Protein 3MPO (pdb70)

Solvent-accessible surface area: 40302 Å² total

Radius of gyration: 36.24 Å; Cα contacts (8 Å, |Δi|>4): 1993; chains: 4; bounding box: 71×104×100 Å

Nearest PDB structures (foldseek):
  3mpo-assembly4_D  TM=1.003E+00  e=3.929E-46  Levilactobacillus brevis ATCC 367
  3mpo-assembly2_B  TM=9.977E-01  e=4.768E-40  Levilactobacillus brevis ATCC 367
  3mpo-assembly3_C  TM=9.836E-01  e=5.407E-39  Levilactobacillus brevis ATCC 367
  3mpo-assembly1_A  TM=9.643E-01  e=7.856E-39  Levilactobacillus brevis ATCC 367
  1nf2-assembly1_A  TM=8.549E-01  e=1.036E-14  Thermotoga maritima

Secondary structure (DSSP, 8-state):
--EEEE---HHHHHHHHHHHHTT-EEEEE-SS-HHHHHHHHH----SSS-EEEEGGGTEEEETTS-EEEE----HHHHHHHHHHHHHTT---EEE-SS-EEE--SB--HHHHHHHHHH--EEE--GGGS-TT----B--B--HHHHHHHHH--HHHHHHS--B--SSSB-B---S--HHHHHHHHHHHTT--GGG-----TT----SSTT-----HHHHH-S----HHHHH-/--SEEEEEIIIIIS-TTSS--HHHHHHHHHHHHTT-EEEEE-SS-GGGTHHHHH----SSS-EEEEGGGTEEEETTS-EEEE-PBPHHHHHHHHHHHHHTT---EEE-SS-EEE--SB--HHHHHHHHHH--EEE--GGGS-TT--B-B--B--HHHHHHHHH--HHHHHHS--B--SSSB-B--TT--HHHHHHHHHHHHT--GGG--B--SGGG----SSTT-B---S-HHHHTT-SB----TTTTHHHHHHHHH-/--SEEEEE---HHHHHHHHHHHHTT-EEEEE-SS-HHHHHHHHH----STT-EEEETTTTEEEETTS-EEEE--B-HHHHHHHHHHHHHTT---EEE-SS-EEE--SEE-HHHHHHHHHH--EEE--GGGS-TT--B-B--B--HHHHHHHHH--HHHHHHS--EE-SSSBEE---S--HHHHHHHHHHTTT--GGG--B--SGGG---TTTSS-B-----HHHHHH-SB----TTTTHHHHHHHHHH-/--SEEEE-TTTT--TTHHHHHHHHHTT-EEEEE-SS-GGGTHHHHH----SSS-EEEEGGGTEEEETTS-EEEE-PPPHHHHHHHHHHHHHHT---EEE-SS-EEE--SB--HHHHHHHHHH--EEE--GGGS-TT----B--B--HHHHHHHHH--HHHHHHS--EEEETTEEE--TT--HHHHHHHHHHHTT--GGG----TT----SSTT-------HHHH-

Structure (mmCIF, N/CA/C/O backbone):
data_3MPO
#
_entry.id   3MPO
#
_cell.length_a   89.254
_cell.length_b   108.254
_cell.length_c   130.696
_cell.angle_alpha   90.00
_cell.angle_beta   90.00
_cell.angle_gamma   90.00
#
_symmetry.space_group_name_H-M   'P 21 21 21'
#
loop_
_entity.id
_entity.type
_entity.pdbx_description
1 polymer 'Predicted hydrolase of the HAD superfamily'
2 water water
#
loop_
_atom_site.group_PDB
_atom_site.id
_atom_site.type_symbol
_atom_site.label_atom_id
_atom_site.label_alt_id
_atom_site.label_comp_id
_atom_site.label_asym_id
_atom_site.label_entity_id
_atom_site.label_seq_id
_atom_site.pdbx_PDB_ins_code
_atom_site.Cartn_x
_atom_site.Cartn_y
_atom_site.Cartn_z
_atom_site.occupancy
_atom_site.B_iso_or_equiv
_atom_site.auth_seq_id
_atom_site.auth_comp_id
_atom_site.auth_asym_id
_atom_site.auth_atom_id
_atom_site.pdbx_PDB_model_num
ATOM 1 N N . ILE A 1 5 ? 57.127 48.605 105.919 1.00 50.43 3 ILE A N 1
ATOM 2 C CA . ILE A 1 5 ? 55.943 48.307 105.105 1.00 51.34 3 ILE A CA 1
ATOM 3 C C . ILE A 1 5 ? 55.995 48.861 103.669 1.00 49.91 3 ILE A C 1
ATOM 4 O O . ILE A 1 5 ? 56.045 50.075 103.449 1.00 48.64 3 ILE A O 1
ATOM 9 N N . LYS A 1 6 ? 55.968 47.949 102.697 1.00 49.40 4 LYS A N 1
ATOM 10 C CA . LYS A 1 6 ? 56.274 48.284 101.307 1.00 51.23 4 LYS A CA 1
ATOM 11 C C . LYS A 1 6 ? 55.230 47.770 100.308 1.00 48.34 4 LYS A C 1
ATOM 12 O O . LYS A 1 6 ? 55.399 47.893 99.092 1.00 46.93 4 LYS A O 1
ATOM 18 N N . LEU A 1 7 ? 54.146 47.210 100.830 1.00 48.96 5 LEU A N 1
ATOM 19 C CA . LEU A 1 7 ? 53.094 46.648 99.990 1.00 48.20 5 LEU A CA 1
ATOM 20 C C . LEU A 1 7 ? 51.733 46.684 100.695 1.00 46.95 5 LEU A C 1
ATOM 21 O O . LEU A 1 7 ? 51.555 46.099 101.767 1.00 46.72 5 LEU A O 1
ATOM 26 N N . ILE A 1 8 ? 50.776 47.373 100.084 1.00 47.07 6 ILE A N 1
ATOM 27 C CA . ILE A 1 8 ? 49.438 47.503 100.662 1.00 46.19 6 ILE A CA 1
ATOM 28 C C . ILE A 1 8 ? 48.335 46.901 99.788 1.00 43.06 6 ILE A C 1
ATOM 29 O O . ILE A 1 8 ? 48.151 47.300 98.637 1.00 40.93 6 ILE A O 1
ATOM 34 N N . ALA A 1 9 ? 47.609 45.941 100.356 1.00 44.41 7 ALA A N 1
ATOM 35 C CA . ALA A 1 9 ? 46.477 45.294 99.686 1.00 44.72 7 ALA A CA 1
ATOM 36 C C . ALA A 1 9 ? 45.124 45.865 100.155 1.00 44.68 7 ALA A C 1
ATOM 37 O O . ALA A 1 9 ? 44.796 45.811 101.336 1.00 46.13 7 ALA A O 1
ATOM 39 N N . ILE A 1 10 ? 44.335 46.393 99.227 1.00 41.40 8 ILE A N 1
ATOM 40 C CA . ILE A 1 10 ? 43.106 47.087 99.594 1.00 42.79 8 ILE A CA 1
ATOM 41 C C . ILE A 1 10 ? 41.844 46.518 98.933 1.00 41.39 8 ILE A C 1
ATOM 42 O O . ILE A 1 10 ? 41.661 46.652 97.725 1.00 39.65 8 ILE A O 1
ATOM 47 N N . ASP A 1 11 ? 40.980 45.898 99.740 1.00 44.13 9 ASP A N 1
ATOM 48 C CA . ASP A 1 11 ? 39.662 45.414 99.305 1.00 42.09 9 ASP A CA 1
ATOM 49 C C . ASP A 1 11 ? 38.771 46.561 98.820 1.00 41.60 9 ASP A C 1
ATOM 50 O O . ASP A 1 11 ? 39.163 47.725 98.875 1.00 42.08 9 ASP A O 1
ATOM 55 N N . ILE A 1 12 ? 37.576 46.233 98.340 1.00 43.27 10 ILE A N 1
ATOM 56 C CA . ILE A 1 12 ? 36.606 47.250 97.908 1.00 46.04 10 ILE A CA 1
ATOM 57 C C . ILE A 1 12 ? 35.156 46.732 98.001 1.00 47.96 10 ILE A C 1
ATOM 58 O O . ILE A 1 12 ? 34.295 47.317 98.676 1.00 44.10 10 ILE A O 1
ATOM 63 N N . ALA A 1 24 ? 37.056 59.181 95.840 1.00 57.62 22 ALA A N 1
ATOM 64 C CA . ALA A 1 24 ? 37.335 59.884 97.094 1.00 61.44 22 ALA A CA 1
ATOM 65 C C . ALA A 1 24 ? 38.718 60.531 97.071 1.00 62.22 22 ALA A C 1
ATOM 66 O O . ALA A 1 24 ? 39.727 59.874 97.329 1.00 62.26 22 ALA A O 1
ATOM 68 N N . GLN A 1 25 ? 38.758 61.824 96.767 1.00 61.63 23 GLN A N 1
ATOM 69 C CA . GLN A 1 25 ? 40.024 62.515 96.553 1.00 61.50 23 GLN A CA 1
ATOM 70 C C . GLN A 1 25 ? 40.989 62.365 97.724 1.00 62.08 23 GLN A C 1
ATOM 71 O O . GLN A 1 25 ? 42.195 62.245 97.520 1.00 62.82 23 GLN A O 1
ATOM 77 N N . ALA A 1 26 ? 40.462 62.376 98.946 1.00 62.35 24 ALA A N 1
ATOM 78 C CA . ALA A 1 26 ? 41.291 62.176 100.132 1.00 62.54 24 ALA A CA 1
ATOM 79 C C . ALA A 1 26 ? 42.001 60.822 100.060 1.00 63.11 24 ALA A C 1
ATOM 80 O O . ALA A 1 26 ? 43.120 60.662 100.559 1.00 63.41 24 ALA A O 1
ATOM 82 N N . THR A 1 27 ? 41.342 59.860 99.420 1.00 61.91 25 THR A N 1
ATOM 83 C CA . THR A 1 27 ? 41.857 58.501 99.279 1.00 61.04 25 THR A CA 1
ATOM 84 C C . THR A 1 27 ? 42.828 58.369 98.101 1.00 60.78 25 THR A C 1
ATOM 85 O O . THR A 1 27 ? 43.858 57.705 98.214 1.00 58.67 25 THR A O 1
ATOM 89 N N . ILE A 1 28 ? 42.494 58.997 96.974 1.00 61.28 26 ILE A N 1
ATOM 90 C CA . ILE A 1 28 ? 43.433 59.128 95.860 1.00 60.81 26 ILE A CA 1
ATOM 91 C C . ILE A 1 28 ? 44.770 59.682 96.345 1.00 59.86 26 ILE A C 1
ATOM 92 O O . ILE A 1 28 ? 45.828 59.115 96.075 1.00 58.26 26 ILE A O 1
ATOM 97 N N . ASP A 1 29 ? 44.704 60.798 97.062 1.00 60.12 27 ASP A N 1
ATOM 98 C CA . ASP A 1 29 ? 45.893 61.490 97.536 1.00 61.38 27 ASP A CA 1
ATOM 99 C C . ASP A 1 29 ? 46.744 60.609 98.445 1.00 60.69 27 ASP A C 1
ATOM 100 O O . ASP A 1 29 ? 47.961 60.520 98.278 1.00 59.08 27 ASP A O 1
ATOM 105 N N . ALA A 1 30 ? 46.099 59.959 99.405 1.00 59.44 28 ALA A N 1
ATOM 106 C CA . ALA A 1 30 ? 46.814 59.120 100.352 1.00 57.13 28 ALA A CA 1
ATOM 107 C C . ALA A 1 30 ? 47.488 57.966 99.635 1.00 57.91 28 ALA A C 1
ATOM 108 O O . ALA A 1 30 ? 48.384 57.328 100.178 1.00 58.81 28 ALA A O 1
ATOM 110 N N . VAL A 1 31 ? 47.043 57.693 98.415 1.00 59.24 29 VAL A N 1
ATOM 111 C CA . VAL A 1 31 ? 47.610 56.608 97.621 1.00 59.88 29 VAL A CA 1
ATOM 112 C C . VAL A 1 31 ? 48.799 57.114 96.812 1.00 58.66 29 VAL A C 1
ATOM 113 O O . VAL A 1 31 ? 49.886 56.535 96.861 1.00 55.89 29 VAL A O 1
ATOM 117 N N . GLN A 1 32 ? 48.573 58.196 96.067 1.00 59.52 30 GLN A N 1
ATOM 118 C CA . GLN A 1 32 ? 49.642 58.907 95.381 1.00 58.33 30 GLN A CA 1
ATOM 119 C C . GLN A 1 32 ? 50.826 59.038 96.328 1.00 58.25 30 GLN A C 1
ATOM 120 O O . GLN A 1 32 ? 51.982 58.909 95.921 1.00 57.44 30 GLN A O 1
ATOM 126 N N . ALA A 1 33 ? 50.518 59.294 97.597 1.00 57.58 31 ALA A N 1
ATOM 127 C CA . ALA A 1 33 ? 51.518 59.340 98.656 1.00 56.72 31 ALA A CA 1
ATOM 128 C C . ALA A 1 33 ? 52.298 58.032 98.739 1.00 57.26 31 ALA A C 1
ATOM 129 O O . ALA A 1 33 ? 53.397 57.917 98.191 1.00 56.48 31 ALA A O 1
ATOM 131 N N . ALA A 1 34 ? 51.728 57.049 99.429 1.00 55.12 32 ALA A N 1
ATOM 132 C CA . ALA A 1 34 ? 52.388 55.761 99.605 1.00 55.58 32 ALA A CA 1
ATOM 133 C C . ALA A 1 34 ? 53.065 55.265 98.324 1.00 56.50 32 ALA A C 1
ATOM 134 O O . ALA A 1 34 ? 54.093 54.582 98.383 1.00 54.55 32 ALA A O 1
ATOM 136 N N . LYS A 1 35 ? 52.494 55.614 97.171 1.00 55.86 33 LYS A N 1
ATOM 137 C CA . LYS A 1 35 ? 53.073 55.223 95.888 1.00 55.22 33 LYS A CA 1
ATOM 138 C C . LYS A 1 35 ? 54.385 55.970 95.628 1.00 56.23 33 LYS A C 1
ATOM 139 O O . LYS A 1 35 ? 55.425 55.353 95.372 1.00 54.64 33 LYS A O 1
ATOM 145 N N . ALA A 1 36 ? 54.325 57.299 95.689 1.00 54.55 34 ALA A N 1
ATOM 146 C CA . ALA A 1 36 ? 55.503 58.136 95.495 1.00 54.24 34 ALA A CA 1
ATOM 147 C C . ALA A 1 36 ? 56.631 57.713 96.424 1.00 55.59 34 ALA A C 1
ATOM 148 O O . ALA A 1 36 ? 57.802 57.718 96.041 1.00 54.42 34 ALA A O 1
ATOM 150 N N . GLN A 1 37 ? 56.264 57.358 97.651 1.00 55.40 35 GLN A N 1
ATOM 151 C CA . GLN A 1 37 ? 57.210 56.858 98.640 1.00 53.49 35 GLN A CA 1
ATOM 152 C C . GLN A 1 37 ? 57.730 55.471 98.248 1.00 54.38 35 GLN A C 1
ATOM 153 O O . GLN A 1 37 ? 58.535 54.865 98.963 1.00 52.64 35 GLN A O 1
ATOM 159 N N . GLY A 1 38 ? 57.254 54.976 97.106 1.00 54.76 36 GLY A N 1
ATOM 160 C CA . GLY A 1 38 ? 57.758 53.748 96.514 1.00 51.41 36 GLY A CA 1
ATOM 161 C C . GLY A 1 38 ? 57.117 52.486 97.050 1.00 50.79 36 GLY A C 1
ATOM 162 O O . GLY A 1 38 ? 57.778 51.458 97.199 1.00 49.74 36 GLY A O 1
ATOM 163 N N . ILE A 1 39 ? 55.825 52.561 97.344 1.00 52.81 37 ILE A N 1
ATOM 164 C CA . ILE A 1 39 ? 55.089 51.399 97.830 1.00 50.67 37 ILE A CA 1
ATOM 165 C C . ILE A 1 39 ? 54.307 50.761 96.697 1.00 46.90 37 ILE A C 1
ATOM 166 O O . ILE A 1 39 ? 53.787 51.456 95.823 1.00 47.35 37 ILE A O 1
ATOM 171 N N . LYS A 1 40 ? 54.240 49.435 96.706 1.00 46.39 38 LYS A N 1
ATOM 172 C CA . LYS A 1 40 ? 53.379 48.719 95.773 1.00 46.33 38 LYS A CA 1
ATOM 173 C C . LYS A 1 40 ? 51.949 48.674 96.316 1.00 43.50 38 LYS A C 1
ATOM 174 O O . LYS A 1 40 ? 51.671 47.977 97.293 1.00 43.15 38 LYS A O 1
ATOM 180 N N . VAL A 1 41 ? 51.050 49.438 95.703 1.00 40.09 39 VAL A N 1
ATOM 181 C CA . VAL A 1 41 ? 49.645 49.387 96.102 1.00 42.71 39 VAL A CA 1
ATOM 182 C C . VAL A 1 41 ? 48.840 48.382 95.267 1.00 41.20 39 VAL A C 1
ATOM 183 O O . VAL A 1 41 ? 48.680 48.525 94.046 1.00 39.07 39 VAL A O 1
ATOM 187 N N . VAL A 1 42 ? 48.337 47.364 95.952 1.00 39.40 40 VAL A N 1
ATOM 188 C CA . VAL A 1 42 ? 47.648 46.259 95.306 1.00 39.14 40 VAL A CA 1
ATOM 189 C C . VAL A 1 42 ? 46.133 46.264 95.569 1.00 38.86 40 VAL A C 1
ATOM 190 O O . VAL A 1 42 ? 45.663 45.896 96.650 1.00 38.02 40 VAL A O 1
ATOM 194 N N . LEU A 1 43 ? 45.374 46.696 94.570 1.00 36.39 41 LEU A N 1
ATOM 195 C CA . LEU A 1 43 ? 43.925 46.643 94.648 1.00 36.77 41 LEU A CA 1
ATOM 196 C C . LEU A 1 43 ? 43.443 45.197 94.669 1.00 36.91 41 LEU A C 1
ATOM 197 O O . LEU A 1 43 ? 44.034 44.327 94.027 1.00 35.54 41 LEU A O 1
ATOM 202 N N . CYS A 1 44 ? 42.365 44.953 95.410 1.00 36.98 42 CYS A N 1
ATOM 203 C CA . CYS A 1 44 ? 41.771 43.624 95.527 1.00 35.98 42 CYS A CA 1
ATOM 204 C C . CYS A 1 44 ? 40.266 43.652 95.282 1.00 37.81 42 CYS A C 1
ATOM 205 O O . CYS A 1 44 ? 39.525 44.336 95.989 1.00 39.38 42 CYS A O 1
ATOM 208 N N . THR A 1 45 ? 39.810 42.905 94.285 1.00 36.07 43 THR A N 1
ATOM 209 C CA . THR A 1 45 ? 38.423 43.015 93.866 1.00 35.72 43 THR A CA 1
ATOM 210 C C . THR A 1 45 ? 37.813 41.691 93.434 1.00 36.82 43 THR A C 1
ATOM 211 O O . THR A 1 45 ? 38.524 40.741 93.102 1.00 35.17 43 THR A O 1
ATOM 215 N N . GLY A 1 46 ? 36.482 41.648 93.442 1.00 37.93 44 GLY A N 1
ATOM 216 C CA . GLY A 1 46 ? 35.742 40.499 92.956 1.00 35.57 44 GLY A CA 1
ATOM 217 C C . GLY A 1 46 ? 35.554 40.541 91.454 1.00 33.85 44 GLY A C 1
ATOM 218 O O . GLY A 1 46 ? 35.362 39.502 90.827 1.00 34.09 44 GLY A O 1
ATOM 219 N N . ARG A 1 47 ? 35.601 41.741 90.881 1.00 31.90 45 ARG A N 1
ATOM 220 C CA . ARG A 1 47 ? 35.513 41.910 89.436 1.00 33.46 45 ARG A CA 1
ATOM 221 C C . ARG A 1 47 ? 36.787 41.492 88.691 1.00 35.00 45 ARG A C 1
ATOM 222 O O . ARG A 1 47 ? 37.799 41.136 89.302 1.00 33.80 45 ARG A O 1
ATOM 230 N N . PRO A 1 48 ? 36.737 41.529 87.353 1.00 35.18 46 PRO A N 1
ATOM 231 C CA . PRO A 1 48 ? 37.945 41.325 86.556 1.00 34.55 46 PRO A CA 1
ATOM 232 C C . PRO A 1 48 ? 38.779 42.587 86.658 1.00 34.07 46 PRO A C 1
ATOM 233 O O . PRO A 1 48 ? 38.332 43.537 87.287 1.00 34.72 46 PRO A O 1
ATOM 237 N N . LEU A 1 49 ? 39.954 42.610 86.043 1.00 34.83 47 LEU A N 1
ATOM 238 C CA . LEU A 1 49 ? 40.795 43.798 86.082 1.00 36.10 47 LEU A CA 1
ATOM 239 C C . LEU A 1 49 ? 40.067 45.020 85.527 1.00 36.20 47 LEU A C 1
ATOM 240 O O . LEU A 1 49 ? 40.198 46.130 86.051 1.00 35.93 47 LEU A O 1
ATOM 245 N N . THR A 1 50 ? 39.304 44.805 84.461 1.00 35.63 48 THR A N 1
ATOM 246 C CA . THR A 1 50 ? 38.603 45.889 83.788 1.00 36.09 48 THR A CA 1
ATOM 247 C C . THR A 1 50 ? 37.617 46.554 84.728 1.00 36.06 48 THR A C 1
ATOM 248 O O . THR A 1 50 ? 37.246 47.709 84.539 1.00 37.14 48 THR A O 1
ATOM 252 N N . GLY A 1 51 ? 37.199 45.816 85.746 1.00 35.33 49 GLY A N 1
ATOM 253 C CA . GLY A 1 51 ? 36.285 46.340 86.736 1.00 36.78 49 GLY A CA 1
ATOM 254 C C . GLY A 1 51 ? 36.910 47.437 87.571 1.00 39.08 49 GLY A C 1
ATOM 255 O O . GLY A 1 51 ? 36.212 48.325 88.051 1.00 42.09 49 GLY A O 1
ATOM 256 N N . VAL A 1 52 ? 38.224 47.384 87.749 1.00 38.20 50 VAL A N 1
ATOM 257 C CA . VAL A 1 52 ? 38.898 48.375 88.583 1.00 40.30 50 VAL A CA 1
ATOM 258 C C . VAL A 1 52 ? 39.801 49.319 87.792 1.00 42.45 50 VAL A C 1
ATOM 259 O O . VAL A 1 52 ? 40.354 50.266 88.350 1.00 44.38 50 VAL A O 1
ATOM 263 N N . GLN A 1 53 ? 39.943 49.066 86.494 1.00 41.15 51 GLN A N 1
ATOM 264 C CA . GLN A 1 53 ? 40.779 49.905 85.636 1.00 42.01 51 GLN A CA 1
ATOM 265 C C . GLN A 1 53 ? 40.591 51.409 85.871 1.00 44.23 51 GLN A C 1
ATOM 266 O O . GLN A 1 53 ? 41.570 52.153 85.923 1.00 44.90 51 GLN A O 1
ATOM 272 N N . PRO A 1 54 ? 39.332 51.861 86.005 1.00 44.01 52 PRO A N 1
ATOM 273 C CA . PRO A 1 54 ? 39.037 53.283 86.219 1.00 46.43 52 PRO A CA 1
ATOM 274 C C . PRO A 1 54 ? 39.728 53.898 87.439 1.00 46.51 52 PRO A C 1
ATOM 275 O O . PRO A 1 54 ? 40.236 55.019 87.337 1.00 45.43 52 PRO A O 1
ATOM 279 N N . TYR A 1 55 ? 39.730 53.189 88.567 1.00 45.23 53 TYR A N 1
ATOM 280 C CA . TYR A 1 55 ? 40.363 53.689 89.786 1.00 46.15 53 TYR A CA 1
ATOM 281 C C . TYR A 1 55 ? 41.878 53.674 89.659 1.00 48.28 53 TYR A C 1
ATOM 282 O O . TYR A 1 55 ? 42.568 54.573 90.140 1.00 48.62 53 TYR A O 1
ATOM 291 N N . LEU A 1 56 ? 42.388 52.636 89.009 1.00 47.37 54 LEU A N 1
ATOM 292 C CA . LEU A 1 56 ? 43.808 52.532 88.739 1.00 46.57 54 LEU A CA 1
ATOM 293 C C . LEU A 1 56 ? 44.273 53.707 87.886 1.00 46.98 54 LEU A C 1
ATOM 294 O O . LEU A 1 56 ? 45.350 54.255 88.111 1.00 48.29 54 LEU A O 1
ATOM 299 N N . ASP A 1 57 ? 43.460 54.095 86.909 1.00 46.92 55 ASP A N 1
ATOM 300 C CA . ASP A 1 57 ? 43.796 55.232 86.058 1.00 48.18 55 ASP A CA 1
ATOM 301 C C . ASP A 1 57 ? 43.917 56.487 86.899 1.00 48.53 55 ASP A C 1
ATOM 302 O O . ASP A 1 57 ? 44.837 57.273 86.714 1.00 50.05 55 ASP A O 1
ATOM 307 N N . ALA A 1 58 ? 42.981 56.659 87.830 1.00 49.09 56 ALA A N 1
ATOM 308 C CA . ALA A 1 58 ? 42.878 57.877 88.632 1.00 48.37 56 ALA A CA 1
ATOM 309 C C . ALA A 1 58 ? 43.911 57.918 89.747 1.00 50.55 56 ALA A C 1
ATOM 310 O O . ALA A 1 58 ? 44.108 58.955 90.382 1.00 52.75 56 ALA A O 1
ATOM 320 N N . ASP A 1 60 ? 47.171 56.801 89.189 1.00 48.20 58 ASP A N 1
ATOM 321 C CA . ASP A 1 60 ? 48.522 56.795 88.634 1.00 52.33 58 ASP A CA 1
ATOM 322 C C . ASP A 1 60 ? 49.048 55.369 88.410 1.00 48.43 58 ASP A C 1
ATOM 323 O O . ASP A 1 60 ? 49.991 55.160 87.641 1.00 47.89 58 ASP A O 1
ATOM 328 N N . ILE A 1 61 ? 48.428 54.396 89.072 1.00 45.95 59 ILE A N 1
ATOM 329 C CA . ILE A 1 61 ? 48.889 53.003 89.039 1.00 45.81 59 ILE A CA 1
ATOM 330 C C . ILE A 1 61 ? 48.800 52.325 87.659 1.00 43.81 59 ILE A C 1
ATOM 331 O O . ILE A 1 61 ? 47.779 52.412 86.978 1.00 44.76 59 ILE A O 1
ATOM 336 N N . ASP A 1 62 ? 49.867 51.635 87.260 1.00 41.99 60 ASP A N 1
ATOM 337 C CA . ASP A 1 62 ? 49.895 50.976 85.959 1.00 39.83 60 ASP A CA 1
ATOM 338 C C . ASP A 1 62 ? 51.193 50.219 85.719 1.00 38.84 60 ASP A C 1
ATOM 339 O O . ASP A 1 62 ? 52.049 50.138 86.598 1.00 38.25 60 ASP A O 1
ATOM 344 N N . GLY A 1 63 ? 51.326 49.675 84.510 1.00 38.34 61 GLY A N 1
ATOM 345 C CA . GLY A 1 63 ? 52.566 49.067 84.055 1.00 37.63 61 GLY A CA 1
ATOM 346 C C . GLY A 1 63 ? 52.788 47.619 84.452 1.00 36.46 61 GLY A C 1
ATOM 347 O O . GLY A 1 63 ? 51.879 46.945 84.933 1.00 35.46 61 GLY A O 1
ATOM 348 N N . ASP A 1 64 ? 54.016 47.145 84.261 1.00 37.63 62 ASP A N 1
ATOM 349 C CA . ASP A 1 64 ? 54.352 45.756 84.544 1.00 36.76 62 ASP A CA 1
ATOM 350 C C . ASP A 1 64 ? 54.769 45.525 85.994 1.00 36.87 62 ASP A C 1
ATOM 351 O O . ASP A 1 64 ? 54.873 44.384 86.443 1.00 36.46 62 ASP A O 1
ATOM 356 N N . ASP A 1 65 ? 54.985 46.606 86.734 1.00 37.85 63 ASP A N 1
ATOM 357 C CA . ASP A 1 65 ? 55.459 46.487 88.111 1.00 38.43 63 ASP A CA 1
ATOM 358 C C . ASP A 1 65 ? 54.399 46.832 89.151 1.00 39.27 63 ASP A C 1
ATOM 359 O O . ASP A 1 65 ? 54.655 46.759 90.353 1.00 39.69 63 ASP A O 1
ATOM 364 N N . GLN A 1 66 ? 53.213 47.217 88.699 1.00 37.42 64 GLN A N 1
ATOM 365 C CA . GLN A 1 66 ? 52.118 47.425 89.628 1.00 36.70 64 GLN A CA 1
ATOM 366 C C . GLN A 1 66 ? 51.205 46.222 89.516 1.00 35.40 64 GLN A C 1
ATOM 367 O O . GLN A 1 66 ? 51.198 45.556 88.487 1.00 35.20 64 GLN A O 1
ATOM 373 N N . TYR A 1 67 ? 50.443 45.934 90.565 1.00 35.11 65 TYR A N 1
ATOM 374 C CA . TYR A 1 67 ? 49.694 44.681 90.609 1.00 34.80 65 TYR A CA 1
ATOM 375 C C . TYR A 1 67 ? 48.252 44.800 91.095 1.00 34.61 65 TYR A C 1
ATOM 376 O O . TYR A 1 67 ? 47.859 45.803 91.686 1.00 35.44 65 TYR A O 1
ATOM 385 N N . ALA A 1 68 ? 47.467 43.758 90.838 1.00 34.98 66 ALA A N 1
ATOM 386 C CA . ALA A 1 68 ? 46.078 43.708 91.285 1.00 36.47 66 ALA A CA 1
ATOM 387 C C . ALA A 1 68 ? 45.618 42.270 91.351 1.00 35.16 66 ALA A C 1
ATOM 388 O O . ALA A 1 68 ? 45.819 41.517 90.406 1.00 36.62 66 ALA A O 1
ATOM 390 N N . ILE A 1 69 ? 45.017 41.879 92.468 1.00 35.33 67 ILE A N 1
ATOM 391 C CA . ILE A 1 69 ? 44.348 40.586 92.537 1.00 34.95 67 ILE A CA 1
ATOM 392 C C . ILE A 1 69 ? 42.889 40.789 92.133 1.00 33.51 67 ILE A C 1
ATOM 393 O O . ILE A 1 69 ? 42.215 41.658 92.676 1.00 34.32 67 ILE A O 1
ATOM 398 N N . THR A 1 70 ? 42.410 40.012 91.167 1.00 33.54 68 THR A N 1
ATOM 399 C CA . THR A 1 70 ? 41.022 40.120 90.722 1.00 33.67 68 THR A CA 1
ATOM 400 C C . THR A 1 70 ? 40.320 38.776 90.864 1.00 33.43 68 THR A C 1
ATOM 401 O O . THR A 1 70 ? 40.958 37.773 91.173 1.00 33.59 68 THR A O 1
ATOM 405 N N . PHE A 1 71 ? 39.008 38.760 90.638 1.00 33.43 69 PHE A N 1
ATOM 406 C CA . PHE A 1 71 ? 38.196 37.556 90.845 1.00 34.19 69 PHE A CA 1
ATOM 407 C C . PHE A 1 71 ? 38.400 36.938 92.240 1.00 36.34 69 PHE A C 1
ATOM 408 O O . PHE A 1 71 ? 38.522 35.720 92.382 1.00 35.11 69 PHE A O 1
ATOM 416 N N . ASN A 1 72 ? 38.438 37.788 93.263 1.00 37.07 70 ASN A N 1
ATOM 417 C CA . ASN A 1 72 ? 38.581 37.333 94.640 1.00 36.87 70 ASN A CA 1
ATOM 418 C C . ASN A 1 72 ? 39.788 36.430 94.853 1.00 38.40 70 ASN A C 1
ATOM 419 O O . ASN A 1 72 ? 39.754 35.506 95.668 1.00 39.49 70 ASN A O 1
ATOM 424 N N . GLY A 1 73 ? 40.857 36.700 94.115 1.00 37.32 71 GLY A N 1
ATOM 425 C CA . GLY A 1 73 ? 42.094 35.965 94.290 1.00 37.67 71 GLY A CA 1
ATOM 426 C C . GLY A 1 73 ? 42.185 34.728 93.427 1.00 36.31 71 GLY A C 1
ATOM 427 O O . GLY A 1 73 ? 43.053 33.886 93.624 1.00 36.54 71 GLY A O 1
ATOM 428 N N . SER A 1 74 ? 41.276 34.603 92.471 1.00 36.60 72 SER A N 1
ATOM 429 C CA . SER A 1 74 ? 41.344 33.497 91.535 1.00 35.35 72 SER A CA 1
ATOM 430 C C . SER A 1 74 ? 42.383 33.843 90.474 1.00 35.22 72 SER A C 1
ATOM 431 O O . SER A 1 74 ? 42.785 32.997 89.676 1.00 34.68 72 SER A O 1
ATOM 434 N N . VAL A 1 75 ? 42.814 35.101 90.488 1.00 34.41 73 VAL A N 1
ATOM 435 C CA . VAL A 1 75 ? 43.792 35.619 89.548 1.00 32.06 73 VAL A CA 1
ATOM 436 C C . VAL A 1 75 ? 44.579 36.761 90.180 1.00 34.07 73 VAL A C 1
ATOM 437 O O . VAL A 1 75 ? 44.014 37.601 90.875 1.00 35.60 73 VAL A O 1
ATOM 441 N N . ALA A 1 76 ? 45.889 36.780 89.952 1.00 34.32 74 ALA A N 1
ATOM 442 C CA . ALA A 1 76 ? 46.700 37.954 90.249 1.00 33.17 74 ALA A CA 1
ATOM 443 C C . ALA A 1 76 ? 47.379 38.342 88.951 1.00 31.63 74 ALA A C 1
ATOM 444 O O . ALA A 1 76 ? 47.710 37.473 88.150 1.00 31.90 74 ALA A O 1
ATOM 446 N N . GLN A 1 77 ? 47.567 39.636 88.723 1.00 31.72 75 GLN A N 1
ATOM 447 C CA . GLN A 1 77 ? 48.165 40.083 87.467 1.00 32.61 75 GLN A CA 1
ATOM 448 C C . GLN A 1 77 ? 48.831 41.451 87.567 1.00 32.18 75 GLN A C 1
ATOM 449 O O . GLN A 1 77 ? 48.614 42.196 88.520 1.00 32.06 75 GLN A O 1
ATOM 455 N N . THR A 1 78 ? 49.659 41.760 86.578 1.00 32.01 76 THR A N 1
ATOM 456 C CA . THR A 1 78 ? 50.281 43.067 86.487 1.00 32.98 76 THR A CA 1
ATOM 457 C C . THR A 1 78 ? 49.278 43.987 85.837 1.00 31.66 76 THR A C 1
ATOM 458 O O . THR A 1 78 ? 48.525 43.564 84.973 1.00 32.28 76 THR A O 1
ATOM 462 N N . ILE A 1 79 ? 49.270 45.244 86.249 1.00 32.96 77 ILE A N 1
ATOM 463 C CA . ILE A 1 79 ? 48.325 46.214 85.717 1.00 33.82 77 ILE A CA 1
ATOM 464 C C . ILE A 1 79 ? 48.333 46.235 84.186 1.00 33.53 77 ILE A C 1
ATOM 465 O O . ILE A 1 79 ? 47.364 46.649 83.551 1.00 33.15 77 ILE A O 1
ATOM 470 N N . SER A 1 80 ? 49.426 45.777 83.592 1.00 33.95 78 SER A N 1
ATOM 471 C CA . SER A 1 80 ? 49.536 45.788 82.140 1.00 34.93 78 SER A CA 1
ATOM 472 C C . SER A 1 80 ? 48.871 44.554 81.547 1.00 34.50 78 SER A C 1
ATOM 473 O O . SER A 1 80 ? 48.585 44.499 80.350 1.00 34.76 78 SER A O 1
ATOM 476 N N . GLY A 1 81 ? 48.625 43.556 82.385 1.00 33.62 79 GLY A N 1
ATOM 477 C CA . GLY A 1 81 ? 47.764 42.468 81.968 1.00 32.77 79 GLY A CA 1
ATOM 478 C C . GLY A 1 81 ? 48.249 41.056 82.203 1.00 31.26 79 GLY A C 1
ATOM 479 O O . GLY A 1 81 ? 47.435 40.143 82.308 1.00 30.30 79 GLY A O 1
ATOM 480 N N . LYS A 1 82 ? 49.561 40.859 82.279 1.00 31.50 80 LYS A N 1
ATOM 481 C CA . LYS A 1 82 ? 50.079 39.506 82.428 1.00 30.23 80 LYS A CA 1
ATOM 482 C C . LYS A 1 82 ? 49.530 38.841 83.680 1.00 30.58 80 LYS A C 1
ATOM 483 O O . LYS A 1 82 ? 49.676 39.369 84.780 1.00 31.20 80 LYS A O 1
ATOM 489 N N . VAL A 1 83 ? 48.893 37.685 83.499 1.00 30.10 81 VAL A N 1
ATOM 490 C CA . VAL A 1 83 ? 48.445 36.876 84.622 1.00 28.92 81 VAL A CA 1
ATOM 491 C C . VAL A 1 83 ? 49.675 36.341 85.320 1.00 29.90 81 VAL A C 1
ATOM 492 O O . VAL A 1 83 ? 50.600 35.845 84.674 1.00 31.02 81 VAL A O 1
ATOM 496 N N . LEU A 1 84 ? 49.691 36.454 86.641 1.00 30.47 82 LEU A N 1
ATOM 497 C CA . LEU A 1 84 ? 50.871 36.106 87.413 1.00 31.56 82 LEU A CA 1
ATOM 498 C C . LEU A 1 84 ? 50.646 34.776 88.102 1.00 30.69 82 LEU A C 1
ATOM 499 O O . LEU A 1 84 ? 51.490 33.887 88.050 1.00 32.39 82 LEU A O 1
ATOM 504 N N . THR A 1 85 ? 49.495 34.651 88.744 1.00 31.88 83 THR A N 1
ATOM 505 C CA . THR A 1 85 ? 49.034 33.375 89.274 1.00 33.71 83 THR A CA 1
ATOM 506 C C . THR A 1 85 ? 47.565 33.195 88.873 1.00 32.75 83 THR A C 1
ATOM 507 O O . THR A 1 85 ? 46.909 34.144 88.434 1.00 31.50 83 THR A O 1
ATOM 511 N N . ASN A 1 86 ? 47.053 31.978 88.995 1.00 32.82 84 ASN A N 1
ATOM 512 C CA . ASN A 1 86 ? 45.638 31.745 88.740 1.00 32.49 84 ASN A CA 1
ATOM 513 C C . ASN A 1 86 ? 45.130 30.421 89.303 1.00 33.00 84 ASN A C 1
ATOM 514 O O . ASN A 1 86 ? 45.861 29.427 89.362 1.00 32.34 84 ASN A O 1
ATOM 519 N N . HIS A 1 87 ? 43.876 30.447 89.745 1.00 32.93 85 HIS A N 1
ATOM 520 C CA . HIS A 1 87 ? 43.205 29.297 90.327 1.00 33.03 85 HIS A CA 1
ATOM 521 C C . HIS A 1 87 ? 41.837 29.203 89.694 1.00 32.46 85 HIS A C 1
ATOM 522 O O . HIS A 1 87 ? 40.902 29.875 90.113 1.00 32.61 85 HIS A O 1
ATOM 529 N N . SER A 1 88 ? 41.728 28.363 88.675 1.00 31.79 86 SER A N 1
ATOM 530 C CA . SER A 1 88 ? 40.548 28.353 87.831 1.00 30.02 86 SER A CA 1
ATOM 531 C C . SER A 1 88 ? 39.733 27.083 87.996 1.00 28.86 86 SER A C 1
ATOM 532 O O . SER A 1 88 ? 40.165 26.136 88.651 1.00 29.31 86 SER A O 1
ATOM 535 N N . LEU A 1 89 ? 38.546 27.085 87.400 1.00 27.90 87 LEU A N 1
ATOM 536 C CA . LEU A 1 89 ? 37.748 25.878 87.257 1.00 27.47 87 LEU A CA 1
ATOM 537 C C . LEU A 1 89 ? 38.244 25.167 86.004 1.00 26.09 87 LEU A C 1
ATOM 538 O O . LEU A 1 89 ? 38.593 25.826 85.021 1.00 25.63 87 LEU A O 1
ATOM 543 N N . THR A 1 90 ? 38.286 23.835 86.040 1.00 25.75 88 THR A N 1
ATOM 544 C CA . THR A 1 90 ? 38.693 23.038 84.879 1.00 25.29 88 THR A CA 1
ATOM 545 C C . THR A 1 90 ? 37.626 23.072 83.796 1.00 24.53 88 THR A C 1
ATOM 546 O O . THR A 1 90 ? 36.499 23.500 84.038 1.00 23.82 88 THR A O 1
ATOM 550 N N . TYR A 1 91 ? 37.972 22.601 82.604 1.00 24.72 89 TYR A N 1
ATOM 551 C CA . TYR A 1 91 ? 36.987 22.532 81.529 1.00 24.77 89 TYR A CA 1
ATOM 552 C C . TYR A 1 91 ? 35.857 21.554 81.856 1.00 23.94 89 TYR A C 1
ATOM 553 O O . TYR A 1 91 ? 34.705 21.805 81.534 1.00 23.90 89 TYR A O 1
ATOM 562 N N . GLU A 1 92 ? 36.190 20.443 82.498 1.00 24.03 90 GLU A N 1
ATOM 563 C CA . GLU A 1 92 ? 35.181 19.490 82.931 1.00 23.81 90 GLU A CA 1
ATOM 564 C C . GLU A 1 92 ? 34.233 20.122 83.958 1.00 24.26 90 GLU A C 1
ATOM 565 O O . GLU A 1 92 ? 33.043 19.811 83.997 1.00 24.57 90 GLU A O 1
ATOM 571 N N . ASP A 1 93 ? 34.758 21.013 84.790 1.00 24.07 91 ASP A N 1
ATOM 572 C CA . ASP A 1 93 ? 33.927 21.763 85.725 1.00 23.42 91 ASP A CA 1
ATOM 573 C C . ASP A 1 93 ? 32.905 22.603 84.961 1.00 23.47 91 ASP A C 1
ATOM 574 O O . ASP A 1 93 ? 31.716 22.598 85.267 1.00 23.89 91 ASP A O 1
ATOM 579 N N . TYR A 1 94 ? 33.383 23.341 83.968 1.00 23.15 92 TYR A N 1
ATOM 580 C CA . TYR A 1 94 ? 32.514 24.175 83.161 1.00 22.55 92 TYR A CA 1
ATOM 581 C C . TYR A 1 94 ? 31.401 23.338 82.542 1.00 23.25 92 TYR A C 1
ATOM 582 O O . TYR A 1 94 ? 30.238 23.746 82.538 1.00 22.97 92 TYR A O 1
ATOM 591 N N . ILE A 1 95 ? 31.763 22.167 82.030 1.00 22.00 93 ILE A N 1
ATOM 592 C CA . ILE A 1 95 ? 30.794 21.275 81.419 1.00 22.94 93 ILE A CA 1
ATOM 593 C C . ILE A 1 95 ? 29.684 20.901 82.404 1.00 23.19 93 ILE A C 1
ATOM 594 O O . ILE A 1 95 ? 28.492 20.977 82.086 1.00 22.01 93 ILE A O 1
ATOM 599 N N . ASP A 1 96 ? 30.087 20.503 83.603 1.00 22.93 94 ASP A N 1
ATOM 600 C CA . ASP A 1 96 ? 29.142 20.113 84.637 1.00 23.42 94 ASP A CA 1
ATOM 601 C C . ASP A 1 96 ? 28.209 21.265 85.001 1.00 24.35 94 ASP A C 1
ATOM 602 O O . ASP A 1 96 ? 26.980 21.124 84.970 1.00 23.69 94 ASP A O 1
ATOM 607 N N . LEU A 1 97 ? 28.813 22.392 85.372 1.00 22.43 95 LEU A N 1
ATOM 608 C CA . LEU A 1 97 ? 28.081 23.583 85.767 1.00 22.37 95 LEU A CA 1
ATOM 609 C C . LEU A 1 97 ? 27.109 24.017 84.683 1.00 23.29 95 LEU A C 1
ATOM 610 O O . LEU A 1 97 ? 25.947 24.308 84.955 1.00 23.47 95 LEU A O 1
ATOM 615 N N . GLU A 1 98 ? 27.595 24.053 83.447 1.00 22.93 96 GLU A N 1
ATOM 616 C CA . GLU A 1 98 ? 26.810 24.540 82.324 1.00 21.82 96 GLU A CA 1
ATOM 617 C C . GLU A 1 98 ? 25.668 23.585 81.994 1.00 21.65 96 GLU A C 1
ATOM 618 O O . GLU A 1 98 ? 24.553 24.005 81.672 1.00 22.18 96 GLU A O 1
ATOM 624 N N . ALA A 1 99 ? 25.942 22.293 82.086 1.00 21.59 97 ALA A N 1
ATOM 625 C CA . ALA A 1 99 ? 24.909 21.301 81.846 1.00 21.93 97 ALA A CA 1
ATOM 626 C C . ALA A 1 99 ? 23.814 21.364 82.910 1.00 23.03 97 ALA A C 1
ATOM 627 O O . ALA A 1 99 ? 22.669 20.977 82.665 1.00 21.98 97 ALA A O 1
ATOM 629 N N . TRP A 1 100 ? 24.169 21.843 84.098 1.00 23.06 98 TRP A N 1
ATOM 630 C CA . TRP A 1 100 ? 23.187 21.980 85.156 1.00 22.32 98 TRP A CA 1
ATOM 631 C C . TRP A 1 100 ? 22.373 23.246 84.954 1.00 22.59 98 TRP A C 1
ATOM 632 O O . TRP A 1 100 ? 21.185 23.283 85.257 1.00 23.60 98 TRP A O 1
ATOM 643 N N . ALA A 1 101 ? 23.014 24.282 84.428 1.00 22.56 99 ALA A N 1
ATOM 644 C CA . ALA A 1 101 ? 22.312 25.513 84.088 1.00 22.56 99 ALA A CA 1
ATOM 645 C C . ALA A 1 101 ? 21.112 25.249 83.176 1.00 23.76 99 ALA A C 1
ATOM 646 O O . ALA A 1 101 ? 20.055 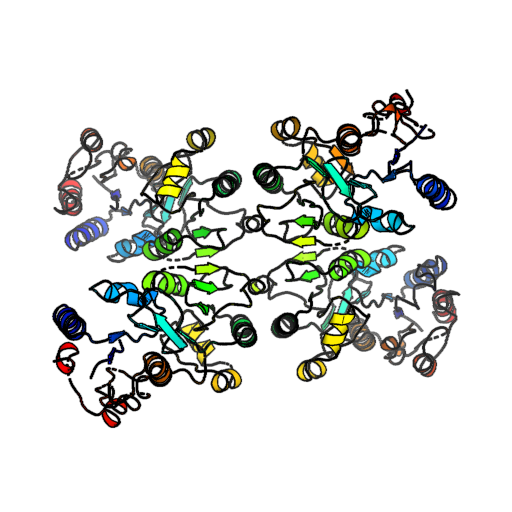25.867 83.327 1.00 23.16 99 ALA A O 1
ATOM 648 N N . ARG A 1 102 ? 21.278 24.337 82.224 1.00 23.21 100 ARG A N 1
ATOM 649 C CA . ARG A 1 102 ? 20.222 24.061 81.265 1.00 22.41 100 ARG A CA 1
ATOM 650 C C . ARG A 1 102 ? 19.165 23.149 81.871 1.00 22.99 100 ARG A C 1
ATOM 651 O O . ARG A 1 102 ? 17.983 23.281 81.557 1.00 25.53 100 ARG A O 1
ATOM 659 N N . LYS A 1 103 ? 19.587 22.243 82.750 1.00 22.29 101 LYS A N 1
ATOM 660 C CA . LYS A 1 103 ? 18.661 21.333 83.422 1.00 22.92 101 LYS A CA 1
ATOM 661 C C . LYS A 1 103 ? 17.668 22.144 84.214 1.00 23.68 101 LYS A C 1
ATOM 662 O O . LYS A 1 103 ? 16.458 21.902 84.165 1.00 22.74 101 LYS A O 1
ATOM 668 N N . VAL A 1 104 ? 18.205 23.110 84.950 1.00 23.28 102 VAL A N 1
ATOM 669 C CA . VAL A 1 104 ? 17.430 23.877 85.911 1.00 23.41 102 VAL A CA 1
ATOM 670 C C . VAL A 1 104 ? 16.909 25.207 85.332 1.00 22.67 102 VAL A C 1
ATOM 671 O O . VAL A 1 104 ? 16.237 25.978 86.021 1.00 20.32 102 VAL A O 1
ATOM 675 N N . ARG A 1 105 ? 17.237 25.455 84.064 1.00 23.04 103 ARG A N 1
ATOM 676 C CA . ARG A 1 105 ? 16.674 26.555 83.278 1.00 21.75 103 ARG A CA 1
ATOM 677 C C . ARG A 1 105 ? 17.064 27.951 83.750 1.00 23.46 103 ARG A C 1
ATOM 678 O O . ARG A 1 105 ? 16.224 28.847 83.823 1.00 23.36 103 ARG A O 1
ATOM 686 N N . ALA A 1 106 ? 18.342 28.140 84.058 1.00 24.83 104 ALA A N 1
ATOM 687 C CA . ALA A 1 106 ? 18.842 29.446 84.460 1.00 23.05 104 ALA A CA 1
ATOM 688 C C . ALA A 1 106 ? 19.934 29.886 83.497 1.00 23.90 104 ALA A C 1
ATOM 689 O O . ALA A 1 106 ? 20.683 29.054 82.973 1.00 24.19 104 ALA A O 1
ATOM 691 N N . HIS A 1 107 ? 20.020 31.190 83.248 1.00 24.55 105 HIS A N 1
ATOM 692 C CA . HIS A 1 107 ? 21.088 31.722 82.402 1.00 25.21 105 HIS A CA 1
ATOM 693 C C . HIS A 1 107 ? 22.444 31.510 83.058 1.00 24.74 105 HIS A C 1
ATOM 694 O O . HIS A 1 107 ? 22.547 31.409 84.283 1.00 25.02 105 HIS A O 1
ATOM 701 N N . PHE A 1 108 ? 23.483 31.425 82.237 1.00 24.43 106 PHE A N 1
ATOM 702 C CA . PHE A 1 108 ? 24.789 30.990 82.722 1.00 24.51 106 PHE A CA 1
ATOM 703 C C . PHE A 1 108 ? 25.899 31.657 81.939 1.00 23.77 106 PHE A C 1
ATOM 704 O O . PHE A 1 108 ? 25.875 31.700 80.710 1.00 22.43 106 PHE A O 1
ATOM 712 N N . GLN A 1 109 ? 26.868 32.185 82.670 1.00 24.89 107 GLN A N 1
ATOM 713 C CA . GLN A 1 109 ? 28.026 32.810 82.063 1.00 25.15 107 GLN A CA 1
ATOM 714 C C . GLN A 1 109 ? 29.281 32.441 82.838 1.00 25.11 107 GLN A C 1
ATOM 715 O O . GLN A 1 109 ? 29.220 32.029 84.002 1.00 24.66 107 GLN A O 1
ATOM 721 N N . ILE A 1 110 ? 30.419 32.588 82.171 1.00 24.44 108 ILE A N 1
ATOM 722 C CA . ILE A 1 110 ? 31.713 32.455 82.815 1.00 24.13 108 ILE A CA 1
ATOM 723 C C . ILE A 1 110 ? 32.553 33.673 82.487 1.00 23.75 108 ILE A C 1
ATOM 724 O O . ILE A 1 110 ? 32.482 34.212 81.380 1.00 22.45 108 ILE A O 1
ATOM 729 N N . GLU A 1 111 ? 33.343 34.105 83.464 1.00 26.17 109 GLU A N 1
ATOM 730 C CA . GLU A 1 111 ? 34.276 35.205 83.270 1.00 26.50 109 GLU A CA 1
ATOM 731 C C . GLU A 1 111 ? 35.707 34.734 83.147 1.00 24.96 109 GLU A C 1
ATOM 732 O O . GLU A 1 111 ? 36.156 33.844 83.861 1.00 24.72 109 GLU A O 1
ATOM 738 N N . THR A 1 112 ? 36.401 35.373 82.220 1.00 26.43 110 THR A N 1
ATOM 739 C CA . THR A 1 112 ? 37.783 35.109 81.893 1.00 25.56 110 THR A CA 1
ATOM 740 C C . THR A 1 112 ? 38.513 36.435 82.071 1.00 27.56 110 THR A C 1
ATOM 741 O O . THR A 1 112 ? 37.885 37.491 82.084 1.00 27.70 110 THR A O 1
ATOM 745 N N . PRO A 1 113 ? 39.837 36.398 82.249 1.00 28.60 111 PRO A N 1
ATOM 746 C CA . PRO A 1 113 ? 40.518 37.694 82.306 1.00 28.32 111 PRO A CA 1
ATOM 747 C C . PRO A 1 113 ? 40.293 38.619 81.102 1.00 28.73 111 PRO A C 1
ATOM 748 O O . PRO A 1 113 ? 40.507 39.814 81.269 1.00 30.25 111 PRO A O 1
ATOM 752 N N . ASP A 1 114 ? 39.868 38.114 79.943 1.00 28.72 112 ASP A N 1
ATOM 753 C CA . ASP A 1 114 ? 39.618 38.993 78.788 1.00 27.56 112 ASP A CA 1
ATOM 754 C C . ASP A 1 114 ? 38.153 39.106 78.361 1.00 27.74 112 ASP A C 1
ATOM 755 O O . ASP A 1 114 ? 37.767 40.088 77.729 1.00 29.05 112 ASP A O 1
ATOM 760 N N . TYR A 1 115 ? 37.339 38.106 78.674 1.00 26.26 113 TYR A N 1
ATOM 761 C CA . TYR A 1 115 ? 35.999 38.063 78.109 1.00 25.85 113 TYR A CA 1
ATOM 762 C C . TYR A 1 115 ? 34.983 37.392 79.010 1.00 26.68 113 TYR A C 1
ATOM 763 O O . TYR A 1 115 ? 35.304 36.488 79.784 1.00 26.14 113 TYR A O 1
ATOM 772 N N . ILE A 1 116 ? 33.742 37.843 78.886 1.00 25.93 114 ILE A N 1
ATOM 773 C CA . ILE A 1 116 ? 32.617 37.122 79.440 1.00 25.40 114 ILE A CA 1
ATOM 774 C C . ILE A 1 116 ? 32.170 36.166 78.345 1.00 24.09 114 ILE A C 1
ATOM 775 O O . ILE A 1 116 ? 32.119 36.542 77.168 1.00 23.43 114 ILE A O 1
ATOM 780 N N . TYR A 1 117 ? 31.884 34.924 78.725 1.00 23.42 115 TYR A N 1
ATOM 781 C CA . TYR A 1 117 ? 31.376 33.928 77.780 1.00 22.45 115 TYR A CA 1
ATOM 782 C C . TYR A 1 117 ? 29.998 33.409 78.210 1.00 22.43 115 TYR A C 1
ATOM 783 O O . TYR A 1 117 ? 29.776 33.059 79.375 1.00 22.70 115 TYR A O 1
ATOM 792 N N . THR A 1 118 ? 29.070 33.347 77.270 1.00 20.18 116 THR A N 1
ATOM 793 C CA . THR A 1 118 ? 27.826 32.655 77.541 1.00 20.07 116 THR A CA 1
ATOM 794 C C . THR A 1 118 ? 27.349 31.912 76.312 1.00 19.62 116 THR A C 1
ATOM 795 O O . THR A 1 118 ? 27.670 32.282 75.186 1.00 19.79 116 THR A O 1
ATOM 799 N N . ALA A 1 119 ? 26.592 30.849 76.541 1.00 19.84 117 ALA A N 1
ATOM 800 C CA . ALA A 1 119 ? 26.013 30.093 75.446 1.00 18.92 117 ALA A CA 1
ATOM 801 C C . ALA A 1 119 ? 24.526 30.417 75.338 1.00 19.88 117 ALA A C 1
ATOM 802 O O . ALA A 1 119 ? 23.789 29.780 74.585 1.00 20.31 117 ALA A O 1
ATOM 804 N N . ASN A 1 120 ? 24.098 31.414 76.107 1.00 18.67 118 ASN A N 1
ATOM 805 C CA . ASN A 1 120 ? 22.727 31.877 76.086 1.00 18.33 118 ASN A CA 1
ATOM 806 C C . ASN A 1 120 ? 22.428 32.673 74.817 1.00 18.71 118 ASN A C 1
ATOM 807 O O . ASN A 1 120 ? 22.963 33.758 74.638 1.00 19.37 118 ASN A O 1
ATOM 812 N N . LYS A 1 121 ? 21.580 32.151 73.933 1.00 18.15 119 LYS A N 1
ATOM 813 C CA . LYS A 1 121 ? 21.245 32.894 72.715 1.00 18.48 119 LYS A CA 1
ATOM 814 C C . LYS A 1 121 ? 20.292 34.044 73.022 1.00 19.20 119 LYS A C 1
ATOM 815 O O . LYS A 1 121 ? 20.327 35.097 72.380 1.00 17.49 119 LYS A O 1
ATOM 821 N N . ASP A 1 122 ? 19.436 33.825 74.014 1.00 20.68 120 ASP A N 1
ATOM 822 C CA . ASP A 1 122 ? 18.658 34.903 74.608 1.00 20.70 120 ASP A CA 1
ATOM 823 C C . ASP A 1 122 ? 19.408 35.417 75.823 1.00 20.57 120 ASP A C 1
ATOM 824 O O . ASP A 1 122 ? 19.153 34.991 76.945 1.00 21.35 120 ASP A O 1
ATOM 829 N N . ILE A 1 123 ? 20.349 36.321 75.577 1.00 20.16 121 ILE A N 1
ATOM 830 C CA . ILE A 1 123 ? 21.250 36.821 76.608 1.00 20.34 121 ILE A CA 1
ATOM 831 C C . ILE A 1 123 ? 20.525 37.527 77.756 1.00 21.21 121 ILE A C 1
ATOM 832 O O . ILE A 1 123 ? 19.695 38.410 77.540 1.00 21.95 121 ILE A O 1
ATOM 837 N N . SER A 1 124 ? 20.861 37.137 78.977 1.00 21.85 122 SER A N 1
ATOM 838 C CA . SER A 1 124 ? 20.262 37.707 80.180 1.00 23.06 122 SER A CA 1
ATOM 839 C C . SER A 1 124 ? 20.481 39.208 80.307 1.00 23.56 122 SER A C 1
ATOM 840 O O . SER A 1 124 ? 21.580 39.700 80.091 1.00 24.93 122 SER A O 1
ATOM 843 N N . ALA A 1 125 ? 19.431 39.931 80.673 1.00 25.00 123 ALA A N 1
ATOM 844 C CA . ALA A 1 125 ? 19.542 41.361 80.938 1.00 25.43 123 ALA A CA 1
ATOM 845 C C . ALA A 1 125 ? 20.693 41.621 81.894 1.00 24.94 123 ALA A C 1
ATOM 846 O O . ALA A 1 125 ? 21.363 42.644 81.805 1.00 24.86 123 ALA A O 1
ATOM 848 N N . TYR A 1 126 ? 20.907 40.687 82.812 1.00 24.79 124 TYR A N 1
ATOM 849 C CA . TYR A 1 126 ? 21.928 40.838 83.840 1.00 27.14 124 TYR A CA 1
ATOM 850 C C . TYR A 1 126 ? 23.353 40.688 83.297 1.00 26.98 124 TYR A C 1
ATOM 851 O O . TYR A 1 126 ? 24.279 41.339 83.777 1.00 26.77 124 TYR A O 1
ATOM 860 N N . THR A 1 127 ? 23.518 39.830 82.295 1.00 26.39 125 THR A N 1
ATOM 861 C CA . THR A 1 127 ? 24.798 39.688 81.609 1.00 26.02 125 THR A CA 1
ATOM 862 C C . THR A 1 127 ? 25.177 40.982 80.873 1.00 25.98 125 THR A C 1
ATOM 863 O O . THR A 1 127 ? 26.342 41.366 80.841 1.00 28.00 125 THR A O 1
ATOM 867 N N . ILE A 1 128 ? 24.205 41.668 80.289 1.00 26.03 126 ILE A N 1
ATOM 868 C CA . ILE A 1 128 ? 24.504 42.953 79.665 1.00 27.58 126 ILE A CA 1
ATOM 869 C C . ILE A 1 128 ? 24.847 43.979 80.745 1.00 27.53 126 ILE A C 1
ATOM 870 O O . ILE A 1 128 ? 25.714 44.831 80.561 1.00 27.70 126 ILE A O 1
ATOM 875 N N . ALA A 1 129 ? 24.163 43.882 81.878 1.00 27.54 127 ALA A N 1
ATOM 876 C CA . ALA A 1 129 ? 24.427 44.767 82.999 1.00 28.98 127 ALA A CA 1
ATOM 877 C C . ALA A 1 129 ? 25.882 44.606 83.412 1.00 29.61 127 ALA A C 1
ATOM 878 O O . ALA A 1 129 ? 26.660 45.562 83.391 1.00 30.70 127 ALA A O 1
ATOM 880 N N . GLU A 1 130 ? 26.236 43.380 83.779 1.00 28.75 128 GLU A N 1
ATOM 881 C CA . GLU A 1 130 ? 27.603 43.018 84.126 1.00 28.62 128 GLU A CA 1
ATOM 882 C C . GLU A 1 130 ? 28.614 43.496 83.084 1.00 30.36 128 GLU A C 1
ATOM 883 O O . GLU A 1 130 ? 29.537 44.244 83.409 1.00 32.48 128 GLU A O 1
ATOM 889 N N . SER A 1 131 ? 28.442 43.067 81.836 1.00 28.31 129 SER A N 1
ATOM 890 C CA . SER A 1 131 ? 29.354 43.454 80.761 1.00 29.00 129 SER A CA 1
ATOM 891 C C . SER A 1 131 ? 29.645 44.950 80.753 1.00 29.94 129 SER A C 1
ATOM 892 O O . SER A 1 131 ? 30.801 45.372 80.680 1.00 30.10 129 SER A O 1
ATOM 895 N N . TYR A 1 132 ? 28.584 45.745 80.831 1.00 29.68 130 TYR A N 1
ATOM 896 C CA . TYR A 1 132 ? 28.694 47.196 80.756 1.00 31.01 130 TYR A CA 1
ATOM 897 C C . TYR A 1 132 ? 29.305 47.826 82.004 1.00 31.14 130 TYR A C 1
ATOM 898 O O . TYR A 1 132 ? 30.155 48.715 81.910 1.00 31.33 130 TYR A O 1
ATOM 907 N N . LEU A 1 133 ? 28.859 47.378 83.171 1.00 29.67 131 LEU A N 1
ATOM 908 C CA . LEU A 1 133 ? 29.295 47.995 84.415 1.00 31.76 131 LEU A CA 1
ATOM 909 C C . LEU A 1 133 ? 30.740 47.649 84.716 1.00 34.13 131 LEU A C 1
ATOM 910 O O . LEU A 1 133 ? 31.501 48.476 85.227 1.00 35.29 131 LEU A O 1
ATOM 915 N N . VAL A 1 134 ? 31.105 46.416 84.383 1.00 33.76 132 VAL A N 1
ATOM 916 C CA . VAL A 1 134 ? 32.445 45.905 84.619 1.00 32.25 132 VAL A CA 1
ATOM 917 C C . VAL A 1 134 ? 33.369 46.175 83.420 1.00 32.39 132 VAL A C 1
ATOM 918 O O . VAL A 1 134 ? 34.586 46.000 83.505 1.00 31.88 132 VAL A O 1
ATOM 922 N N . ARG A 1 135 ? 32.781 46.607 82.307 1.00 31.32 133 ARG A N 1
ATOM 923 C CA . ARG A 1 135 ? 33.553 47.075 81.154 1.00 33.27 133 ARG A CA 1
ATOM 924 C C . ARG A 1 135 ? 34.248 45.959 80.378 1.00 33.24 133 ARG A C 1
ATOM 925 O O . ARG A 1 135 ? 35.253 46.187 79.703 1.00 31.68 133 ARG A O 1
ATOM 941 N N . LEU A 1 137 ? 33.876 42.921 77.477 1.00 26.10 135 LEU A N 1
ATOM 942 C CA . LEU A 1 137 ? 33.101 42.478 76.328 1.00 24.27 135 LEU A CA 1
ATOM 943 C C . LEU A 1 137 ? 32.497 41.100 76.528 1.00 24.83 135 LEU A C 1
ATOM 944 O O . LEU A 1 137 ? 32.837 40.382 77.470 1.00 25.33 135 LEU A O 1
ATOM 949 N N . ILE A 1 138 ? 31.595 40.737 75.624 1.00 25.20 136 ILE A N 1
ATOM 950 C CA . ILE A 1 138 ? 30.962 39.427 75.656 1.00 24.13 136 ILE A CA 1
ATOM 951 C C . ILE A 1 138 ? 31.253 38.649 74.376 1.00 22.89 136 ILE A C 1
ATOM 952 O O . ILE A 1 138 ? 31.011 39.141 73.274 1.00 23.77 136 ILE A O 1
ATOM 957 N N . GLN A 1 139 ? 31.796 37.447 74.514 1.00 21.43 137 GLN A N 1
ATOM 958 C CA . GLN A 1 139 ? 31.935 36.568 73.363 1.00 21.48 137 GLN A CA 1
ATOM 959 C C . GLN A 1 139 ? 30.856 35.493 73.515 1.00 21.62 137 GLN A C 1
ATOM 960 O O . GLN A 1 139 ? 30.863 34.728 74.486 1.00 21.87 137 GLN A O 1
ATOM 966 N N . TYR A 1 140 ? 29.886 35.472 72.600 1.00 22.03 138 TYR A N 1
ATOM 967 C CA . TYR A 1 140 ? 28.898 34.386 72.588 1.00 20.24 138 TYR A CA 1
ATOM 968 C C . TYR A 1 140 ? 29.475 33.141 71.923 1.00 18.83 138 TYR A C 1
ATOM 969 O O . TYR A 1 140 ? 29.990 33.199 70.814 1.00 18.86 138 TYR A O 1
ATOM 978 N N . ARG A 1 141 ? 29.383 32.015 72.608 1.00 18.52 139 ARG A N 1
ATOM 979 C CA . ARG A 1 141 ? 29.857 30.762 72.060 1.00 19.03 139 ARG A CA 1
ATOM 980 C C . ARG A 1 141 ? 28.860 29.685 72.419 1.00 18.61 139 ARG A C 1
ATOM 981 O O . ARG A 1 141 ? 28.510 29.541 73.584 1.00 19.39 139 ARG A O 1
ATOM 989 N N . GLU A 1 142 ? 28.389 28.935 71.432 1.00 18.61 140 GLU A N 1
ATOM 990 C CA . GLU A 1 142 ? 27.631 27.734 71.736 1.00 18.99 140 GLU A CA 1
ATOM 991 C C . GLU A 1 142 ? 28.582 26.858 72.542 1.00 19.93 140 GLU A C 1
ATOM 992 O O . GLU A 1 142 ? 29.798 27.041 72.481 1.00 20.04 140 GLU A O 1
ATOM 998 N N . VAL A 1 143 ? 28.048 25.925 73.320 1.00 20.91 141 VAL A N 1
ATOM 999 C CA . VAL A 1 143 ? 28.875 25.258 74.318 1.00 20.90 141 VAL A CA 1
ATOM 1000 C C . VAL A 1 143 ? 30.007 24.432 73.687 1.00 21.79 141 VAL A C 1
ATOM 1001 O O . VAL A 1 143 ? 31.116 24.355 74.221 1.00 21.91 141 VAL A O 1
ATOM 1005 N N . SER A 1 144 ? 29.737 23.842 72.532 1.00 20.58 142 SER A N 1
ATOM 1006 C CA . SER A 1 144 ? 30.759 23.085 71.827 1.00 20.24 142 SER A CA 1
ATOM 1007 C C . SER A 1 144 ? 31.937 23.955 71.391 1.00 20.87 142 SER A C 1
ATOM 1008 O O . SER A 1 144 ? 32.944 23.444 70.907 1.00 20.78 142 SER A O 1
ATOM 1011 N N . GLU A 1 145 ? 31.813 25.267 71.559 1.00 21.34 143 GLU A N 1
ATOM 1012 C CA . GLU A 1 145 ? 32.771 26.188 70.961 1.00 21.13 143 GLU A CA 1
ATOM 1013 C C . GLU A 1 145 ? 33.559 27.010 71.978 1.00 22.00 143 GLU A C 1
ATOM 1014 O O . GLU A 1 145 ? 34.573 27.634 71.635 1.00 20.96 143 GLU A O 1
ATOM 1020 N N . THR A 1 146 ? 33.092 27.000 73.224 1.00 21.85 144 THR A N 1
ATOM 1021 C CA . THR A 1 146 ? 33.848 27.571 74.331 1.00 21.96 144 THR A CA 1
ATOM 1022 C C . THR A 1 146 ? 35.206 26.889 74.335 1.00 23.12 144 THR A C 1
ATOM 1023 O O . THR A 1 146 ? 35.283 25.670 74.506 1.00 22.83 144 THR A O 1
ATOM 1027 N N . PRO A 1 147 ? 36.282 27.671 74.121 1.00 24.82 145 PRO A N 1
ATOM 1028 C CA . PRO A 1 147 ? 37.650 27.177 73.902 1.00 23.56 145 PRO A CA 1
ATOM 1029 C C . PRO A 1 147 ? 38.183 26.401 75.090 1.00 25.46 145 PRO A C 1
ATOM 1030 O O . PRO A 1 147 ? 38.062 26.860 76.226 1.00 25.78 145 PRO A O 1
ATOM 1034 N N . ARG A 1 148 ? 38.773 25.242 74.826 1.00 26.04 146 ARG A N 1
ATOM 1035 C CA . ARG A 1 148 ? 39.275 24.382 75.892 1.00 26.63 146 ARG A CA 1
ATOM 1036 C C . ARG A 1 148 ? 40.459 24.966 76.654 1.00 27.10 146 ARG A C 1
ATOM 1037 O O . ARG A 1 148 ? 40.763 24.521 77.757 1.00 28.29 146 ARG A O 1
ATOM 1045 N N . ASP A 1 149 ? 41.123 25.958 76.074 1.00 25.73 147 ASP A N 1
ATOM 1046 C CA . ASP A 1 149 ? 42.300 26.540 76.706 1.00 28.40 147 ASP A CA 1
ATOM 1047 C C . ASP A 1 149 ? 42.006 27.851 77.443 1.00 29.59 147 ASP A C 1
ATOM 1048 O O . ASP A 1 149 ? 42.901 28.675 77.659 1.00 28.95 147 ASP A O 1
ATOM 1053 N N . LEU A 1 150 ? 40.749 28.035 77.827 1.00 28.26 148 LEU A N 1
ATOM 1054 C CA . LEU A 1 150 ? 40.344 29.224 78.563 1.00 28.38 148 LEU A CA 1
ATOM 1055 C C . LEU A 1 150 ? 40.882 29.218 79.988 1.00 29.08 148 LEU A C 1
ATOM 1056 O O . LEU A 1 150 ? 41.040 28.157 80.595 1.00 29.15 148 LEU A O 1
ATOM 1061 N N . THR A 1 151 ? 41.147 30.409 80.519 1.00 28.49 149 THR A N 1
ATOM 1062 C CA . THR A 1 151 ? 41.378 30.571 81.951 1.00 27.82 149 THR A CA 1
ATOM 1063 C C . THR A 1 151 ? 40.062 30.943 82.633 1.00 27.37 149 THR A C 1
ATOM 1064 O O . THR A 1 151 ? 39.726 32.116 82.772 1.00 27.69 149 THR A O 1
ATOM 1068 N N . ILE A 1 152 ? 39.307 29.937 83.044 1.00 26.87 150 ILE A N 1
ATOM 1069 C CA . ILE A 1 152 ? 38.016 30.177 83.659 1.00 25.46 150 ILE A CA 1
ATOM 1070 C C . ILE A 1 152 ? 38.186 30.613 85.110 1.00 25.38 150 ILE A C 1
ATOM 1071 O O . ILE A 1 152 ? 38.350 29.788 86.006 1.00 26.12 150 ILE A O 1
ATOM 1076 N N . SER A 1 153 ? 38.138 31.918 85.340 1.00 25.42 151 SER A N 1
ATOM 1077 C CA . SER A 1 153 ? 38.333 32.457 86.675 1.00 25.97 151 SER A CA 1
ATOM 1078 C C . SER A 1 153 ? 37.088 32.328 87.534 1.00 26.60 151 SER A C 1
ATOM 1079 O O . SER A 1 153 ? 37.175 31.979 88.715 1.00 27.06 151 SER A O 1
ATOM 1082 N N . LYS A 1 154 ? 35.932 32.604 86.934 1.00 27.01 152 LYS A N 1
ATOM 1083 C CA . LYS A 1 154 ? 34.672 32.669 87.672 1.00 26.90 152 LYS A CA 1
ATOM 1084 C C . LYS A 1 154 ? 33.490 32.190 86.841 1.00 27.11 152 LYS A C 1
ATOM 1085 O O . LYS A 1 154 ? 33.371 32.507 85.659 1.00 26.61 152 LYS A O 1
ATOM 1091 N N . ALA A 1 155 ? 32.607 31.428 87.471 1.00 28.21 153 ALA A N 1
ATOM 1092 C CA . ALA A 1 155 ? 31.417 30.918 86.799 1.00 28.38 153 ALA A CA 1
ATOM 1093 C C . ALA A 1 155 ? 30.170 31.398 87.538 1.00 29.70 153 ALA A C 1
ATOM 1094 O O . ALA A 1 155 ? 30.146 31.393 88.765 1.00 29.53 153 ALA A O 1
ATOM 1104 N N . PHE A 1 157 ? 25.665 31.635 87.590 1.00 28.73 155 PHE A N 1
ATOM 1105 C CA . PHE A 1 157 ? 24.274 31.577 87.190 1.00 26.69 155 PHE A CA 1
ATOM 1106 C C . PHE A 1 157 ? 23.724 32.982 87.341 1.00 27.02 155 PHE A C 1
ATOM 1107 O O . PHE A 1 157 ? 23.742 33.546 88.428 1.00 29.18 155 PHE A O 1
ATOM 1115 N N . VAL A 1 158 ? 23.263 33.558 86.241 1.00 26.40 156 VAL A N 1
ATOM 1116 C CA . VAL A 1 158 ? 22.836 34.948 86.221 1.00 26.96 156 VAL A CA 1
ATOM 1117 C C . VAL A 1 158 ? 21.381 35.020 85.757 1.00 27.35 156 VAL A C 1
ATOM 1118 O O . VAL A 1 158 ? 21.080 34.702 84.607 1.00 26.51 156 VAL A O 1
ATOM 1122 N N . ASP A 1 159 ? 20.475 35.416 86.651 1.00 28.22 157 ASP A N 1
ATOM 1123 C CA . ASP A 1 159 ? 19.056 35.444 86.300 1.00 29.28 157 ASP A CA 1
ATOM 1124 C C . ASP A 1 159 ? 18.166 36.191 87.285 1.00 31.11 157 ASP A C 1
ATOM 1125 O O . ASP A 1 159 ? 18.584 36.503 88.396 1.00 33.03 157 ASP A O 1
ATOM 1130 N N . TYR A 1 160 ? 16.934 36.473 86.867 1.00 31.23 158 TYR A N 1
ATOM 1131 C CA . TYR A 1 160 ? 15.930 37.055 87.756 1.00 32.57 158 TYR A CA 1
ATOM 1132 C C . TYR A 1 160 ? 15.854 36.267 89.061 1.00 32.61 158 TYR A C 1
ATOM 1133 O O . TYR A 1 160 ? 15.912 35.037 89.050 1.00 32.56 158 TYR A O 1
ATOM 1142 N N . PRO A 1 161 ? 15.734 36.979 90.187 1.00 32.74 159 PRO A N 1
ATOM 1143 C CA . PRO A 1 161 ? 15.680 36.382 91.526 1.00 33.76 159 PRO A CA 1
ATOM 1144 C C . PRO A 1 161 ? 14.785 35.136 91.708 1.00 34.25 159 PRO A C 1
ATOM 1145 O O . PRO A 1 161 ? 15.210 34.215 92.415 1.00 34.11 159 PRO A O 1
ATOM 1149 N N . GLN A 1 162 ? 13.599 35.066 91.114 1.00 31.69 160 GLN A N 1
ATOM 1150 C CA . GLN A 1 162 ? 12.839 33.834 91.329 1.00 35.22 160 GLN A CA 1
ATOM 1151 C C . GLN A 1 162 ? 13.607 32.637 90.755 1.00 34.10 160 GLN A C 1
ATOM 1152 O O . GLN A 1 162 ? 13.552 31.530 91.294 1.00 35.17 160 GLN A O 1
ATOM 1158 N N . VAL A 1 163 ? 14.338 32.870 89.672 1.00 32.31 161 VAL A N 1
ATOM 1159 C CA . VAL A 1 163 ? 15.130 31.809 89.068 1.00 33.43 161 VAL A CA 1
ATOM 1160 C C . VAL A 1 163 ? 16.352 31.495 89.932 1.00 33.62 161 VAL A C 1
ATOM 1161 O O . VAL A 1 163 ? 16.579 30.338 90.299 1.00 33.04 161 VAL A O 1
ATOM 1165 N N . ILE A 1 164 ? 17.125 32.524 90.272 1.00 32.39 162 ILE A N 1
ATOM 1166 C CA . ILE A 1 164 ? 18.304 32.328 91.108 1.00 33.15 162 ILE A CA 1
ATOM 1167 C C . ILE A 1 164 ? 17.912 31.628 92.403 1.00 34.31 162 ILE A C 1
ATOM 1168 O O . ILE A 1 164 ? 18.626 30.740 92.875 1.00 34.14 162 ILE A O 1
ATOM 1173 N N . GLU A 1 165 ? 16.768 32.020 92.964 1.00 34.41 163 GLU A N 1
ATOM 1174 C CA . GLU A 1 165 ? 16.273 31.411 94.195 1.00 34.61 163 GLU A CA 1
ATOM 1175 C C . GLU A 1 165 ? 16.052 29.917 94.025 1.00 34.45 163 GLU A C 1
ATOM 1176 O O . GLU A 1 165 ? 16.332 29.130 94.929 1.00 34.19 163 GLU A O 1
ATOM 1182 N N . GLN A 1 166 ? 15.537 29.538 92.862 1.00 33.88 164 GLN A N 1
ATOM 1183 C CA . GLN A 1 166 ? 15.298 28.139 92.554 1.00 34.65 164 GLN A CA 1
ATOM 1184 C C . GLN A 1 166 ? 16.641 27.433 92.396 1.00 35.12 164 GLN A C 1
ATOM 1185 O O . GLN A 1 166 ? 16.794 26.268 92.772 1.00 34.52 164 GLN A O 1
ATOM 1191 N N . VAL A 1 167 ? 17.611 28.152 91.837 1.00 33.75 165 VAL A N 1
ATOM 1192 C CA . VAL A 1 167 ? 18.965 27.640 91.708 1.00 32.75 165 VAL A CA 1
ATOM 1193 C C . VAL A 1 167 ? 19.537 27.407 93.099 1.00 33.35 165 VAL A C 1
ATOM 1194 O O . VAL A 1 167 ? 20.051 26.330 93.397 1.00 33.95 165 VAL A O 1
ATOM 1198 N N . LYS A 1 168 ? 19.439 28.419 93.955 1.00 32.80 166 LYS A N 1
ATOM 1199 C CA . LYS A 1 168 ? 19.926 28.290 95.321 1.00 33.44 166 LYS A CA 1
ATOM 1200 C C . LYS A 1 168 ? 19.260 27.106 95.999 1.00 33.52 166 LYS A C 1
ATOM 1201 O O . LYS A 1 168 ? 19.905 26.333 96.698 1.00 33.81 166 LYS A O 1
ATOM 1207 N N . ALA A 1 169 ? 17.964 26.959 95.759 1.00 34.72 167 ALA A N 1
ATOM 1208 C CA . ALA A 1 169 ? 17.175 25.900 96.371 1.00 33.79 167 ALA A CA 1
ATOM 1209 C C . ALA A 1 169 ? 17.477 24.512 95.806 1.00 34.50 167 ALA A C 1
ATOM 1210 O O . ALA A 1 169 ? 17.094 23.509 96.400 1.00 36.43 167 ALA A O 1
ATOM 1212 N N . ASN A 1 170 ? 18.158 24.446 94.667 1.00 34.03 168 ASN A N 1
ATOM 1213 C CA . ASN A 1 170 ? 18.412 23.157 94.027 1.00 32.91 168 ASN A CA 1
ATOM 1214 C C . ASN A 1 170 ? 19.881 22.834 93.766 1.00 34.18 168 ASN A C 1
ATOM 1215 O O . ASN A 1 170 ? 20.199 21.814 93.144 1.00 33.49 168 ASN A O 1
ATOM 1228 N N . PRO A 1 172 ? 23.081 21.256 93.686 1.00 33.27 170 PRO A N 1
ATOM 1229 C CA . PRO A 1 172 ? 23.490 19.893 94.031 1.00 33.08 170 PRO A CA 1
ATOM 1230 C C . PRO A 1 172 ? 24.528 19.930 95.139 1.00 33.94 170 PRO A C 1
ATOM 1231 O O . PRO A 1 172 ? 25.422 20.777 95.093 1.00 33.69 170 PRO A O 1
ATOM 1235 N N . GLN A 1 173 ? 24.415 19.030 96.112 1.00 33.58 171 GLN A N 1
ATOM 1236 C CA . GLN A 1 173 ? 25.407 18.945 97.180 1.00 34.53 171 GLN A CA 1
ATOM 1237 C C . GLN A 1 173 ? 26.811 18.908 96.592 1.00 33.71 171 GLN A C 1
ATOM 1238 O O . GLN A 1 173 ? 27.750 19.488 97.146 1.00 31.61 171 GLN A O 1
ATOM 1244 N N . ASP A 1 174 ? 26.924 18.223 95.457 1.00 34.15 172 ASP A N 1
ATOM 1245 C CA . ASP A 1 174 ? 28.195 17.978 94.788 1.00 33.27 172 ASP A CA 1
ATOM 1246 C C . ASP A 1 174 ? 28.943 19.255 94.393 1.00 33.33 172 ASP A C 1
ATOM 1247 O O . ASP A 1 174 ? 30.163 19.334 94.542 1.00 32.77 172 ASP A O 1
ATOM 1252 N N . PHE A 1 175 ? 28.219 20.248 93.886 1.00 32.21 173 PHE A N 1
ATOM 1253 C CA . PHE A 1 175 ? 28.846 21.516 93.531 1.00 31.78 173 PHE A CA 1
ATOM 1254 C C . PHE A 1 175 ? 29.285 22.269 94.776 1.00 31.65 173 PHE A C 1
ATOM 1255 O O . PHE A 1 175 ? 30.349 22.879 94.801 1.00 33.23 173 PHE A O 1
ATOM 1263 N N . LYS A 1 176 ? 28.454 22.231 95.806 1.00 31.61 174 LYS A N 1
ATOM 1264 C CA . LYS A 1 176 ? 28.772 22.909 97.050 1.00 32.13 174 LYS A CA 1
ATOM 1265 C C . LYS A 1 176 ? 30.101 22.410 97.595 1.00 32.91 174 LYS A C 1
ATOM 1266 O O . LYS A 1 176 ? 30.884 23.183 98.150 1.00 32.36 174 LYS A O 1
ATOM 1272 N N . ASP A 1 177 ? 30.350 21.114 97.428 1.00 32.99 175 ASP A N 1
ATOM 1273 C CA . ASP A 1 177 ? 31.561 20.494 97.941 1.00 31.52 175 ASP A CA 1
ATOM 1274 C C . ASP A 1 177 ? 32.717 20.799 97.022 1.00 34.18 175 ASP A C 1
ATOM 1275 O O . ASP A 1 177 ? 33.805 21.149 97.478 1.00 36.76 175 ASP A O 1
ATOM 1280 N N . ARG A 1 178 ? 32.476 20.670 95.722 1.00 32.65 176 ARG A N 1
ATOM 1281 C CA . ARG A 1 178 ? 33.547 20.775 94.738 1.00 31.78 176 ARG A CA 1
ATOM 1282 C C . ARG A 1 178 ? 34.094 22.185 94.589 1.00 31.73 176 ARG A C 1
ATOM 1283 O O . ARG A 1 178 ? 35.281 22.365 94.346 1.00 32.50 176 ARG A O 1
ATOM 1291 N N . PHE A 1 179 ? 33.229 23.182 94.720 1.00 31.64 177 PHE A N 1
ATOM 1292 C CA . PHE A 1 179 ? 33.640 24.558 94.479 1.00 32.20 177 PHE A CA 1
ATOM 1293 C C . PHE A 1 179 ? 33.258 25.462 95.627 1.00 32.88 177 PHE A C 1
ATOM 1294 O O . PHE A 1 179 ? 32.706 25.013 96.631 1.00 34.03 177 PHE A O 1
ATOM 1302 N N . SER A 1 180 ? 33.566 26.744 95.462 1.00 31.46 178 SER A N 1
ATOM 1303 C CA . SER A 1 180 ? 33.011 27.786 96.306 1.00 31.15 178 SER A CA 1
ATOM 1304 C C . SER A 1 180 ? 31.753 28.319 95.618 1.00 30.64 178 SER A C 1
ATOM 1305 O O . SER A 1 180 ? 31.781 28.686 94.446 1.00 30.42 178 SER A O 1
ATOM 1308 N N . VAL A 1 181 ? 30.643 28.333 96.342 1.00 29.81 179 VAL A N 1
ATOM 1309 C CA . VAL A 1 181 ? 29.385 28.782 95.774 1.00 30.32 179 VAL A CA 1
ATOM 1310 C C . VAL A 1 181 ? 28.733 29.808 96.683 1.00 29.35 179 VAL A C 1
ATOM 1311 O O . VAL A 1 181 ? 28.109 29.445 97.672 1.00 30.40 179 VAL A O 1
ATOM 1315 N N . VAL A 1 182 ? 28.876 31.087 96.359 1.00 28.36 180 VAL A N 1
ATOM 1316 C CA . VAL A 1 182 ? 28.225 32.122 97.160 1.00 29.99 180 VAL A CA 1
ATOM 1317 C C . VAL A 1 182 ? 27.302 33.017 96.326 1.00 30.55 180 VAL A C 1
ATOM 1318 O O . VAL A 1 182 ? 27.561 33.278 95.150 1.00 29.50 180 VAL A O 1
ATOM 1322 N N . GLN A 1 183 ? 26.217 33.475 96.944 1.00 30.76 181 GLN A N 1
ATOM 1323 C CA . GLN A 1 183 ? 25.260 34.341 96.271 1.00 30.50 181 GLN A CA 1
ATOM 1324 C C . GLN A 1 183 ? 25.669 35.792 96.466 1.00 32.33 181 GLN A C 1
ATOM 1325 O O . GLN A 1 183 ? 25.362 36.392 97.495 1.00 33.26 181 GLN A O 1
ATOM 1331 N N . SER A 1 184 ? 26.364 36.353 95.479 1.00 33.13 182 SER A N 1
ATOM 1332 C CA . SER A 1 184 ? 26.900 37.714 95.586 1.00 34.20 182 SER A CA 1
ATOM 1333 C C . SER A 1 184 ? 25.867 38.804 95.281 1.00 33.99 182 SER A C 1
ATOM 1334 O O . SER A 1 184 ? 26.138 39.993 95.466 1.00 33.69 182 SER A O 1
ATOM 1337 N N . ALA A 1 185 ? 24.691 38.390 94.816 1.00 33.02 183 ALA A N 1
ATOM 1338 C CA . ALA A 1 185 ? 23.609 39.315 94.489 1.00 33.29 183 ALA A CA 1
ATOM 1339 C C . ALA A 1 185 ? 22.298 38.545 94.397 1.00 33.77 183 ALA A C 1
ATOM 1340 O O . ALA A 1 185 ? 22.309 37.311 94.350 1.00 33.18 183 ALA A O 1
ATOM 1342 N N . PRO A 1 186 ? 21.159 39.261 94.372 1.00 33.78 184 PRO A N 1
ATOM 1343 C CA . PRO A 1 186 ? 19.871 38.580 94.231 1.00 33.10 184 PRO A CA 1
ATOM 1344 C C . PRO A 1 186 ? 19.767 37.928 92.856 1.00 33.59 184 PRO A C 1
ATOM 1345 O O . PRO A 1 186 ? 19.051 36.942 92.694 1.00 34.63 184 PRO A O 1
ATOM 1349 N N . TYR A 1 187 ? 20.491 38.478 91.885 1.00 32.48 185 TYR A N 1
ATOM 1350 C CA . TYR A 1 187 ? 20.469 37.986 90.512 1.00 32.54 185 TYR A CA 1
ATOM 1351 C C . TYR A 1 187 ? 21.711 37.144 90.118 1.00 33.18 185 TYR A C 1
ATOM 1352 O O . TYR A 1 187 ? 21.737 36.541 89.046 1.00 31.85 185 TYR A O 1
ATOM 1361 N N . PHE A 1 188 ? 22.730 37.109 90.978 1.00 33.29 186 PHE A N 1
ATOM 1362 C CA . PHE A 1 188 ? 23.959 36.356 90.712 1.00 31.27 186 PHE A CA 1
ATOM 1363 C C . PHE A 1 188 ? 24.169 35.225 91.704 1.00 31.22 186 PHE A C 1
ATOM 1364 O O . PHE A 1 188 ? 23.825 35.347 92.878 1.00 32.12 186 PHE A O 1
ATOM 1372 N N . ILE A 1 189 ? 24.753 34.131 91.226 1.00 30.40 187 ILE A N 1
ATOM 1373 C CA . ILE A 1 189 ? 25.415 33.158 92.095 1.00 29.49 187 ILE A CA 1
ATOM 1374 C C . ILE A 1 189 ? 26.732 32.784 91.434 1.00 28.77 187 ILE A C 1
ATOM 1375 O O . ILE A 1 189 ? 26.742 32.236 90.334 1.00 28.28 187 ILE A O 1
ATOM 1380 N N . GLU A 1 190 ? 27.837 33.101 92.104 1.00 30.17 188 GLU A N 1
ATOM 1381 C CA . GLU A 1 190 ? 29.168 32.904 91.543 1.00 29.15 188 GLU A CA 1
ATOM 1382 C C . GLU A 1 190 ? 29.757 31.582 91.999 1.00 28.61 188 GLU A C 1
ATOM 1383 O O . GLU A 1 190 ? 29.547 31.144 93.131 1.00 28.79 188 GLU A O 1
ATOM 1389 N N . VAL A 1 191 ? 30.495 30.947 91.099 1.00 28.90 189 VAL A N 1
ATOM 1390 C CA . VAL A 1 191 ? 31.179 29.706 91.399 1.00 28.46 189 VAL A CA 1
ATOM 1391 C C . VAL A 1 191 ? 32.644 29.825 91.021 1.00 29.12 189 VAL A C 1
ATOM 1392 O O . VAL A 1 191 ? 32.976 30.222 89.909 1.00 29.13 189 VAL A O 1
ATOM 1404 N N . ASN A 1 193 ? 36.965 28.364 92.285 1.00 33.09 191 ASN A N 1
ATOM 1405 C CA . ASN A 1 193 ? 37.817 27.397 92.953 1.00 33.15 191 ASN A CA 1
ATOM 1406 C C . ASN A 1 193 ? 37.543 27.296 94.452 1.00 34.95 191 ASN A C 1
ATOM 1407 O O . ASN A 1 193 ? 37.403 28.299 95.152 1.00 34.96 191 ASN A O 1
ATOM 1412 N N . ARG A 1 194 ? 37.464 26.061 94.928 1.00 35.58 192 ARG A N 1
ATOM 1413 C CA . ARG A 1 194 ? 37.174 25.772 96.323 1.00 36.78 192 ARG A CA 1
ATOM 1414 C C . ARG A 1 194 ? 38.216 26.396 97.244 1.00 39.77 192 ARG A C 1
ATOM 1415 O O . ARG A 1 194 ? 37.935 26.711 98.404 1.00 39.71 192 ARG A O 1
ATOM 1423 N N . ARG A 1 195 ? 39.422 26.567 96.714 1.00 39.32 193 ARG A N 1
ATOM 1424 C CA . ARG A 1 195 ? 40.531 27.119 97.475 1.00 40.48 193 ARG A CA 1
ATOM 1425 C C . ARG A 1 195 ? 41.151 28.265 96.679 1.00 40.37 193 ARG A C 1
ATOM 1426 O O . ARG A 1 195 ? 42.079 28.073 95.895 1.00 41.52 193 ARG A O 1
ATOM 1434 N N . ALA A 1 196 ? 40.616 29.461 96.870 1.00 39.60 194 ALA A N 1
ATOM 1435 C CA . ALA A 1 196 ? 41.084 30.626 96.141 1.00 38.39 194 ALA A CA 1
ATOM 1436 C C . ALA A 1 196 ? 40.634 31.867 96.876 1.00 40.66 194 ALA A C 1
ATOM 1437 O O . ALA A 1 196 ? 39.542 32.376 96.641 1.00 42.76 194 ALA A O 1
ATOM 1439 N N . SER A 1 197 ? 41.470 32.350 97.779 1.00 40.78 195 SER A N 1
ATOM 1440 C CA . SER A 1 197 ? 41.129 33.537 98.537 1.00 42.03 195 SER A CA 1
ATOM 1441 C C . SER A 1 197 ? 42.004 34.699 98.090 1.00 42.25 195 SER A C 1
ATOM 1442 O O . SER A 1 197 ? 43.036 34.494 97.452 1.00 42.38 195 SER A O 1
ATOM 1445 N N . LYS A 1 198 ? 41.587 35.920 98.411 1.00 42.89 196 LYS A N 1
ATOM 1446 C CA . LYS A 1 198 ? 42.439 37.080 98.183 1.00 42.41 196 LYS A CA 1
ATOM 1447 C C . LYS A 1 198 ? 43.636 36.991 99.124 1.00 43.08 196 LYS A C 1
ATOM 1448 O O . LYS A 1 198 ? 44.751 37.366 98.770 1.00 43.82 196 LYS A O 1
ATOM 1454 N N . GLY A 1 199 ? 43.404 36.484 100.328 1.00 44.66 197 GLY A N 1
ATOM 1455 C CA . GLY A 1 199 ? 44.487 36.273 101.268 1.00 45.70 197 GLY A CA 1
ATOM 1456 C C . GLY A 1 199 ? 45.512 35.294 100.733 1.00 44.12 197 GLY A C 1
ATOM 1457 O O . GLY A 1 199 ? 46.698 35.614 100.643 1.00 43.28 197 GLY A O 1
ATOM 1458 N N . GLY A 1 200 ? 45.048 34.100 100.370 1.00 43.78 198 GLY A N 1
ATOM 1459 C CA . GLY A 1 200 ? 45.916 33.042 99.880 1.00 42.11 198 GLY A CA 1
ATOM 1460 C C . GLY A 1 200 ? 46.720 33.403 98.645 1.00 42.61 198 GLY A C 1
ATOM 1461 O O . GLY A 1 200 ? 47.875 32.997 98.499 1.00 43.46 198 GLY A O 1
ATOM 1462 N N . THR A 1 201 ? 46.112 34.171 97.750 1.00 41.65 199 THR A N 1
ATOM 1463 C CA . THR A 1 201 ? 46.767 34.546 96.503 1.00 40.82 199 THR A CA 1
ATOM 1464 C C . THR A 1 201 ? 47.790 35.668 96.682 1.00 41.66 199 THR A C 1
ATOM 1465 O O . THR A 1 201 ? 48.836 35.675 96.029 1.00 41.24 199 THR A O 1
ATOM 1469 N N . LEU A 1 202 ? 47.479 36.612 97.566 1.00 42.69 200 LEU A N 1
ATOM 1470 C CA . LEU A 1 202 ? 48.415 37.670 97.928 1.00 41.76 200 LEU A CA 1
ATOM 1471 C C . LEU A 1 202 ? 49.727 37.059 98.414 1.00 41.83 200 LEU A C 1
ATOM 1472 O O . LEU A 1 202 ? 50.806 37.606 98.183 1.00 40.45 200 LEU A O 1
ATOM 1477 N N . SER A 1 203 ? 49.619 35.921 99.094 1.00 41.64 201 SER A N 1
ATOM 1478 C CA . SER A 1 203 ? 50.782 35.176 99.543 1.00 42.49 201 SER A CA 1
ATOM 1479 C C . SER A 1 203 ? 51.691 34.819 98.370 1.00 41.76 201 SER A C 1
ATOM 1480 O O . SER A 1 203 ? 52.917 34.821 98.487 1.00 40.74 201 SER A O 1
ATOM 1483 N N . GLU A 1 204 ? 51.074 34.509 97.237 1.00 41.29 202 GLU A N 1
ATOM 1484 C CA . GLU A 1 204 ? 51.808 34.129 96.040 1.00 40.58 202 GLU A CA 1
ATOM 1485 C C . GLU A 1 204 ? 52.409 35.347 95.351 1.00 39.86 202 GLU A C 1
ATOM 1486 O O . GLU A 1 204 ? 53.583 35.337 94.971 1.00 38.18 202 GLU A O 1
ATOM 1492 N N . LEU A 1 205 ? 51.606 36.398 95.197 1.00 39.94 203 LEU A N 1
ATOM 1493 C CA . LEU A 1 205 ? 52.108 37.652 94.644 1.00 39.47 203 LEU A CA 1
ATOM 1494 C C . LEU A 1 205 ? 53.288 38.188 95.458 1.00 40.07 203 LEU A C 1
ATOM 1495 O O . LEU A 1 205 ? 54.245 38.724 94.903 1.00 39.27 203 LEU A O 1
ATOM 1500 N N . VAL A 1 206 ? 53.216 38.043 96.774 1.00 39.99 204 VAL A N 1
ATOM 1501 C CA . VAL A 1 206 ? 54.289 38.509 97.639 1.00 40.70 204 VAL A CA 1
ATOM 1502 C C . VAL A 1 206 ? 55.571 37.691 97.470 1.00 40.47 204 VAL A C 1
ATOM 1503 O O . VAL A 1 206 ? 56.655 38.246 97.287 1.00 40.54 204 VAL A O 1
ATOM 1507 N N . ASP A 1 207 ? 55.447 36.373 97.519 1.00 39.89 205 ASP A N 1
ATOM 1508 C CA . ASP A 1 207 ? 56.610 35.514 97.337 1.00 40.29 205 ASP A CA 1
ATOM 1509 C C . ASP A 1 207 ? 57.258 35.757 95.983 1.00 40.40 205 ASP A C 1
ATOM 1510 O O . ASP A 1 207 ? 58.453 35.524 95.812 1.00 42.12 205 ASP A O 1
ATOM 1515 N N . GLN A 1 208 ? 56.467 36.230 95.024 1.00 39.41 206 GLN A N 1
ATOM 1516 C CA . GLN A 1 208 ? 56.963 36.482 93.673 1.00 37.67 206 GLN A CA 1
ATOM 1517 C C . GLN A 1 208 ? 57.701 37.807 93.562 1.00 37.65 206 GLN A C 1
ATOM 1518 O O . GLN A 1 208 ? 58.488 38.012 92.637 1.00 36.55 206 GLN A O 1
ATOM 1524 N N . LEU A 1 209 ? 57.428 38.718 94.490 1.00 38.98 207 LEU A N 1
ATOM 1525 C CA . LEU A 1 209 ? 58.070 40.026 94.472 1.00 39.21 207 LEU A CA 1
ATOM 1526 C C . LEU A 1 209 ? 59.289 40.038 95.380 1.00 38.88 207 LEU A C 1
ATOM 1527 O O . LEU A 1 209 ? 59.930 41.073 95.560 1.00 37.81 207 LEU A O 1
ATOM 1532 N N . GLY A 1 210 ? 59.602 38.871 95.939 1.00 39.17 208 GLY A N 1
ATOM 1533 C CA . GLY A 1 210 ? 60.726 38.720 96.843 1.00 39.50 208 GLY A CA 1
ATOM 1534 C C . GLY A 1 210 ? 60.481 39.402 98.173 1.00 42.50 208 GLY A C 1
ATOM 1535 O O . GLY A 1 210 ? 61.411 39.890 98.811 1.00 42.96 208 GLY A O 1
ATOM 1536 N N . LEU A 1 211 ? 59.221 39.443 98.588 1.00 43.58 209 LEU A N 1
ATOM 1537 C CA . LEU A 1 211 ? 58.854 40.058 99.856 1.00 44.15 209 LEU A CA 1
ATOM 1538 C C . LEU A 1 211 ? 58.233 39.038 100.810 1.00 45.68 209 LEU A C 1
ATOM 1539 O O . LEU A 1 211 ? 58.183 37.836 100.518 1.00 43.44 209 LEU A O 1
ATOM 1544 N N . THR A 1 212 ? 57.763 39.527 101.952 1.00 46.95 210 THR A N 1
ATOM 1545 C CA . THR A 1 212 ? 57.225 38.659 102.994 1.00 48.52 210 THR A CA 1
ATOM 1546 C C . THR A 1 212 ? 56.064 39.304 103.741 1.00 46.46 210 THR A C 1
ATOM 1547 O O . THR A 1 212 ? 55.906 40.525 103.741 1.00 45.67 210 THR A O 1
ATOM 1551 N N . ALA A 1 213 ? 55.258 38.465 104.381 1.00 47.93 211 ALA A N 1
ATOM 1552 C CA . ALA A 1 213 ? 54.048 38.914 105.064 1.00 50.96 211 ALA A CA 1
ATOM 1553 C C . ALA A 1 213 ? 54.278 40.128 105.963 1.00 51.68 211 ALA A C 1
ATOM 1554 O O . ALA A 1 213 ? 53.419 41.008 106.067 1.00 52.35 211 ALA A O 1
ATOM 1556 N N . ASP A 1 214 ? 55.443 40.182 106.600 1.00 52.95 212 ASP A N 1
ATOM 1557 C CA . ASP A 1 214 ? 55.748 41.257 107.543 1.00 52.77 212 ASP A CA 1
ATOM 1558 C C . ASP A 1 214 ? 56.131 42.559 106.843 1.00 51.12 212 ASP A C 1
ATOM 1559 O O . ASP A 1 214 ? 56.612 43.495 107.477 1.00 51.51 212 ASP A O 1
ATOM 1564 N N . ASP A 1 215 ? 55.911 42.614 105.534 1.00 49.82 213 ASP A N 1
ATOM 1565 C CA . ASP A 1 215 ? 56.147 43.835 104.774 1.00 49.72 213 ASP A CA 1
ATOM 1566 C C . ASP A 1 215 ? 54.834 44.408 104.251 1.00 50.73 213 ASP A C 1
ATOM 1567 O O . ASP A 1 215 ? 54.810 45.494 103.668 1.00 50.33 213 ASP A O 1
ATOM 1572 N N . VAL A 1 216 ? 53.743 43.677 104.468 1.00 50.24 214 VAL A N 1
ATOM 1573 C CA . VAL A 1 216 ? 52.468 43.985 103.830 1.00 49.15 214 VAL A CA 1
ATOM 1574 C C . VAL A 1 216 ? 51.422 44.491 104.819 1.00 50.03 214 VAL A C 1
ATOM 1575 O O . VAL A 1 216 ? 51.388 44.054 105.970 1.00 50.84 214 VAL A O 1
ATOM 1587 N N . THR A 1 218 ? 47.133 44.847 104.722 1.00 50.43 216 THR A N 1
ATOM 1588 C CA . THR A 1 218 ? 45.896 44.605 103.993 1.00 49.08 216 THR A CA 1
ATOM 1589 C C . THR A 1 218 ? 44.758 45.454 104.552 1.00 49.95 216 THR A C 1
ATOM 1590 O O . THR A 1 218 ? 44.818 45.900 105.695 1.00 51.53 216 THR A O 1
ATOM 1594 N N . LEU A 1 219 ? 43.725 45.672 103.742 1.00 50.26 217 LEU A N 1
ATOM 1595 C CA . LEU A 1 219 ? 42.572 46.478 104.151 1.00 50.71 217 LEU A CA 1
ATOM 1596 C C . LEU A 1 219 ? 41.252 45.933 103.598 1.00 49.49 217 LEU A C 1
ATOM 1597 O O . LEU A 1 219 ? 40.342 45.575 104.354 1.00 49.04 217 LEU A O 1
ATOM 1602 N N . GLN A 1 222 ? 35.235 43.931 105.097 1.00 51.61 220 GLN A N 1
ATOM 1603 C CA . GLN A 1 222 ? 34.338 42.956 104.479 1.00 57.26 220 GLN A CA 1
ATOM 1604 C C . GLN A 1 222 ? 34.473 41.545 105.075 1.00 57.12 220 GLN A C 1
ATOM 1605 O O . GLN A 1 222 ? 35.068 41.364 106.136 1.00 56.64 220 GLN A O 1
ATOM 1611 N N . GLY A 1 223 ? 33.921 40.551 104.381 1.00 55.21 221 GLY A N 1
ATOM 1612 C CA . GLY A 1 223 ? 33.773 39.222 104.942 1.00 53.32 221 GLY A CA 1
ATOM 1613 C C . GLY A 1 223 ? 34.727 38.178 104.408 1.00 52.34 221 GLY A C 1
ATOM 1614 O O . GLY A 1 223 ? 35.221 37.345 105.167 1.00 49.49 221 GLY A O 1
ATOM 1615 N N . ASN A 1 224 ? 34.977 38.203 103.101 1.00 56.27 222 ASN A N 1
ATOM 1616 C CA . ASN A 1 224 ? 35.923 37.257 102.492 1.00 55.61 222 ASN A CA 1
ATOM 1617 C C . ASN A 1 224 ? 37.367 37.768 102.498 1.00 53.14 222 ASN A C 1
ATOM 1618 O O . ASN A 1 224 ? 38.142 37.493 101.577 1.00 50.63 222 ASN A O 1
ATOM 1623 N N . ASP A 1 225 ? 37.707 38.513 103.549 1.00 53.87 223 ASP A N 1
ATOM 1624 C CA . ASP A 1 225 ? 39.031 39.102 103.702 1.00 51.88 223 ASP A CA 1
ATOM 1625 C C . ASP A 1 225 ? 39.806 38.473 104.852 1.00 51.42 223 ASP A C 1
ATOM 1626 O O . ASP A 1 225 ? 40.952 38.834 105.104 1.00 53.32 223 ASP A O 1
ATOM 1631 N N . LEU A 1 226 ? 39.179 37.538 105.555 1.00 52.18 224 LEU A N 1
ATOM 1632 C CA . LEU A 1 226 ? 39.833 36.894 106.686 1.00 54.39 224 LEU A CA 1
ATOM 1633 C C . LEU A 1 226 ? 41.245 36.422 106.350 1.00 53.11 224 LEU A C 1
ATOM 1634 O O . LEU A 1 226 ? 42.191 36.684 107.095 1.00 53.66 224 LEU A O 1
ATOM 1639 N N . THR A 1 227 ? 41.384 35.730 105.227 1.00 50.57 225 THR A N 1
ATOM 1640 C CA . THR A 1 227 ? 42.681 35.211 104.823 1.00 51.38 225 THR A CA 1
ATOM 1641 C C . THR A 1 227 ? 43.669 36.347 104.549 1.00 51.08 225 THR A C 1
ATOM 1642 O O . THR A 1 227 ? 44.886 36.175 104.670 1.00 49.46 225 THR A O 1
ATOM 1654 N N . ILE A 1 229 ? 43.792 39.316 106.171 1.00 54.20 227 ILE A N 1
ATOM 1655 C CA . ILE A 1 229 ? 44.263 39.898 107.427 1.00 55.10 227 ILE A CA 1
ATOM 1656 C C . ILE A 1 229 ? 45.267 38.990 108.136 1.00 54.24 227 ILE A C 1
ATOM 1657 O O . ILE A 1 229 ? 46.315 39.445 108.601 1.00 54.26 227 ILE A O 1
ATOM 1662 N N . LYS A 1 230 ? 44.941 37.704 108.212 1.00 53.30 228 LYS A N 1
ATOM 1663 C CA . LYS A 1 230 ? 45.776 36.747 108.929 1.00 54.66 228 LYS A CA 1
ATOM 1664 C C . LYS A 1 230 ? 47.164 36.590 108.306 1.00 55.02 228 LYS A C 1
ATOM 1665 O O . LYS A 1 230 ? 48.151 36.393 109.022 1.00 53.29 228 LYS A O 1
ATOM 1671 N N . TYR A 1 231 ? 47.236 36.680 106.978 1.00 54.48 229 TYR A N 1
ATOM 1672 C CA . TYR A 1 231 ? 48.518 36.643 106.280 1.00 51.89 229 TYR A CA 1
ATOM 1673 C C . TYR A 1 231 ? 49.322 37.896 106.594 1.00 53.20 229 TYR A C 1
ATOM 1674 O O . TYR A 1 231 ? 50.456 37.819 107.082 1.00 53.80 229 TYR A O 1
ATOM 1683 N N . ALA A 1 232 ? 48.730 39.050 106.304 1.00 52.04 230 ALA A N 1
ATOM 1684 C CA . ALA A 1 232 ? 49.387 40.322 106.561 1.00 51.27 230 ALA A CA 1
ATOM 1685 C C . ALA A 1 232 ? 49.977 40.357 107.967 1.00 53.87 230 ALA A C 1
ATOM 1686 O O . ALA A 1 232 ? 49.316 39.987 108.947 1.00 55.25 230 ALA A O 1
ATOM 1688 N N . GLY A 1 233 ? 51.232 40.782 108.055 1.00 51.74 231 GLY A N 1
ATOM 1689 C CA . GLY A 1 233 ? 51.849 41.042 109.338 1.00 52.06 231 GLY A CA 1
ATOM 1690 C C . GLY A 1 233 ? 51.100 42.183 109.994 1.00 52.55 231 GLY A C 1
ATOM 1691 O O . GLY A 1 233 ? 50.844 42.163 111.197 1.00 54.09 231 GLY A O 1
ATOM 1692 N N . LEU A 1 234 ? 50.739 43.177 109.188 1.00 50.75 232 LEU A N 1
ATOM 1693 C CA . LEU A 1 234 ? 49.921 44.289 109.655 1.00 51.87 232 LEU A CA 1
ATOM 1694 C C . LEU A 1 234 ? 48.549 44.324 108.972 1.00 53.42 232 LEU A C 1
ATOM 1695 O O . LEU A 1 234 ? 48.271 45.205 108.155 1.00 52.54 232 LEU A O 1
ATOM 1700 N N . GLY A 1 235 ? 47.692 43.365 109.305 1.00 52.72 233 GLY A N 1
ATOM 1701 C CA . GLY A 1 235 ? 46.331 43.372 108.802 1.00 54.96 233 GLY A CA 1
ATOM 1702 C C . GLY A 1 235 ? 45.490 44.390 109.551 1.00 56.84 233 GLY A C 1
ATOM 1703 O O . GLY A 1 235 ? 45.600 44.519 110.770 1.00 57.20 233 GLY A O 1
ATOM 1704 N N . VAL A 1 236 ? 44.651 45.123 108.826 1.00 56.39 234 VAL A N 1
ATOM 1705 C CA . VAL A 1 236 ? 43.831 46.166 109.436 1.00 57.43 234 VAL A CA 1
ATOM 1706 C C . VAL A 1 236 ? 42.384 46.123 108.939 1.00 59.15 234 VAL A C 1
ATOM 1707 O O . VAL A 1 236 ? 42.133 46.014 107.737 1.00 57.11 234 VAL A O 1
ATOM 1711 N N . ALA A 1 237 ? 41.437 46.205 109.871 1.00 59.70 235 ALA A N 1
ATOM 1712 C CA . ALA A 1 237 ? 40.018 46.139 109.531 1.00 59.60 235 ALA A CA 1
ATOM 1713 C C . ALA A 1 237 ? 39.407 47.526 109.368 1.00 59.49 235 ALA A C 1
ATOM 1714 O O . ALA A 1 237 ? 39.985 48.528 109.785 1.00 58.83 235 ALA A O 1
ATOM 1724 N N . ILE A 1 242 ? 33.100 43.854 109.064 1.00 63.63 240 ILE A N 1
ATOM 1725 C CA . ILE A 1 242 ? 32.289 43.037 109.962 1.00 67.12 240 ILE A CA 1
ATOM 1726 C C . ILE A 1 242 ? 33.010 42.813 111.288 1.00 67.50 240 ILE A C 1
ATOM 1727 O O . ILE A 1 242 ? 33.896 43.585 111.645 1.00 67.61 240 ILE A O 1
ATOM 1732 N N . ASP A 1 243 ? 32.635 41.761 112.013 1.00 68.60 241 ASP A N 1
ATOM 1733 C CA . ASP A 1 243 ? 33.084 41.598 113.397 1.00 70.99 241 ASP A CA 1
ATOM 1734 C C . ASP A 1 243 ? 33.937 40.359 113.669 1.00 69.82 241 ASP A C 1
ATOM 1735 O O . ASP A 1 243 ? 34.503 40.224 114.753 1.00 70.37 241 ASP A O 1
ATOM 1740 N N . GLU A 1 244 ? 34.018 39.444 112.711 1.00 68.02 242 GLU A N 1
ATOM 1741 C CA . GLU A 1 244 ? 34.948 38.329 112.854 1.00 71.77 242 GLU A CA 1
ATOM 1742 C C . GLU A 1 244 ? 36.260 38.702 112.172 1.00 70.36 242 GLU A C 1
ATOM 1743 O O . GLU A 1 244 ? 37.310 38.096 112.411 1.00 67.92 242 GLU A O 1
ATOM 1749 N N . VAL A 1 245 ? 36.178 39.720 111.321 1.00 68.93 243 VAL A N 1
ATOM 1750 C CA . VAL A 1 245 ? 37.339 40.233 110.616 1.00 66.38 243 VAL A CA 1
ATOM 1751 C C . VAL A 1 245 ? 38.124 41.129 111.566 1.00 65.83 243 VAL A C 1
ATOM 1752 O O . VAL A 1 245 ? 39.355 41.109 111.577 1.00 64.51 243 VAL A O 1
ATOM 1756 N N . LYS A 1 246 ? 37.404 41.900 112.377 1.00 66.89 244 LYS A N 1
ATOM 1757 C CA . LYS A 1 246 ? 38.037 42.763 113.367 1.00 65.94 244 LYS A CA 1
ATOM 1758 C C . LYS A 1 246 ? 38.866 41.933 114.339 1.00 66.61 244 LYS A C 1
ATOM 1759 O O . LYS A 1 246 ? 39.953 42.343 114.748 1.00 65.57 244 LYS A O 1
ATOM 1765 N N . GLU A 1 247 ? 38.354 40.760 114.698 1.00 65.37 245 GLU A N 1
ATOM 1766 C CA . GLU A 1 247 ? 39.119 39.829 115.513 1.00 67.23 245 GLU A CA 1
ATOM 1767 C C . GLU A 1 247 ? 40.540 39.715 114.979 1.00 66.93 245 GLU A C 1
ATOM 1768 O O . GLU A 1 247 ? 41.440 40.436 115.417 1.00 66.33 245 GLU A O 1
ATOM 1774 N N . ALA A 1 248 ? 40.720 38.809 114.020 1.00 65.53 246 ALA A N 1
ATOM 1775 C CA . ALA A 1 248 ? 42.026 38.515 113.433 1.00 63.93 246 ALA A CA 1
ATOM 1776 C C . ALA A 1 248 ? 42.860 39.762 113.167 1.00 63.83 246 ALA A C 1
ATOM 1777 O O . ALA A 1 248 ? 44.091 39.730 113.264 1.00 63.77 246 ALA A O 1
ATOM 1779 N N . ALA A 1 249 ? 42.189 40.860 112.837 1.00 61.28 247 ALA A N 1
ATOM 1780 C CA . ALA A 1 249 ? 42.880 42.098 112.515 1.00 60.69 247 ALA A CA 1
ATOM 1781 C C . ALA A 1 249 ? 43.954 42.464 113.542 1.00 61.51 247 ALA A C 1
ATOM 1782 O O . ALA A 1 249 ? 43.952 41.984 114.680 1.00 60.68 247 ALA A O 1
ATOM 1784 N N . GLN A 1 250 ? 44.884 43.308 113.115 1.00 59.77 248 GLN A N 1
ATOM 1785 C CA . GLN A 1 250 ? 45.915 43.825 113.996 1.00 58.37 248 GLN A CA 1
ATOM 1786 C C . GLN A 1 250 ? 45.640 45.307 114.274 1.00 57.77 248 GLN A C 1
ATOM 1787 O O . GLN A 1 250 ? 46.396 45.970 114.983 1.00 57.69 248 GLN A O 1
ATOM 1793 N N . ALA A 1 251 ? 44.542 45.816 113.721 1.00 58.09 249 ALA A N 1
ATOM 1794 C CA . ALA A 1 251 ? 44.130 47.200 113.954 1.00 59.53 249 ALA A CA 1
ATOM 1795 C C . ALA A 1 251 ? 42.793 47.525 113.266 1.00 60.47 249 ALA A C 1
ATOM 1796 O O . ALA A 1 251 ? 42.266 46.708 112.509 1.00 58.54 249 ALA A O 1
ATOM 1798 N N . VAL A 1 252 ? 42.250 48.714 113.537 1.00 60.93 250 VAL A N 1
ATOM 1799 C CA . VAL A 1 252 ? 40.963 49.136 112.974 1.00 58.96 250 VAL A CA 1
ATOM 1800 C C . VAL A 1 252 ? 40.905 50.639 112.691 1.00 59.77 250 VAL A C 1
ATOM 1801 O O . VAL A 1 252 ? 41.605 51.421 113.330 1.00 62.10 250 VAL A O 1
ATOM 1805 N N . THR A 1 253 ? 40.066 51.036 111.735 1.00 59.81 251 THR A N 1
ATOM 1806 C CA . THR A 1 253 ? 39.894 52.447 111.388 1.00 60.65 251 THR A CA 1
ATOM 1807 C C . THR A 1 253 ? 38.415 52.837 111.345 1.00 60.61 251 THR A C 1
ATOM 1808 O O . THR A 1 253 ? 37.689 52.482 110.412 1.00 60.98 251 THR A O 1
ATOM 1812 N N . GLY A 1 260 ? 38.792 56.692 105.721 1.00 57.31 258 GLY A N 1
ATOM 1813 C CA . GLY A 1 260 ? 39.085 55.572 106.597 1.00 59.33 258 GLY A CA 1
ATOM 1814 C C . GLY A 1 260 ? 40.225 54.759 106.027 1.00 62.23 258 GLY A C 1
ATOM 1815 O O . GLY A 1 260 ? 40.887 53.991 106.729 1.00 59.87 258 GLY A O 1
ATOM 1816 N N . VAL A 1 261 ? 40.445 54.940 104.729 1.00 64.65 259 VAL A N 1
ATOM 1817 C CA . VAL A 1 261 ? 41.518 54.264 104.014 1.00 61.91 259 VAL A CA 1
ATOM 1818 C C . VAL A 1 261 ? 42.774 55.105 104.142 1.00 61.77 259 VAL A C 1
ATOM 1819 O O . VAL A 1 261 ? 43.784 54.659 104.689 1.00 61.90 259 VAL A O 1
ATOM 1823 N N . ALA A 1 262 ? 42.702 56.328 103.625 1.00 62.43 260 ALA A N 1
ATOM 1824 C CA . ALA A 1 262 ? 43.749 57.310 103.844 1.00 62.16 260 ALA A CA 1
ATOM 1825 C C . ALA A 1 262 ? 44.137 57.252 105.314 1.00 62.71 260 ALA A C 1
ATOM 1826 O O . ALA A 1 262 ? 45.316 57.310 105.662 1.00 61.58 260 ALA A O 1
ATOM 1828 N N . ALA A 1 263 ? 43.126 57.115 106.169 1.00 62.70 261 ALA A N 1
ATOM 1829 C CA . ALA A 1 263 ? 43.321 57.011 107.610 1.00 62.33 261 ALA A CA 1
ATOM 1830 C C . ALA A 1 263 ? 44.350 55.946 107.967 1.00 61.85 261 ALA A C 1
ATOM 1831 O O . ALA A 1 263 ? 45.336 56.228 108.642 1.00 64.30 261 ALA A O 1
ATOM 1833 N N . ALA A 1 264 ? 44.117 54.721 107.514 1.00 61.61 262 ALA A N 1
ATOM 1834 C CA . ALA A 1 264 ? 45.029 53.622 107.800 1.00 61.52 262 ALA A CA 1
ATOM 1835 C C . ALA A 1 264 ? 46.390 53.842 107.139 1.00 63.05 262 ALA A C 1
ATOM 1836 O O . ALA A 1 264 ? 47.434 53.537 107.723 1.00 62.58 262 ALA A O 1
ATOM 1838 N N . ILE A 1 265 ? 46.371 54.371 105.919 1.00 62.29 263 ILE A N 1
ATOM 1839 C CA . ILE A 1 265 ? 47.599 54.658 105.189 1.00 62.38 263 ILE A CA 1
ATOM 1840 C C . ILE A 1 265 ? 48.539 55.507 106.031 1.00 62.83 263 ILE A C 1
ATOM 1841 O O . ILE A 1 265 ? 49.632 55.066 106.394 1.00 63.00 263 ILE A O 1
ATOM 1846 N N . ARG A 1 266 ? 48.103 56.729 106.337 1.00 63.10 264 ARG A N 1
ATOM 1847 C CA . ARG A 1 266 ? 48.899 57.665 107.125 1.00 61.37 264 ARG A CA 1
ATOM 1848 C C . ARG A 1 266 ? 48.874 57.260 108.597 1.00 60.71 264 ARG A C 1
ATOM 1849 O O . ARG A 1 266 ? 49.742 56.508 109.062 1.00 60.24 264 ARG A O 1
ATOM 1857 N N . THR B 1 4 ? -4.150 -20.652 66.350 1.00 40.18 2 THR B N 1
ATOM 1858 C CA . THR B 1 4 ? -4.738 -19.685 65.428 1.00 41.01 2 THR B CA 1
ATOM 1859 C C . THR B 1 4 ? -4.057 -18.324 65.562 1.00 42.61 2 THR B C 1
ATOM 1860 O O . THR B 1 4 ? -4.048 -17.717 66.634 1.00 42.30 2 THR B O 1
ATOM 1864 N N . ILE B 1 5 ? -3.498 -17.855 64.451 1.00 42.63 3 ILE B N 1
ATOM 1865 C CA . ILE B 1 5 ? -2.596 -16.711 64.445 1.00 40.62 3 ILE B CA 1
ATOM 1866 C C . ILE B 1 5 ? -3.249 -15.433 63.934 1.00 42.98 3 ILE B C 1
ATOM 1867 O O . ILE B 1 5 ? -3.902 -15.427 62.889 1.00 45.30 3 ILE B O 1
ATOM 1872 N N . LYS B 1 6 ? -3.049 -14.344 64.669 1.00 42.02 4 LYS B N 1
ATOM 1873 C CA . LYS B 1 6 ? -3.679 -13.076 64.335 1.00 40.58 4 LYS B CA 1
ATOM 1874 C C . LYS B 1 6 ? -2.665 -11.957 64.210 1.00 40.48 4 LYS B C 1
ATOM 1875 O O . LYS B 1 6 ? -2.981 -10.879 63.704 1.00 41.43 4 LYS B O 1
ATOM 1881 N N . LEU B 1 7 ? -1.451 -12.214 64.683 1.00 38.79 5 LEU B N 1
ATOM 1882 C CA . LEU B 1 7 ? -0.403 -11.206 64.680 1.00 38.02 5 LEU B CA 1
ATOM 1883 C C . LEU B 1 7 ? 0.960 -11.873 64.537 1.00 38.30 5 LEU B C 1
ATOM 1884 O O . LEU B 1 7 ? 1.328 -12.742 65.325 1.00 38.91 5 LEU B O 1
ATOM 1889 N N . ILE B 1 8 ? 1.704 -11.472 63.516 1.00 37.86 6 ILE B N 1
ATOM 1890 C CA . ILE B 1 8 ? 3.014 -12.046 63.268 1.00 38.47 6 ILE B CA 1
ATOM 1891 C C . ILE B 1 8 ? 4.086 -10.977 63.400 1.00 38.10 6 ILE B C 1
ATOM 1892 O O . ILE B 1 8 ? 4.175 -10.081 62.566 1.00 38.66 6 ILE B O 1
ATOM 1897 N N . ALA B 1 9 ? 4.895 -11.066 64.449 1.00 37.84 7 ALA B N 1
ATOM 1898 C CA . ALA B 1 9 ? 6.008 -10.139 64.616 1.00 38.68 7 ALA B CA 1
ATOM 1899 C C . ALA B 1 9 ? 7.223 -10.656 63.851 1.00 40.91 7 ALA B C 1
ATOM 1900 O O . ALA B 1 9 ? 7.570 -11.832 63.951 1.00 42.46 7 ALA B O 1
ATOM 1902 N N . ILE B 1 10 ? 7.868 -9.783 63.085 1.00 39.54 8 ILE B N 1
ATOM 1903 C CA . ILE B 1 10 ? 8.998 -10.209 62.268 1.00 42.29 8 ILE B CA 1
ATOM 1904 C C . ILE B 1 10 ? 10.209 -9.289 62.392 1.00 44.19 8 ILE B C 1
ATOM 1905 O O . ILE B 1 10 ? 10.111 -8.080 62.170 1.00 42.90 8 ILE B O 1
ATOM 1910 N N . ASP B 1 11 ? 11.349 -9.874 62.747 1.00 44.73 9 ASP B N 1
ATOM 1911 C CA . ASP B 1 11 ? 12.606 -9.142 62.796 1.00 43.63 9 ASP B CA 1
ATOM 1912 C C . ASP B 1 11 ? 13.058 -8.825 61.372 1.00 46.21 9 ASP B C 1
ATOM 1913 O O . ASP B 1 11 ? 12.531 -9.390 60.419 1.00 47.67 9 ASP B O 1
ATOM 1918 N N . ILE B 1 12 ? 14.027 -7.928 61.215 1.00 47.35 10 ILE B N 1
ATOM 1919 C CA . ILE B 1 12 ? 14.394 -7.464 59.874 1.00 49.42 10 ILE B CA 1
ATOM 1920 C C . ILE B 1 12 ? 15.659 -8.095 59.293 1.00 53.99 10 ILE B C 1
ATOM 1921 O O . ILE B 1 12 ? 15.612 -8.723 58.234 1.00 56.41 10 ILE B O 1
ATOM 1926 N N . ASP B 1 13 ? 16.788 -7.918 59.972 1.00 54.86 11 ASP B N 1
ATOM 1927 C CA . ASP B 1 13 ? 18.048 -8.484 59.491 1.00 56.12 11 ASP B CA 1
ATOM 1928 C C . ASP B 1 13 ? 18.232 -9.937 59.917 1.00 55.40 11 ASP B C 1
ATOM 1929 O O . ASP B 1 13 ? 18.072 -10.282 61.090 1.00 54.20 11 ASP B O 1
ATOM 1934 N N . GLY B 1 14 ? 18.566 -10.785 58.949 1.00 54.89 12 GLY B N 1
ATOM 1935 C CA . GLY B 1 14 ? 18.748 -12.197 59.212 1.00 55.07 12 GLY B CA 1
ATOM 1936 C C . GLY B 1 14 ? 17.440 -12.963 59.272 1.00 56.19 12 GLY B C 1
ATOM 1937 O O . GLY B 1 14 ? 17.437 -14.186 59.190 1.00 57.63 12 GLY B O 1
ATOM 1938 N N . THR B 1 15 ? 16.330 -12.246 59.422 1.00 56.49 13 THR B N 1
ATOM 1939 C CA . THR B 1 15 ? 15.013 -12.876 59.487 1.00 54.10 13 THR B CA 1
ATOM 1940 C C . THR B 1 15 ? 14.159 -12.531 58.274 1.00 55.45 13 THR B C 1
ATOM 1941 O O . THR B 1 15 ? 14.040 -13.332 57.350 1.00 59.01 13 THR B O 1
ATOM 1945 N N . LEU B 1 16 ? 13.560 -11.343 58.279 1.00 55.02 14 LEU B N 1
ATOM 1946 C CA . LEU B 1 16 ? 12.720 -10.910 57.162 1.00 55.39 14 LEU B CA 1
ATOM 1947 C C . LEU B 1 16 ? 13.496 -10.927 55.850 1.00 56.38 14 LEU B C 1
ATOM 1948 O O . LEU B 1 16 ? 13.038 -11.496 54.856 1.00 56.06 14 LEU B O 1
ATOM 1953 N N . LEU B 1 17 ? 14.669 -10.297 55.863 1.00 55.80 15 LEU B N 1
ATOM 1954 C CA . LEU B 1 17 ? 15.560 -10.271 54.708 1.00 57.87 15 LEU B CA 1
ATOM 1955 C C . LEU B 1 17 ? 16.419 -11.529 54.648 1.00 60.21 15 LEU B C 1
ATOM 1956 O O . LEU B 1 17 ? 16.623 -12.205 55.661 1.00 58.96 15 LEU B O 1
ATOM 1961 N N . ASN B 1 18 ? 16.936 -11.822 53.459 1.00 62.53 16 ASN B N 1
ATOM 1962 C CA . ASN B 1 18 ? 17.785 -12.988 53.245 1.00 63.46 16 ASN B CA 1
ATOM 1963 C C . ASN B 1 18 ? 19.259 -12.709 53.510 1.00 62.23 16 ASN B C 1
ATOM 1964 O O . ASN B 1 18 ? 19.623 -11.637 53.993 1.00 60.52 16 ASN B O 1
ATOM 1969 N N . GLU B 1 19 ? 20.089 -13.699 53.190 1.00 66.05 17 GLU B N 1
ATOM 1970 C CA . GLU B 1 19 ? 21.540 -13.621 53.344 1.00 67.36 17 GLU B CA 1
ATOM 1971 C C . GLU B 1 19 ? 22.114 -12.398 52.633 1.00 67.98 17 GLU B C 1
ATOM 1972 O O . GLU B 1 19 ? 22.978 -11.705 53.173 1.00 65.94 17 GLU B O 1
ATOM 1978 N N . LYS B 1 20 ? 21.626 -12.146 51.419 1.00 67.68 18 LYS B N 1
ATOM 1979 C CA . LYS B 1 20 ? 22.089 -11.029 50.603 1.00 66.88 18 LYS B CA 1
ATOM 1980 C C . LYS B 1 20 ? 21.599 -9.709 51.184 1.00 68.57 18 LYS B C 1
ATOM 1981 O O . LYS B 1 20 ? 22.066 -8.638 50.793 1.00 68.32 18 LYS B O 1
ATOM 1987 N N . ASN B 1 21 ? 20.639 -9.801 52.104 1.00 68.48 19 ASN B N 1
ATOM 1988 C CA . ASN B 1 21 ? 20.047 -8.633 52.751 1.00 65.41 19 ASN B CA 1
ATOM 1989 C C . ASN B 1 21 ? 19.041 -7.952 51.838 1.00 64.32 19 ASN B C 1
ATOM 1990 O O . ASN B 1 21 ? 18.919 -6.727 51.825 1.00 63.50 19 ASN B O 1
ATOM 1995 N N . GLU B 1 22 ? 18.331 -8.769 51.070 1.00 64.57 20 GLU B N 1
ATOM 1996 C CA . GLU B 1 22 ? 17.283 -8.287 50.183 1.00 65.66 20 GLU B CA 1
ATOM 1997 C C . GLU B 1 22 ? 15.928 -8.831 50.618 1.00 62.29 20 GLU B C 1
ATOM 1998 O O . GLU B 1 22 ? 15.837 -9.684 51.505 1.00 59.68 20 GLU B O 1
ATOM 2004 N N . LEU B 1 23 ? 14.871 -8.330 49.992 1.00 59.97 21 LEU B N 1
ATOM 2005 C CA . LEU B 1 23 ? 13.538 -8.828 50.279 1.00 60.11 21 LEU B CA 1
ATOM 2006 C C . LEU B 1 23 ? 13.098 -9.835 49.221 1.00 61.72 21 LEU B C 1
ATOM 2007 O O . LEU B 1 23 ? 12.651 -9.452 48.139 1.00 61.40 21 LEU B O 1
ATOM 2012 N N . ALA B 1 24 ? 13.232 -11.121 49.536 1.00 59.32 22 ALA B N 1
ATOM 2013 C CA . ALA B 1 24 ? 12.831 -12.175 48.614 1.00 58.50 22 ALA B CA 1
ATOM 2014 C C . ALA B 1 24 ? 11.393 -11.958 48.150 1.00 59.68 22 ALA B C 1
ATOM 2015 O O . ALA B 1 24 ? 10.527 -11.583 48.943 1.00 59.79 22 ALA B O 1
ATOM 2017 N N . GLN B 1 25 ? 11.137 -12.184 46.865 1.00 59.47 23 GLN B N 1
ATOM 2018 C CA . GLN B 1 25 ? 9.791 -12.002 46.324 1.00 59.06 23 GLN B CA 1
ATOM 2019 C C . GLN B 1 25 ? 8.800 -12.996 46.932 1.00 58.06 23 GLN B C 1
ATOM 2020 O O . GLN B 1 25 ? 7.592 -12.757 46.944 1.00 56.89 23 GLN B O 1
ATOM 2026 N N . ALA B 1 26 ? 9.320 -14.111 47.438 1.00 57.59 24 ALA B N 1
ATOM 2027 C CA . ALA B 1 26 ? 8.490 -15.116 48.092 1.00 57.69 24 ALA B CA 1
ATOM 2028 C C . ALA B 1 26 ? 8.011 -14.602 49.444 1.00 58.50 24 ALA B C 1
ATOM 2029 O O . ALA B 1 26 ? 6.924 -14.957 49.908 1.00 58.80 24 ALA B O 1
ATOM 2031 N N . THR B 1 27 ? 8.828 -13.762 50.071 1.00 57.95 25 THR B N 1
ATOM 2032 C CA . THR B 1 27 ? 8.486 -13.194 51.366 1.00 56.80 25 THR B CA 1
ATOM 2033 C C . THR B 1 27 ? 7.368 -12.171 51.199 1.00 56.59 25 THR B C 1
ATOM 2034 O O . THR B 1 27 ? 6.498 -12.045 52.059 1.00 56.17 25 THR B O 1
ATOM 2038 N N . ILE B 1 28 ? 7.384 -11.449 50.083 1.00 55.95 26 ILE B N 1
ATOM 2039 C CA . ILE B 1 28 ? 6.314 -10.499 49.788 1.00 56.79 26 ILE B CA 1
ATOM 2040 C C . ILE B 1 28 ? 4.954 -11.201 49.682 1.00 56.57 26 ILE B C 1
ATOM 2041 O O . ILE B 1 28 ? 3.936 -10.687 50.143 1.00 55.14 26 ILE B O 1
ATOM 2046 N N . ASP B 1 29 ? 4.950 -12.388 49.087 1.00 56.44 27 ASP B N 1
ATOM 2047 C CA . ASP B 1 29 ? 3.712 -13.112 48.838 1.00 56.76 27 ASP B CA 1
ATOM 2048 C C . ASP B 1 29 ? 3.088 -13.674 50.110 1.00 54.94 27 ASP B C 1
ATOM 2049 O O . ASP B 1 29 ? 1.887 -13.514 50.347 1.00 52.10 27 ASP B O 1
ATOM 2054 N N . ALA B 1 30 ? 3.911 -14.331 50.922 1.00 55.22 28 ALA B N 1
ATOM 2055 C CA . ALA B 1 30 ? 3.449 -14.902 52.184 1.00 54.64 28 ALA B CA 1
ATOM 2056 C C . ALA B 1 30 ? 2.813 -13.839 53.075 1.00 54.26 28 ALA B C 1
ATOM 2057 O O . ALA B 1 30 ? 1.720 -14.036 53.605 1.00 54.06 28 ALA B O 1
ATOM 2059 N N . VAL B 1 31 ? 3.497 -12.711 53.235 1.00 54.45 29 VAL B N 1
ATOM 2060 C CA . VAL B 1 31 ? 2.962 -11.616 54.036 1.00 53.60 29 VAL B CA 1
ATOM 2061 C C . VAL B 1 31 ? 1.672 -11.079 53.431 1.00 53.65 29 VAL B C 1
ATOM 2062 O O . VAL B 1 31 ? 0.732 -10.753 54.156 1.00 54.59 29 VAL B O 1
ATOM 2066 N N . GLN B 1 32 ? 1.629 -10.994 52.105 1.00 53.85 30 GLN B N 1
ATOM 2067 C CA . GLN B 1 32 ? 0.422 -10.557 51.416 1.00 55.71 30 GLN B CA 1
ATOM 2068 C C . GLN B 1 32 ? -0.706 -11.564 51.625 1.00 54.70 30 GLN B C 1
ATOM 2069 O O . GLN B 1 32 ? -1.883 -11.201 51.697 1.00 52.68 30 GLN B O 1
ATOM 2075 N N . ALA B 1 33 ? -0.335 -12.835 51.720 1.00 53.25 31 ALA B N 1
ATOM 2076 C CA . ALA B 1 33 ? -1.300 -13.886 51.983 1.00 52.30 31 ALA B CA 1
ATOM 2077 C C . ALA B 1 33 ? -1.947 -13.705 53.353 1.00 53.64 31 ALA B C 1
ATOM 2078 O O . ALA B 1 33 ? -3.148 -13.935 53.512 1.00 55.26 31 ALA B O 1
ATOM 2080 N N . ALA B 1 34 ? -1.147 -13.294 54.337 1.00 52.57 32 ALA B N 1
ATOM 2081 C CA . ALA B 1 34 ? -1.628 -13.117 55.708 1.00 50.33 32 ALA B CA 1
ATOM 2082 C C . ALA B 1 34 ? -2.406 -11.820 55.857 1.00 49.50 32 ALA B C 1
ATOM 2083 O O . ALA B 1 34 ? -3.414 -11.762 56.559 1.00 49.17 32 ALA B O 1
ATOM 2085 N N . LYS B 1 35 ? -1.925 -10.777 55.198 1.00 50.22 33 LYS B N 1
ATOM 2086 C CA . LYS B 1 35 ? -2.639 -9.514 55.173 1.00 50.81 33 LYS B CA 1
ATOM 2087 C C . LYS B 1 35 ? -4.003 -9.778 54.553 1.00 51.00 33 LYS B C 1
ATOM 2088 O O . LYS B 1 35 ? -5.039 -9.419 55.118 1.00 48.57 33 LYS B O 1
ATOM 2094 N N . ALA B 1 36 ? -3.992 -10.425 53.392 1.00 51.74 34 ALA B N 1
ATOM 2095 C CA . ALA B 1 36 ? -5.221 -10.857 52.743 1.00 51.13 34 ALA B CA 1
ATOM 2096 C C . ALA B 1 36 ? -6.144 -11.496 53.769 1.00 51.05 34 ALA B C 1
ATOM 2097 O O . ALA B 1 36 ? -7.336 -11.197 53.821 1.00 51.86 34 ALA B O 1
ATOM 2099 N N . GLN B 1 37 ? -5.575 -12.365 54.597 1.00 50.59 35 GLN B N 1
ATOM 2100 C CA . GLN B 1 37 ? -6.352 -13.135 55.563 1.00 49.63 35 GLN B CA 1
ATOM 2101 C C . GLN B 1 37 ? -6.719 -12.355 56.830 1.00 49.91 35 GLN B C 1
ATOM 2102 O O . GLN B 1 37 ? -7.440 -12.863 57.687 1.00 49.08 35 GLN B O 1
ATOM 2108 N N . GLY B 1 38 ? -6.223 -11.128 56.956 1.00 50.27 36 GLY B N 1
ATOM 2109 C CA . GLY B 1 38 ? -6.568 -10.295 58.095 1.00 46.75 36 GLY B CA 1
ATOM 2110 C C . GLY B 1 38 ? -5.636 -10.453 59.282 1.00 45.37 36 GLY B C 1
ATOM 2111 O O . GLY B 1 38 ? -5.966 -10.048 60.400 1.00 44.11 36 GLY B O 1
ATOM 2112 N N . ILE B 1 39 ? -4.471 -11.047 59.041 1.00 46.01 37 ILE B N 1
ATOM 2113 C CA . ILE B 1 39 ? -3.420 -11.125 60.051 1.00 43.96 37 ILE B CA 1
ATOM 2114 C C . ILE B 1 39 ? -2.587 -9.845 60.083 1.00 42.79 37 ILE B C 1
ATOM 2115 O O . ILE B 1 39 ? -2.095 -9.386 59.050 1.00 43.93 37 ILE B O 1
ATOM 2120 N N . LYS B 1 40 ? -2.425 -9.271 61.269 1.00 40.82 38 LYS B N 1
ATOM 2121 C CA . LYS B 1 40 ? -1.550 -8.114 61.431 1.00 39.55 38 LYS B CA 1
ATOM 2122 C C . LYS B 1 40 ? -0.075 -8.522 61.381 1.00 38.55 38 LYS B C 1
ATOM 2123 O O . LYS B 1 40 ? 0.458 -9.063 62.345 1.00 37.41 38 LYS B O 1
ATOM 2129 N N . VAL B 1 41 ? 0.577 -8.275 60.248 1.00 38.67 39 VAL B N 1
ATOM 2130 C CA . VAL B 1 41 ? 2.009 -8.530 60.120 1.00 38.16 39 VAL B CA 1
ATOM 2131 C C . VAL B 1 41 ? 2.800 -7.342 60.658 1.00 37.81 39 VAL B C 1
ATOM 2132 O O . VAL B 1 41 ? 2.765 -6.264 60.073 1.00 39.63 39 VAL B O 1
ATOM 2136 N N . VAL B 1 42 ? 3.517 -7.535 61.763 1.00 36.45 40 VAL B N 1
ATOM 2137 C CA . VAL B 1 42 ? 4.165 -6.416 62.454 1.00 36.05 40 VAL B CA 1
ATOM 2138 C C . VAL B 1 42 ? 5.692 -6.427 62.397 1.00 36.24 40 VAL B C 1
ATOM 2139 O O . VAL B 1 42 ? 6.345 -7.172 63.128 1.00 36.86 40 VAL B O 1
ATOM 2143 N N . LEU B 1 43 ? 6.256 -5.581 61.540 1.00 35.86 41 LEU B N 1
ATOM 2144 C CA . LEU B 1 43 ? 7.706 -5.467 61.430 1.00 36.21 41 LEU B CA 1
ATOM 2145 C C . LEU B 1 43 ? 8.332 -4.966 62.721 1.00 35.08 41 LEU B C 1
ATOM 2146 O O . LEU B 1 43 ? 7.758 -4.133 63.416 1.00 33.82 41 LEU B O 1
ATOM 2151 N N . CYS B 1 44 ? 9.513 -5.481 63.038 1.00 36.13 42 CYS B N 1
ATOM 2152 C CA . CYS B 1 44 ? 10.227 -5.052 64.228 1.00 35.28 42 CYS B CA 1
ATOM 2153 C C . CYS B 1 44 ? 11.646 -4.681 63.865 1.00 36.35 42 CYS B C 1
ATOM 2154 O O . CYS B 1 44 ? 12.489 -5.542 63.613 1.00 37.99 42 CYS B O 1
ATOM 2157 N N . THR B 1 45 ? 11.903 -3.383 63.836 1.00 32.65 43 THR B N 1
ATOM 2158 C CA . THR B 1 45 ? 13.193 -2.906 63.403 1.00 33.30 43 THR B CA 1
ATOM 2159 C C . THR B 1 45 ? 13.900 -2.197 64.549 1.00 31.83 43 THR B C 1
ATOM 2160 O O . THR B 1 45 ? 13.256 -1.710 65.481 1.00 30.22 43 THR B O 1
ATOM 2164 N N . GLY B 1 46 ? 15.229 -2.177 64.487 1.00 30.87 44 GLY B N 1
ATOM 2165 C CA . GLY B 1 46 ? 16.025 -1.419 65.433 1.00 30.88 44 GLY B CA 1
ATOM 2166 C C . GLY B 1 46 ? 16.150 0.017 64.959 1.00 30.46 44 GLY B C 1
ATOM 2167 O O . GLY B 1 46 ? 16.641 0.892 65.673 1.00 30.16 44 GLY B O 1
ATOM 2168 N N . ARG B 1 47 ? 15.687 0.250 63.738 1.00 29.65 45 ARG B N 1
ATOM 2169 C CA . ARG B 1 47 ? 15.738 1.561 63.116 1.00 30.52 45 ARG B CA 1
ATOM 2170 C C . ARG B 1 47 ? 14.440 2.328 63.343 1.00 29.54 45 ARG B C 1
ATOM 2171 O O . ARG B 1 47 ? 13.542 1.843 64.033 1.00 29.59 45 ARG B O 1
ATOM 2179 N N . PRO B 1 48 ? 14.349 3.542 62.775 1.00 28.73 46 PRO B N 1
ATOM 2180 C CA . PRO B 1 48 ? 13.089 4.284 62.739 1.00 29.76 46 PRO B CA 1
ATOM 2181 C C . PRO B 1 48 ? 12.218 3.781 61.596 1.00 30.68 46 PRO B C 1
ATOM 2182 O O . PRO B 1 48 ? 12.676 2.988 60.778 1.00 30.41 46 PRO B O 1
ATOM 2186 N N . LEU B 1 49 ? 10.981 4.253 61.531 1.00 30.83 47 LEU B N 1
ATOM 2187 C CA . LEU B 1 49 ? 10.075 3.807 60.492 1.00 31.70 47 LEU B CA 1
ATOM 2188 C C . LEU B 1 49 ? 10.693 4.044 59.121 1.00 32.75 47 LEU B C 1
ATOM 2189 O O . LEU B 1 49 ? 10.536 3.236 58.203 1.00 34.60 47 LEU B O 1
ATOM 2194 N N . THR B 1 50 ? 11.411 5.151 58.998 1.00 31.40 48 THR B N 1
ATOM 2195 C CA . THR B 1 50 ? 12.036 5.543 57.740 1.00 32.34 48 THR B CA 1
ATOM 2196 C C . THR B 1 50 ? 12.943 4.457 57.169 1.00 33.69 48 THR B C 1
ATOM 2197 O O . THR B 1 50 ? 13.240 4.453 55.972 1.00 34.63 48 THR B O 1
ATOM 2201 N N . GLY B 1 51 ? 13.387 3.548 58.034 1.00 34.18 49 GLY B N 1
ATOM 2202 C CA . GLY B 1 51 ? 14.402 2.569 57.680 1.00 35.26 49 GLY B CA 1
ATOM 2203 C C . GLY B 1 51 ? 13.866 1.242 57.178 1.00 36.38 49 GLY B C 1
ATOM 2204 O O . GLY B 1 51 ? 14.609 0.428 56.627 1.00 38.17 49 GLY B O 1
ATOM 2205 N N . VAL B 1 52 ? 12.575 1.022 57.384 1.00 35.39 50 VAL B N 1
ATOM 2206 C CA . VAL B 1 52 ? 11.915 -0.169 56.880 1.00 36.90 50 VAL B CA 1
ATOM 2207 C C . VAL B 1 52 ? 10.863 0.228 55.856 1.00 38.23 50 VAL B C 1
ATOM 2208 O O . VAL B 1 52 ? 10.267 -0.624 55.203 1.00 38.96 50 VAL B O 1
ATOM 2212 N N . GLN B 1 53 ? 10.663 1.533 55.709 1.00 36.88 51 GLN B N 1
ATOM 2213 C CA . GLN B 1 53 ? 9.623 2.072 54.840 1.00 37.29 51 GLN B CA 1
ATOM 2214 C C . GLN B 1 53 ? 9.452 1.365 53.485 1.00 39.20 51 GLN B C 1
ATOM 2215 O O . GLN B 1 53 ? 8.340 0.988 53.118 1.00 39.93 51 GLN B O 1
ATOM 2221 N N . PRO B 1 54 ? 10.547 1.190 52.731 1.00 39.81 52 PRO B N 1
ATOM 2222 C CA . PRO B 1 54 ? 10.413 0.591 51.398 1.00 39.63 52 PRO B CA 1
ATOM 2223 C C . PRO B 1 54 ? 9.962 -0.865 51.450 1.00 40.89 52 PRO B C 1
ATOM 2224 O O . PRO B 1 54 ? 9.407 -1.360 50.468 1.00 41.25 52 PRO B O 1
ATOM 2228 N N . TYR B 1 55 ? 10.200 -1.543 52.568 1.00 40.80 53 TYR B N 1
ATOM 2229 C CA . TYR B 1 55 ? 9.683 -2.899 52.740 1.00 42.12 53 TYR B CA 1
ATOM 2230 C C . TYR B 1 55 ? 8.168 -2.834 52.896 1.00 43.51 53 TYR B C 1
ATOM 2231 O O . TYR B 1 55 ? 7.420 -3.524 52.201 1.00 44.68 53 TYR B O 1
ATOM 2240 N N . LEU B 1 56 ? 7.731 -1.977 53.813 1.00 41.70 54 LEU B N 1
ATOM 2241 C CA . LEU B 1 56 ? 6.321 -1.721 54.053 1.00 41.01 54 LEU B CA 1
ATOM 2242 C C . LEU B 1 56 ? 5.558 -1.454 52.762 1.00 43.58 54 LEU B C 1
ATOM 2243 O O . LEU B 1 56 ? 4.369 -1.759 52.665 1.00 44.31 54 LEU B O 1
ATOM 2248 N N . ASP B 1 57 ? 6.244 -0.884 51.774 1.00 43.03 55 ASP B N 1
ATOM 2249 C CA . ASP B 1 57 ? 5.634 -0.603 50.477 1.00 43.93 55 ASP B CA 1
ATOM 2250 C C . ASP B 1 57 ? 5.418 -1.876 49.671 1.00 47.01 55 ASP B C 1
ATOM 2251 O O . ASP B 1 57 ? 4.287 -2.224 49.323 1.00 47.32 55 ASP B O 1
ATOM 2256 N N . ALA B 1 58 ? 6.514 -2.565 49.371 1.00 46.43 56 ALA B N 1
ATOM 2257 C CA . ALA B 1 58 ? 6.464 -3.774 48.561 1.00 47.43 56 ALA B CA 1
ATOM 2258 C C . ALA B 1 58 ? 5.442 -4.760 49.104 1.00 48.76 56 ALA B C 1
ATOM 2259 O O . ALA B 1 58 ? 5.036 -5.692 48.410 1.00 51.98 56 ALA B O 1
ATOM 2269 N N . ASP B 1 60 ? 2.518 -3.688 50.911 1.00 48.97 58 ASP B N 1
ATOM 2270 C CA . ASP B 1 60 ? 1.198 -3.079 51.017 1.00 48.75 58 ASP B CA 1
ATOM 2271 C C . ASP B 1 60 ? 0.790 -2.872 52.474 1.00 46.80 58 ASP B C 1
ATOM 2272 O O . ASP B 1 60 ? -0.396 -2.838 52.787 1.00 49.60 58 ASP B O 1
ATOM 2277 N N . ILE B 1 61 ? 1.763 -2.744 53.370 1.00 45.07 59 ILE B N 1
ATOM 2278 C CA . ILE B 1 61 ? 1.442 -2.508 54.774 1.00 43.82 59 ILE B CA 1
ATOM 2279 C C . ILE B 1 61 ? 1.439 -1.017 55.072 1.00 43.16 59 ILE B C 1
ATOM 2280 O O . ILE B 1 61 ? 2.478 -0.367 55.007 1.00 43.51 59 ILE B O 1
ATOM 2285 N N . ASP B 1 62 ? 0.268 -0.481 55.407 1.00 41.49 60 ASP B N 1
ATOM 2286 C CA . ASP B 1 62 ? 0.109 0.955 55.599 1.00 39.58 60 ASP B CA 1
ATOM 2287 C C . ASP B 1 62 ? -1.159 1.271 56.372 1.00 39.29 60 ASP B C 1
ATOM 2288 O O . ASP B 1 62 ? -2.013 0.406 56.566 1.00 40.27 60 ASP B O 1
ATOM 2293 N N . GLY B 1 63 ? -1.286 2.518 56.806 1.00 35.92 61 GLY B N 1
ATOM 2294 C CA . GLY B 1 63 ? -2.525 2.969 57.405 1.00 35.99 61 GLY B CA 1
ATOM 2295 C C . GLY B 1 63 ? -2.598 2.947 58.916 1.00 34.28 61 GLY B C 1
ATOM 2296 O O . GLY B 1 63 ? -1.585 2.888 59.608 1.00 34.45 61 GLY B O 1
ATOM 2297 N N . ASP B 1 64 ? -3.820 2.993 59.429 1.00 34.14 62 ASP B N 1
ATOM 2298 C CA . ASP B 1 64 ? -4.035 3.154 60.856 1.00 33.67 62 ASP B CA 1
ATOM 2299 C C . ASP B 1 64 ? -4.407 1.835 61.506 1.00 34.02 62 ASP B C 1
ATOM 2300 O O . ASP B 1 64 ? -4.547 1.756 62.727 1.00 33.87 62 ASP B O 1
ATOM 2305 N N . ASP B 1 65 ? -4.562 0.801 60.682 1.00 34.48 63 ASP B N 1
ATOM 2306 C CA . ASP B 1 65 ? -4.919 -0.522 61.176 1.00 35.46 63 ASP B CA 1
ATOM 2307 C C . ASP B 1 65 ? -3.740 -1.477 61.066 1.00 35.52 63 ASP B C 1
ATOM 2308 O O . ASP B 1 65 ? -3.877 -2.657 61.361 1.00 36.87 63 ASP B O 1
ATOM 2313 N N . GLN B 1 66 ? -2.589 -0.968 60.628 1.00 34.91 64 GLN B N 1
ATOM 2314 C CA . GLN B 1 66 ? -1.351 -1.749 60.590 1.00 33.83 64 GLN B CA 1
ATOM 2315 C C . GLN B 1 66 ? -0.330 -1.157 61.562 1.00 33.23 64 GLN B C 1
ATOM 2316 O O . GLN B 1 66 ? -0.491 -0.025 62.016 1.00 33.37 64 GLN B O 1
ATOM 2322 N N . TYR B 1 67 ? 0.722 -1.906 61.881 1.00 31.84 65 TYR B N 1
ATOM 2323 C CA . TYR B 1 67 ? 1.602 -1.504 62.980 1.00 31.62 65 TYR B CA 1
ATOM 2324 C C . TYR B 1 67 ? 3.067 -1.869 62.800 1.00 31.31 65 TYR B C 1
ATOM 2325 O O . TYR B 1 67 ? 3.421 -2.697 61.954 1.00 33.05 65 TYR B O 1
ATOM 2334 N N . ALA B 1 68 ? 3.913 -1.244 63.618 1.00 30.82 66 ALA B N 1
ATOM 2335 C CA . ALA B 1 68 ? 5.351 -1.531 63.636 1.00 30.54 66 ALA B CA 1
ATOM 2336 C C . ALA B 1 68 ? 5.973 -1.237 64.993 1.00 29.79 66 ALA B C 1
ATOM 2337 O O . ALA B 1 68 ? 5.592 -0.276 65.664 1.00 30.05 66 ALA B O 1
ATOM 2339 N N . ILE B 1 69 ? 6.919 -2.078 65.399 1.00 30.63 67 ILE B N 1
ATOM 2340 C CA . ILE B 1 69 ? 7.799 -1.753 66.515 1.00 28.71 67 ILE B CA 1
ATOM 2341 C C . ILE B 1 69 ? 9.121 -1.248 65.945 1.00 28.48 67 ILE B C 1
ATOM 2342 O O . ILE B 1 69 ? 9.773 -1.946 65.177 1.00 30.05 67 ILE B O 1
ATOM 2347 N N . THR B 1 70 ? 9.496 -0.024 66.299 1.00 28.43 68 THR B N 1
ATOM 2348 C CA . THR B 1 70 ? 10.737 0.572 65.818 1.00 28.39 68 THR B CA 1
ATOM 2349 C C . THR B 1 70 ? 11.679 0.867 66.974 1.00 28.00 68 THR B C 1
ATOM 2350 O O . THR B 1 70 ? 11.291 0.762 68.140 1.00 27.27 68 THR B O 1
ATOM 2354 N N . PHE B 1 71 ? 12.915 1.234 66.643 1.00 27.68 69 PHE B N 1
ATOM 2355 C CA . PHE B 1 71 ? 13.911 1.582 67.651 1.00 28.28 69 PHE B CA 1
ATOM 2356 C C . PHE B 1 71 ? 14.013 0.510 68.723 1.00 28.91 69 PHE B C 1
ATOM 2357 O O . PHE B 1 71 ? 13.935 0.813 69.911 1.00 28.14 69 PHE B O 1
ATOM 2365 N N . ASN B 1 72 ? 14.169 -0.739 68.295 1.00 30.30 70 ASN B N 1
ATOM 2366 C CA . ASN B 1 72 ? 14.231 -1.889 69.205 1.00 32.21 70 ASN B CA 1
ATOM 2367 C C . ASN B 1 72 ? 13.172 -1.922 70.316 1.00 31.20 70 ASN B C 1
ATOM 2368 O O . ASN B 1 72 ? 13.432 -2.399 71.420 1.00 31.45 70 ASN B O 1
ATOM 2373 N N . GLY B 1 73 ? 11.981 -1.413 70.026 1.00 29.63 71 GLY B N 1
ATOM 2374 C CA . GLY B 1 73 ? 10.909 -1.438 71.003 1.00 29.56 71 GLY B CA 1
ATOM 2375 C C . GLY B 1 73 ? 10.814 -0.191 71.855 1.00 29.18 71 GLY B C 1
ATOM 2376 O O . GLY B 1 73 ? 10.148 -0.169 72.891 1.00 28.65 71 GLY B O 1
ATOM 2377 N N . SER B 1 74 ? 11.485 0.863 71.424 1.00 30.47 72 SER B N 1
ATOM 2378 C CA . SER B 1 74 ? 11.366 2.121 72.129 1.00 29.19 72 SER B CA 1
ATOM 2379 C C . SER B 1 74 ? 10.023 2.760 71.783 1.00 29.05 72 SER B C 1
ATOM 2380 O O . SER B 1 74 ? 9.473 3.539 72.561 1.00 29.43 72 SER B O 1
ATOM 2383 N N . VAL B 1 75 ? 9.491 2.402 70.618 1.00 28.08 73 VAL B N 1
ATOM 2384 C CA . VAL B 1 75 ? 8.175 2.879 70.208 1.00 28.93 73 VAL B CA 1
ATOM 2385 C C . VAL B 1 75 ? 7.319 1.855 69.441 1.00 28.12 73 VAL B C 1
ATOM 2386 O O . VAL B 1 75 ? 7.799 1.166 68.544 1.00 27.19 73 VAL B O 1
ATOM 2390 N N . ALA B 1 76 ? 6.049 1.757 69.827 1.00 28.55 74 ALA B N 1
ATOM 2391 C CA . ALA B 1 76 ? 5.060 1.017 69.052 1.00 28.30 74 ALA B CA 1
ATOM 2392 C C . ALA B 1 76 ? 4.212 2.039 68.324 1.00 28.50 74 ALA B C 1
ATOM 2393 O O . ALA B 1 76 ? 3.837 3.057 68.902 1.00 29.19 74 ALA B O 1
ATOM 2395 N N . GLN B 1 77 ? 3.903 1.783 67.060 1.00 27.13 75 GLN B N 1
ATOM 2396 C CA . GLN B 1 77 ? 3.192 2.783 66.286 1.00 29.05 75 GLN B CA 1
ATOM 2397 C C . GLN B 1 77 ? 2.378 2.218 65.131 1.00 30.50 75 GLN B C 1
ATOM 2398 O O . GLN B 1 77 ? 2.663 1.132 64.622 1.00 29.91 75 GLN B O 1
ATOM 2404 N N . THR B 1 78 ? 1.362 2.978 64.728 1.00 31.35 76 THR B N 1
ATOM 2405 C CA . THR B 1 78 ? 0.668 2.758 63.464 1.00 31.69 76 THR B CA 1
ATOM 2406 C C . THR B 1 78 ? 1.600 3.136 62.312 1.00 33.08 76 THR B C 1
ATOM 2407 O O . THR B 1 78 ? 2.553 3.897 62.496 1.00 32.44 76 THR B O 1
ATOM 2411 N N . ILE B 1 79 ? 1.331 2.619 61.121 1.00 33.44 77 ILE B N 1
ATOM 2412 C CA . ILE B 1 79 ? 2.190 2.930 59.982 1.00 33.81 77 ILE B CA 1
ATOM 2413 C C . ILE B 1 79 ? 2.074 4.410 59.586 1.00 33.73 77 ILE B C 1
ATOM 2414 O O . ILE B 1 79 ? 3.000 4.987 59.010 1.00 33.45 77 ILE B O 1
ATOM 2419 N N . SER B 1 80 ? 0.943 5.021 59.933 1.00 33.49 78 SER B N 1
ATOM 2420 C CA . SER B 1 80 ? 0.709 6.446 59.688 1.00 33.45 78 SER B CA 1
ATOM 2421 C C . SER B 1 80 ? 1.459 7.357 60.666 1.00 32.84 78 SER B C 1
ATOM 2422 O O . SER B 1 80 ? 1.467 8.580 60.505 1.00 31.96 78 SER B O 1
ATOM 2425 N N . GLY B 1 81 ? 2.078 6.764 61.683 1.00 31.81 79 GLY B N 1
ATOM 2426 C CA . GLY B 1 81 ? 2.921 7.520 62.595 1.00 31.86 79 GLY B CA 1
ATOM 2427 C C . GLY B 1 81 ? 2.351 7.776 63.979 1.00 31.81 79 GLY B C 1
ATOM 2428 O O . GLY B 1 81 ? 2.966 8.462 64.790 1.00 31.45 79 GLY B O 1
ATOM 2429 N N . LYS B 1 82 ? 1.177 7.228 64.262 1.00 31.78 80 LYS B N 1
ATOM 2430 C CA . LYS B 1 82 ? 0.573 7.407 65.574 1.00 31.28 80 LYS B CA 1
ATOM 2431 C C . LYS B 1 82 ? 1.232 6.485 66.607 1.00 30.97 80 LYS B C 1
ATOM 2432 O O . LYS B 1 82 ? 1.122 5.260 66.524 1.00 31.11 80 LYS B O 1
ATOM 2438 N N . VAL B 1 83 ? 1.924 7.077 67.575 1.00 29.81 81 VAL B N 1
ATOM 2439 C CA . VAL B 1 83 ? 2.611 6.298 68.600 1.00 29.88 81 VAL B CA 1
ATOM 2440 C C . VAL B 1 83 ? 1.647 5.801 69.676 1.00 30.63 81 VAL B C 1
ATOM 2441 O O . VAL B 1 83 ? 0.977 6.600 70.328 1.00 30.19 81 VAL B O 1
ATOM 2445 N N . LEU B 1 84 ? 1.595 4.480 69.852 1.00 29.40 82 LEU B N 1
ATOM 2446 C CA . LEU B 1 84 ? 0.719 3.845 70.832 1.00 28.96 82 LEU B CA 1
ATOM 2447 C C . LEU B 1 84 ? 1.485 3.498 72.096 1.00 29.41 82 LEU B C 1
ATOM 2448 O O . LEU B 1 84 ? 0.910 3.370 73.179 1.00 29.94 82 LEU B O 1
ATOM 2453 N N . THR B 1 85 ? 2.790 3.327 71.946 1.00 29.95 83 THR B N 1
ATOM 2454 C CA . THR B 1 85 ? 3.657 3.038 73.071 1.00 29.43 83 THR B CA 1
ATOM 2455 C C . THR B 1 85 ? 4.959 3.741 72.828 1.00 30.02 83 THR B C 1
ATOM 2456 O O . THR B 1 85 ? 5.500 3.651 71.726 1.00 29.76 83 THR B O 1
ATOM 2460 N N . ASN B 1 86 ? 5.472 4.431 73.843 1.00 30.57 84 ASN B N 1
ATOM 2461 C CA . ASN B 1 86 ? 6.864 4.883 73.798 1.00 30.96 84 ASN B CA 1
ATOM 2462 C C . ASN B 1 86 ? 7.609 4.758 75.127 1.00 29.76 84 ASN B C 1
ATOM 2463 O O . ASN B 1 86 ? 7.049 4.973 76.201 1.00 29.72 84 ASN B O 1
ATOM 2468 N N . HIS B 1 87 ? 8.876 4.385 75.033 1.00 29.35 85 HIS B N 1
ATOM 2469 C CA . HIS B 1 87 ? 9.774 4.419 76.170 1.00 28.72 85 HIS B CA 1
ATOM 2470 C C . HIS B 1 87 ? 10.946 5.286 75.764 1.00 27.80 85 HIS B C 1
ATOM 2471 O O . HIS B 1 87 ? 11.904 4.814 75.172 1.00 27.75 85 HIS B O 1
ATOM 2478 N N . SER B 1 88 ? 10.837 6.573 76.056 1.00 27.68 86 SER B N 1
ATOM 2479 C CA . SER B 1 88 ? 11.792 7.546 75.568 1.00 25.61 86 SER B CA 1
ATOM 2480 C C . SER B 1 88 ? 12.818 7.861 76.620 1.00 25.32 86 SER B C 1
ATOM 2481 O O . SER B 1 88 ? 12.632 7.543 77.791 1.00 25.03 86 SER B O 1
ATOM 2484 N N . LEU B 1 89 ? 13.901 8.497 76.187 1.00 25.75 87 LEU B N 1
ATOM 2485 C CA . LEU B 1 89 ? 14.833 9.136 77.096 1.00 24.82 87 LEU B CA 1
ATOM 2486 C C . LEU B 1 89 ? 14.256 10.495 77.472 1.00 25.20 87 LEU B C 1
ATOM 2487 O O . LEU B 1 89 ? 13.638 11.155 76.633 1.00 25.29 87 LEU B O 1
ATOM 2492 N N . THR B 1 90 ? 14.435 10.916 78.721 1.00 23.79 88 THR B N 1
ATOM 2493 C CA . THR B 1 90 ? 13.995 12.254 79.112 1.00 24.30 88 THR B CA 1
ATOM 2494 C C . THR B 1 90 ? 14.959 13.318 78.572 1.00 24.58 88 THR B C 1
ATOM 2495 O O . THR B 1 90 ? 16.001 12.993 78.010 1.00 23.48 88 THR B O 1
ATOM 2499 N N . TYR B 1 91 ? 14.600 14.588 78.727 1.00 25.03 89 TYR B N 1
ATOM 2500 C CA . TYR B 1 91 ? 15.473 15.662 78.296 1.00 23.05 89 TYR B CA 1
ATOM 2501 C C . TYR B 1 91 ? 16.696 15.711 79.190 1.00 23.53 89 TYR B C 1
ATOM 2502 O O . TYR B 1 91 ? 17.816 15.861 78.711 1.00 22.65 89 TYR B O 1
ATOM 2511 N N . GLU B 1 92 ? 16.468 15.579 80.493 1.00 24.43 90 GLU B N 1
ATOM 2512 C CA . GLU B 1 92 ? 17.541 15.518 81.477 1.00 24.79 90 GLU B CA 1
ATOM 2513 C C . GLU B 1 92 ? 18.516 14.390 81.145 1.00 24.12 90 GLU B C 1
ATOM 2514 O O . GLU B 1 92 ? 19.720 14.501 81.383 1.00 23.28 90 GLU B O 1
ATOM 2520 N N . ASP B 1 93 ? 17.984 13.304 80.599 1.00 22.84 91 ASP B N 1
ATOM 2521 C CA . ASP B 1 93 ? 18.811 12.187 80.182 1.00 23.23 91 ASP B CA 1
ATOM 2522 C C . ASP B 1 93 ? 19.714 12.644 79.051 1.00 21.70 91 ASP B C 1
ATOM 2523 O O . ASP B 1 93 ? 20.919 12.415 79.068 1.00 22.17 91 ASP B O 1
ATOM 2528 N N . TYR B 1 94 ? 19.113 13.290 78.062 1.00 21.05 92 TYR B N 1
ATOM 2529 C CA . TYR B 1 94 ? 19.839 13.746 76.888 1.00 20.58 92 TYR B CA 1
ATOM 2530 C C . TYR B 1 94 ? 20.932 14.719 77.272 1.00 20.62 92 TYR B C 1
ATOM 2531 O O . TYR B 1 94 ? 22.019 14.683 76.711 1.00 20.14 92 TYR B O 1
ATOM 2540 N N . ILE B 1 95 ? 20.628 15.601 78.221 1.00 21.09 93 ILE B N 1
ATOM 2541 C CA . ILE B 1 95 ? 21.572 16.611 78.669 1.00 20.58 93 ILE B CA 1
ATOM 2542 C C . ILE B 1 95 ? 22.753 15.934 79.334 1.00 21.46 93 ILE B C 1
ATOM 2543 O O . ILE B 1 95 ? 23.893 16.353 79.166 1.00 20.82 93 ILE B O 1
ATOM 2548 N N . ASP B 1 96 ? 22.459 14.879 80.090 1.00 21.94 94 ASP B N 1
ATOM 2549 C CA . ASP B 1 96 ? 23.476 14.103 80.785 1.00 21.90 94 ASP B CA 1
ATOM 2550 C C . ASP B 1 96 ? 24.393 13.334 79.826 1.00 22.34 94 ASP B C 1
ATOM 2551 O O . ASP B 1 96 ? 25.613 13.306 79.998 1.00 22.49 94 ASP B O 1
ATOM 2556 N N . LEU B 1 97 ? 23.803 12.698 78.825 1.00 21.16 95 LEU B N 1
ATOM 2557 C CA . LEU B 1 97 ? 24.578 11.873 77.921 1.00 21.45 95 LEU B CA 1
ATOM 2558 C C . LEU B 1 97 ? 25.366 12.757 76.977 1.00 21.76 95 LEU B C 1
ATOM 2559 O O . LEU B 1 97 ? 26.513 12.463 76.653 1.00 23.11 95 LEU B O 1
ATOM 2564 N N . GLU B 1 98 ? 24.750 13.845 76.532 1.00 21.46 96 GLU B N 1
ATOM 2565 C CA . GLU B 1 98 ? 25.412 14.745 75.598 1.00 21.73 96 GLU B CA 1
ATOM 2566 C C . GLU B 1 98 ? 26.601 15.414 76.280 1.00 20.89 96 GLU B C 1
ATOM 2567 O O . GLU B 1 98 ? 27.654 15.563 75.680 1.00 20.40 96 GLU B O 1
ATOM 2573 N N . ALA B 1 99 ? 26.422 15.793 77.542 1.00 21.43 97 ALA B N 1
ATOM 2574 C CA . ALA B 1 99 ? 27.473 16.442 78.323 1.00 21.06 97 ALA B CA 1
ATOM 2575 C C . ALA B 1 99 ? 28.685 15.545 78.406 1.00 22.49 97 ALA B C 1
ATOM 2576 O O . ALA B 1 99 ? 29.816 15.978 78.183 1.00 22.92 97 ALA B O 1
ATOM 2578 N N . TRP B 1 100 ? 28.444 14.290 78.758 1.00 21.94 98 TRP B N 1
ATOM 2579 C CA . TRP B 1 100 ? 29.518 13.330 78.888 1.00 21.91 98 TRP B CA 1
ATOM 2580 C C . TRP B 1 100 ? 30.161 13.112 77.530 1.00 22.07 98 TRP B C 1
ATOM 2581 O O . TRP B 1 100 ? 31.376 13.080 77.412 1.00 22.16 98 TRP B O 1
ATOM 2592 N N . ALA B 1 101 ? 29.340 12.976 76.497 1.00 22.36 99 ALA B N 1
ATOM 2593 C CA . ALA B 1 101 ? 29.862 12.813 75.148 1.00 22.25 99 ALA B CA 1
ATOM 2594 C C . ALA B 1 101 ? 30.953 13.830 74.886 1.00 21.27 99 ALA B C 1
ATOM 2595 O O . ALA B 1 101 ? 31.914 13.544 74.186 1.00 22.34 99 ALA B O 1
ATOM 2597 N N . ARG B 1 102 ? 30.807 15.019 75.455 1.00 20.43 100 ARG B N 1
ATOM 2598 C CA . ARG B 1 102 ? 31.754 16.091 75.190 1.00 21.26 100 ARG B CA 1
ATOM 2599 C C . ARG B 1 102 ? 33.001 16.022 76.071 1.00 23.43 100 ARG B C 1
ATOM 2600 O O . ARG B 1 102 ? 34.097 16.350 75.614 1.00 23.50 100 ARG B O 1
ATOM 2608 N N . LYS B 1 103 ? 32.830 15.597 77.324 1.00 23.21 101 LYS B N 1
ATOM 2609 C CA . LYS B 1 103 ? 33.960 15.345 78.218 1.00 22.03 101 LYS B CA 1
ATOM 2610 C C . LYS B 1 103 ? 34.899 14.303 77.638 1.00 22.23 101 LYS B C 1
ATOM 2611 O O . LYS B 1 103 ? 36.102 14.507 77.588 1.00 23.80 101 LYS B O 1
ATOM 2617 N N . VAL B 1 104 ? 34.328 13.188 77.201 1.00 22.13 102 VAL B N 1
ATOM 2618 C CA . VAL B 1 104 ? 35.071 12.079 76.615 1.00 22.28 102 VAL B CA 1
ATOM 2619 C C . VAL B 1 104 ? 35.455 12.340 75.152 1.00 23.63 102 VAL B C 1
ATOM 2620 O O . VAL B 1 104 ? 36.295 11.642 74.585 1.00 22.25 102 VAL B O 1
ATOM 2624 N N . ARG B 1 105 ? 34.846 13.356 74.546 1.00 24.23 103 ARG B N 1
ATOM 2625 C CA . ARG B 1 105 ? 35.178 13.747 73.176 1.00 24.01 103 ARG B CA 1
ATOM 2626 C C . ARG B 1 105 ? 34.739 12.688 72.165 1.00 23.33 103 ARG B C 1
ATOM 2627 O O . ARG B 1 105 ? 35.526 12.233 71.333 1.00 22.88 103 ARG B O 1
ATOM 2635 N N . ALA B 1 106 ? 33.476 12.293 72.248 1.00 22.23 104 ALA B N 1
ATOM 2636 C CA . ALA B 1 106 ? 32.904 11.368 71.287 1.00 21.21 104 ALA B CA 1
ATOM 2637 C C . ALA B 1 106 ? 31.703 12.019 70.637 1.00 21.74 104 ALA B C 1
ATOM 2638 O O . ALA B 1 106 ? 30.862 12.607 71.326 1.00 22.65 104 ALA B O 1
ATOM 2640 N N . HIS B 1 107 ? 31.628 11.930 69.311 1.00 21.64 105 HIS B N 1
ATOM 2641 C CA . HIS B 1 107 ? 30.466 12.429 68.594 1.00 20.33 105 HIS B CA 1
ATOM 2642 C C . HIS B 1 107 ? 29.232 11.765 69.174 1.00 20.47 105 HIS B C 1
ATOM 2643 O O . HIS B 1 107 ? 29.299 10.654 69.692 1.00 19.92 105 HIS B O 1
ATOM 2650 N N . PHE B 1 108 ? 28.110 12.469 69.104 1.00 21.07 106 PHE B N 1
ATOM 2651 C CA . PHE B 1 108 ? 26.897 12.050 69.782 1.00 21.33 106 PHE B CA 1
ATOM 2652 C C . PHE B 1 108 ? 25.691 12.574 69.016 1.00 21.31 106 PHE B C 1
ATOM 2653 O O . PHE B 1 108 ? 25.669 13.732 68.597 1.00 21.37 106 PHE B O 1
ATOM 2661 N N . GLN B 1 109 ? 24.703 11.708 68.816 1.00 21.50 107 GLN B N 1
ATOM 2662 C CA . GLN B 1 109 ? 23.484 12.068 68.103 1.00 21.06 107 GLN B CA 1
ATOM 2663 C C . GLN B 1 109 ? 22.297 11.417 68.791 1.00 22.02 107 GLN B C 1
ATOM 2664 O O . GLN B 1 109 ? 22.437 10.396 69.463 1.00 22.84 107 GLN B O 1
ATOM 2670 N N . ILE B 1 110 ? 21.122 12.012 68.633 1.00 21.38 108 ILE B N 1
ATOM 2671 C CA . ILE B 1 110 ? 19.902 11.367 69.084 1.00 20.55 108 ILE B CA 1
ATOM 2672 C C . ILE B 1 110 ? 18.989 11.152 67.898 1.00 20.58 108 ILE B C 1
ATOM 2673 O O . ILE B 1 110 ? 19.105 11.833 66.885 1.00 21.18 108 ILE B O 1
ATOM 2678 N N . GLU B 1 111 ? 18.099 10.181 68.010 1.00 21.19 109 GLU B N 1
ATOM 2679 C CA . GLU B 1 111 ? 17.180 9.898 66.928 1.00 23.42 109 GLU B CA 1
ATOM 2680 C C . GLU B 1 111 ? 15.740 9.989 67.393 1.00 24.23 109 GLU B C 1
ATOM 2681 O O . GLU B 1 111 ? 15.313 9.280 68.300 1.00 25.15 109 GLU B O 1
ATOM 2687 N N . THR B 1 112 ? 15.010 10.897 66.766 1.00 24.60 110 THR B N 1
ATOM 2688 C CA . THR B 1 112 ? 13.588 11.073 66.995 1.00 26.11 110 THR B CA 1
ATOM 2689 C C . THR B 1 112 ? 12.837 10.309 65.903 1.00 27.50 110 THR B C 1
ATOM 2690 O O . THR B 1 112 ? 13.436 9.913 64.903 1.00 28.06 110 THR B O 1
ATOM 2694 N N . PRO B 1 113 ? 11.537 10.052 66.101 1.00 26.92 111 PRO B N 1
ATOM 2695 C CA . PRO B 1 113 ? 10.774 9.398 65.034 1.00 26.04 111 PRO B CA 1
ATOM 2696 C C . PRO B 1 113 ? 10.665 10.254 63.769 1.00 27.61 111 PRO B C 1
ATOM 2697 O O . PRO B 1 113 ? 10.021 9.837 62.810 1.00 28.44 111 PRO B O 1
ATOM 2701 N N . ASP B 1 114 ? 11.286 11.430 63.767 1.00 27.33 112 ASP B N 1
ATOM 2702 C CA . ASP B 1 114 ? 11.194 12.348 62.637 1.00 26.68 112 ASP B CA 1
ATOM 2703 C C . ASP B 1 114 ? 12.558 12.773 62.097 1.00 27.21 112 ASP B C 1
ATOM 2704 O O . ASP B 1 114 ? 12.730 12.921 60.885 1.00 26.22 112 ASP B O 1
ATOM 2709 N N . TYR B 1 115 ? 13.521 12.984 62.996 1.00 27.18 113 TYR B N 1
ATOM 2710 C CA . TYR B 1 115 ? 14.835 13.493 62.597 1.00 25.09 113 TYR B CA 1
ATOM 2711 C C . TYR B 1 115 ? 15.970 12.947 63.428 1.00 24.58 113 TYR B C 1
ATOM 2712 O O . TYR B 1 115 ? 15.791 12.589 64.592 1.00 24.83 113 TYR B O 1
ATOM 2721 N N . ILE B 1 116 ? 17.146 12.907 62.814 1.00 24.11 114 ILE B N 1
ATOM 2722 C CA . ILE B 1 116 ? 18.399 12.791 63.543 1.00 23.20 114 ILE B CA 1
ATOM 2723 C C . ILE B 1 116 ? 18.785 14.186 64.011 1.00 21.29 114 ILE B C 1
ATOM 2724 O O . ILE B 1 116 ? 18.809 15.125 63.219 1.00 20.67 114 ILE B O 1
ATOM 2729 N N . TYR B 1 117 ? 19.070 14.329 65.297 1.00 20.19 115 TYR B N 1
ATOM 2730 C CA . TYR B 1 117 ? 19.620 15.579 65.800 1.00 20.11 115 TYR B CA 1
ATOM 2731 C C . TYR B 1 117 ? 21.085 15.427 66.249 1.00 19.32 115 TYR B C 1
ATOM 2732 O O . TYR B 1 117 ? 21.475 14.391 66.792 1.00 20.07 115 TYR B O 1
ATOM 2741 N N . THR B 1 118 ? 21.896 16.457 66.037 1.00 17.57 116 THR B N 1
ATOM 2742 C CA . THR B 1 118 ? 23.253 16.435 66.579 1.00 19.25 116 THR B CA 1
ATOM 2743 C C . THR B 1 118 ? 23.830 17.823 66.873 1.00 18.66 116 THR B C 1
ATOM 2744 O O . THR B 1 118 ? 23.419 18.812 66.279 1.00 18.68 116 THR B O 1
ATOM 2748 N N . ALA B 1 119 ? 24.781 17.888 67.802 1.00 18.34 117 ALA B N 1
ATOM 2749 C CA . ALA B 1 119 ? 25.405 19.161 68.152 1.00 18.13 117 ALA B CA 1
ATOM 2750 C C . ALA B 1 119 ? 26.896 19.220 67.741 1.00 20.05 117 ALA B C 1
ATOM 2751 O O . ALA B 1 119 ? 27.607 20.188 68.045 1.00 19.78 117 ALA B O 1
ATOM 2753 N N . ASN B 1 120 ? 27.354 18.182 67.044 1.00 18.74 118 ASN B N 1
ATOM 2754 C CA . ASN B 1 120 ? 28.697 18.156 66.495 1.00 18.88 118 ASN B CA 1
ATOM 2755 C C . ASN B 1 120 ? 28.781 19.029 65.241 1.00 20.67 118 ASN B C 1
ATOM 2756 O O . ASN B 1 120 ? 28.211 18.686 64.202 1.00 20.58 118 ASN B O 1
ATOM 2761 N N . LYS B 1 121 ? 29.483 20.156 65.336 1.00 20.69 119 LYS B N 1
ATOM 2762 C CA . LYS B 1 121 ? 29.660 21.031 64.180 1.00 20.06 119 LYS B CA 1
ATOM 2763 C C . LYS B 1 121 ? 30.545 20.360 63.139 1.00 20.53 119 LYS B C 1
ATOM 2764 O O . LYS B 1 121 ? 30.432 20.629 61.949 1.00 20.94 119 LYS B O 1
ATOM 2770 N N . ASP B 1 122 ? 31.435 19.491 63.603 1.00 21.75 120 ASP B N 1
ATOM 2771 C CA . ASP B 1 122 ? 32.208 18.621 62.722 1.00 21.75 120 ASP B CA 1
ATOM 2772 C C . ASP B 1 122 ? 31.512 17.261 62.706 1.00 23.13 120 ASP B C 1
ATOM 2773 O O . ASP B 1 122 ? 31.667 16.454 63.636 1.00 22.92 120 ASP B O 1
ATOM 2778 N N . ILE B 1 123 ? 30.740 17.004 61.656 1.00 21.90 121 ILE B N 1
ATOM 2779 C CA . ILE B 1 123 ? 29.770 15.921 61.700 1.00 20.49 121 ILE B CA 1
ATOM 2780 C C . ILE B 1 123 ? 30.387 14.568 61.415 1.00 20.25 121 ILE B C 1
ATOM 2781 O O . ILE B 1 123 ? 30.962 14.356 60.357 1.00 21.80 121 ILE B O 1
ATOM 2786 N N . SER B 1 124 ? 30.267 13.660 62.374 1.00 19.89 122 SER B N 1
ATOM 2787 C CA . SER B 1 124 ? 30.810 12.319 62.234 1.00 20.77 122 SER B CA 1
ATOM 2788 C C . SER B 1 124 ? 30.468 11.669 60.903 1.00 20.99 122 SER B C 1
ATOM 2789 O O . SER B 1 124 ? 29.351 11.783 60.417 1.00 22.33 122 SER B O 1
ATOM 2792 N N . ALA B 1 125 ? 31.435 10.985 60.308 1.00 22.18 123 ALA B N 1
ATOM 2793 C CA . ALA B 1 125 ? 31.195 10.355 59.021 1.00 22.67 123 ALA B CA 1
ATOM 2794 C C . ALA B 1 125 ? 30.099 9.313 59.170 1.00 23.45 123 ALA B C 1
ATOM 2795 O O . ALA B 1 125 ? 29.425 8.973 58.199 1.00 23.63 123 ALA B O 1
ATOM 2797 N N . TYR B 1 126 ? 29.917 8.828 60.397 1.00 23.21 124 TYR B N 1
ATOM 2798 C CA . TYR B 1 126 ? 28.959 7.763 60.684 1.00 23.46 124 TYR B CA 1
ATOM 2799 C C . TYR B 1 126 ? 27.546 8.288 60.905 1.00 23.92 124 TYR B C 1
ATOM 2800 O O . TYR B 1 126 ? 26.568 7.563 60.720 1.00 23.97 124 TYR B O 1
ATOM 2809 N N . THR B 1 127 ? 27.446 9.542 61.327 1.00 23.37 125 THR B N 1
ATOM 2810 C CA . THR B 1 127 ? 26.153 10.185 61.440 1.00 23.24 125 THR B CA 1
ATOM 2811 C C . THR B 1 127 ? 25.606 10.374 60.038 1.00 24.11 125 THR B C 1
ATOM 2812 O O . THR B 1 127 ? 24.407 10.236 59.810 1.00 24.68 125 THR B O 1
ATOM 2816 N N . ILE B 1 128 ? 26.493 10.684 59.096 1.00 24.16 126 ILE B N 1
ATOM 2817 C CA . ILE B 1 128 ? 26.111 10.758 57.687 1.00 24.75 126 ILE B CA 1
ATOM 2818 C C . ILE B 1 128 ? 25.788 9.364 57.160 1.00 25.83 126 ILE B C 1
ATOM 2819 O O . ILE B 1 128 ? 24.737 9.144 56.550 1.00 26.51 126 ILE B O 1
ATOM 2824 N N . ALA B 1 129 ? 26.686 8.417 57.402 1.00 24.61 127 ALA B N 1
ATOM 2825 C CA . ALA B 1 129 ? 26.434 7.055 56.982 1.00 25.93 127 ALA B CA 1
ATOM 2826 C C . ALA B 1 129 ? 25.041 6.673 57.452 1.00 27.09 127 ALA B C 1
ATOM 2827 O O . ALA B 1 129 ? 24.296 6.004 56.739 1.00 27.58 127 ALA B O 1
ATOM 2829 N N . GLU B 1 130 ? 24.692 7.128 58.651 1.00 25.62 128 GLU B N 1
ATOM 2830 C CA . GLU B 1 130 ? 23.413 6.791 59.269 1.00 26.22 128 GLU B CA 1
ATOM 2831 C C . GLU B 1 130 ? 22.215 7.418 58.567 1.00 26.82 128 GLU B C 1
ATOM 2832 O O . GLU B 1 130 ? 21.258 6.729 58.223 1.00 26.81 128 GLU B O 1
ATOM 2838 N N . SER B 1 131 ? 22.261 8.731 58.378 1.00 25.87 129 SER B N 1
ATOM 2839 C CA . SER B 1 131 ? 21.192 9.419 57.684 1.00 26.20 129 SER B CA 1
ATOM 2840 C C . SER B 1 131 ? 20.891 8.686 56.375 1.00 28.21 129 SER B C 1
ATOM 2841 O O . SER B 1 131 ? 19.732 8.479 56.008 1.00 29.33 129 SER B O 1
ATOM 2844 N N . TYR B 1 132 ? 21.949 8.274 55.688 1.00 27.81 130 TYR B N 1
ATOM 2845 C CA . TYR B 1 132 ? 21.834 7.654 54.379 1.00 27.79 130 TYR B CA 1
ATOM 2846 C C . TYR B 1 132 ? 21.130 6.307 54.447 1.00 28.72 130 TYR B C 1
ATOM 2847 O O . TYR B 1 132 ? 20.028 6.143 53.932 1.00 30.78 130 TYR B O 1
ATOM 2856 N N . LEU B 1 133 ? 21.769 5.344 55.096 1.00 28.84 131 LEU B N 1
ATOM 2857 C CA . LEU B 1 133 ? 21.271 3.971 55.112 1.00 30.39 131 LEU B CA 1
ATOM 2858 C C . LEU B 1 133 ? 19.906 3.866 55.795 1.00 31.16 131 LEU B C 1
ATOM 2859 O O . LEU B 1 133 ? 19.149 2.926 55.558 1.00 34.43 131 LEU B O 1
ATOM 2864 N N . VAL B 1 134 ? 19.592 4.847 56.631 1.00 30.33 132 VAL B N 1
ATOM 2865 C CA . VAL B 1 134 ? 18.371 4.824 57.426 1.00 29.20 132 VAL B CA 1
ATOM 2866 C C . VAL B 1 134 ? 17.317 5.772 56.846 1.00 30.02 132 VAL B C 1
ATOM 2867 O O . VAL B 1 134 ? 16.144 5.721 57.222 1.00 29.37 132 VAL B O 1
ATOM 2871 N N . ARG B 1 135 ? 17.744 6.617 55.909 1.00 29.27 133 ARG B N 1
ATOM 2872 C CA . ARG B 1 135 ? 16.836 7.503 55.181 1.00 29.85 133 ARG B CA 1
ATOM 2873 C C . ARG B 1 135 ? 16.110 8.479 56.105 1.00 28.89 133 ARG B C 1
ATOM 2874 O O . ARG B 1 135 ? 14.909 8.717 55.955 1.00 27.50 133 ARG B O 1
ATOM 2890 N N . LEU B 1 137 ? 16.519 12.485 57.780 1.00 23.98 135 LEU B N 1
ATOM 2891 C CA . LEU B 1 137 ? 17.234 13.757 57.696 1.00 23.92 135 LEU B CA 1
ATOM 2892 C C . LEU B 1 137 ? 17.974 14.113 58.984 1.00 24.24 135 LEU B C 1
ATOM 2893 O O . LEU B 1 137 ? 17.576 13.706 60.076 1.00 25.52 135 LEU B O 1
ATOM 2898 N N . ILE B 1 138 ? 19.043 14.890 58.846 1.00 22.75 136 ILE B N 1
ATOM 2899 C CA . ILE B 1 138 ? 19.787 15.412 59.991 1.00 21.68 136 ILE B CA 1
ATOM 2900 C C . ILE B 1 138 ? 19.482 16.889 60.246 1.00 21.08 136 ILE B C 1
ATOM 2901 O O . ILE B 1 138 ? 19.745 17.748 59.400 1.00 21.26 136 ILE B O 1
ATOM 2906 N N . GLN B 1 139 ? 18.914 17.187 61.406 1.00 20.77 137 GLN B N 1
ATOM 2907 C CA . GLN B 1 139 ? 18.804 18.572 61.836 1.00 20.26 137 GLN B CA 1
ATOM 2908 C C . GLN B 1 139 ? 19.995 18.859 62.765 1.00 19.63 137 GLN B C 1
ATOM 2909 O O . GLN B 1 139 ? 20.192 18.177 63.767 1.00 20.39 137 GLN B O 1
ATOM 2915 N N . TYR B 1 140 ? 20.836 19.821 62.401 1.00 18.93 138 TYR B N 1
ATOM 2916 C CA . TYR B 1 140 ? 21.866 20.260 63.329 1.00 18.06 138 TYR B CA 1
ATOM 2917 C C . TYR B 1 140 ? 21.285 21.287 64.288 1.00 17.40 138 TYR B C 1
ATOM 2918 O O . TYR B 1 140 ? 20.618 22.221 63.871 1.00 16.20 138 TYR B O 1
ATOM 2927 N N . ARG B 1 141 ? 21.552 21.104 65.571 1.00 16.95 139 ARG B N 1
ATOM 2928 C CA . ARG B 1 141 ? 21.158 22.059 66.589 1.00 17.62 139 ARG B CA 1
ATOM 2929 C C . ARG B 1 141 ? 22.237 22.089 67.653 1.00 18.53 139 ARG B C 1
ATOM 2930 O O . ARG B 1 141 ? 22.698 21.039 68.099 1.00 18.93 139 ARG B O 1
ATOM 2938 N N . GLU B 1 142 ? 22.645 23.286 68.060 1.00 18.55 140 GLU B N 1
ATOM 2939 C CA . GLU B 1 142 ? 23.488 23.419 69.238 1.00 18.64 140 GLU B CA 1
ATOM 2940 C C . GLU B 1 142 ? 22.661 22.989 70.445 1.00 19.22 140 GLU B C 1
ATOM 2941 O O . GLU B 1 142 ? 21.434 23.017 70.398 1.00 19.46 140 GLU B O 1
ATOM 2947 N N . VAL B 1 143 ? 23.321 22.566 71.515 1.00 18.97 141 VAL B N 1
ATOM 2948 C CA . VAL B 1 143 ? 22.621 21.824 72.566 1.00 20.62 141 VAL B CA 1
ATOM 2949 C C . VAL B 1 143 ? 21.424 22.574 73.183 1.00 20.89 141 VAL B C 1
ATOM 2950 O O . VAL B 1 143 ? 20.425 21.967 73.574 1.00 20.18 141 VAL B O 1
ATOM 2954 N N . SER B 1 144 ? 21.521 23.893 73.260 1.00 20.16 142 SER B N 1
ATOM 2955 C CA . SER B 1 144 ? 20.432 24.687 73.802 1.00 20.45 142 SER B CA 1
ATOM 2956 C C . SER B 1 144 ? 19.226 24.711 72.849 1.00 21.51 142 SER B C 1
ATOM 2957 O O . SER B 1 144 ? 18.127 25.110 73.230 1.00 21.73 142 SER B O 1
ATOM 2960 N N . GLU B 1 145 ? 19.433 24.286 71.609 1.00 20.76 143 GLU B N 1
ATOM 2961 C CA . GLU B 1 145 ? 18.400 24.423 70.591 1.00 20.71 143 GLU B CA 1
ATOM 2962 C C . GLU B 1 145 ? 17.720 23.101 70.255 1.00 20.64 143 GLU B C 1
ATOM 2963 O O . GLU B 1 145 ? 16.875 23.038 69.364 1.00 20.68 143 GLU B O 1
ATOM 2969 N N . THR B 1 146 ? 18.111 22.044 70.959 1.00 21.25 144 THR B N 1
ATOM 2970 C CA . THR B 1 146 ? 17.417 20.766 70.880 1.00 20.06 144 THR B CA 1
ATOM 2971 C C . THR B 1 146 ? 16.109 20.955 71.637 1.00 20.68 144 THR B C 1
ATOM 2972 O O . THR B 1 146 ? 16.113 21.355 72.803 1.00 20.19 144 THR B O 1
ATOM 2976 N N . PRO B 1 147 ? 14.982 20.713 70.959 1.00 20.96 145 PRO B N 1
ATOM 2977 C CA . PRO B 1 147 ? 13.654 20.983 71.516 1.00 21.46 145 PRO B CA 1
ATOM 2978 C C . PRO B 1 147 ? 13.392 20.203 72.788 1.00 22.13 145 PRO B C 1
ATOM 2979 O O . PRO B 1 147 ? 13.783 19.047 72.895 1.00 22.28 145 PRO B O 1
ATOM 2983 N N . ARG B 1 148 ? 12.732 20.836 73.749 1.00 23.44 146 ARG B N 1
ATOM 2984 C CA . ARG B 1 148 ? 12.447 20.180 75.017 1.00 24.32 146 ARG B CA 1
ATOM 2985 C C . ARG B 1 148 ? 11.254 19.210 74.919 1.00 26.89 146 ARG B C 1
ATOM 2986 O O . ARG B 1 148 ? 11.121 18.297 75.741 1.00 26.71 146 ARG B O 1
ATOM 2994 N N . ASP B 1 149 ? 10.415 19.403 73.898 1.00 25.45 147 ASP B N 1
ATOM 2995 C CA . ASP B 1 149 ? 9.235 18.569 73.658 1.00 25.82 147 ASP B CA 1
ATOM 2996 C C . ASP B 1 149 ? 9.515 17.393 72.710 1.00 26.40 147 ASP B C 1
ATOM 2997 O O . ASP B 1 149 ? 8.598 16.798 72.147 1.00 26.73 147 ASP B O 1
ATOM 3002 N N . LEU B 1 150 ? 10.787 17.066 72.530 1.00 26.14 148 LEU B N 1
ATOM 3003 C CA . LEU B 1 150 ? 11.197 16.053 71.562 1.00 25.91 148 LEU B CA 1
ATOM 3004 C C . LEU B 1 150 ? 10.912 14.610 72.041 1.00 27.06 148 LEU B C 1
ATOM 3005 O O . LEU B 1 150 ? 10.931 14.320 73.244 1.00 27.72 148 LEU B O 1
ATOM 3010 N N . THR B 1 151 ? 10.651 13.702 71.105 1.00 25.27 149 THR B N 1
ATOM 3011 C CA . THR B 1 151 ? 10.505 12.295 71.467 1.00 25.41 149 THR B CA 1
ATOM 3012 C C . THR B 1 151 ? 11.827 11.570 71.272 1.00 26.38 149 THR B C 1
ATOM 3013 O O . THR B 1 151 ? 12.119 11.069 70.185 1.00 26.77 149 THR B O 1
ATOM 3017 N N . ILE B 1 152 ? 12.625 11.524 72.335 1.00 26.04 150 ILE B N 1
ATOM 3018 C CA . ILE B 1 152 ? 13.973 10.973 72.272 1.00 25.52 150 ILE B CA 1
ATOM 3019 C C . ILE B 1 152 ? 13.973 9.455 72.397 1.00 25.28 150 ILE B C 1
ATOM 3020 O O . ILE B 1 152 ? 14.059 8.903 73.496 1.00 25.39 150 ILE B O 1
ATOM 3025 N N . SER B 1 153 ? 13.892 8.784 71.256 1.00 25.16 151 SER B N 1
ATOM 3026 C CA . SER B 1 153 ? 13.767 7.336 71.234 1.00 26.43 151 SER B CA 1
ATOM 3027 C C . SER B 1 153 ? 15.103 6.618 71.303 1.00 26.42 151 SER B C 1
ATOM 3028 O O . SER B 1 153 ? 15.191 5.492 71.793 1.00 27.24 151 SER B O 1
ATOM 3031 N N . LYS B 1 154 ? 16.143 7.277 70.811 1.00 26.10 152 LYS B N 1
ATOM 3032 C CA . LYS B 1 154 ? 17.450 6.651 70.678 1.00 25.69 152 LYS B CA 1
ATOM 3033 C C . LYS B 1 154 ? 18.526 7.710 70.848 1.00 24.58 152 LYS B C 1
ATOM 3034 O O . LYS B 1 154 ? 18.476 8.759 70.216 1.00 24.12 152 LYS B O 1
ATOM 3040 N N . ALA B 1 155 ? 19.486 7.444 71.722 1.00 24.72 153 ALA B N 1
ATOM 3041 C CA . ALA B 1 155 ? 20.675 8.275 71.828 1.00 23.98 153 ALA B CA 1
ATOM 3042 C C . ALA B 1 155 ? 21.841 7.382 71.460 1.00 24.71 153 ALA B C 1
ATOM 3043 O O . ALA B 1 155 ? 21.757 6.168 71.619 1.00 26.00 153 ALA B O 1
ATOM 3053 N N . PHE B 1 157 ? 26.414 7.218 71.030 1.00 22.33 155 PHE B N 1
ATOM 3054 C CA . PHE B 1 157 ? 27.780 7.625 70.805 1.00 22.08 155 PHE B CA 1
ATOM 3055 C C . PHE B 1 157 ? 28.253 7.039 69.473 1.00 22.44 155 PHE B C 1
ATOM 3056 O O . PHE B 1 157 ? 28.199 5.831 69.268 1.00 23.51 155 PHE B O 1
ATOM 3064 N N . VAL B 1 158 ? 28.678 7.907 68.560 1.00 20.65 156 VAL B N 1
ATOM 3065 C CA . VAL B 1 158 ? 28.915 7.524 67.174 1.00 21.82 156 VAL B CA 1
ATOM 3066 C C . VAL B 1 158 ? 30.247 8.074 66.670 1.00 22.56 156 VAL B C 1
ATOM 3067 O O . VAL B 1 158 ? 30.384 9.276 66.439 1.00 22.33 156 VAL B O 1
ATOM 3071 N N . ASP B 1 159 ? 31.231 7.201 66.487 1.00 23.29 157 ASP B N 1
ATOM 3072 C CA . ASP B 1 159 ? 32.580 7.667 66.174 1.00 24.75 157 ASP B CA 1
ATOM 3073 C C . ASP B 1 159 ? 33.455 6.561 65.601 1.00 25.11 157 ASP B C 1
ATOM 3074 O O . ASP B 1 159 ? 33.004 5.440 65.398 1.00 26.79 157 ASP B O 1
ATOM 3079 N N . TYR B 1 160 ? 34.713 6.881 65.334 1.00 26.13 158 TYR B N 1
ATOM 3080 C CA . TYR B 1 160 ? 35.669 5.870 64.889 1.00 27.50 158 TYR B CA 1
ATOM 3081 C C . TYR B 1 160 ? 35.819 4.769 65.936 1.00 28.09 158 TYR B C 1
ATOM 3082 O O . TYR B 1 160 ? 35.928 5.047 67.135 1.00 27.39 158 TYR B O 1
ATOM 3091 N N . PRO B 1 161 ? 35.808 3.510 65.480 1.00 27.65 159 PRO B N 1
ATOM 3092 C CA . PRO B 1 161 ? 35.848 2.356 66.379 1.00 28.51 159 PRO B CA 1
ATOM 3093 C C . PRO B 1 161 ? 36.819 2.534 67.545 1.00 30.01 159 PRO B C 1
ATOM 3094 O O . PRO B 1 161 ? 36.490 2.140 68.665 1.00 30.22 159 PRO B O 1
ATOM 3098 N N . GLN B 1 162 ? 37.980 3.134 67.295 1.00 30.22 160 GLN B N 1
ATOM 3099 C CA . GLN B 1 162 ? 38.983 3.314 68.346 1.00 31.24 160 GLN B CA 1
ATOM 3100 C C . GLN B 1 162 ? 38.524 4.266 69.456 1.00 30.65 160 GLN B C 1
ATOM 3101 O O . GLN B 1 162 ? 38.789 4.030 70.634 1.00 30.53 160 GLN B O 1
ATOM 3107 N N . VAL B 1 163 ? 37.830 5.335 69.085 1.00 29.56 161 VAL B N 1
ATOM 3108 C CA . VAL B 1 163 ? 37.198 6.190 70.082 1.00 29.91 161 VAL B CA 1
ATOM 3109 C C . VAL B 1 163 ? 36.043 5.467 70.788 1.00 30.62 161 VAL B C 1
ATOM 3110 O O . VAL B 1 163 ? 35.919 5.530 72.012 1.00 30.54 161 VAL B O 1
ATOM 3114 N N . ILE B 1 164 ? 35.201 4.782 70.015 1.00 29.39 162 ILE B N 1
ATOM 3115 C CA . ILE B 1 164 ? 34.113 4.000 70.592 1.00 29.19 162 ILE B CA 1
ATOM 3116 C C . ILE B 1 164 ? 34.639 3.052 71.659 1.00 31.09 162 ILE B C 1
ATOM 3117 O O . ILE B 1 164 ? 34.035 2.912 72.721 1.00 29.64 162 ILE B O 1
ATOM 3122 N N . GLU B 1 165 ? 35.765 2.402 71.365 1.00 32.43 163 GLU B N 1
ATOM 3123 C CA . GLU B 1 165 ? 36.430 1.525 72.328 1.00 33.01 163 GLU B CA 1
ATOM 3124 C C . GLU B 1 165 ? 36.785 2.273 73.607 1.00 32.63 163 GLU B C 1
ATOM 3125 O O . GLU B 1 165 ? 36.632 1.752 74.712 1.00 32.34 163 GLU B O 1
ATOM 3131 N N . GLN B 1 166 ? 37.262 3.501 73.453 1.00 31.66 164 GLN B N 1
ATOM 3132 C CA . GLN B 1 166 ? 37.578 4.330 74.601 1.00 32.13 164 GLN B CA 1
ATOM 3133 C C . GLN B 1 166 ? 36.295 4.664 75.366 1.00 32.13 164 GLN B C 1
ATOM 3134 O O . GLN B 1 166 ? 36.295 4.795 76.592 1.00 30.96 164 GLN B O 1
ATOM 3140 N N . VAL B 1 167 ? 35.196 4.784 74.629 1.00 32.00 165 VAL B N 1
ATOM 3141 C CA . VAL B 1 167 ? 33.904 5.105 75.225 1.00 32.21 165 VAL B CA 1
ATOM 3142 C C . VAL B 1 167 ? 33.391 3.936 76.057 1.00 32.30 165 VAL B C 1
ATOM 3143 O O . VAL B 1 167 ? 33.024 4.104 77.219 1.00 33.23 165 VAL B O 1
ATOM 3147 N N . LYS B 1 168 ? 33.369 2.756 75.443 1.00 32.26 166 LYS B N 1
ATOM 3148 C CA . LYS B 1 168 ? 32.988 1.514 76.107 1.00 31.49 166 LYS B CA 1
ATOM 3149 C C . LYS B 1 168 ? 33.757 1.357 77.411 1.00 31.17 166 LYS B C 1
ATOM 3150 O O . LYS B 1 168 ? 33.235 0.845 78.395 1.00 31.24 166 LYS B O 1
ATOM 3156 N N . ALA B 1 169 ? 34.994 1.837 77.411 1.00 32.22 167 ALA B N 1
ATOM 3157 C CA . ALA B 1 169 ? 35.907 1.668 78.536 1.00 32.39 167 ALA B CA 1
ATOM 3158 C C . ALA B 1 169 ? 35.613 2.591 79.723 1.00 32.15 167 ALA B C 1
ATOM 3159 O O . ALA B 1 169 ? 35.687 2.169 80.876 1.00 33.13 167 ALA B O 1
ATOM 3161 N N . ASN B 1 170 ? 35.286 3.848 79.446 1.00 31.41 168 ASN B N 1
ATOM 3162 C CA . ASN B 1 170 ? 35.085 4.823 80.513 1.00 30.91 168 ASN B CA 1
ATOM 3163 C C . ASN B 1 170 ? 33.633 5.021 80.912 1.00 30.44 168 ASN B C 1
ATOM 3164 O O . ASN B 1 170 ? 33.331 5.863 81.750 1.00 30.81 168 ASN B O 1
ATOM 3177 N N . PRO B 1 172 ? 30.327 5.397 82.502 1.00 30.37 170 PRO B N 1
ATOM 3178 C CA . PRO B 1 172 ? 29.914 5.523 83.904 1.00 30.46 170 PRO B CA 1
ATOM 3179 C C . PRO B 1 172 ? 28.929 4.432 84.321 1.00 30.14 170 PRO B C 1
ATOM 3180 O O . PRO B 1 172 ? 28.105 4.002 83.517 1.00 30.75 170 PRO B O 1
ATOM 3184 N N . GLN B 1 173 ? 29.019 3.989 85.569 1.00 29.69 171 GLN B N 1
ATOM 3185 C CA . GLN B 1 173 ? 28.117 2.963 86.071 1.00 30.50 171 GLN B CA 1
ATOM 3186 C C . GLN B 1 173 ? 26.693 3.504 86.071 1.00 30.44 171 GLN B C 1
ATOM 3187 O O . GLN B 1 173 ? 25.734 2.782 85.797 1.00 29.02 171 GLN B O 1
ATOM 3193 N N . ASP B 1 174 ? 26.567 4.789 86.374 1.00 30.03 172 ASP B N 1
ATOM 3194 C CA . ASP B 1 174 ? 25.261 5.403 86.505 1.00 29.91 172 ASP B CA 1
ATOM 3195 C C . ASP B 1 174 ? 24.479 5.304 85.199 1.00 28.95 172 ASP B C 1
ATOM 3196 O O . ASP B 1 174 ? 23.255 5.245 85.203 1.00 28.92 172 ASP B O 1
ATOM 3201 N N . PHE B 1 175 ? 25.187 5.274 84.079 1.00 28.00 173 PHE B N 1
ATOM 3202 C CA . PHE B 1 175 ? 24.520 5.148 82.795 1.00 27.76 173 PHE B CA 1
ATOM 3203 C C . PHE B 1 175 ? 24.111 3.707 82.538 1.00 28.94 173 PHE B C 1
ATOM 3204 O O . PHE B 1 175 ? 23.002 3.443 82.091 1.00 28.85 173 PHE B O 1
ATOM 3212 N N . LYS B 1 176 ? 25.016 2.778 82.826 1.00 30.85 174 LYS B N 1
ATOM 3213 C CA . LYS B 1 176 ? 24.714 1.355 82.731 1.00 29.52 174 LYS B CA 1
ATOM 3214 C C . LYS B 1 176 ? 23.508 1.018 83.590 1.00 29.26 174 LYS B C 1
ATOM 3215 O O . LYS B 1 176 ? 22.678 0.201 83.211 1.00 31.55 174 LYS B O 1
ATOM 3221 N N . ASP B 1 177 ? 23.412 1.657 84.748 1.00 29.10 175 ASP B N 1
ATOM 3222 C CA . ASP B 1 177 ? 22.283 1.439 85.637 1.00 29.14 175 ASP B CA 1
ATOM 3223 C C . ASP B 1 177 ? 21.040 2.080 85.044 1.00 30.24 175 ASP B C 1
ATOM 3224 O O . ASP B 1 177 ? 20.029 1.406 84.836 1.00 31.92 175 ASP B O 1
ATOM 3229 N N . ARG B 1 178 ? 21.130 3.377 84.753 1.00 30.33 176 ARG B N 1
ATOM 3230 C CA . ARG B 1 178 ? 19.980 4.173 84.311 1.00 29.14 176 ARG B CA 1
ATOM 3231 C C . ARG B 1 178 ? 19.382 3.744 82.978 1.00 29.09 176 ARG B C 1
ATOM 3232 O O . ARG B 1 178 ? 18.177 3.870 82.775 1.00 31.37 176 ARG B O 1
ATOM 3240 N N . PHE B 1 179 ? 20.212 3.243 82.073 1.00 27.62 177 PHE B N 1
ATOM 3241 C CA . PHE B 1 179 ? 19.752 2.972 80.721 1.00 27.64 177 PHE B CA 1
ATOM 3242 C C . PHE B 1 179 ? 20.076 1.584 80.216 1.00 28.39 177 PHE B C 1
ATOM 3243 O O . PHE B 1 179 ? 20.763 0.802 80.873 1.00 31.62 177 PHE B O 1
ATOM 3251 N N . SER B 1 180 ? 19.579 1.294 79.021 1.00 27.11 178 SER B N 1
ATOM 3252 C CA . SER B 1 180 ? 20.061 0.160 78.254 1.00 26.94 178 SER B CA 1
ATOM 3253 C C . SER B 1 180 ? 21.214 0.632 77.365 1.00 27.49 178 SER B C 1
ATOM 3254 O O . SER B 1 180 ? 21.010 1.438 76.460 1.00 27.78 178 SER B O 1
ATOM 3257 N N . VAL B 1 181 ? 22.424 0.143 77.626 1.00 25.86 179 VAL B N 1
ATOM 3258 C CA . VAL B 1 181 ? 23.592 0.583 76.869 1.00 25.66 179 VAL B CA 1
ATOM 3259 C C . VAL B 1 181 ? 24.189 -0.582 76.085 1.00 27.13 179 VAL B C 1
ATOM 3260 O O . VAL B 1 181 ? 24.874 -1.436 76.646 1.00 28.56 179 VAL B O 1
ATOM 3264 N N . VAL B 1 182 ? 23.930 -0.605 74.783 1.00 25.30 180 VAL B N 1
ATOM 3265 C CA . VAL B 1 182 ? 24.283 -1.742 73.952 1.00 23.83 180 VAL B CA 1
ATOM 3266 C C . VAL B 1 182 ? 25.081 -1.289 72.746 1.00 26.69 180 VAL B C 1
ATOM 3267 O O . VAL B 1 182 ? 24.761 -0.267 72.136 1.00 26.45 180 VAL B O 1
ATOM 3271 N N . GLN B 1 183 ? 26.119 -2.052 72.398 1.00 27.91 181 GLN B N 1
ATOM 3272 C CA . GLN B 1 183 ? 26.953 -1.722 71.245 1.00 26.65 181 GLN B CA 1
ATOM 3273 C C . GLN B 1 183 ? 26.484 -2.450 69.988 1.00 26.32 181 GLN B C 1
ATOM 3274 O O . GLN B 1 183 ? 26.702 -3.646 69.835 1.00 26.19 181 GLN B O 1
ATOM 3280 N N . SER B 1 184 ? 25.839 -1.713 69.091 1.00 26.56 182 SER B N 1
ATOM 3281 C CA . SER B 1 184 ? 25.266 -2.302 67.890 1.00 27.18 182 SER B CA 1
ATOM 3282 C C . SER B 1 184 ? 26.322 -2.472 66.811 1.00 28.38 182 SER B C 1
ATOM 3283 O O . SER B 1 184 ? 26.158 -3.267 65.884 1.00 29.69 182 SER B O 1
ATOM 3286 N N . ALA B 1 185 ? 27.408 -1.723 66.927 1.00 26.10 183 ALA B N 1
ATOM 3287 C CA . ALA B 1 185 ? 28.457 -1.787 65.926 1.00 27.35 183 ALA B CA 1
ATOM 3288 C C . ALA B 1 185 ? 29.794 -1.396 66.545 1.00 27.20 183 ALA B C 1
ATOM 3289 O O . ALA B 1 185 ? 29.865 -1.119 67.740 1.00 26.62 183 ALA B O 1
ATOM 3291 N N . PRO B 1 186 ? 30.866 -1.399 65.742 1.00 26.87 184 PRO B N 1
ATOM 3292 C CA . PRO B 1 186 ? 32.161 -0.949 66.262 1.00 27.34 184 PRO B CA 1
ATOM 3293 C C . PRO B 1 186 ? 32.229 0.569 66.368 1.00 26.86 184 PRO B C 1
ATOM 3294 O O . PRO B 1 186 ? 33.113 1.110 67.037 1.00 26.55 184 PRO B O 1
ATOM 3298 N N . TYR B 1 187 ? 31.290 1.244 65.716 1.00 26.30 185 TYR B N 1
ATOM 3299 C CA . TYR B 1 187 ? 31.247 2.703 65.720 1.00 26.72 185 TYR B CA 1
ATOM 3300 C C . TYR B 1 187 ? 30.021 3.233 66.451 1.00 25.60 185 TYR B C 1
ATOM 3301 O O . TYR B 1 187 ? 29.872 4.443 66.598 1.00 25.04 185 TYR B O 1
ATOM 3310 N N . PHE B 1 188 ? 29.145 2.332 66.897 1.00 25.42 186 PHE B N 1
ATOM 3311 C CA . PHE B 1 188 ? 27.918 2.717 67.593 1.00 24.49 186 PHE B CA 1
ATOM 3312 C C . PHE B 1 188 ? 27.858 2.190 69.004 1.00 24.85 186 PHE B C 1
ATOM 3313 O O . PHE B 1 188 ? 28.137 1.025 69.247 1.00 26.32 186 PHE B O 1
ATOM 3321 N N . ILE B 1 189 ? 27.459 3.041 69.934 1.00 24.60 187 ILE B N 1
ATOM 3322 C CA . ILE B 1 189 ? 26.967 2.547 71.209 1.00 25.90 187 ILE B CA 1
ATOM 3323 C C . ILE B 1 189 ? 25.618 3.196 71.427 1.00 24.55 187 ILE B C 1
ATOM 3324 O O . ILE B 1 189 ? 25.533 4.393 71.672 1.00 24.69 187 ILE B O 1
ATOM 3329 N N . GLU B 1 190 ? 24.564 2.403 71.298 1.00 24.61 188 GLU B N 1
ATOM 3330 C CA . GLU B 1 190 ? 23.215 2.923 71.374 1.00 24.56 188 GLU B CA 1
ATOM 3331 C C . GLU B 1 190 ? 22.762 2.973 72.808 1.00 25.41 188 GLU B C 1
ATOM 3332 O O . GLU B 1 190 ? 23.022 2.057 73.588 1.00 25.65 188 GLU B O 1
ATOM 3338 N N . VAL B 1 191 ? 22.078 4.056 73.150 1.00 25.95 189 VAL B N 1
ATOM 3339 C CA . VAL B 1 191 ? 21.576 4.254 74.496 1.00 26.14 189 VAL B CA 1
ATOM 3340 C C . VAL B 1 191 ? 20.074 4.479 74.425 1.00 26.13 189 VAL B C 1
ATOM 3341 O O . VAL B 1 191 ? 19.600 5.221 73.570 1.00 26.21 189 VAL B O 1
ATOM 3353 N N . ASN B 1 193 ? 15.883 3.998 76.600 1.00 27.17 191 ASN B N 1
ATOM 3354 C CA . ASN B 1 193 ? 15.097 3.883 77.821 1.00 27.23 191 ASN B CA 1
ATOM 3355 C C . ASN B 1 193 ? 15.203 2.480 78.403 1.00 29.98 191 ASN B C 1
ATOM 3356 O O . ASN B 1 193 ? 15.027 1.489 77.693 1.00 30.86 191 ASN B O 1
ATOM 3361 N N . ARG B 1 194 ? 15.479 2.396 79.700 1.00 30.48 192 ARG B N 1
ATOM 3362 C CA . ARG B 1 194 ? 15.762 1.114 80.348 1.00 30.72 192 ARG B CA 1
ATOM 3363 C C . ARG B 1 194 ? 14.681 0.049 80.183 1.00 32.20 192 ARG B C 1
ATOM 3364 O O . ARG B 1 194 ? 14.947 -1.138 80.371 1.00 32.12 192 ARG B O 1
ATOM 3372 N N . ARG B 1 195 ? 13.458 0.459 79.857 1.00 33.23 193 ARG B N 1
ATOM 3373 C CA . ARG B 1 195 ? 12.386 -0.516 79.673 1.00 33.44 193 ARG B CA 1
ATOM 3374 C C . ARG B 1 195 ? 11.885 -0.604 78.234 1.00 32.66 193 ARG B C 1
ATOM 3375 O O . ARG B 1 195 ? 10.721 -0.898 77.994 1.00 34.25 193 ARG B O 1
ATOM 3383 N N . ALA B 1 196 ? 12.777 -0.360 77.280 1.00 31.35 194 ALA B N 1
ATOM 3384 C CA . ALA B 1 196 ? 12.489 -0.636 75.883 1.00 29.98 194 ALA B CA 1
ATOM 3385 C C . ALA B 1 196 ? 13.097 -1.987 75.529 1.00 31.96 194 ALA B C 1
ATOM 3386 O O . ALA B 1 196 ? 14.185 -2.326 75.997 1.00 33.98 194 ALA B O 1
ATOM 3388 N N . SER B 1 197 ? 12.383 -2.753 74.711 1.00 31.64 195 SER B N 1
ATOM 3389 C CA . SER B 1 197 ? 12.803 -4.081 74.267 1.00 31.33 195 SER B CA 1
ATOM 3390 C C . SER B 1 197 ? 11.716 -4.599 73.348 1.00 31.97 195 SER B C 1
ATOM 3391 O O . SER B 1 197 ? 10.534 -4.447 73.646 1.00 32.47 195 SER B O 1
ATOM 3394 N N . LYS B 1 198 ? 12.110 -5.195 72.230 1.00 32.00 196 LYS B N 1
ATOM 3395 C CA . LYS B 1 198 ? 11.147 -5.644 71.228 1.00 32.20 196 LYS B CA 1
ATOM 3396 C C . LYS B 1 198 ? 9.995 -6.454 71.839 1.00 33.27 196 LYS B C 1
ATOM 3397 O O . LYS B 1 198 ? 8.822 -6.161 71.605 1.00 33.47 196 LYS B O 1
ATOM 3403 N N . GLY B 1 199 ? 10.328 -7.465 72.632 1.00 34.02 197 GLY B N 1
ATOM 3404 C CA . GLY B 1 199 ? 9.312 -8.319 73.219 1.00 34.32 197 GLY B CA 1
ATOM 3405 C C . GLY B 1 199 ? 8.485 -7.638 74.292 1.00 31.64 197 GLY B C 1
ATOM 3406 O O . GLY B 1 199 ? 7.337 -8.005 74.526 1.00 31.78 197 GLY B O 1
ATOM 3407 N N . GLY B 1 200 ? 9.075 -6.656 74.962 1.00 31.45 198 GLY B N 1
ATOM 3408 C CA . GLY B 1 200 ? 8.355 -5.896 75.962 1.00 31.15 198 GLY B CA 1
ATOM 3409 C C . GLY B 1 200 ? 7.238 -5.110 75.304 1.00 32.14 198 GLY B C 1
ATOM 3410 O O . GLY B 1 200 ? 6.099 -5.106 75.771 1.00 32.91 198 GLY B O 1
ATOM 3411 N N . THR B 1 201 ? 7.562 -4.451 74.200 1.00 30.93 199 THR B N 1
ATOM 3412 C CA . THR B 1 201 ? 6.594 -3.606 73.523 1.00 31.06 199 THR B CA 1
ATOM 3413 C C . THR B 1 201 ? 5.592 -4.460 72.765 1.00 31.77 199 THR B C 1
ATOM 3414 O O . THR B 1 201 ? 4.389 -4.203 72.823 1.00 32.00 199 THR B O 1
ATOM 3418 N N . LEU B 1 202 ? 6.082 -5.474 72.059 1.00 31.09 200 LEU B N 1
ATOM 3419 C CA . LEU B 1 202 ? 5.192 -6.401 71.376 1.00 31.33 200 LEU B CA 1
ATOM 3420 C C . LEU B 1 202 ? 4.082 -6.808 72.335 1.00 31.26 200 LEU B C 1
ATOM 3421 O O . LEU B 1 202 ? 2.898 -6.747 72.005 1.00 30.47 200 LEU B O 1
ATOM 3426 N N . SER B 1 203 ? 4.483 -7.214 73.534 1.00 31.12 201 SER B N 1
ATOM 3427 C CA . SER B 1 203 ? 3.542 -7.515 74.603 1.00 31.81 201 SER B CA 1
ATOM 3428 C C . SER B 1 203 ? 2.489 -6.414 74.765 1.00 34.25 201 SER B C 1
ATOM 3429 O O . SER B 1 203 ? 1.285 -6.662 74.647 1.00 33.88 201 SER B O 1
ATOM 3432 N N . GLU B 1 204 ? 2.955 -5.198 75.043 1.00 33.93 202 GLU B N 1
ATOM 3433 C CA . GLU B 1 204 ? 2.079 -4.047 75.216 1.00 32.01 202 GLU B CA 1
ATOM 3434 C C . GLU B 1 204 ? 1.221 -3.794 73.986 1.00 31.44 202 GLU B C 1
ATOM 3435 O O . GLU B 1 204 ? 0.018 -3.589 74.090 1.00 33.23 202 GLU B O 1
ATOM 3441 N N . LEU B 1 205 ? 1.843 -3.801 72.817 1.00 30.81 203 LEU B N 1
ATOM 3442 C CA . LEU B 1 205 ? 1.089 -3.691 71.572 1.00 32.80 203 LEU B CA 1
ATOM 3443 C C . LEU B 1 205 ? -0.064 -4.702 71.515 1.00 32.47 203 LEU B C 1
ATOM 3444 O O . LEU B 1 205 ? -1.165 -4.382 71.059 1.00 31.42 203 LEU B O 1
ATOM 3449 N N . VAL B 1 206 ? 0.198 -5.921 71.981 1.00 32.45 204 VAL B N 1
ATOM 3450 C CA . VAL B 1 206 ? -0.803 -6.985 71.944 1.00 34.06 204 VAL B CA 1
ATOM 3451 C C . VAL B 1 206 ? -2.005 -6.688 72.859 1.00 33.33 204 VAL B C 1
ATOM 3452 O O . VAL B 1 206 ? -3.156 -6.821 72.438 1.00 33.96 204 VAL B O 1
ATOM 3456 N N . ASP B 1 207 ? -1.750 -6.266 74.091 1.00 31.31 205 ASP B N 1
ATOM 3457 C CA . ASP B 1 207 ? -2.845 -5.855 74.958 1.00 33.57 205 ASP B CA 1
ATOM 3458 C C . ASP B 1 207 ? -3.640 -4.744 74.292 1.00 35.81 205 ASP B C 1
ATOM 3459 O O . ASP B 1 207 ? -4.869 -4.819 74.176 1.00 35.87 205 ASP B O 1
ATOM 3464 N N . GLN B 1 208 ? -2.927 -3.706 73.868 1.00 34.04 206 GLN B N 1
ATOM 3465 C CA . GLN B 1 208 ? -3.530 -2.561 73.192 1.00 34.82 206 GLN B CA 1
ATOM 3466 C C . GLN B 1 208 ? -4.398 -2.929 71.983 1.00 33.92 206 GLN B C 1
ATOM 3467 O O . GLN B 1 208 ? -5.287 -2.170 71.595 1.00 32.63 206 GLN B O 1
ATOM 3473 N N . LEU B 1 209 ? -4.120 -4.077 71.375 1.00 32.72 207 LEU B N 1
ATOM 3474 C CA . LEU B 1 209 ? -4.944 -4.562 70.280 1.00 33.39 207 LEU B CA 1
ATOM 3475 C C . LEU B 1 209 ? -6.035 -5.510 70.777 1.00 36.14 207 LEU B C 1
ATOM 3476 O O . LEU B 1 209 ? -6.908 -5.941 70.013 1.00 37.10 207 LEU B O 1
ATOM 3481 N N . GLY B 1 210 ? -5.995 -5.806 72.072 1.00 35.85 208 GLY B N 1
ATOM 3482 C CA . GLY B 1 210 ? -6.972 -6.684 72.690 1.00 36.20 208 GLY B CA 1
ATOM 3483 C C . GLY B 1 210 ? -6.698 -8.147 72.393 1.00 37.54 208 GLY B C 1
ATOM 3484 O O . GLY B 1 210 ? -7.621 -8.959 72.341 1.00 37.13 208 GLY B O 1
ATOM 3485 N N . LEU B 1 211 ? -5.424 -8.481 72.194 1.00 35.81 209 LEU B N 1
ATOM 3486 C CA . LEU B 1 211 ? -5.037 -9.843 71.853 1.00 34.53 209 LEU B CA 1
ATOM 3487 C C . LEU B 1 211 ? -4.239 -10.514 72.968 1.00 35.21 209 LEU B C 1
ATOM 3488 O O . LEU B 1 211 ? -4.064 -9.955 74.054 1.00 33.93 209 LEU B O 1
ATOM 3493 N N . THR B 1 212 ? -3.751 -11.716 72.685 1.00 36.64 210 THR B N 1
ATOM 3494 C CA . THR B 1 212 ? -3.068 -12.533 73.683 1.00 37.97 210 THR B CA 1
ATOM 3495 C C . THR B 1 212 ? -1.787 -13.122 73.110 1.00 37.43 210 THR B C 1
ATOM 3496 O O . THR B 1 212 ? -1.642 -13.242 71.894 1.00 37.75 210 THR B O 1
ATOM 3500 N N . ALA B 1 213 ? -0.855 -13.480 73.983 1.00 36.66 211 ALA B N 1
ATOM 3501 C CA . ALA B 1 213 ? 0.362 -14.139 73.538 1.00 38.63 211 ALA B CA 1
ATOM 3502 C C . ALA B 1 213 ? -0.006 -15.280 72.590 1.00 39.09 211 ALA B C 1
ATOM 3503 O O . ALA B 1 213 ? 0.632 -15.476 71.550 1.00 39.13 211 ALA B O 1
ATOM 3505 N N . ASP B 1 214 ? -1.060 -16.009 72.945 1.00 37.83 212 ASP B N 1
ATOM 3506 C CA . ASP B 1 214 ? -1.519 -17.146 72.154 1.00 39.23 212 ASP B CA 1
ATOM 3507 C C . ASP B 1 214 ? -2.038 -16.751 70.772 1.00 40.14 212 ASP B C 1
ATOM 3508 O O . ASP B 1 214 ? -2.326 -17.612 69.938 1.00 42.41 212 ASP B O 1
ATOM 3513 N N . ASP B 1 215 ? -2.167 -15.451 70.535 1.00 39.65 213 ASP B N 1
ATOM 3514 C CA . ASP B 1 215 ? -2.609 -14.949 69.239 1.00 39.24 213 ASP B CA 1
ATOM 3515 C C . ASP B 1 215 ? -1.419 -14.634 68.344 1.00 38.63 213 ASP B C 1
ATOM 3516 O O . ASP B 1 215 ? -1.554 -14.514 67.126 1.00 38.01 213 ASP B O 1
ATOM 3521 N N . VAL B 1 216 ? -0.250 -14.501 68.957 1.00 38.17 214 VAL B N 1
ATOM 3522 C CA . VAL B 1 216 ? 0.888 -13.927 68.261 1.00 38.56 214 VAL B CA 1
ATOM 3523 C C . VAL B 1 216 ? 2.010 -14.920 67.991 1.00 37.89 214 VAL B C 1
ATOM 3524 O O . VAL B 1 216 ? 2.393 -15.693 68.862 1.00 38.14 214 VAL B O 1
ATOM 3536 N N . THR B 1 218 ? 6.000 -15.158 66.560 1.00 40.37 216 THR B N 1
ATOM 3537 C CA . THR B 1 218 ? 7.193 -14.336 66.371 1.00 41.46 216 THR B CA 1
ATOM 3538 C C . THR B 1 218 ? 8.250 -14.995 65.486 1.00 43.29 216 THR B C 1
ATOM 3539 O O . THR B 1 218 ? 8.343 -16.219 65.419 1.00 44.40 216 THR B O 1
ATOM 3543 N N . LEU B 1 219 ? 9.049 -14.169 64.819 1.00 41.92 217 LEU B N 1
ATOM 3544 C CA . LEU B 1 219 ? 10.123 -14.657 63.963 1.00 43.57 217 LEU B CA 1
ATOM 3545 C C . LEU B 1 219 ? 11.434 -13.918 64.241 1.00 46.64 217 LEU B C 1
ATOM 3546 O O . LEU B 1 219 ? 11.633 -12.798 63.774 1.00 47.40 217 LEU B O 1
ATOM 3551 N N . GLY B 1 220 ? 12.324 -14.545 65.005 1.00 48.69 218 GLY B N 1
ATOM 3552 C CA . GLY B 1 220 ? 13.586 -13.924 65.374 1.00 49.38 218 GLY B CA 1
ATOM 3553 C C . GLY B 1 220 ? 14.783 -14.830 65.144 1.00 53.17 218 GLY B C 1
ATOM 3554 O O . GLY B 1 220 ? 14.627 -16.044 64.983 1.00 52.35 218 GLY B O 1
ATOM 3555 N N . ASP B 1 221 ? 15.979 -14.241 65.139 1.00 53.44 219 ASP B N 1
ATOM 3556 C CA . ASP B 1 221 ? 17.203 -14.983 64.846 1.00 52.15 219 ASP B CA 1
ATOM 3557 C C . ASP B 1 221 ? 18.376 -14.587 65.738 1.00 53.40 219 ASP B C 1
ATOM 3558 O O . ASP B 1 221 ? 19.279 -15.387 65.966 1.00 55.86 219 ASP B O 1
ATOM 3563 N N . GLN B 1 222 ? 18.374 -13.355 66.232 1.00 53.11 220 GLN B N 1
ATOM 3564 C CA . GLN B 1 222 ? 19.501 -12.870 67.031 1.00 51.95 220 GLN B CA 1
ATOM 3565 C C . GLN B 1 222 ? 19.185 -12.756 68.524 1.00 50.41 220 GLN B C 1
ATOM 3566 O O . GLN B 1 222 ? 18.060 -12.992 68.955 1.00 48.68 220 GLN B O 1
ATOM 3572 N N . GLY B 1 223 ? 20.196 -12.402 69.310 1.00 51.46 221 GLY B N 1
ATOM 3573 C CA . GLY B 1 223 ? 20.078 -12.411 70.756 1.00 48.89 221 GLY B CA 1
ATOM 3574 C C . GLY B 1 223 ? 18.935 -11.585 71.313 1.00 48.55 221 GLY B C 1
ATOM 3575 O O . GLY B 1 223 ? 18.340 -11.951 72.326 1.00 47.66 221 GLY B O 1
ATOM 3576 N N . ASN B 1 224 ? 18.629 -10.467 70.660 1.00 48.51 222 ASN B N 1
ATOM 3577 C CA . ASN B 1 224 ? 17.610 -9.549 71.163 1.00 46.93 222 ASN B CA 1
ATOM 3578 C C . ASN B 1 224 ? 16.193 -9.881 70.701 1.00 46.98 222 ASN B C 1
ATOM 3579 O O . ASN B 1 224 ? 15.258 -9.131 70.980 1.00 46.03 222 ASN B O 1
ATOM 3584 N N . ASP B 1 225 ? 16.045 -10.983 69.969 1.00 47.88 223 ASP B N 1
ATOM 3585 C CA . ASP B 1 225 ? 14.725 -11.505 69.624 1.00 46.56 223 ASP B CA 1
ATOM 3586 C C . ASP B 1 225 ? 14.365 -12.594 70.615 1.00 43.91 223 ASP B C 1
ATOM 3587 O O . ASP B 1 225 ? 13.327 -13.229 70.497 1.00 43.80 223 ASP B O 1
ATOM 3592 N N . LEU B 1 226 ? 15.235 -12.807 71.595 1.00 45.08 224 LEU B N 1
ATOM 3593 C CA . LEU B 1 226 ? 15.025 -13.863 72.572 1.00 45.88 224 LEU B CA 1
ATOM 3594 C C . LEU B 1 226 ? 13.663 -13.706 73.251 1.00 45.34 224 LEU B C 1
ATOM 3595 O O . LEU B 1 226 ? 12.820 -14.603 73.196 1.00 45.09 224 LEU B O 1
ATOM 3600 N N . THR B 1 227 ? 13.447 -12.550 73.872 1.00 45.31 225 THR B N 1
ATOM 3601 C CA . THR B 1 227 ? 12.223 -12.302 74.629 1.00 43.57 225 THR B CA 1
ATOM 3602 C C . THR B 1 227 ? 10.992 -12.206 73.739 1.00 42.42 225 THR B C 1
ATOM 3603 O O . THR B 1 227 ? 9.864 -12.323 74.218 1.00 41.77 225 THR B O 1
ATOM 3615 N N . ILE B 1 229 ? 10.529 -14.288 70.956 1.00 41.38 227 ILE B N 1
ATOM 3616 C CA . ILE B 1 229 ? 10.211 -15.695 70.787 1.00 41.51 227 ILE B CA 1
ATOM 3617 C C . ILE B 1 229 ? 9.598 -16.261 72.069 1.00 42.46 227 ILE B C 1
ATOM 3618 O O . ILE B 1 229 ? 8.619 -17.017 72.027 1.00 42.73 227 ILE B O 1
ATOM 3623 N N . LYS B 1 230 ? 10.180 -15.901 73.210 1.00 41.01 228 LYS B N 1
ATOM 3624 C CA . LYS B 1 230 ? 9.671 -16.368 74.495 1.00 41.59 228 LYS B CA 1
ATOM 3625 C C . LYS B 1 230 ? 8.213 -15.959 74.710 1.00 40.56 228 LYS B C 1
ATOM 3626 O O . LYS B 1 230 ? 7.383 -16.783 75.092 1.00 39.85 228 LYS B O 1
ATOM 3632 N N . TYR B 1 231 ? 7.914 -14.686 74.464 1.00 39.40 229 TYR B N 1
ATOM 3633 C CA . TYR B 1 231 ? 6.575 -14.137 74.678 1.00 37.53 229 TYR B CA 1
ATOM 3634 C C . TYR B 1 231 ? 5.517 -14.844 73.845 1.00 36.63 229 TYR B C 1
ATOM 3635 O O . TYR B 1 231 ? 4.509 -15.303 74.370 1.00 36.04 229 TYR B O 1
ATOM 3644 N N . ALA B 1 232 ? 5.747 -14.914 72.541 1.00 37.57 230 ALA B N 1
ATOM 3645 C CA . ALA B 1 232 ? 4.777 -15.502 71.633 1.00 38.86 230 ALA B CA 1
ATOM 3646 C C . ALA B 1 232 ? 4.400 -16.918 72.060 1.00 42.20 230 ALA B C 1
ATOM 3647 O O . ALA B 1 232 ? 5.259 -17.714 72.467 1.00 43.92 230 ALA B O 1
ATOM 3649 N N . GLY B 1 233 ? 3.108 -17.223 71.973 1.00 40.78 231 GLY B N 1
ATOM 3650 C CA . GLY B 1 233 ? 2.632 -18.579 72.170 1.00 41.59 231 GLY B CA 1
ATOM 3651 C C . GLY B 1 233 ? 3.184 -19.442 71.055 1.00 42.65 231 GLY B C 1
ATOM 3652 O O . GLY B 1 233 ? 3.290 -20.667 71.179 1.00 43.08 231 GLY B O 1
ATOM 3653 N N . LEU B 1 234 ? 3.539 -18.790 69.955 1.00 40.19 232 LEU B N 1
ATOM 3654 C CA . LEU B 1 234 ? 4.189 -19.472 68.856 1.00 42.09 232 LEU B CA 1
ATOM 3655 C C . LEU B 1 234 ? 5.545 -18.854 68.559 1.00 43.78 232 LEU B C 1
ATOM 3656 O O . LEU B 1 234 ? 5.759 -18.296 67.483 1.00 44.25 232 LEU B O 1
ATOM 3661 N N . GLY B 1 235 ? 6.460 -18.948 69.517 1.00 43.43 233 GLY B N 1
ATOM 3662 C CA . GLY B 1 235 ? 7.827 -18.541 69.275 1.00 43.82 233 GLY B CA 1
ATOM 3663 C C . GLY B 1 235 ? 8.403 -19.401 68.170 1.00 46.23 233 GLY B C 1
ATOM 3664 O O . GLY B 1 235 ? 8.452 -20.619 68.298 1.00 48.66 233 GLY B O 1
ATOM 3665 N N . VAL B 1 236 ? 8.823 -18.776 67.077 1.00 46.38 234 VAL B N 1
ATOM 3666 C CA . VAL B 1 236 ? 9.416 -19.511 65.963 1.00 46.70 234 VAL B CA 1
ATOM 3667 C C . VAL B 1 236 ? 10.843 -19.050 65.707 1.00 47.84 234 VAL B C 1
ATOM 3668 O O . VAL B 1 236 ? 11.117 -17.856 65.713 1.00 49.18 234 VAL B O 1
ATOM 3672 N N . ALA B 1 237 ? 11.751 -19.996 65.477 1.00 50.96 235 ALA B N 1
ATOM 3673 C CA . ALA B 1 237 ? 13.171 -19.671 65.327 1.00 52.40 235 ALA B CA 1
ATOM 3674 C C . ALA B 1 237 ? 13.704 -19.890 63.915 1.00 52.62 235 ALA B C 1
ATOM 3675 O O . ALA B 1 237 ? 13.393 -20.889 63.275 1.00 54.68 235 ALA B O 1
ATOM 3685 N N . GLY B 1 239 ? 16.559 -20.830 61.177 1.00 58.74 237 GLY B N 1
ATOM 3686 C CA . GLY B 1 239 ? 17.638 -21.801 61.130 1.00 58.91 237 GLY B CA 1
ATOM 3687 C C . GLY B 1 239 ? 19.009 -21.169 61.304 1.00 62.36 237 GLY B C 1
ATOM 3688 O O . GLY B 1 239 ? 20.018 -21.871 61.441 1.00 61.93 237 GLY B O 1
ATOM 3689 N N . ASN B 1 240 ? 19.045 -19.839 61.303 1.00 60.17 238 ASN B N 1
ATOM 3690 C CA . ASN B 1 240 ? 20.294 -19.100 61.423 1.00 58.20 238 ASN B CA 1
ATOM 3691 C C . ASN B 1 240 ? 20.478 -18.656 62.862 1.00 58.01 238 ASN B C 1
ATOM 3692 O O . ASN B 1 240 ? 21.567 -18.254 63.268 1.00 58.82 238 ASN B O 1
ATOM 3697 N N . ALA B 1 241 ? 19.394 -18.733 63.627 1.00 58.18 239 ALA B N 1
ATOM 3698 C CA . ALA B 1 241 ? 19.364 -18.247 65.003 1.00 57.90 239 ALA B CA 1
ATOM 3699 C C . ALA B 1 241 ? 20.495 -18.795 65.860 1.00 57.27 239 ALA B C 1
ATOM 3700 O O . ALA B 1 241 ? 20.998 -19.895 65.621 1.00 58.05 239 ALA B O 1
ATOM 3702 N N . ILE B 1 242 ? 20.891 -18.022 66.865 1.00 57.11 240 ILE B N 1
ATOM 3703 C CA . ILE B 1 242 ? 21.863 -18.508 67.822 1.00 57.84 240 ILE B CA 1
ATOM 3704 C C . ILE B 1 242 ? 21.206 -19.662 68.562 1.00 57.96 240 ILE B C 1
ATOM 3705 O O . ILE B 1 242 ? 19.980 -19.778 68.585 1.00 57.67 240 ILE B O 1
ATOM 3710 N N . ASP B 1 243 ? 22.021 -20.523 69.154 1.00 58.17 241 ASP B N 1
ATOM 3711 C CA . ASP B 1 243 ? 21.504 -21.703 69.824 1.00 59.72 241 ASP B CA 1
ATOM 3712 C C . ASP B 1 243 ? 20.527 -21.340 70.938 1.00 59.65 241 ASP B C 1
ATOM 3713 O O . ASP B 1 243 ? 19.539 -22.039 71.149 1.00 59.40 241 ASP B O 1
ATOM 3718 N N . GLU B 1 244 ? 20.798 -20.241 71.636 1.00 59.65 242 GLU B N 1
ATOM 3719 C CA . GLU B 1 244 ? 19.933 -19.783 72.722 1.00 60.18 242 GLU B CA 1
ATOM 3720 C C . GLU B 1 244 ? 18.498 -19.569 72.231 1.00 59.49 242 GLU B C 1
ATOM 3721 O O . GLU B 1 244 ? 17.537 -19.914 72.925 1.00 58.45 242 GLU B O 1
ATOM 3727 N N . VAL B 1 245 ? 18.363 -19.008 71.029 1.00 58.64 243 VAL B N 1
ATOM 3728 C CA . VAL B 1 245 ? 17.052 -18.752 70.429 1.00 56.03 243 VAL B CA 1
ATOM 3729 C C . VAL B 1 245 ? 16.355 -20.040 70.021 1.00 57.36 243 VAL B C 1
ATOM 3730 O O . VAL B 1 245 ? 15.244 -20.316 70.471 1.00 57.13 243 VAL B O 1
ATOM 3734 N N . LYS B 1 246 ? 17.000 -20.825 69.162 1.00 56.97 244 LYS B N 1
ATOM 3735 C CA . LYS B 1 246 ? 16.445 -22.113 68.767 1.00 55.57 244 LYS B CA 1
ATOM 3736 C C . LYS B 1 246 ? 16.061 -22.915 70.010 1.00 57.30 244 LYS B C 1
ATOM 3737 O O . LYS B 1 246 ? 15.189 -23.785 69.964 1.00 56.24 244 LYS B O 1
ATOM 3743 N N . GLU B 1 247 ? 16.719 -22.599 71.122 1.00 58.38 245 GLU B N 1
ATOM 3744 C CA . GLU B 1 247 ? 16.557 -23.326 72.378 1.00 59.57 245 GLU B CA 1
ATOM 3745 C C . GLU B 1 247 ? 15.271 -22.948 73.114 1.00 58.08 245 GLU B C 1
ATOM 3746 O O . GLU B 1 247 ? 14.967 -23.493 74.178 1.00 57.56 245 GLU B O 1
ATOM 3752 N N . ALA B 1 248 ? 14.510 -22.024 72.539 1.00 57.76 246 ALA B N 1
ATOM 3753 C CA . ALA B 1 248 ? 13.313 -21.509 73.200 1.00 57.11 246 ALA B CA 1
ATOM 3754 C C . ALA B 1 248 ? 12.054 -21.633 72.341 1.00 52.75 246 ALA B C 1
ATOM 3755 O O . ALA B 1 248 ? 10.956 -21.827 72.856 1.00 50.46 246 ALA B O 1
ATOM 3757 N N . ALA B 1 249 ? 12.220 -21.525 71.030 1.00 52.24 247 ALA B N 1
ATOM 3758 C CA . ALA B 1 249 ? 11.083 -21.515 70.120 1.00 50.92 247 ALA B CA 1
ATOM 3759 C C . ALA B 1 249 ? 10.119 -22.686 70.326 1.00 50.18 247 ALA B C 1
ATOM 3760 O O . ALA B 1 249 ? 10.484 -23.726 70.869 1.00 51.42 247 ALA B O 1
ATOM 3762 N N . GLN B 1 250 ? 8.878 -22.494 69.901 1.00 49.37 248 GLN B N 1
ATOM 3763 C CA . GLN B 1 250 ? 7.900 -23.565 69.866 1.00 49.64 248 GLN B CA 1
ATOM 3764 C C . GLN B 1 250 ? 8.037 -24.300 68.537 1.00 52.23 248 GLN B C 1
ATOM 3765 O O . GLN B 1 250 ? 7.390 -25.321 68.303 1.00 53.82 248 GLN B O 1
ATOM 3771 N N . ALA B 1 251 ? 8.885 -23.768 67.665 1.00 50.33 249 ALA B N 1
ATOM 3772 C CA . ALA B 1 251 ? 9.094 -24.357 66.351 1.00 51.14 249 ALA B CA 1
ATOM 3773 C C . ALA B 1 251 ? 10.374 -23.810 65.745 1.00 51.98 249 ALA B C 1
ATOM 3774 O O . ALA B 1 251 ? 11.058 -23.003 66.361 1.00 52.72 249 ALA B O 1
ATOM 3776 N N . VAL B 1 252 ? 10.700 -24.259 64.538 1.00 53.44 250 VAL B N 1
ATOM 3777 C CA . VAL B 1 252 ? 11.858 -23.748 63.813 1.00 53.81 250 VAL B CA 1
ATOM 3778 C C . VAL B 1 252 ? 11.614 -23.863 62.309 1.00 55.76 250 VAL B C 1
ATOM 3779 O O . VAL B 1 252 ? 10.940 -24.789 61.857 1.00 57.90 250 VAL B O 1
ATOM 3783 N N . THR B 1 253 ? 12.147 -22.922 61.537 1.00 55.01 251 THR B N 1
ATOM 3784 C CA . THR B 1 253 ? 12.001 -22.964 60.085 1.00 56.64 251 THR B CA 1
ATOM 3785 C C . THR B 1 253 ? 13.360 -22.876 59.412 1.00 59.97 251 THR B C 1
ATOM 3786 O O . THR B 1 253 ? 14.393 -23.013 60.065 1.00 61.21 251 THR B O 1
ATOM 3790 N N . LEU B 1 254 ? 13.348 -22.622 58.108 1.00 60.78 252 LEU B N 1
ATOM 3791 C CA . LEU B 1 254 ? 14.557 -22.632 57.297 1.00 61.87 252 LEU B CA 1
ATOM 3792 C C . LEU B 1 254 ? 15.550 -21.542 57.671 1.00 62.38 252 LEU B C 1
ATOM 3793 O O . LEU B 1 254 ? 15.616 -21.096 58.813 1.00 62.05 252 LEU B O 1
ATOM 3798 N N . THR B 1 255 ? 16.336 -21.131 56.688 1.00 63.23 253 THR B N 1
ATOM 3799 C CA . THR B 1 255 ? 17.256 -20.026 56.854 1.00 62.79 253 THR B CA 1
ATOM 3800 C C . THR B 1 255 ? 16.586 -18.839 56.196 1.00 62.48 253 THR B C 1
ATOM 3801 O O . THR B 1 255 ? 15.718 -19.019 55.344 1.00 63.32 253 THR B O 1
ATOM 3805 N N . ASN B 1 256 ? 16.962 -17.627 56.584 1.00 61.19 254 ASN B N 1
ATOM 3806 C CA . ASN B 1 256 ? 16.556 -16.466 55.805 1.00 62.80 254 ASN B CA 1
ATOM 3807 C C . ASN B 1 256 ? 17.031 -16.682 54.379 1.00 63.09 254 ASN B C 1
ATOM 3808 O O . ASN B 1 256 ? 16.426 -16.207 53.417 1.00 62.47 254 ASN B O 1
ATOM 3813 N N . ALA B 1 257 ? 18.126 -17.424 54.272 1.00 63.51 255 ALA B N 1
ATOM 3814 C CA . ALA B 1 257 ? 18.727 -17.774 52.999 1.00 65.40 255 ALA B CA 1
ATOM 3815 C C . ALA B 1 257 ? 17.742 -18.523 52.107 1.00 66.19 255 ALA B C 1
ATOM 3816 O O . ALA B 1 257 ? 17.645 -18.249 50.908 1.00 67.00 255 ALA B O 1
ATOM 3818 N N . GLU B 1 258 ? 17.022 -19.473 52.699 1.00 65.43 256 GLU B N 1
ATOM 3819 C CA . GLU B 1 258 ? 16.011 -20.242 51.980 1.00 65.67 256 GLU B CA 1
ATOM 3820 C C . GLU B 1 258 ? 14.604 -19.845 52.419 1.00 65.11 256 GLU B C 1
ATOM 3821 O O . GLU B 1 258 ? 13.683 -20.666 52.419 1.00 63.69 256 GLU B O 1
ATOM 3827 N N . ASN B 1 259 ? 14.460 -18.578 52.799 1.00 63.72 257 ASN B N 1
ATOM 3828 C CA . ASN B 1 259 ? 13.162 -17.989 53.105 1.00 62.65 257 ASN B CA 1
ATOM 3829 C C . ASN B 1 259 ? 12.360 -18.772 54.140 1.00 63.45 257 ASN B C 1
ATOM 3830 O O . ASN B 1 259 ? 11.206 -19.129 53.900 1.00 61.61 257 ASN B O 1
ATOM 3835 N N . GLY B 1 260 ? 12.979 -19.036 55.289 1.00 64.14 258 GLY B N 1
ATOM 3836 C CA . GLY B 1 260 ? 12.300 -19.687 56.397 1.00 61.64 258 GLY B CA 1
ATOM 3837 C C . GLY B 1 260 ? 11.128 -18.862 56.898 1.00 59.60 258 GLY B C 1
ATOM 3838 O O . GLY B 1 260 ? 10.295 -19.343 57.663 1.00 57.70 258 GLY B O 1
ATOM 3839 N N . VAL B 1 261 ? 11.065 -17.607 56.466 1.00 60.00 259 VAL B N 1
ATOM 3840 C CA . VAL B 1 261 ? 9.948 -16.736 56.806 1.00 59.68 259 VAL B CA 1
ATOM 3841 C C . VAL B 1 261 ? 8.749 -17.032 55.909 1.00 58.47 259 VAL B C 1
ATOM 3842 O O . VAL B 1 261 ? 7.636 -17.237 56.393 1.00 57.10 259 VAL B O 1
ATOM 3846 N N . ALA B 1 262 ? 8.979 -17.049 54.599 1.00 58.88 260 ALA B N 1
ATOM 3847 C CA . ALA B 1 262 ? 7.942 -17.457 53.659 1.00 57.57 260 ALA B CA 1
ATOM 3848 C C . ALA B 1 262 ? 7.350 -18.791 54.107 1.00 58.05 260 ALA B C 1
ATOM 3849 O O . ALA B 1 262 ? 6.131 -18.957 54.182 1.00 58.10 260 ALA B O 1
ATOM 3851 N N . ALA B 1 263 ? 8.231 -19.735 54.418 1.00 58.34 261 ALA B N 1
ATOM 3852 C CA . ALA B 1 263 ? 7.820 -21.052 54.877 1.00 56.51 261 ALA B CA 1
ATOM 3853 C C . ALA B 1 263 ? 7.002 -20.973 56.161 1.00 56.61 261 ALA B C 1
ATOM 3854 O O . ALA B 1 263 ? 5.830 -21.352 56.186 1.00 56.57 261 ALA B O 1
ATOM 3856 N N . ALA B 1 264 ? 7.628 -20.476 57.224 1.00 57.38 262 ALA B N 1
ATOM 3857 C CA . ALA B 1 264 ? 6.995 -20.410 58.538 1.00 55.31 262 ALA B CA 1
ATOM 3858 C C . ALA B 1 264 ? 5.605 -19.798 58.495 1.00 54.65 262 ALA B C 1
ATOM 3859 O O . ALA B 1 264 ? 4.752 -20.139 59.310 1.00 55.25 262 ALA B O 1
ATOM 3861 N N . ILE B 1 265 ? 5.380 -18.892 57.548 1.00 54.39 263 ILE B N 1
ATOM 3862 C CA . ILE B 1 265 ? 4.087 -18.228 57.427 1.00 54.43 263 ILE B CA 1
ATOM 3863 C C . ILE B 1 265 ? 3.024 -19.144 56.830 1.00 55.03 263 ILE B C 1
ATOM 3864 O O . ILE B 1 265 ? 1.922 -19.264 57.373 1.00 54.92 263 ILE B O 1
ATOM 3869 N N . ARG B 1 266 ? 3.355 -19.787 55.713 1.00 54.93 264 ARG B N 1
ATOM 3870 C CA . ARG B 1 266 ? 2.415 -20.689 55.056 1.00 54.01 264 ARG B CA 1
ATOM 3871 C C . ARG B 1 266 ? 2.156 -21.915 55.928 1.00 53.05 264 ARG B C 1
ATOM 3872 O O . ARG B 1 266 ? 1.041 -22.430 55.992 1.00 51.45 264 ARG B O 1
ATOM 3880 N N . LYS B 1 267 ? 3.201 -22.374 56.603 1.00 53.66 265 LYS B N 1
ATOM 3881 C CA . LYS B 1 267 ? 3.117 -23.586 57.397 1.00 54.03 265 LYS B CA 1
ATOM 3882 C C . LYS B 1 267 ? 2.263 -23.392 58.643 1.00 54.34 265 LYS B C 1
ATOM 3883 O O . LYS B 1 267 ? 1.406 -24.219 58.944 1.00 55.61 265 LYS B O 1
ATOM 3889 N N . TYR B 1 268 ? 2.490 -22.293 59.359 1.00 54.01 266 TYR B N 1
ATOM 3890 C CA . TYR B 1 268 ? 1.839 -22.071 60.652 1.00 53.50 266 TYR B CA 1
ATOM 3891 C C . TYR B 1 268 ? 0.617 -21.140 60.617 1.00 54.40 266 TYR B C 1
ATOM 3892 O O . TYR B 1 268 ? -0.270 -21.244 61.466 1.00 52.22 266 TYR B O 1
ATOM 3901 N N . ALA B 1 269 ? 0.567 -20.239 59.640 1.00 54.02 267 ALA B N 1
ATOM 3902 C CA . ALA B 1 269 ? -0.549 -19.309 59.533 1.00 50.02 267 ALA B CA 1
ATOM 3903 C C . ALA B 1 269 ? -1.346 -19.550 58.263 1.00 51.20 267 ALA B C 1
ATOM 3904 O O . ALA B 1 269 ? -2.526 -19.209 58.192 1.00 53.73 267 ALA B O 1
ATOM 3906 N N . THR C 1 4 ? -7.002 75.566 69.294 1.00 55.17 2 THR C N 1
ATOM 3907 C CA . THR C 1 4 ? -7.202 74.687 70.446 1.00 58.46 2 THR C CA 1
ATOM 3908 C C . THR C 1 4 ? -6.520 73.333 70.256 1.00 59.48 2 THR C C 1
ATOM 3909 O O . THR C 1 4 ? -6.673 72.684 69.218 1.00 57.90 2 THR C O 1
ATOM 3913 N N . ILE C 1 5 ? -5.781 72.904 71.275 1.00 56.24 3 ILE C N 1
ATOM 3914 C CA . ILE C 1 5 ? -4.876 71.773 71.129 1.00 53.92 3 ILE C CA 1
ATOM 3915 C C . ILE C 1 5 ? -5.319 70.524 71.888 1.00 54.00 3 ILE C C 1
ATOM 3916 O O . ILE C 1 5 ? -5.621 70.579 73.080 1.00 53.47 3 ILE C O 1
ATOM 3921 N N . LYS C 1 6 ? -5.346 69.398 71.180 1.00 53.51 4 LYS C N 1
ATOM 3922 C CA . LYS C 1 6 ? -5.783 68.128 71.751 1.00 52.82 4 LYS C CA 1
ATOM 3923 C C . LYS C 1 6 ? -4.654 67.095 71.796 1.00 51.10 4 LYS C C 1
ATOM 3924 O O . LYS C 1 6 ? -4.700 66.144 72.579 1.00 49.33 4 LYS C O 1
ATOM 3930 N N . LEU C 1 7 ? -3.644 67.295 70.955 1.00 51.02 5 LEU C N 1
ATOM 3931 C CA . LEU C 1 7 ? -2.506 66.387 70.875 1.00 49.30 5 LEU C CA 1
ATOM 3932 C C . LEU C 1 7 ? -1.179 67.147 70.737 1.00 48.55 5 LEU C C 1
ATOM 3933 O O . LEU C 1 7 ? -1.009 67.955 69.822 1.00 48.66 5 LEU C O 1
ATOM 3938 N N . ILE C 1 8 ? -0.245 66.881 71.647 1.00 46.63 6 ILE C N 1
ATOM 3939 C CA . ILE C 1 8 ? 1.080 67.495 71.593 1.00 45.90 6 ILE C CA 1
ATOM 3940 C C . ILE C 1 8 ? 2.183 66.455 71.357 1.00 45.20 6 ILE C C 1
ATOM 3941 O O . ILE C 1 8 ? 2.337 65.514 72.138 1.00 43.96 6 ILE C O 1
ATOM 3946 N N . ALA C 1 9 ? 2.946 66.628 70.281 1.00 43.22 7 ALA C N 1
ATOM 3947 C CA . ALA C 1 9 ? 4.076 65.749 69.990 1.00 42.51 7 ALA C CA 1
ATOM 3948 C C . ALA C 1 9 ? 5.406 66.370 70.423 1.00 44.32 7 ALA C C 1
ATOM 3949 O O . ALA C 1 9 ? 5.858 67.340 69.820 1.00 45.92 7 ALA C O 1
ATOM 3951 N N . ILE C 1 10 ? 6.034 65.797 71.451 1.00 43.40 8 ILE C N 1
ATOM 3952 C CA . ILE C 1 10 ? 7.301 66.308 71.994 1.00 42.58 8 ILE C CA 1
ATOM 3953 C C . ILE C 1 10 ? 8.521 65.428 71.673 1.00 41.40 8 ILE C C 1
ATOM 3954 O O . ILE C 1 10 ? 8.537 64.240 71.992 1.00 40.09 8 ILE C O 1
ATOM 3959 N N . ASP C 1 11 ? 9.545 66.027 71.067 1.00 43.21 9 ASP C N 1
ATOM 3960 C CA . ASP C 1 11 ? 10.832 65.365 70.846 1.00 42.33 9 ASP C CA 1
ATOM 3961 C C . ASP C 1 11 ? 11.582 65.139 72.166 1.00 43.35 9 ASP C C 1
ATOM 3962 O O . ASP C 1 11 ? 11.256 65.744 73.180 1.00 44.12 9 ASP C O 1
ATOM 3967 N N . ILE C 1 12 ? 12.595 64.278 72.152 1.00 45.58 10 ILE C N 1
ATOM 3968 C CA . ILE C 1 12 ? 13.230 63.825 73.392 1.00 46.92 10 ILE C CA 1
ATOM 3969 C C . ILE C 1 12 ? 14.575 64.469 73.758 1.00 50.50 10 ILE C C 1
ATOM 3970 O O . ILE C 1 12 ? 14.783 64.870 74.904 1.00 52.16 10 ILE C O 1
ATOM 3975 N N . ASP C 1 13 ? 15.493 64.556 72.803 1.00 51.09 11 ASP C N 1
ATOM 3976 C CA . ASP C 1 13 ? 16.806 65.135 73.092 1.00 54.44 11 ASP C CA 1
ATOM 3977 C C . ASP C 1 13 ? 16.949 66.570 72.579 1.00 55.56 11 ASP C C 1
ATOM 3978 O O . ASP C 1 13 ? 16.033 67.120 71.966 1.00 53.21 11 ASP C O 1
ATOM 3983 N N . ALA C 1 24 ? 13.118 66.876 84.578 1.00 52.29 22 ALA C N 1
ATOM 3984 C CA . ALA C 1 24 ? 12.799 68.235 85.012 1.00 54.75 22 ALA C CA 1
ATOM 3985 C C . ALA C 1 24 ? 11.389 68.323 85.586 1.00 55.71 22 ALA C C 1
ATOM 3986 O O . ALA C 1 24 ? 10.407 68.159 84.861 1.00 54.79 22 ALA C O 1
ATOM 3988 N N . GLN C 1 25 ? 11.289 68.592 86.885 1.00 56.42 23 GLN C N 1
ATOM 3989 C CA . GLN C 1 25 ? 9.991 68.605 87.556 1.00 55.97 23 GLN C CA 1
ATOM 3990 C C . GLN C 1 25 ? 9.011 69.572 86.907 1.00 55.25 23 GLN C C 1
ATOM 3991 O O . GLN C 1 25 ? 7.815 69.303 86.857 1.00 55.91 23 GLN C O 1
ATOM 3997 N N . ALA C 1 26 ? 9.518 70.698 86.414 1.00 56.15 24 ALA C N 1
ATOM 3998 C CA . ALA C 1 26 ? 8.675 71.679 85.740 1.00 55.46 24 ALA C CA 1
ATOM 3999 C C . ALA C 1 26 ? 8.145 71.122 84.420 1.00 53.66 24 ALA C C 1
ATOM 4000 O O . ALA C 1 26 ? 7.056 71.482 83.982 1.00 52.61 24 ALA C O 1
ATOM 4002 N N . THR C 1 27 ? 8.921 70.241 83.792 1.00 55.03 25 THR C N 1
ATOM 4003 C CA . THR C 1 27 ? 8.500 69.599 82.549 1.00 55.12 25 THR C CA 1
ATOM 4004 C C . THR C 1 27 ? 7.379 68.624 82.869 1.00 54.17 25 THR C C 1
ATOM 4005 O O . THR C 1 27 ? 6.400 68.516 82.134 1.00 53.86 25 THR C O 1
ATOM 4009 N N . ILE C 1 28 ? 7.533 67.917 83.981 1.00 53.76 26 ILE C N 1
ATOM 4010 C CA . ILE C 1 28 ? 6.529 66.969 84.427 1.00 54.51 26 ILE C CA 1
ATOM 4011 C C . ILE C 1 28 ? 5.220 67.687 84.741 1.00 56.01 26 ILE C C 1
ATOM 4012 O O . ILE C 1 28 ? 4.186 67.408 84.131 1.00 55.36 26 ILE C O 1
ATOM 4017 N N . ASP C 1 29 ? 5.285 68.618 85.689 1.00 56.18 27 ASP C N 1
ATOM 4018 C CA . ASP C 1 29 ? 4.120 69.366 86.146 1.00 54.64 27 ASP C CA 1
ATOM 4019 C C . ASP C 1 29 ? 3.258 69.851 84.990 1.00 54.99 27 ASP C C 1
ATOM 4020 O O . ASP C 1 29 ? 2.038 69.711 85.016 1.00 57.19 27 ASP C O 1
ATOM 4025 N N . ALA C 1 30 ? 3.900 70.426 83.979 1.00 54.48 28 ALA C N 1
ATOM 4026 C CA . ALA C 1 30 ? 3.189 70.999 82.840 1.00 54.50 28 ALA C CA 1
ATOM 4027 C C . ALA C 1 30 ? 2.437 69.944 82.042 1.00 55.69 28 ALA C C 1
ATOM 4028 O O . ALA C 1 30 ? 1.362 70.212 81.504 1.00 55.50 28 ALA C O 1
ATOM 4030 N N . VAL C 1 31 ? 3.004 68.745 81.963 1.00 56.36 29 VAL C N 1
ATOM 4031 C CA . VAL C 1 31 ? 2.359 67.658 81.239 1.00 55.53 29 VAL C CA 1
ATOM 4032 C C . VAL C 1 31 ? 1.151 67.106 81.982 1.00 56.40 29 VAL C C 1
ATOM 4033 O O . VAL C 1 31 ? 0.063 67.023 81.417 1.00 58.96 29 VAL C O 1
ATOM 4037 N N . GLN C 1 32 ? 1.335 66.731 83.244 1.00 56.08 30 GLN C N 1
ATOM 4038 C CA . GLN C 1 32 ? 0.215 66.235 84.038 1.00 58.07 30 GLN C CA 1
ATOM 4039 C C . GLN C 1 32 ? -0.948 67.229 84.048 1.00 58.77 30 GLN C C 1
ATOM 4040 O O . GLN C 1 32 ? -2.085 66.865 84.352 1.00 58.53 30 GLN C O 1
ATOM 4046 N N . ALA C 1 33 ? -0.654 68.480 83.703 1.00 57.79 31 ALA C N 1
ATOM 4047 C CA . ALA C 1 33 ? -1.688 69.488 83.509 1.00 57.41 31 ALA C CA 1
ATOM 4048 C C . ALA C 1 33 ? -2.378 69.266 82.167 1.00 57.38 31 ALA C C 1
ATOM 4049 O O . ALA C 1 33 ? -3.595 69.095 82.104 1.00 57.89 31 ALA C O 1
ATOM 4051 N N . ALA C 1 34 ? -1.590 69.258 81.097 1.00 55.56 32 ALA C N 1
ATOM 4052 C CA . ALA C 1 34 ? -2.118 69.000 79.761 1.00 55.33 32 ALA C CA 1
ATOM 4053 C C . ALA C 1 34 ? -2.864 67.675 79.734 1.00 56.17 32 ALA C C 1
ATOM 4054 O O . ALA C 1 34 ? -3.929 67.554 79.125 1.00 54.54 32 ALA C O 1
ATOM 4056 N N . LYS C 1 35 ? -2.290 66.684 80.405 1.00 56.03 33 LYS C N 1
ATOM 4057 C CA . LYS C 1 35 ? -2.903 65.373 80.527 1.00 57.16 33 LYS C CA 1
ATOM 4058 C C . LYS C 1 35 ? -4.233 65.459 81.286 1.00 57.91 33 LYS C C 1
ATOM 4059 O O . LYS C 1 35 ? -5.254 64.917 80.844 1.00 56.51 33 LYS C O 1
ATOM 4065 N N . ALA C 1 36 ? -4.218 66.149 82.423 1.00 57.67 34 ALA C N 1
ATOM 4066 C CA . ALA C 1 36 ? -5.416 66.288 83.251 1.00 59.09 34 ALA C CA 1
ATOM 4067 C C . ALA C 1 36 ? -6.485 67.139 82.566 1.00 57.30 34 ALA C C 1
ATOM 4068 O O . ALA C 1 36 ? -7.647 67.150 82.974 1.00 54.66 34 ALA C O 1
ATOM 4070 N N . GLN C 1 37 ? -6.081 67.854 81.523 1.00 57.30 35 GLN C N 1
ATOM 4071 C CA . GLN C 1 37 ? -7.014 68.639 80.730 1.00 57.50 35 GLN C CA 1
ATOM 4072 C C . GLN C 1 37 ? -7.436 67.843 79.494 1.00 56.48 35 GLN C C 1
ATOM 4073 O O . GLN C 1 37 ? -8.080 68.368 78.582 1.00 52.28 35 GLN C O 1
ATOM 4079 N N . GLY C 1 38 ? -7.057 66.567 79.474 1.00 57.44 36 GLY C N 1
ATOM 4080 C CA . GLY C 1 38 ? -7.470 65.655 78.420 1.00 56.59 36 GLY C CA 1
ATOM 4081 C C . GLY C 1 38 ? -6.621 65.687 77.164 1.00 52.74 36 GLY C C 1
ATOM 4082 O O . GLY C 1 38 ? -7.048 65.234 76.104 1.00 49.71 36 GLY C O 1
ATOM 4083 N N . ILE C 1 39 ? -5.412 66.219 77.277 1.00 53.02 37 ILE C N 1
ATOM 4084 C CA . ILE C 1 39 ? -4.517 66.267 76.132 1.00 52.61 37 ILE C CA 1
ATOM 4085 C C . ILE C 1 39 ? -3.733 64.967 76.003 1.00 51.08 37 ILE C C 1
ATOM 4086 O O . ILE C 1 39 ? -3.230 64.437 76.997 1.00 50.79 37 ILE C O 1
ATOM 4091 N N . LYS C 1 40 ? -3.648 64.448 74.780 1.00 48.09 38 LYS C N 1
ATOM 4092 C CA . LYS C 1 40 ? -2.797 63.300 74.502 1.00 45.21 38 LYS C CA 1
ATOM 4093 C C . LYS C 1 40 ? -1.401 63.796 74.161 1.00 45.60 38 LYS C C 1
ATOM 4094 O O . LYS C 1 40 ? -1.193 64.400 73.112 1.00 47.79 38 LYS C O 1
ATOM 4100 N N . VAL C 1 41 ? -0.450 63.549 75.056 1.00 44.29 39 VAL C N 1
ATOM 4101 C CA . VAL C 1 41 ? 0.943 63.912 74.826 1.00 42.92 39 VAL C CA 1
ATOM 4102 C C . VAL C 1 41 ? 1.704 62.726 74.226 1.00 42.85 39 VAL C C 1
ATOM 4103 O O . VAL C 1 41 ? 1.697 61.636 74.799 1.00 42.60 39 VAL C O 1
ATOM 4107 N N . VAL C 1 42 ? 2.362 62.923 73.083 1.00 41.92 40 VAL C N 1
ATOM 4108 C CA . VAL C 1 42 ? 3.052 61.805 72.425 1.00 40.27 40 VAL C CA 1
ATOM 4109 C C . VAL C 1 42 ? 4.569 61.986 72.227 1.00 39.22 40 VAL C C 1
ATOM 4110 O O . VAL C 1 42 ? 5.020 62.714 71.341 1.00 38.66 40 VAL C O 1
ATOM 4114 N N . LEU C 1 43 ? 5.350 61.313 73.070 1.00 39.71 41 LEU C N 1
ATOM 4115 C CA . LEU C 1 43 ? 6.808 61.383 72.993 1.00 37.74 41 LEU C CA 1
ATOM 4116 C C . LEU C 1 43 ? 7.287 60.839 71.663 1.00 37.31 41 LEU C C 1
ATOM 4117 O O . LEU C 1 43 ? 6.863 59.770 71.235 1.00 39.49 41 LEU C O 1
ATOM 4122 N N . CYS C 1 44 ? 8.161 61.583 71.001 1.00 37.64 42 CYS C N 1
ATOM 4123 C CA . CYS C 1 44 ? 8.691 61.154 69.717 1.00 37.37 42 CYS C CA 1
ATOM 4124 C C . CYS C 1 44 ? 10.190 60.957 69.840 1.00 38.47 42 CYS C C 1
ATOM 4125 O O . CYS C 1 44 ? 10.923 61.883 70.176 1.00 39.72 42 CYS C O 1
ATOM 4128 N N . THR C 1 45 ? 10.637 59.733 69.584 1.00 37.50 43 THR C N 1
ATOM 4129 C CA . THR C 1 45 ? 12.023 59.375 69.818 1.00 36.88 43 THR C CA 1
ATOM 4130 C C . THR C 1 45 ? 12.593 58.480 68.722 1.00 36.39 43 THR C C 1
ATOM 4131 O O . THR C 1 45 ? 11.849 57.838 67.977 1.00 35.60 43 THR C O 1
ATOM 4135 N N . GLY C 1 46 ? 13.919 58.456 68.620 1.00 35.03 44 GLY C N 1
ATOM 4136 C CA . GLY C 1 46 ? 14.595 57.556 67.708 1.00 32.89 44 GLY C CA 1
ATOM 4137 C C . GLY C 1 46 ? 14.821 56.231 68.399 1.00 34.29 44 GLY C C 1
ATOM 4138 O O . GLY C 1 46 ? 15.155 55.232 67.762 1.00 34.56 44 GLY C O 1
ATOM 4139 N N . ARG C 1 47 ? 14.629 56.234 69.716 1.00 34.12 45 ARG C N 1
ATOM 4140 C CA . ARG C 1 47 ? 14.754 55.038 70.544 1.00 34.13 45 ARG C CA 1
ATOM 4141 C C . ARG C 1 47 ? 13.526 54.121 70.472 1.00 34.86 45 ARG C C 1
ATOM 4142 O O . ARG C 1 47 ? 12.460 54.526 70.007 1.00 35.11 45 ARG C O 1
ATOM 4150 N N . PRO C 1 48 ? 13.682 52.872 70.931 1.00 34.40 46 PRO C N 1
ATOM 4151 C CA . PRO C 1 48 ? 12.556 51.961 71.143 1.00 34.43 46 PRO C CA 1
ATOM 4152 C C . PRO C 1 48 ? 11.695 52.482 72.278 1.00 34.49 46 PRO C C 1
ATOM 4153 O O . PRO C 1 48 ? 12.161 53.313 73.057 1.00 34.20 46 PRO C O 1
ATOM 4157 N N . LEU C 1 49 ? 10.463 51.997 72.375 1.00 34.48 47 LEU C N 1
ATOM 4158 C CA . LEU C 1 49 ? 9.579 52.405 73.453 1.00 35.22 47 LEU C CA 1
ATOM 4159 C C . LEU C 1 49 ? 10.355 52.337 74.756 1.00 35.05 47 LEU C C 1
ATOM 4160 O O . LEU C 1 49 ? 10.396 53.297 75.524 1.00 35.96 47 LEU C O 1
ATOM 4165 N N . THR C 1 50 ? 10.995 51.196 74.973 1.00 35.00 48 THR C N 1
ATOM 4166 C CA . THR C 1 50 ? 11.801 50.951 76.164 1.00 35.06 48 THR C CA 1
ATOM 4167 C C . THR C 1 50 ? 12.752 52.092 76.485 1.00 34.87 48 THR C C 1
ATOM 4168 O O . THR C 1 50 ? 13.087 52.318 77.647 1.00 35.80 48 THR C O 1
ATOM 4172 N N . GLY C 1 51 ? 13.196 52.799 75.452 1.00 35.00 49 GLY C N 1
ATOM 4173 C CA . GLY C 1 51 ? 14.183 53.851 75.611 1.00 35.42 49 GLY C CA 1
ATOM 4174 C C . GLY C 1 51 ? 13.663 55.074 76.343 1.00 37.93 49 GLY C C 1
ATOM 4175 O O . GLY C 1 51 ? 14.439 55.857 76.899 1.00 38.87 49 GLY C O 1
ATOM 4176 N N . VAL C 1 52 ? 12.344 55.235 76.349 1.00 37.42 50 VAL C N 1
ATOM 4177 C CA . VAL C 1 52 ? 11.726 56.413 76.937 1.00 37.68 50 VAL C CA 1
ATOM 4178 C C . VAL C 1 52 ? 10.742 56.044 78.040 1.00 38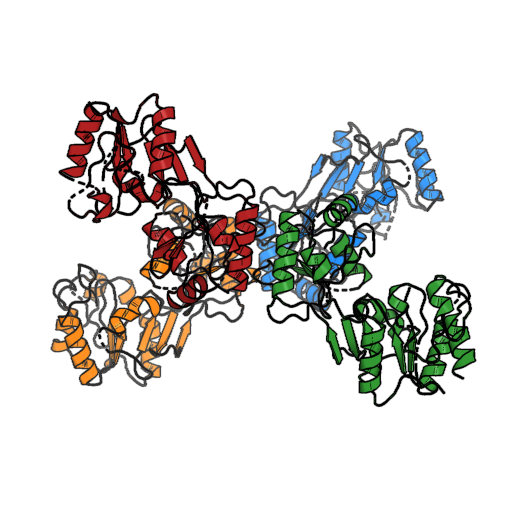.99 50 VAL C C 1
ATOM 4179 O O . VAL C 1 52 ? 10.124 56.925 78.647 1.00 39.48 50 VAL C O 1
ATOM 4183 N N . GLN C 1 53 ? 10.609 54.744 78.299 1.00 38.52 51 GLN C N 1
ATOM 4184 C CA . GLN C 1 53 ? 9.657 54.235 79.290 1.00 39.31 51 GLN C CA 1
ATOM 4185 C C . GLN C 1 53 ? 9.730 54.937 80.653 1.00 40.44 51 GLN C C 1
ATOM 4186 O O . GLN C 1 53 ? 8.706 55.129 81.305 1.00 41.75 51 GLN C O 1
ATOM 4192 N N . PRO C 1 54 ? 10.940 55.306 81.096 1.00 39.13 52 PRO C N 1
ATOM 4193 C CA . PRO C 1 54 ? 11.085 56.037 82.361 1.00 39.88 52 PRO C CA 1
ATOM 4194 C C . PRO C 1 54 ? 10.486 57.451 82.367 1.00 41.11 52 PRO C C 1
ATOM 4195 O O . PRO C 1 54 ? 10.066 57.923 83.427 1.00 41.27 52 PRO C O 1
ATOM 4199 N N . TYR C 1 55 ? 10.454 58.120 81.220 1.00 39.12 53 TYR C N 1
ATOM 4200 C CA . TYR C 1 55 ? 9.842 59.438 81.166 1.00 41.29 53 TYR C CA 1
ATOM 4201 C C . TYR C 1 55 ? 8.330 59.276 81.291 1.00 45.55 53 TYR C C 1
ATOM 4202 O O . TYR C 1 55 ? 7.653 60.053 81.969 1.00 47.47 53 TYR C O 1
ATOM 4211 N N . LEU C 1 56 ? 7.811 58.242 80.642 1.00 43.98 54 LEU C N 1
ATOM 4212 C CA . LEU C 1 56 ? 6.385 57.966 80.641 1.00 43.48 54 LEU C CA 1
ATOM 4213 C C . LEU C 1 56 ? 5.852 57.644 82.037 1.00 45.02 54 LEU C C 1
ATOM 4214 O O . LEU C 1 56 ? 4.686 57.892 82.331 1.00 47.14 54 LEU C O 1
ATOM 4219 N N . ASP C 1 57 ? 6.694 57.085 82.896 1.00 43.37 55 ASP C N 1
ATOM 4220 C CA . ASP C 1 57 ? 6.236 56.712 84.229 1.00 45.14 55 ASP C CA 1
ATOM 4221 C C . ASP C 1 57 ? 6.278 57.909 85.164 1.00 48.67 55 ASP C C 1
ATOM 4222 O O . ASP C 1 57 ? 5.396 58.083 86.008 1.00 52.16 55 ASP C O 1
ATOM 4227 N N . ALA C 1 58 ? 7.304 58.736 85.008 1.00 47.78 56 ALA C N 1
ATOM 4228 C CA . ALA C 1 58 ? 7.408 59.960 85.783 1.00 47.54 56 ALA C CA 1
ATOM 4229 C C . ALA C 1 58 ? 6.285 60.909 85.388 1.00 50.45 56 ALA C C 1
ATOM 4230 O O . ALA C 1 58 ? 5.862 61.747 86.183 1.00 54.81 56 ALA C O 1
ATOM 4240 N N . ASP C 1 60 ? 3.246 59.781 84.043 1.00 50.69 58 ASP C N 1
ATOM 4241 C CA . ASP C 1 60 ? 1.947 59.117 84.174 1.00 51.99 58 ASP C CA 1
ATOM 4242 C C . ASP C 1 60 ? 1.220 58.896 82.844 1.00 50.62 58 ASP C C 1
ATOM 4243 O O . ASP C 1 60 ? -0.011 58.845 82.806 1.00 51.53 58 ASP C O 1
ATOM 4245 N N . ILE C 1 61 ? 1.980 58.759 81.762 1.00 49.30 59 ILE C N 1
ATOM 4246 C CA . ILE C 1 61 ? 1.409 58.415 80.459 1.00 48.93 59 ILE C CA 1
ATOM 4247 C C . ILE C 1 61 ? 1.455 56.900 80.226 1.00 48.26 59 ILE C C 1
ATOM 4248 O O . ILE C 1 61 ? 2.504 56.279 80.390 1.00 48.07 59 ILE C O 1
ATOM 4253 N N . ASP C 1 62 ? 0.320 56.309 79.847 1.00 48.03 60 ASP C N 1
ATOM 4254 C CA . ASP C 1 62 ? 0.232 54.857 79.681 1.00 45.92 60 ASP C CA 1
ATOM 4255 C C . ASP C 1 62 ? -1.179 54.366 79.354 1.00 44.43 60 ASP C C 1
ATOM 4256 O O . ASP C 1 62 ? -2.107 55.158 79.203 1.00 43.22 60 ASP C O 1
ATOM 4261 N N . GLY C 1 63 ? -1.325 53.047 79.264 1.00 44.51 61 GLY C N 1
ATOM 4262 C CA . GLY C 1 63 ? -2.582 52.429 78.884 1.00 45.73 61 GLY C CA 1
ATOM 4263 C C . GLY C 1 63 ? -2.681 52.194 77.385 1.00 44.46 61 GLY C C 1
ATOM 4264 O O . GLY C 1 63 ? -1.704 52.357 76.654 1.00 43.01 61 GLY C O 1
ATOM 4265 N N . ASP C 1 64 ? -3.868 51.816 76.923 1.00 44.74 62 ASP C N 1
ATOM 4266 C CA . ASP C 1 64 ? -4.086 51.571 75.501 1.00 44.63 62 ASP C CA 1
ATOM 4267 C C . ASP C 1 64 ? -4.491 52.837 74.751 1.00 42.83 62 ASP C C 1
ATOM 4268 O O . ASP C 1 64 ? -4.696 52.808 73.537 1.00 41.36 62 ASP C O 1
ATOM 4273 N N . ASP C 1 65 ? -4.595 53.947 75.473 1.00 43.08 63 ASP C N 1
ATOM 4274 C CA . ASP C 1 65 ? -5.103 55.185 74.888 1.00 44.86 63 ASP C CA 1
ATOM 4275 C C . ASP C 1 65 ? -4.142 56.372 75.016 1.00 43.67 63 ASP C C 1
ATOM 4276 O O . ASP C 1 65 ? -4.562 57.528 74.949 1.00 43.43 63 ASP C O 1
ATOM 4281 N N . GLN C 1 66 ? -2.861 56.073 75.218 1.00 43.57 64 GLN C N 1
ATOM 4282 C CA . GLN C 1 66 ? -1.792 57.068 75.140 1.00 42.74 64 GLN C CA 1
ATOM 4283 C C . GLN C 1 66 ? -0.802 56.538 74.112 1.00 42.09 64 GLN C C 1
ATOM 4284 O O . GLN C 1 66 ? -0.777 55.336 73.859 1.00 43.01 64 GLN C O 1
ATOM 4290 N N . TYR C 1 67 ? 0.002 57.405 73.504 1.00 40.48 65 TYR C N 1
ATOM 4291 C CA . TYR C 1 67 ? 0.716 56.998 72.289 1.00 40.89 65 TYR C CA 1
ATOM 4292 C C . TYR C 1 67 ? 2.093 57.625 72.119 1.00 40.06 65 TYR C C 1
ATOM 4293 O O . TYR C 1 67 ? 2.349 58.713 72.628 1.00 42.57 65 TYR C O 1
ATOM 4302 N N . ALA C 1 68 ? 2.974 56.936 71.396 1.00 38.95 66 ALA C N 1
ATOM 4303 C CA . ALA C 1 68 ? 4.322 57.443 71.124 1.00 37.70 66 ALA C CA 1
ATOM 4304 C C . ALA C 1 68 ? 4.806 57.101 69.719 1.00 35.61 66 ALA C C 1
ATOM 4305 O O . ALA C 1 68 ? 4.434 56.078 69.150 1.00 35.53 66 ALA C O 1
ATOM 4307 N N . ILE C 1 69 ? 5.632 57.972 69.158 1.00 34.92 67 ILE C N 1
ATOM 4308 C CA . ILE C 1 69 ? 6.347 57.647 67.939 1.00 34.47 67 ILE C CA 1
ATOM 4309 C C . ILE C 1 69 ? 7.778 57.273 68.314 1.00 34.76 67 ILE C C 1
ATOM 4310 O O . ILE C 1 69 ? 8.482 58.051 68.953 1.00 34.03 67 ILE C O 1
ATOM 4315 N N . THR C 1 70 ? 8.193 56.068 67.939 1.00 33.40 68 THR C N 1
ATOM 4316 C CA . THR C 1 70 ? 9.520 55.584 68.273 1.00 32.44 68 THR C CA 1
ATOM 4317 C C . THR C 1 70 ? 10.311 55.332 67.004 1.00 33.72 68 THR C C 1
ATOM 4318 O O . THR C 1 70 ? 9.773 55.431 65.898 1.00 32.70 68 THR C O 1
ATOM 4322 N N . PHE C 1 71 ? 11.590 55.008 67.173 1.00 33.35 69 PHE C N 1
ATOM 4323 C CA . PHE C 1 71 ? 12.461 54.721 66.045 1.00 33.67 69 PHE C CA 1
ATOM 4324 C C . PHE C 1 71 ? 12.327 55.776 64.959 1.00 34.48 69 PHE C C 1
ATOM 4325 O O . PHE C 1 71 ? 12.177 55.440 63.788 1.00 33.79 69 PHE C O 1
ATOM 4333 N N . ASN C 1 72 ? 12.375 57.046 65.351 1.00 33.81 70 ASN C N 1
ATOM 4334 C CA . ASN C 1 72 ? 12.245 58.145 64.400 1.00 34.91 70 ASN C CA 1
ATOM 4335 C C . ASN C 1 72 ? 11.123 57.927 63.396 1.00 37.02 70 ASN C C 1
ATOM 4336 O O . ASN C 1 72 ? 11.354 57.924 62.187 1.00 37.34 70 ASN C O 1
ATOM 4341 N N . GLY C 1 73 ? 9.909 57.732 63.904 1.00 36.47 71 GLY C N 1
ATOM 4342 C CA . GLY C 1 73 ? 8.735 57.618 63.064 1.00 35.68 71 GLY C CA 1
ATOM 4343 C C . GLY C 1 73 ? 8.695 56.346 62.245 1.00 36.28 71 GLY C C 1
ATOM 4344 O O . GLY C 1 73 ? 8.138 56.314 61.152 1.00 38.19 71 GLY C O 1
ATOM 4345 N N . SER C 1 74 ? 9.290 55.286 62.769 1.00 35.46 72 SER C N 1
ATOM 4346 C CA . SER C 1 74 ? 9.255 54.012 62.077 1.00 34.37 72 SER C CA 1
ATOM 4347 C C . SER C 1 74 ? 8.161 53.164 62.712 1.00 32.42 72 SER C C 1
ATOM 4348 O O . SER C 1 74 ? 7.758 52.143 62.175 1.00 32.42 72 SER C O 1
ATOM 4351 N N . VAL C 1 75 ? 7.685 53.616 63.865 1.00 31.78 73 VAL C N 1
ATOM 4352 C CA . VAL C 1 75 ? 6.715 52.886 64.659 1.00 32.30 73 VAL C CA 1
ATOM 4353 C C . VAL C 1 75 ? 5.870 53.862 65.473 1.00 34.50 73 VAL C C 1
ATOM 4354 O O . VAL C 1 75 ? 6.402 54.728 66.172 1.00 33.59 73 VAL C O 1
ATOM 4358 N N . ALA C 1 76 ? 4.551 53.726 65.382 1.00 34.73 74 ALA C N 1
ATOM 4359 C CA . ALA C 1 76 ? 3.666 54.417 66.306 1.00 34.09 74 ALA C CA 1
ATOM 4360 C C . ALA C 1 76 ? 3.015 53.336 67.137 1.00 34.00 74 ALA C C 1
ATOM 4361 O O . ALA C 1 76 ? 2.736 52.272 66.617 1.00 36.42 74 ALA C O 1
ATOM 4363 N N . GLN C 1 77 ? 2.785 53.579 68.420 1.00 33.69 75 GLN C N 1
ATOM 4364 C CA . GLN C 1 77 ? 2.250 52.520 69.273 1.00 36.61 75 GLN C CA 1
ATOM 4365 C C . GLN C 1 77 ? 1.586 53.025 70.555 1.00 38.65 75 GLN C C 1
ATOM 4366 O O . GLN C 1 77 ? 1.831 54.149 70.995 1.00 39.28 75 GLN C O 1
ATOM 4372 N N . THR C 1 78 ? 0.740 52.188 71.149 1.00 38.11 76 THR C N 1
ATOM 4373 C CA . THR C 1 78 ? 0.176 52.489 72.457 1.00 40.13 76 THR C CA 1
ATOM 4374 C C . THR C 1 78 ? 1.269 52.270 73.484 1.00 40.20 76 THR C C 1
ATOM 4375 O O . THR C 1 78 ? 2.136 51.423 73.292 1.00 40.55 76 THR C O 1
ATOM 4379 N N . ILE C 1 79 ? 1.228 53.031 74.570 1.00 41.69 77 ILE C N 1
ATOM 4380 C CA . ILE C 1 79 ? 2.247 52.932 75.612 1.00 42.69 77 ILE C CA 1
ATOM 4381 C C . ILE C 1 79 ? 2.220 51.558 76.276 1.00 43.21 77 ILE C C 1
ATOM 4382 O O . ILE C 1 79 ? 3.094 51.220 77.075 1.00 43.35 77 ILE C O 1
ATOM 4387 N N . SER C 1 80 ? 1.218 50.758 75.927 1.00 43.94 78 SER C N 1
ATOM 4388 C CA . SER C 1 80 ? 1.106 49.411 76.472 1.00 43.78 78 SER C CA 1
ATOM 4389 C C . SER C 1 80 ? 1.698 48.348 75.538 1.00 43.02 78 SER C C 1
ATOM 4390 O O . SER C 1 80 ? 1.877 47.201 75.943 1.00 44.00 78 SER C O 1
ATOM 4393 N N . GLY C 1 81 ? 1.995 48.718 74.294 1.00 40.80 79 GLY C N 1
ATOM 4394 C CA . GLY C 1 81 ? 2.747 47.829 73.425 1.00 39.73 79 GLY C CA 1
ATOM 4395 C C . GLY C 1 81 ? 2.279 47.650 71.990 1.00 40.12 79 GLY C C 1
ATOM 4396 O O . GLY C 1 81 ? 3.095 47.384 71.104 1.00 40.32 79 GLY C O 1
ATOM 4397 N N . LYS C 1 82 ? 0.978 47.778 71.749 1.00 39.06 80 LYS C N 1
ATOM 4398 C CA . LYS C 1 82 ? 0.435 47.544 70.413 1.00 37.27 80 LYS C CA 1
ATOM 4399 C C . LYS C 1 82 ? 0.969 48.529 69.376 1.00 36.93 80 LYS C C 1
ATOM 4400 O O . LYS C 1 82 ? 0.903 49.740 69.567 1.00 38.08 80 LYS C O 1
ATOM 4406 N N . VAL C 1 83 ? 1.493 48.004 68.276 1.00 36.08 81 VAL C N 1
ATOM 4407 C CA . VAL C 1 83 ? 1.991 48.843 67.195 1.00 35.80 81 VAL C CA 1
ATOM 4408 C C . VAL C 1 83 ? 0.824 49.295 66.335 1.00 36.59 81 VAL C C 1
ATOM 4409 O O . VAL C 1 83 ? 0.024 48.474 65.905 1.00 39.63 81 VAL C O 1
ATOM 4413 N N . LEU C 1 84 ? 0.725 50.597 66.085 1.00 36.12 82 LEU C N 1
ATOM 4414 C CA . LEU C 1 84 ? -0.377 51.156 65.304 1.00 36.84 82 LEU C CA 1
ATOM 4415 C C . LEU C 1 84 ? 0.021 51.363 63.838 1.00 37.62 82 LEU C C 1
ATOM 4416 O O . LEU C 1 84 ? -0.803 51.262 62.925 1.00 39.10 82 LEU C O 1
ATOM 4421 N N . THR C 1 85 ? 1.290 51.668 63.618 1.00 36.89 83 THR C N 1
ATOM 4422 C CA . THR C 1 85 ? 1.820 51.772 62.269 1.00 38.08 83 THR C CA 1
ATOM 4423 C C . THR C 1 85 ? 3.318 51.570 62.289 1.00 34.53 83 THR C C 1
ATOM 4424 O O . THR C 1 85 ? 3.971 51.769 63.313 1.00 33.84 83 THR C O 1
ATOM 4428 N N . ASN C 1 86 ? 3.852 51.170 61.146 1.00 32.41 84 ASN C N 1
ATOM 4429 C CA . ASN C 1 86 ? 5.273 50.968 61.012 1.00 32.16 84 ASN C CA 1
ATOM 4430 C C . ASN C 1 86 ? 5.695 51.158 59.569 1.00 32.58 84 ASN C C 1
ATOM 4431 O O . ASN C 1 86 ? 4.879 51.069 58.655 1.00 32.32 84 ASN C O 1
ATOM 4436 N N . HIS C 1 87 ? 6.973 51.457 59.382 1.00 34.39 85 HIS C N 1
ATOM 4437 C CA . HIS C 1 87 ? 7.578 51.482 58.065 1.00 33.97 85 HIS C CA 1
ATOM 4438 C C . HIS C 1 87 ? 8.912 50.786 58.225 1.00 32.57 85 HIS C C 1
ATOM 4439 O O . HIS C 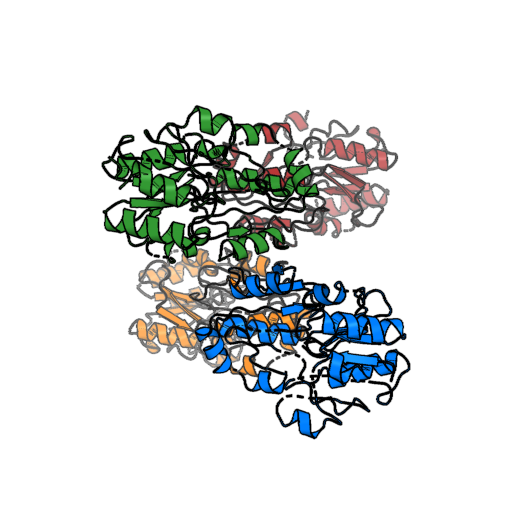1 87 ? 9.868 51.369 58.724 1.00 32.88 85 HIS C O 1
ATOM 4446 N N . SER C 1 88 ? 8.953 49.518 57.832 1.00 31.59 86 SER C N 1
ATOM 4447 C CA . SER C 1 88 ? 10.070 48.654 58.180 1.00 29.94 86 SER C CA 1
ATOM 4448 C C . SER C 1 88 ? 10.968 48.352 56.993 1.00 29.53 86 SER C C 1
ATOM 4449 O O . SER C 1 88 ? 10.753 48.857 55.893 1.00 30.74 86 SER C O 1
ATOM 4452 N N . LEU C 1 89 ? 11.993 47.542 57.233 1.00 28.29 87 LEU C N 1
ATOM 4453 C CA . LEU C 1 89 ? 12.782 46.971 56.153 1.00 26.93 87 LEU C CA 1
ATOM 4454 C C . LEU C 1 89 ? 12.224 45.589 55.855 1.00 26.43 87 LEU C C 1
ATOM 4455 O O . LEU C 1 89 ? 11.727 44.908 56.756 1.00 26.25 87 LEU C O 1
ATOM 4460 N N . THR C 1 90 ? 12.277 45.182 54.592 1.00 25.62 88 THR C N 1
ATOM 4461 C CA . THR C 1 90 ? 11.885 43.826 54.234 1.00 26.58 88 THR C CA 1
ATOM 4462 C C . THR C 1 90 ? 12.959 42.838 54.682 1.00 27.79 88 THR C C 1
ATOM 4463 O O . THR C 1 90 ? 14.103 43.216 54.960 1.00 26.97 88 THR C O 1
ATOM 4467 N N . TYR C 1 91 ? 12.596 41.567 54.760 1.00 28.25 89 TYR C N 1
ATOM 4468 C CA . TYR C 1 91 ? 13.579 40.565 55.127 1.00 28.66 89 TYR C CA 1
ATOM 4469 C C . TYR C 1 91 ? 14.739 40.593 54.136 1.00 29.37 89 TYR C C 1
ATOM 4470 O O . TYR C 1 91 ? 15.900 40.396 54.508 1.00 29.35 89 TYR C O 1
ATOM 4479 N N . GLU C 1 92 ? 14.425 40.859 52.874 1.00 27.92 90 GLU C N 1
ATOM 4480 C CA . GLU C 1 92 ? 15.442 40.864 51.839 1.00 27.76 90 GLU C CA 1
ATOM 4481 C C . GLU C 1 92 ? 16.407 42.030 52.045 1.00 27.98 90 GLU C C 1
ATOM 4482 O O . GLU C 1 92 ? 17.608 41.908 51.806 1.00 27.88 90 GLU C O 1
ATOM 4488 N N . ASP C 1 93 ? 15.890 43.154 52.517 1.00 27.10 91 ASP C N 1
ATOM 4489 C CA . ASP C 1 93 ? 16.767 44.250 52.902 1.00 27.40 91 ASP C CA 1
ATOM 4490 C C . ASP C 1 93 ? 17.801 43.756 53.915 1.00 27.83 91 ASP C C 1
ATOM 4491 O O . ASP C 1 93 ? 18.992 44.004 53.767 1.00 28.10 91 ASP C O 1
ATOM 4496 N N . TYR C 1 94 ? 17.338 43.049 54.944 1.00 28.43 92 TYR C N 1
ATOM 4497 C CA . TYR C 1 94 ? 18.218 42.574 56.014 1.00 27.14 92 TYR C CA 1
ATOM 4498 C C . TYR C 1 94 ? 19.347 41.711 55.469 1.00 26.81 92 TYR C C 1
ATOM 4499 O O . TYR C 1 94 ? 20.501 41.851 55.882 1.00 25.67 92 TYR C O 1
ATOM 4508 N N . ILE C 1 95 ? 19.010 40.822 54.540 1.00 26.28 93 ILE C N 1
ATOM 4509 C CA . ILE C 1 95 ? 20.016 39.971 53.924 1.00 27.49 93 ILE C CA 1
ATOM 4510 C C . ILE C 1 95 ? 21.096 40.809 53.238 1.00 27.80 93 ILE C C 1
ATOM 4511 O O . ILE C 1 95 ? 22.282 40.654 53.537 1.00 26.85 93 ILE C O 1
ATOM 4516 N N . ASP C 1 96 ? 20.676 41.695 52.333 1.00 27.35 94 ASP C N 1
ATOM 4517 C CA . ASP C 1 96 ? 21.583 42.626 51.651 1.00 27.23 94 ASP C CA 1
ATOM 4518 C C . ASP C 1 96 ? 22.502 43.375 52.610 1.00 27.90 94 ASP C C 1
ATOM 4519 O O . ASP C 1 96 ? 23.724 43.416 52.420 1.00 28.76 94 ASP C O 1
ATOM 4524 N N . LEU C 1 97 ? 21.906 43.987 53.628 1.00 26.35 95 LEU C N 1
ATOM 4525 C CA . LEU C 1 97 ? 22.654 44.799 54.573 1.00 27.05 95 LEU C CA 1
ATOM 4526 C C . LEU C 1 97 ? 23.594 43.959 55.434 1.00 27.62 95 LEU C C 1
ATOM 4527 O O . LEU C 1 97 ? 24.769 44.285 55.576 1.00 27.55 95 LEU C O 1
ATOM 4532 N N . GLU C 1 98 ? 23.073 42.880 56.010 1.00 27.94 96 GLU C N 1
ATOM 4533 C CA . GLU C 1 98 ? 23.874 42.026 56.875 1.00 26.93 96 GLU C CA 1
ATOM 4534 C C . GLU C 1 98 ? 24.971 41.365 56.047 1.00 26.50 96 GLU C C 1
ATOM 4535 O O . GLU C 1 98 ? 26.090 41.189 56.515 1.00 27.23 96 GLU C O 1
ATOM 4541 N N . ALA C 1 99 ? 24.659 41.015 54.806 1.00 26.51 97 ALA C N 1
ATOM 4542 C CA . ALA C 1 99 ? 25.658 40.391 53.946 1.00 27.70 97 ALA C CA 1
ATOM 4543 C C 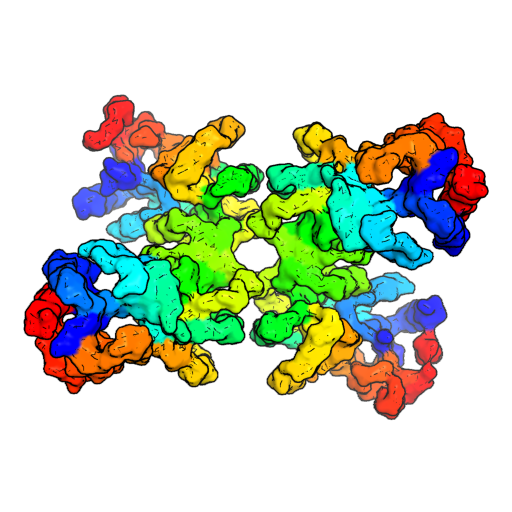. ALA C 1 99 ? 26.803 41.360 53.736 1.00 28.75 97 ALA C C 1
ATOM 4544 O O . ALA C 1 99 ? 27.973 40.993 53.834 1.00 28.15 97 ALA C O 1
ATOM 4546 N N . TRP C 1 100 ? 26.455 42.608 53.450 1.00 27.56 98 TRP C N 1
ATOM 4547 C CA . TRP C 1 100 ? 27.463 43.609 53.175 1.00 27.88 98 TRP C CA 1
ATOM 4548 C C . TRP C 1 100 ? 28.252 43.911 54.441 1.00 29.06 98 TRP C C 1
ATOM 4549 O O . TRP C 1 100 ? 29.481 44.008 54.404 1.00 30.84 98 TRP C O 1
ATOM 4560 N N . ALA C 1 101 ? 27.548 44.042 55.562 1.00 27.75 99 ALA C N 1
ATOM 4561 C CA . ALA C 1 101 ? 28.200 44.243 56.854 1.00 27.48 99 ALA C CA 1
ATOM 4562 C C . ALA C 1 101 ? 29.391 43.307 57.000 1.00 28.30 99 ALA C C 1
ATOM 4563 O O . ALA C 1 101 ? 30.443 43.699 57.503 1.00 28.36 99 ALA C O 1
ATOM 4565 N N . ARG C 1 102 ? 29.225 42.071 56.542 1.00 27.21 100 ARG C N 1
ATOM 4566 C CA . ARG C 1 102 ? 30.295 41.089 56.620 1.00 27.77 100 ARG C CA 1
ATOM 4567 C C . ARG C 1 102 ? 31.367 41.291 55.549 1.00 29.78 100 ARG C C 1
ATOM 4568 O O . ARG C 1 102 ? 32.558 41.138 55.826 1.00 32.50 100 ARG C O 1
ATOM 4576 N N . LYS C 1 103 ? 30.963 41.635 54.332 1.00 28.66 101 LYS C N 1
ATOM 4577 C CA . LYS C 1 103 ? 31.947 41.943 53.297 1.00 29.98 101 LYS C CA 1
ATOM 4578 C C . LYS C 1 103 ? 32.902 43.042 53.757 1.00 31.43 101 LYS C C 1
ATOM 4579 O O . LYS C 1 103 ? 34.059 43.091 53.340 1.00 30.53 101 LYS C O 1
ATOM 4585 N N . VAL C 1 104 ? 32.412 43.906 54.640 1.00 30.97 102 VAL C N 1
ATOM 4586 C CA . VAL C 1 104 ? 33.120 45.129 54.986 1.00 30.29 102 VAL C CA 1
ATOM 4587 C C . VAL C 1 104 ? 33.645 45.108 56.430 1.00 30.14 102 VAL C C 1
ATOM 4588 O O . VAL C 1 104 ? 34.262 46.068 56.892 1.00 28.20 102 VAL C O 1
ATOM 4592 N N . ARG C 1 105 ? 33.380 44.012 57.138 1.00 30.59 103 ARG C N 1
ATOM 4593 C CA . ARG C 1 105 ? 33.985 43.763 58.446 1.00 29.87 103 ARG C CA 1
ATOM 4594 C C . ARG C 1 105 ? 33.503 44.690 59.564 1.00 30.29 103 ARG C C 1
ATOM 4595 O O . ARG C 1 105 ? 34.270 45.050 60.460 1.00 29.38 103 ARG C O 1
ATOM 4603 N N . ALA C 1 106 ? 32.231 45.065 59.521 1.00 30.68 104 ALA C N 1
ATOM 4604 C CA . ALA C 1 106 ? 31.663 45.933 60.543 1.00 28.14 104 ALA C CA 1
ATOM 4605 C C . ALA C 1 106 ? 30.541 45.207 61.255 1.00 27.06 104 ALA C C 1
ATOM 4606 O O . ALA C 1 106 ? 29.683 44.590 60.613 1.00 26.70 104 ALA C O 1
ATOM 4608 N N . HIS C 1 107 ? 30.543 45.287 62.581 1.00 26.02 105 HIS C N 1
ATOM 4609 C CA . HIS C 1 107 ? 29.480 44.681 63.371 1.00 25.42 105 HIS C CA 1
ATOM 4610 C C . HIS C 1 107 ? 28.112 45.152 62.886 1.00 25.50 105 HIS C C 1
ATOM 4611 O O . HIS C 1 107 ? 27.983 46.243 62.332 1.00 25.90 105 HIS C O 1
ATOM 4618 N N . PHE C 1 108 ? 27.093 44.322 63.078 1.00 24.19 106 PHE C N 1
ATOM 4619 C CA . PHE C 1 108 ? 25.777 44.639 62.545 1.00 24.66 106 PHE C CA 1
ATOM 4620 C C . PHE C 1 108 ? 24.631 44.135 63.415 1.00 24.70 106 PHE C C 1
ATOM 4621 O O . PHE C 1 108 ? 24.677 43.032 63.962 1.00 24.19 106 PHE C O 1
ATOM 4629 N N . GLN C 1 109 ? 23.592 44.946 63.529 1.00 23.68 107 GLN C N 1
ATOM 4630 C CA . GLN C 1 109 ? 22.475 44.598 64.374 1.00 24.09 107 GLN C CA 1
ATOM 4631 C C . GLN C 1 109 ? 21.211 45.308 63.908 1.00 25.31 107 GLN C C 1
ATOM 4632 O O . GLN C 1 109 ? 21.260 46.443 63.439 1.00 26.55 107 GLN C O 1
ATOM 4638 N N . ILE C 1 110 ? 20.077 44.631 64.027 1.00 23.18 108 ILE C N 1
ATOM 4639 C CA . ILE C 1 110 ? 18.799 45.263 63.774 1.00 22.35 108 ILE C CA 1
ATOM 4640 C C . ILE C 1 110 ? 18.044 45.390 65.078 1.00 23.18 108 ILE C C 1
ATOM 4641 O O . ILE C 1 110 ? 18.371 44.734 66.064 1.00 23.44 108 ILE C O 1
ATOM 4646 N N . GLU C 1 111 ? 17.027 46.239 65.077 1.00 24.11 109 GLU C N 1
ATOM 4647 C CA . GLU C 1 111 ? 16.195 46.433 66.247 1.00 24.10 109 GLU C CA 1
ATOM 4648 C C . GLU C 1 111 ? 14.734 46.307 65.859 1.00 24.36 109 GLU C C 1
ATOM 4649 O O . GLU C 1 111 ? 14.341 46.705 64.769 1.00 24.81 109 GLU C O 1
ATOM 4655 N N . THR C 1 112 ? 13.942 45.716 66.744 1.00 25.34 110 THR C N 1
ATOM 4656 C CA . THR C 1 112 ? 12.495 45.653 66.580 1.00 25.65 110 THR C CA 1
ATOM 4657 C C . THR C 1 112 ? 11.898 46.259 67.834 1.00 25.76 110 THR C C 1
ATOM 4658 O O . THR C 1 112 ? 12.627 46.641 68.746 1.00 26.40 110 THR C O 1
ATOM 4662 N N . PRO C 1 113 ? 10.571 46.370 67.883 1.00 25.51 111 PRO C N 1
ATOM 4663 C CA . PRO C 1 113 ? 9.906 46.851 69.093 1.00 26.23 111 PRO C CA 1
ATOM 4664 C C . PRO C 1 113 ? 10.132 45.946 70.297 1.00 27.33 111 PRO C C 1
ATOM 4665 O O . PRO C 1 113 ? 9.720 46.283 71.408 1.00 28.07 111 PRO C O 1
ATOM 4669 N N . ASP C 1 114 ? 10.776 44.808 70.078 1.00 27.53 112 ASP C N 1
ATOM 4670 C CA . ASP C 1 114 ? 10.932 43.813 71.133 1.00 26.70 112 ASP C CA 1
ATOM 4671 C C . ASP C 1 114 ? 12.382 43.506 71.479 1.00 25.25 112 ASP C C 1
ATOM 4672 O O . ASP C 1 114 ? 12.712 43.285 72.641 1.00 23.54 112 ASP C O 1
ATOM 4677 N N . TYR C 1 115 ? 13.242 43.473 70.466 1.00 25.57 113 TYR C N 1
ATOM 4678 C CA . TYR C 1 115 ? 14.609 43.025 70.674 1.00 24.76 113 TYR C CA 1
ATOM 4679 C C . TYR C 1 115 ? 15.611 43.631 69.734 1.00 24.17 113 TYR C C 1
ATOM 4680 O O . TYR C 1 115 ? 15.283 43.987 68.604 1.00 23.57 113 TYR C O 1
ATOM 4689 N N . ILE C 1 116 ? 16.840 43.733 70.237 1.00 24.82 114 ILE C N 1
ATOM 4690 C CA . ILE C 1 116 ? 18.031 43.934 69.426 1.00 23.94 114 ILE C CA 1
ATOM 4691 C C . ILE C 1 116 ? 18.480 42.551 68.985 1.00 22.27 114 ILE C C 1
ATOM 4692 O O . ILE C 1 116 ? 18.607 41.652 69.807 1.00 21.49 114 ILE C O 1
ATOM 4697 N N . TYR C 1 117 ? 18.711 42.373 67.693 1.00 21.81 115 TYR C N 1
ATOM 4698 C CA . TYR C 1 117 ? 19.183 41.092 67.189 1.00 22.06 115 TYR C CA 1
ATOM 4699 C C . TYR C 1 117 ? 20.547 41.282 66.571 1.00 21.50 115 TYR C C 1
ATOM 4700 O O . TYR C 1 117 ? 20.761 42.242 65.835 1.00 22.62 115 TYR C O 1
ATOM 4709 N N . THR C 1 118 ? 21.465 40.364 66.846 1.00 20.35 116 THR C N 1
ATOM 4710 C CA . THR C 1 118 ? 22.799 40.442 66.260 1.00 20.08 116 THR C CA 1
ATOM 4711 C C . THR C 1 118 ? 23.323 39.070 65.882 1.00 19.70 116 THR C C 1
ATOM 4712 O O . THR C 1 118 ? 23.167 38.112 66.631 1.00 19.78 116 THR C O 1
ATOM 4716 N N . ALA C 1 119 ? 23.942 38.966 64.715 1.00 20.37 117 ALA C N 1
ATOM 4717 C CA . ALA C 1 119 ? 24.521 37.691 64.310 1.00 19.82 117 ALA C CA 1
ATOM 4718 C C . ALA C 1 119 ? 26.003 37.634 64.677 1.00 18.95 117 ALA C C 1
ATOM 4719 O O . ALA C 1 119 ? 26.676 36.636 64.415 1.00 19.45 117 ALA C O 1
ATOM 4721 N N . ASN C 1 120 ? 26.477 38.709 65.307 1.00 19.04 118 ASN C N 1
ATOM 4722 C CA . ASN C 1 120 ? 27.875 38.883 65.693 1.00 20.98 118 ASN C CA 1
ATOM 4723 C C . ASN C 1 120 ? 28.250 38.116 66.950 1.00 21.58 118 ASN C C 1
ATOM 4724 O O . ASN C 1 120 ? 27.942 38.566 68.052 1.00 20.94 118 ASN C O 1
ATOM 4729 N N . LYS C 1 121 ? 28.940 36.983 66.791 1.00 21.32 119 LYS C N 1
ATOM 4730 C CA . LYS C 1 121 ? 29.300 36.159 67.942 1.00 20.74 119 LYS C CA 1
ATOM 4731 C C . LYS C 1 121 ? 30.214 36.954 68.850 1.00 22.49 119 LYS C C 1
ATOM 4732 O O . LYS C 1 121 ? 30.151 36.837 70.075 1.00 22.19 119 LYS C O 1
ATOM 4738 N N . ASP C 1 122 ? 31.076 37.761 68.239 1.00 23.76 120 ASP C N 1
ATOM 4739 C CA . ASP C 1 122 ? 31.917 38.675 68.993 1.00 22.90 120 ASP C CA 1
ATOM 4740 C C . ASP C 1 122 ? 31.185 39.998 69.036 1.00 22.82 120 ASP C C 1
ATOM 4741 O O . ASP C 1 122 ? 31.224 40.769 68.083 1.00 23.38 120 ASP C O 1
ATOM 4746 N N . ILE C 1 123 ? 30.503 40.246 70.146 1.00 22.54 121 ILE C N 1
ATOM 4747 C CA . ILE C 1 123 ? 29.524 41.319 70.215 1.00 22.91 121 ILE C CA 1
ATOM 4748 C C . ILE C 1 123 ? 30.117 42.692 70.500 1.00 24.44 121 ILE C C 1
ATOM 4749 O O . ILE C 1 123 ? 30.668 42.926 71.576 1.00 25.43 121 ILE C O 1
ATOM 4754 N N . SER C 1 124 ? 29.976 43.598 69.532 1.00 25.18 122 SER C N 1
ATOM 4755 C CA . SER C 1 124 ? 30.467 44.966 69.663 1.00 25.48 122 SER C CA 1
ATOM 4756 C C . SER C 1 124 ? 30.061 45.567 70.992 1.00 26.18 122 SER C C 1
ATOM 4757 O O . SER C 1 124 ? 28.992 45.260 71.522 1.00 27.79 122 SER C O 1
ATOM 4760 N N . ALA C 1 125 ? 30.913 46.431 71.526 1.00 26.61 123 ALA C N 1
ATOM 4761 C CA . ALA C 1 125 ? 30.664 47.043 72.822 1.00 26.60 123 ALA C CA 1
ATOM 4762 C C . ALA C 1 125 ? 29.553 48.072 72.731 1.00 26.53 123 ALA C C 1
ATOM 4763 O O . ALA C 1 125 ? 28.918 48.394 73.729 1.00 26.39 123 ALA C O 1
ATOM 4765 N N . TYR C 1 126 ? 29.320 48.583 71.528 1.00 26.45 124 TYR C N 1
ATOM 4766 C CA . TYR C 1 126 ? 28.302 49.607 71.322 1.00 28.48 124 TYR C CA 1
ATOM 4767 C C . TYR C 1 126 ? 26.900 49.003 71.196 1.00 29.58 124 TYR C C 1
ATOM 4768 O O . TYR C 1 126 ? 25.885 49.696 71.343 1.00 28.70 124 TYR C O 1
ATOM 4777 N N . THR C 1 127 ? 26.858 47.709 70.902 1.00 28.49 125 THR C N 1
ATOM 4778 C CA . THR C 1 127 ? 25.618 46.955 70.938 1.00 28.18 125 THR C CA 1
ATOM 4779 C C . THR C 1 127 ? 25.245 46.775 72.397 1.00 27.48 125 THR C C 1
ATOM 4780 O O . THR C 1 127 ? 24.148 47.122 72.820 1.00 27.54 125 THR C O 1
ATOM 4784 N N . ILE C 1 128 ? 26.175 46.236 73.170 1.00 26.84 126 ILE C N 1
ATOM 4785 C CA . ILE C 1 128 ? 25.944 46.068 74.592 1.00 27.74 126 ILE C CA 1
ATOM 4786 C C . ILE C 1 128 ? 25.646 47.435 75.219 1.00 28.24 126 ILE C C 1
ATOM 4787 O O . ILE C 1 128 ? 24.779 47.557 76.086 1.00 28.57 126 ILE C O 1
ATOM 4792 N N . ALA C 1 129 ? 26.339 48.466 74.747 1.00 28.14 127 ALA C N 1
ATOM 4793 C CA . ALA C 1 129 ? 26.072 49.825 75.200 1.00 28.68 127 ALA C CA 1
ATOM 4794 C C . ALA C 1 129 ? 24.638 50.191 74.860 1.00 29.61 127 ALA C C 1
ATOM 4795 O O . ALA C 1 129 ? 23.883 50.653 75.715 1.00 30.98 127 ALA C O 1
ATOM 4797 N N . GLU C 1 130 ? 24.268 49.969 73.602 1.00 28.90 128 GLU C N 1
ATOM 4798 C CA . GLU C 1 130 ? 22.932 50.294 73.111 1.00 29.39 128 GLU C CA 1
ATOM 4799 C C . GLU C 1 130 ? 21.848 49.621 73.933 1.00 30.06 128 GLU C C 1
ATOM 4800 O O . GLU C 1 130 ? 20.874 50.262 74.324 1.00 31.62 128 GLU C O 1
ATOM 4806 N N . SER C 1 131 ? 22.032 48.328 74.191 1.00 29.98 129 SER C N 1
ATOM 4807 C CA . SER C 1 131 ? 21.053 47.515 74.904 1.00 29.50 129 SER C CA 1
ATOM 4808 C C . SER C 1 131 ? 20.873 47.972 76.340 1.00 30.82 129 SER C C 1
ATOM 4809 O O . SER C 1 131 ? 19.770 47.903 76.894 1.00 31.13 129 SER C O 1
ATOM 4812 N N . TYR C 1 132 ? 21.957 48.442 76.943 1.00 29.31 130 TYR C N 1
ATOM 4813 C CA . TYR C 1 132 ? 21.902 48.847 78.338 1.00 31.46 130 TYR C CA 1
ATOM 4814 C C . TYR C 1 132 ? 21.200 50.178 78.546 1.00 31.97 130 TYR C C 1
ATOM 4815 O O . TYR C 1 132 ? 20.439 50.342 79.500 1.00 31.54 130 TYR C O 1
ATOM 4824 N N . LEU C 1 133 ? 21.475 51.128 77.656 1.00 31.33 131 LEU C N 1
ATOM 4825 C CA . LEU C 1 133 ? 20.958 52.485 77.799 1.00 32.88 131 LEU C CA 1
ATOM 4826 C C . LEU C 1 133 ? 19.528 52.612 77.279 1.00 35.10 131 LEU C C 1
ATOM 4827 O O . LEU C 1 133 ? 18.766 53.462 77.737 1.00 36.40 131 LEU C O 1
ATOM 4832 N N . VAL C 1 134 ? 19.173 51.761 76.323 1.00 33.46 132 VAL C N 1
ATOM 4833 C CA . VAL C 1 134 ? 17.821 51.726 75.784 1.00 32.83 132 VAL C CA 1
ATOM 4834 C C . VAL C 1 134 ? 16.959 50.725 76.548 1.00 32.39 132 VAL C C 1
ATOM 4835 O O . VAL C 1 134 ? 15.732 50.756 76.469 1.00 31.30 132 VAL C O 1
ATOM 4839 N N . ARG C 1 135 ? 17.624 49.836 77.281 1.00 33.18 133 ARG C N 1
ATOM 4840 C CA . ARG C 1 135 ? 16.954 48.787 78.052 1.00 33.72 133 ARG C CA 1
ATOM 4841 C C . ARG C 1 135 ? 16.280 47.743 77.152 1.00 31.15 133 ARG C C 1
ATOM 4842 O O . ARG C 1 135 ? 15.236 47.194 77.494 1.00 29.68 133 ARG C O 1
ATOM 4858 N N . LEU C 1 137 ? 16.639 44.033 75.508 1.00 26.46 135 LEU C N 1
ATOM 4859 C CA . LEU C 1 137 ? 17.363 42.772 75.592 1.00 24.30 135 LEU C CA 1
ATOM 4860 C C . LEU C 1 137 ? 18.024 42.453 74.252 1.00 23.92 135 LEU C C 1
ATOM 4861 O O . LEU C 1 137 ? 17.591 42.927 73.198 1.00 24.53 135 LEU C O 1
ATOM 4866 N N . ILE C 1 138 ? 19.078 41.650 74.291 1.00 22.92 136 ILE C N 1
ATOM 4867 C CA . ILE C 1 138 ? 19.713 41.189 73.065 1.00 21.23 136 ILE C CA 1
ATOM 4868 C C . ILE C 1 138 ? 19.398 39.720 72.801 1.00 19.60 136 ILE C C 1
ATOM 4869 O O . ILE C 1 138 ? 19.494 38.876 73.692 1.00 19.91 136 ILE C O 1
ATOM 4874 N N . GLN C 1 139 ? 18.983 39.425 71.580 1.00 19.19 137 GLN C N 1
ATOM 4875 C CA . GLN C 1 139 ? 18.871 38.051 71.142 1.00 19.20 137 GLN C CA 1
ATOM 4876 C C . GLN C 1 139 ? 19.992 37.808 70.127 1.00 19.13 137 GLN C C 1
ATOM 4877 O O . GLN C 1 139 ? 20.065 38.485 69.107 1.00 19.25 137 GLN C O 1
ATOM 4883 N N . TYR C 1 140 ? 20.911 36.893 70.434 1.00 18.55 138 TYR C N 1
ATOM 4884 C CA . TYR C 1 140 ? 21.854 36.463 69.421 1.00 17.47 138 TYR C CA 1
ATOM 4885 C C . TYR C 1 140 ? 21.170 35.483 68.487 1.00 18.43 138 TYR C C 1
ATOM 4886 O O . TYR C 1 140 ? 20.575 34.503 68.932 1.00 18.77 138 TYR C O 1
ATOM 4895 N N . ARG C 1 141 ? 21.255 35.747 67.193 1.00 18.22 139 ARG C N 1
ATOM 4896 C CA . ARG C 1 141 ? 20.798 34.795 66.198 1.00 18.94 139 ARG C CA 1
ATOM 4897 C C . ARG C 1 141 ? 21.808 34.774 65.062 1.00 19.49 139 ARG C C 1
ATOM 4898 O O . ARG C 1 141 ? 22.162 35.814 64.518 1.00 19.80 139 ARG C O 1
ATOM 4906 N N . GLU C 1 142 ? 22.297 33.594 64.725 1.00 19.29 140 GLU C N 1
ATOM 4907 C CA . GLU C 1 142 ? 23.015 33.436 63.482 1.00 19.97 140 GLU C CA 1
ATOM 4908 C C . GLU C 1 142 ? 22.039 33.816 62.373 1.00 20.91 140 GLU C C 1
ATOM 4909 O O . GLU C 1 142 ? 20.826 33.704 62.540 1.00 20.36 140 GLU C O 1
ATOM 4915 N N . VAL C 1 143 ? 22.566 34.286 61.250 1.00 21.84 141 VAL C N 1
ATOM 4916 C CA . VAL C 1 143 ? 21.728 34.907 60.225 1.00 22.23 141 VAL C CA 1
ATOM 4917 C C . VAL C 1 143 ? 20.619 33.985 59.677 1.00 22.22 141 VAL C C 1
ATOM 4918 O O . VAL C 1 143 ? 19.590 34.444 59.178 1.00 22.69 141 VAL C O 1
ATOM 4922 N N . SER C 1 144 ? 20.826 32.683 59.782 1.00 21.41 142 SER C N 1
ATOM 4923 C CA . SER C 1 144 ? 19.872 31.730 59.253 1.00 20.95 142 SER C CA 1
ATOM 4924 C C . SER C 1 144 ? 18.666 31.655 60.176 1.00 23.37 142 SER C C 1
ATOM 4925 O O . SER C 1 144 ? 17.623 31.117 59.817 1.00 22.96 142 SER C O 1
ATOM 4928 N N . GLU C 1 145 ? 18.818 32.199 61.376 1.00 24.37 143 GLU C N 1
ATOM 4929 C CA . GLU C 1 145 ? 17.826 32.020 62.425 1.00 22.66 143 GLU C CA 1
ATOM 4930 C C . GLU C 1 145 ? 17.171 33.332 62.814 1.00 22.56 143 GLU C C 1
ATOM 4931 O O . GLU C 1 145 ? 16.372 33.381 63.749 1.00 21.90 143 GLU C O 1
ATOM 4937 N N . THR C 1 146 ? 17.524 34.391 62.094 1.00 22.44 144 THR C N 1
ATOM 4938 C CA . THR C 1 146 ? 16.834 35.665 62.212 1.00 23.03 144 THR C CA 1
ATOM 4939 C C . THR C 1 146 ? 15.430 35.482 61.637 1.00 24.02 144 THR C C 1
ATOM 4940 O O . THR C 1 146 ? 15.268 35.277 60.434 1.00 24.90 144 THR C O 1
ATOM 4944 N N . PRO C 1 147 ? 14.413 35.531 62.506 1.00 22.49 145 PRO C N 1
ATOM 4945 C CA . PRO C 1 147 ? 13.030 35.200 62.161 1.00 23.15 145 PRO C CA 1
ATOM 4946 C C . PRO C 1 147 ? 12.548 35.929 60.911 1.00 25.35 145 PRO C C 1
ATOM 4947 O O . PRO C 1 147 ? 12.731 37.140 60.797 1.00 25.88 145 PRO C O 1
ATOM 4951 N N . ARG C 1 148 ? 11.932 35.200 59.985 1.00 25.84 146 ARG C N 1
ATOM 4952 C CA . ARG C 1 148 ? 11.502 35.801 58.730 1.00 25.77 146 ARG C CA 1
ATOM 4953 C C . ARG C 1 148 ? 10.348 36.775 58.923 1.00 27.06 146 ARG C C 1
ATOM 4954 O O . ARG C 1 148 ? 10.089 37.616 58.063 1.00 28.28 146 ARG C O 1
ATOM 4962 N N . ASP C 1 149 ? 9.676 36.676 60.066 1.00 25.66 147 ASP C N 1
ATOM 4963 C CA . ASP C 1 149 ? 8.524 37.520 60.351 1.00 26.01 147 ASP C CA 1
ATOM 4964 C C . ASP C 1 149 ? 8.813 38.617 61.388 1.00 27.48 147 ASP C C 1
ATOM 4965 O O . ASP C 1 149 ? 8.089 38.762 62.378 1.00 27.19 147 ASP C O 1
ATOM 4970 N N . LEU C 1 150 ? 9.869 39.391 61.160 1.00 28.01 148 LEU C N 1
ATOM 4971 C CA . LEU C 1 150 ? 10.225 40.476 62.075 1.00 28.11 148 LEU C CA 1
ATOM 4972 C C . LEU C 1 150 ? 9.796 41.850 61.559 1.00 28.58 148 LEU C C 1
ATOM 4973 O O . LEU C 1 150 ? 9.873 42.143 60.358 1.00 30.06 148 LEU C O 1
ATOM 4978 N N . THR C 1 151 ? 9.347 42.697 62.475 1.00 26.03 149 THR C N 1
ATOM 4979 C CA . THR C 1 151 ? 9.179 44.099 62.153 1.00 26.69 149 THR C CA 1
ATOM 4980 C C . THR C 1 151 ? 10.546 44.747 62.302 1.00 26.62 149 THR C C 1
ATOM 4981 O O . THR C 1 151 ? 10.899 45.255 63.369 1.00 26.62 149 THR C O 1
ATOM 4985 N N . ILE C 1 152 ? 11.331 44.690 61.236 1.00 26.22 150 ILE C N 1
ATOM 4986 C CA . ILE C 1 152 ? 12.661 45.272 61.258 1.00 26.17 150 ILE C CA 1
ATOM 4987 C C . ILE C 1 152 ? 12.562 46.796 61.212 1.00 26.04 150 ILE C C 1
ATOM 4988 O O . ILE C 1 152 ? 12.528 47.405 60.142 1.00 25.43 150 ILE C O 1
ATOM 4993 N N . SER C 1 153 ? 12.502 47.402 62.390 1.00 26.15 151 SER C N 1
ATOM 4994 C CA . SER C 1 153 ? 12.317 48.837 62.506 1.00 27.17 151 SER C CA 1
ATOM 4995 C C . SER C 1 153 ? 13.562 49.598 62.099 1.00 27.43 151 SER C C 1
ATOM 4996 O O . SER C 1 153 ? 13.476 50.710 61.578 1.00 29.29 151 SER C O 1
ATOM 4999 N N . LYS C 1 154 ? 14.722 48.991 62.315 1.00 27.95 152 LYS C N 1
ATOM 5000 C CA . LYS C 1 154 ? 15.975 49.708 62.129 1.00 28.48 152 LYS C CA 1
ATOM 5001 C C . LYS C 1 154 ? 17.198 48.792 62.121 1.00 27.37 152 LYS C C 1
ATOM 5002 O O . LYS C 1 154 ? 17.436 48.048 63.066 1.00 26.84 152 LYS C O 1
ATOM 5008 N N . ALA C 1 155 ? 17.968 48.854 61.041 1.00 28.19 153 ALA C N 1
ATOM 5009 C CA . ALA C 1 155 ? 19.252 48.173 60.967 1.00 26.50 153 ALA C CA 1
ATOM 5010 C C . ALA C 1 155 ? 20.307 49.207 61.272 1.00 28.47 153 ALA C C 1
ATOM 5011 O O . ALA C 1 155 ? 20.113 50.381 60.985 1.00 30.34 153 ALA C O 1
ATOM 5021 N N . PHE C 1 157 ? 24.774 49.645 61.325 1.00 27.14 155 PHE C N 1
ATOM 5022 C CA . PHE C 1 157 ? 26.188 49.291 61.408 1.00 26.35 155 PHE C CA 1
ATOM 5023 C C . PHE C 1 157 ? 26.799 49.887 62.666 1.00 26.26 155 PHE C C 1
ATOM 5024 O O . PHE C 1 157 ? 26.843 51.101 62.829 1.00 27.87 155 PHE C O 1
ATOM 5032 N N . VAL C 1 158 ? 27.264 49.023 63.556 1.00 25.95 156 VAL C N 1
ATOM 5033 C CA . VAL C 1 158 ? 27.775 49.448 64.847 1.00 27.66 156 VAL C CA 1
ATOM 5034 C C . VAL C 1 158 ? 29.219 49.002 65.009 1.00 28.23 156 VAL C C 1
ATOM 5035 O O . VAL C 1 158 ? 29.487 47.812 65.050 1.00 29.28 156 VAL C O 1
ATOM 5039 N N . ASP C 1 159 ? 30.152 49.942 65.103 1.00 29.94 157 ASP C N 1
ATOM 5040 C CA . ASP C 1 159 ? 31.556 49.576 65.297 1.00 31.99 157 ASP C CA 1
ATOM 5041 C C . ASP C 1 159 ? 32.396 50.746 65.802 1.00 32.99 157 ASP C C 1
ATOM 5042 O O . ASP C 1 159 ? 31.861 51.819 66.111 1.00 33.51 157 ASP C O 1
ATOM 5047 N N . TYR C 1 160 ? 33.707 50.517 65.890 1.00 32.45 158 TYR C N 1
ATOM 5048 C CA . TYR C 1 160 ? 34.672 51.540 66.295 1.00 32.31 158 TYR C CA 1
ATOM 5049 C C . TYR C 1 160 ? 34.748 52.644 65.251 1.00 33.37 158 TYR C C 1
ATOM 5050 O O . TYR C 1 160 ? 34.747 52.364 64.052 1.00 33.99 158 TYR C O 1
ATOM 5059 N N . PRO C 1 161 ? 34.800 53.903 65.710 1.00 32.96 159 PRO C N 1
ATOM 5060 C CA . PRO C 1 161 ? 34.704 55.085 64.852 1.00 33.22 159 PRO C CA 1
ATOM 5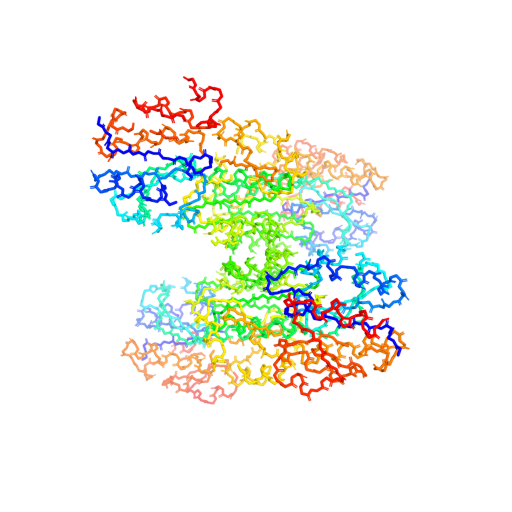061 C C . PRO C 1 161 ? 35.460 54.997 63.525 1.00 35.57 159 PRO C C 1
ATOM 5062 O O . PRO C 1 161 ? 34.945 55.535 62.543 1.00 36.37 159 PRO C O 1
ATOM 5066 N N . GLN C 1 162 ? 36.623 54.346 63.470 1.00 33.79 160 GLN C N 1
ATOM 5067 C CA . GLN C 1 162 ? 37.324 54.245 62.184 1.00 35.19 160 GLN C CA 1
ATOM 5068 C C . GLN C 1 162 ? 36.698 53.175 61.286 1.00 35.32 160 GLN C C 1
ATOM 5069 O O . GLN C 1 162 ? 36.685 53.308 60.061 1.00 36.78 160 GLN C O 1
ATOM 5075 N N . VAL C 1 163 ? 36.173 52.120 61.898 1.00 33.80 161 VAL C N 1
ATOM 5076 C CA . VAL C 1 163 ? 35.411 51.133 61.152 1.00 34.37 161 VAL C CA 1
ATOM 5077 C C . VAL C 1 163 ? 34.174 51.815 60.579 1.00 34.24 161 VAL C C 1
ATOM 5078 O O . VAL C 1 163 ? 33.871 51.675 59.393 1.00 32.95 161 VAL C O 1
ATOM 5082 N N . ILE C 1 164 ? 33.472 52.567 61.427 1.00 33.21 162 ILE C N 1
ATOM 5083 C CA . ILE C 1 164 ? 32.314 53.336 60.982 1.00 34.05 162 ILE C CA 1
ATOM 5084 C C . ILE C 1 164 ? 32.708 54.292 59.867 1.00 35.03 162 ILE C C 1
ATOM 5085 O O . ILE C 1 164 ? 32.005 54.414 58.871 1.00 35.58 162 ILE C O 1
ATOM 5090 N N . GLU C 1 165 ? 33.842 54.962 60.033 1.00 36.26 163 GLU C N 1
ATOM 5091 C CA . GLU C 1 165 ? 34.365 55.824 58.979 1.00 37.10 163 GLU C CA 1
ATOM 5092 C C . GLU C 1 165 ? 34.594 55.048 57.683 1.00 37.59 163 GLU C C 1
ATOM 5093 O O . GLU C 1 165 ? 34.480 55.595 56.586 1.00 38.31 163 GLU C O 1
ATOM 5099 N N . GLN C 1 166 ? 34.895 53.762 57.807 1.00 36.00 164 GLN C N 1
ATOM 5100 C CA . GLN C 1 166 ? 35.140 52.953 56.627 1.00 36.47 164 GLN C CA 1
ATOM 5101 C C . GLN C 1 166 ? 33.834 52.535 55.962 1.00 36.79 164 GLN C C 1
ATOM 5102 O O . GLN C 1 166 ? 33.750 52.467 54.735 1.00 36.94 164 GLN C O 1
ATOM 5108 N N . VAL C 1 167 ? 32.820 52.252 56.777 1.00 37.16 165 VAL C N 1
ATOM 5109 C CA . VAL C 1 167 ? 31.485 51.934 56.266 1.00 36.47 165 VAL C CA 1
ATOM 5110 C C . VAL C 1 167 ? 30.949 53.127 55.472 1.00 37.63 165 VAL C C 1
ATOM 5111 O O . VAL C 1 167 ? 30.591 53.007 54.291 1.00 36.52 165 VAL C O 1
ATOM 5115 N N . LYS C 1 168 ? 30.898 54.268 56.160 1.00 37.00 166 LYS C N 1
ATOM 5116 C CA . LYS C 1 168 ? 30.578 55.579 55.602 1.00 36.28 166 LYS C CA 1
ATOM 5117 C C . LYS C 1 168 ? 31.196 55.773 54.224 1.00 35.78 166 LYS C C 1
ATOM 5118 O O . LYS C 1 168 ? 30.518 56.126 53.262 1.00 34.10 166 LYS C O 1
ATOM 5124 N N . ALA C 1 169 ? 32.495 55.529 54.138 1.00 35.38 167 ALA C N 1
ATOM 5125 C CA . ALA C 1 169 ? 33.222 55.732 52.896 1.00 35.53 167 ALA C CA 1
ATOM 5126 C C . ALA C 1 169 ? 32.843 54.732 51.805 1.00 37.13 167 ALA C C 1
ATOM 5127 O O . ALA C 1 169 ? 32.808 55.083 50.624 1.00 39.55 167 ALA C O 1
ATOM 5129 N N . ASN C 1 170 ? 32.563 53.491 52.194 1.00 35.56 168 ASN C N 1
ATOM 5130 C CA . ASN C 1 170 ? 32.338 52.426 51.221 1.00 34.25 168 ASN C CA 1
ATOM 5131 C C . ASN C 1 170 ? 30.868 52.162 50.910 1.00 35.98 168 ASN C C 1
ATOM 5132 O O . ASN C 1 170 ? 30.548 51.442 49.960 1.00 34.76 168 ASN C O 1
ATOM 5145 N N . PRO C 1 172 ? 27.544 51.503 49.606 1.00 36.82 170 PRO C N 1
ATOM 5146 C CA . PRO C 1 172 ? 27.128 51.343 48.211 1.00 36.77 170 PRO C CA 1
ATOM 5147 C C . PRO C 1 172 ? 26.114 52.401 47.822 1.00 38.65 170 PRO C C 1
ATOM 5148 O O . PRO C 1 172 ? 25.289 52.785 48.652 1.00 38.82 170 PRO C O 1
ATOM 5152 N N . GLN C 1 173 ? 26.169 52.864 46.578 1.00 39.68 171 GLN C N 1
ATOM 5153 C CA . GLN C 1 173 ? 25.172 53.802 46.079 1.00 38.59 171 GLN C CA 1
ATOM 5154 C C . GLN C 1 173 ? 23.778 53.216 46.273 1.00 38.43 171 GLN C C 1
ATOM 5155 O O . GLN C 1 173 ? 22.859 53.898 46.737 1.00 37.69 171 GLN C O 1
ATOM 5161 N N . ASP C 1 174 ? 23.639 51.939 45.926 1.00 37.82 172 ASP C N 1
ATOM 5162 C CA . ASP C 1 174 ? 22.349 51.259 45.969 1.00 37.86 172 ASP C CA 1
ATOM 5163 C C . ASP C 1 174 ? 21.690 51.278 47.344 1.00 36.68 172 ASP C C 1
ATOM 5164 O O . ASP C 1 174 ? 20.468 51.249 47.433 1.00 36.09 172 ASP C O 1
ATOM 5169 N N . PHE C 1 175 ? 22.483 51.313 48.414 1.00 36.69 173 PHE C N 1
ATOM 5170 C CA . PHE C 1 175 ? 21.907 51.430 49.754 1.00 35.59 173 PHE C CA 1
ATOM 5171 C C . PHE C 1 175 ? 21.442 52.856 50.034 1.00 34.59 173 PHE C C 1
ATOM 5172 O O . PHE C 1 175 ? 20.395 53.066 50.642 1.00 34.11 173 PHE C O 1
ATOM 5180 N N . LYS C 1 176 ? 22.220 53.833 49.585 1.00 34.80 174 LYS C N 1
ATOM 5181 C CA . LYS C 1 176 ? 21.844 55.230 49.742 1.00 35.91 174 LYS C CA 1
ATOM 5182 C C . LYS C 1 176 ? 20.522 55.488 49.023 1.00 35.95 174 LYS C C 1
ATOM 5183 O O . LYS C 1 176 ? 19.700 56.285 49.472 1.00 34.39 174 LYS C O 1
ATOM 5189 N N . ASP C 1 177 ? 20.325 54.800 47.904 1.00 36.04 175 ASP C N 1
ATOM 5190 C CA . ASP C 1 177 ? 19.125 54.971 47.093 1.00 36.67 175 ASP C CA 1
ATOM 5191 C C . ASP C 1 177 ? 17.907 54.281 47.682 1.00 37.08 175 ASP C C 1
ATOM 5192 O O . ASP C 1 177 ? 16.786 54.757 47.525 1.00 40.96 175 ASP C O 1
ATOM 5197 N N . ARG C 1 178 ? 18.123 53.150 48.341 1.00 36.10 176 ARG C N 1
ATOM 5198 C CA . ARG C 1 178 ? 17.015 52.346 48.838 1.00 34.58 176 ARG C CA 1
ATOM 5199 C C . ARG C 1 178 ? 16.565 52.766 50.228 1.00 33.90 176 ARG C C 1
ATOM 5200 O O . ARG C 1 178 ? 15.393 52.638 50.573 1.00 36.30 176 ARG C O 1
ATOM 5208 N N . PHE C 1 179 ? 17.489 53.278 51.025 1.00 32.80 177 PHE C N 1
ATOM 5209 C CA . PHE C 1 179 ? 17.194 53.491 52.430 1.00 33.47 177 PHE C CA 1
ATOM 5210 C C . PHE C 1 179 ? 17.488 54.899 52.915 1.00 34.11 177 PHE C C 1
ATOM 5211 O O . PHE C 1 179 ? 18.028 55.723 52.186 1.00 34.79 177 PHE C O 1
ATOM 5219 N N . SER C 1 180 ? 17.110 55.157 54.162 1.00 33.52 178 SER C N 1
ATOM 5220 C CA . SER C 1 180 ? 17.494 56.370 54.858 1.00 33.04 178 SER C CA 1
ATOM 5221 C C . SER C 1 180 ? 18.744 56.039 55.670 1.00 34.44 178 SER C C 1
ATOM 5222 O O . SER C 1 180 ? 18.652 55.397 56.718 1.00 34.62 178 SER C O 1
ATOM 5225 N N . VAL C 1 181 ? 19.911 56.446 55.175 1.00 34.15 179 VAL C N 1
ATOM 5226 C CA . VAL C 1 181 ? 21.178 56.110 55.825 1.00 34.05 179 VAL C CA 1
ATOM 5227 C C . VAL C 1 181 ? 21.774 57.317 56.548 1.00 34.26 179 VAL C C 1
ATOM 5228 O O . VAL C 1 181 ? 22.112 58.314 55.923 1.00 36.72 179 VAL C O 1
ATOM 5232 N N . VAL C 1 182 ? 21.912 57.221 57.865 1.00 33.29 180 VAL C N 1
ATOM 5233 C CA . VAL C 1 182 ? 22.270 58.377 58.673 1.00 32.90 180 VAL C CA 1
ATOM 5234 C C . VAL C 1 182 ? 23.276 58.040 59.766 1.00 33.82 180 VAL C C 1
ATOM 5235 O O . VAL C 1 182 ? 23.133 57.027 60.445 1.00 34.32 180 VAL C O 1
ATOM 5239 N N . GLN C 1 183 ? 24.282 58.894 59.951 1.00 35.33 181 GLN C N 1
ATOM 5240 C CA . GLN C 1 183 ? 25.254 58.697 61.029 1.00 35.65 181 GLN C CA 1
ATOM 5241 C C . GLN C 1 183 ? 24.846 59.431 62.298 1.00 35.71 181 GLN C C 1
ATOM 5242 O O . GLN C 1 183 ? 25.053 60.634 62.425 1.00 37.24 181 GLN C O 1
ATOM 5248 N N . SER C 1 184 ? 24.272 58.692 63.239 1.00 36.04 182 SER C N 1
ATOM 5249 C CA . SER C 1 184 ? 23.706 59.283 64.446 1.00 37.66 182 SER C CA 1
ATOM 5250 C C . SER C 1 184 ? 24.720 59.360 65.581 1.00 38.50 182 SER C C 1
ATOM 5251 O O . SER C 1 184 ? 24.369 59.660 66.726 1.00 38.26 182 SER C O 1
ATOM 5254 N N . ALA C 1 185 ? 25.975 59.077 65.256 1.00 37.69 183 ALA C N 1
ATOM 5255 C CA . ALA C 1 185 ? 27.039 59.013 66.247 1.00 38.02 183 ALA C CA 1
ATOM 5256 C C . ALA C 1 185 ? 28.308 58.573 65.543 1.00 39.16 183 ALA C C 1
ATOM 5257 O O . ALA C 1 185 ? 28.257 58.109 64.400 1.00 37.96 183 ALA C O 1
ATOM 5259 N N . PRO C 1 186 ? 29.456 58.719 66.218 1.00 38.72 184 PRO C N 1
ATOM 5260 C CA . PRO C 1 186 ? 30.714 58.304 65.593 1.00 37.58 184 PRO C CA 1
ATOM 5261 C C . PRO C 1 186 ? 30.678 56.811 65.292 1.00 36.08 184 PRO C C 1
ATOM 5262 O O . PRO C 1 186 ? 31.209 56.361 64.280 1.00 36.62 184 PRO C O 1
ATOM 5266 N N . TYR C 1 187 ? 30.024 56.060 66.169 1.00 35.44 185 TYR C N 1
ATOM 5267 C CA . TYR C 1 187 ? 30.050 54.604 66.119 1.00 36.32 185 TYR C CA 1
ATOM 5268 C C . TYR C 1 187 ? 28.702 53.989 65.686 1.00 35.57 185 TYR C C 1
ATOM 5269 O O . TYR C 1 187 ? 28.548 52.768 65.676 1.00 33.58 185 TYR C O 1
ATOM 5278 N N . PHE C 1 188 ? 27.723 54.825 65.346 1.00 34.14 186 PHE C N 1
ATOM 5279 C CA . PHE C 1 188 ? 26.474 54.314 64.784 1.00 33.77 186 PHE C CA 1
ATOM 5280 C C . PHE C 1 188 ? 26.195 54.873 63.398 1.00 33.86 186 PHE C C 1
ATOM 5281 O O . PHE C 1 188 ? 26.183 56.089 63.198 1.00 35.49 186 PHE C O 1
ATOM 5289 N N . ILE C 1 189 ? 25.981 53.975 62.443 1.00 31.06 187 ILE C N 1
ATOM 5290 C CA . ILE C 1 189 ? 25.345 54.345 61.188 1.00 32.31 187 ILE C CA 1
ATOM 5291 C C . ILE C 1 189 ? 23.994 53.638 61.108 1.00 31.13 187 ILE C C 1
ATOM 5292 O O . ILE C 1 189 ? 23.926 52.414 61.209 1.00 29.52 187 ILE C O 1
ATOM 5297 N N . GLU C 1 190 ? 22.925 54.416 60.947 1.00 33.05 188 GLU C N 1
ATOM 5298 C CA . GLU C 1 190 ? 21.553 53.901 61.032 1.00 32.33 188 GLU C CA 1
ATOM 5299 C C . GLU C 1 190 ? 20.834 53.818 59.693 1.00 32.31 188 GLU C C 1
ATOM 5300 O O . GLU C 1 190 ? 20.931 54.722 58.867 1.00 32.71 188 GLU C O 1
ATOM 5306 N N . VAL C 1 191 ? 20.087 52.736 59.500 1.00 31.17 189 VAL C N 1
ATOM 5307 C CA . VAL C 1 191 ? 19.383 52.504 58.247 1.00 31.26 189 VAL C CA 1
ATOM 5308 C C . VAL C 1 191 ? 17.888 52.249 58.477 1.00 31.46 189 VAL C C 1
ATOM 5309 O O . VAL C 1 191 ? 17.505 51.484 59.369 1.00 29.34 189 VAL C O 1
ATOM 5321 N N . ASN C 1 193 ? 13.531 52.529 56.620 1.00 31.59 191 ASN C N 1
ATOM 5322 C CA . ASN C 1 193 ? 12.587 52.657 55.532 1.00 33.79 191 ASN C CA 1
ATOM 5323 C C . ASN C 1 193 ? 12.705 54.064 54.961 1.00 36.79 191 ASN C C 1
ATOM 5324 O O . ASN C 1 193 ? 12.612 55.046 55.695 1.00 37.17 191 ASN C O 1
ATOM 5329 N N . ARG C 1 194 ? 12.927 54.161 53.654 1.00 37.23 192 ARG C N 1
ATOM 5330 C CA . ARG C 1 194 ? 13.124 55.451 53.001 1.00 37.99 192 ARG C CA 1
ATOM 5331 C C . ARG C 1 194 ? 12.023 56.458 53.327 1.00 40.25 192 ARG C C 1
ATOM 5332 O O . ARG C 1 194 ? 12.198 57.663 53.167 1.00 42.20 192 ARG C O 1
ATOM 5340 N N . ARG C 1 195 ? 10.883 55.961 53.780 1.00 39.13 193 ARG C N 1
ATOM 5341 C CA . ARG C 1 195 ? 9.754 56.821 54.080 1.00 39.66 193 ARG C CA 1
ATOM 5342 C C . ARG C 1 195 ? 9.313 56.613 55.515 1.00 39.69 193 ARG C C 1
ATOM 5343 O O . ARG C 1 195 ? 8.295 55.982 55.780 1.00 40.43 193 ARG C O 1
ATOM 5351 N N . ALA C 1 196 ? 10.102 57.136 56.441 1.00 39.01 194 ALA C N 1
ATOM 5352 C CA . ALA C 1 196 ? 9.778 57.059 57.853 1.00 39.08 194 ALA C CA 1
ATOM 5353 C C . ALA C 1 196 ? 10.331 58.303 58.521 1.00 41.10 194 ALA C C 1
ATOM 5354 O O . ALA C 1 196 ? 11.535 58.402 58.769 1.00 43.36 194 ALA C O 1
ATOM 5356 N N . SER C 1 197 ? 9.452 59.266 58.771 1.00 39.39 195 SER C N 1
ATOM 5357 C CA . SER C 1 197 ? 9.812 60.484 59.478 1.00 38.52 195 SER C CA 1
ATOM 5358 C C . SER C 1 197 ? 8.930 60.562 60.700 1.00 39.18 195 SER C C 1
ATOM 5359 O O . SER C 1 197 ? 7.924 59.866 60.772 1.00 41.99 195 SER C O 1
ATOM 5362 N N . LYS C 1 198 ? 9.300 61.389 61.669 1.00 38.79 196 LYS C N 1
ATOM 5363 C CA . LYS C 1 198 ? 8.441 61.606 62.819 1.00 38.71 196 LYS C CA 1
ATOM 5364 C C . LYS C 1 198 ? 7.192 62.365 62.374 1.00 42.94 196 LYS C C 1
ATOM 5365 O O . LYS C 1 198 ? 6.138 62.289 63.011 1.00 43.67 196 LYS C O 1
ATOM 5371 N N . GLY C 1 199 ? 7.311 63.081 61.260 1.00 43.35 197 GLY C N 1
ATOM 5372 C CA . GLY C 1 199 ? 6.198 63.839 60.725 1.00 44.79 197 GLY C CA 1
ATOM 5373 C C . GLY C 1 199 ? 5.127 62.977 60.081 1.00 44.23 197 GLY C C 1
ATOM 5374 O O . GLY C 1 199 ? 3.973 62.955 60.526 1.00 43.74 197 GLY C O 1
ATOM 5375 N N . GLY C 1 200 ? 5.505 62.273 59.019 1.00 42.72 198 GLY C N 1
ATOM 5376 C CA . GLY C 1 200 ? 4.562 61.444 58.298 1.00 42.94 198 GLY C CA 1
ATOM 5377 C C . GLY C 1 200 ? 3.827 60.539 59.262 1.00 43.05 198 GLY C C 1
ATOM 5378 O O . GLY C 1 200 ? 2.611 60.389 59.195 1.00 41.35 198 GLY C O 1
ATOM 5379 N N . THR C 1 201 ? 4.582 59.948 60.178 1.00 43.44 199 THR C N 1
ATOM 5380 C CA . THR C 1 201 ? 4.039 58.976 61.117 1.00 42.90 199 THR C CA 1
ATOM 5381 C C . THR C 1 201 ? 3.142 59.621 62.169 1.00 43.30 199 THR C C 1
ATOM 5382 O O . THR C 1 201 ? 2.193 59.002 62.645 1.00 44.42 199 THR C O 1
ATOM 5386 N N . LEU C 1 202 ? 3.438 60.862 62.536 1.00 43.38 200 LEU C N 1
ATOM 5387 C CA . LEU C 1 202 ? 2.546 61.593 63.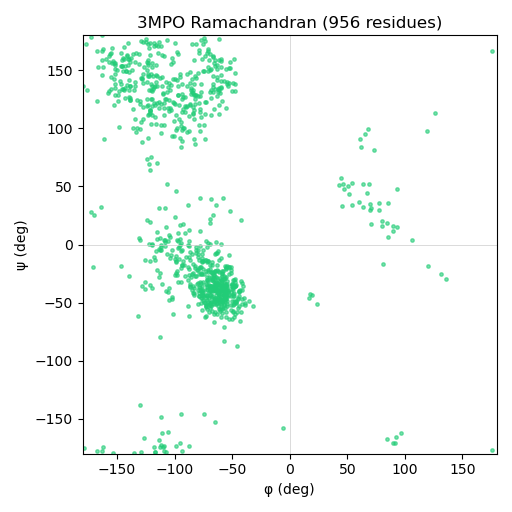423 1.00 43.25 200 LEU C CA 1
ATOM 5388 C C . LEU C 1 202 ? 1.221 61.793 62.705 1.00 45.10 200 LEU C C 1
ATOM 5389 O O . LEU C 1 202 ? 0.152 61.492 63.241 1.00 44.14 200 LEU C O 1
ATOM 5394 N N . SER C 1 203 ? 1.309 62.305 61.481 1.00 44.84 201 SER C N 1
ATOM 5395 C CA . SER C 1 203 ? 0.142 62.495 60.633 1.00 45.86 201 SER C CA 1
ATOM 5396 C C . SER C 1 203 ? -0.781 61.276 60.663 1.00 45.67 201 SER C C 1
ATOM 5397 O O . SER C 1 203 ? -1.980 61.394 60.929 1.00 45.47 201 SER C O 1
ATOM 5400 N N . GLU C 1 204 ? -0.205 60.110 60.389 1.00 44.66 202 GLU C N 1
ATOM 5401 C CA . GLU C 1 204 ? -0.955 58.866 60.331 1.00 43.73 202 GLU C CA 1
ATOM 5402 C C . GLU C 1 204 ? -1.619 58.577 61.667 1.00 45.81 202 GLU C C 1
ATOM 5403 O O . GLU C 1 204 ? -2.789 58.191 61.721 1.00 45.81 202 GLU C O 1
ATOM 5409 N N . LEU C 1 205 ? -0.869 58.761 62.748 1.00 46.53 203 LEU C N 1
ATOM 5410 C CA . LEU C 1 205 ? -1.409 58.550 64.088 1.00 45.74 203 LEU C CA 1
ATOM 5411 C C . LEU C 1 205 ? -2.573 59.502 64.356 1.00 45.99 203 LEU C C 1
ATOM 5412 O O . LEU C 1 205 ? -3.501 59.168 65.093 1.00 46.45 203 LEU C O 1
ATOM 5417 N N . VAL C 1 206 ? -2.521 60.684 63.748 1.00 45.61 204 VAL C N 1
ATOM 5418 C CA . VAL C 1 206 ? -3.578 61.680 63.915 1.00 47.82 204 VAL C CA 1
ATOM 5419 C C . VAL C 1 206 ? -4.867 61.308 63.160 1.00 47.88 204 VAL C C 1
ATOM 5420 O O . VAL C 1 206 ? -5.952 61.317 63.741 1.00 46.83 204 VAL C O 1
ATOM 5424 N N . ASP C 1 207 ? -4.744 60.975 61.875 1.00 48.93 205 ASP C N 1
ATOM 5425 C CA . ASP C 1 207 ? -5.884 60.484 61.092 1.00 48.65 205 ASP C CA 1
ATOM 5426 C C . ASP C 1 207 ? -6.522 59.285 61.781 1.00 47.43 205 ASP C C 1
ATOM 5427 O O . ASP C 1 207 ? -7.732 59.069 61.694 1.00 49.91 205 ASP C O 1
ATOM 5432 N N . GLN C 1 208 ? -5.689 58.517 62.473 1.00 45.69 206 GLN C N 1
ATOM 5433 C CA . GLN C 1 208 ? -6.105 57.285 63.124 1.00 45.00 206 GLN C CA 1
ATOM 5434 C C . GLN C 1 208 ? -6.842 57.566 64.426 1.00 44.95 206 GLN C C 1
ATOM 5435 O O . GLN C 1 208 ? -7.561 56.707 64.942 1.00 44.11 206 GLN C O 1
ATOM 5441 N N . LEU C 1 209 ? -6.659 58.768 64.958 1.00 45.75 207 LEU C N 1
ATOM 5442 C CA . LEU C 1 209 ? -7.297 59.143 66.217 1.00 47.77 207 LEU C CA 1
ATOM 5443 C C . LEU C 1 209 ? -8.600 59.914 66.016 1.00 47.00 207 LEU C C 1
ATOM 5444 O O . LEU C 1 209 ? -9.274 60.263 66.980 1.00 46.02 207 LEU C O 1
ATOM 5449 N N . GLY C 1 210 ? -8.951 60.167 64.760 1.00 48.18 208 GLY C N 1
ATOM 5450 C CA . GLY C 1 210 ? -10.130 60.951 64.451 1.00 49.74 208 GLY C CA 1
ATOM 5451 C C . GLY C 1 210 ? -9.873 62.441 64.577 1.00 51.22 208 GLY C C 1
ATOM 5452 O O . GLY C 1 210 ? -10.806 63.232 64.718 1.00 52.77 208 GLY C O 1
ATOM 5453 N N . LEU C 1 211 ? -8.602 62.824 64.524 1.00 50.50 209 LEU C N 1
ATOM 5454 C CA . LEU C 1 211 ? -8.218 64.226 64.654 1.00 52.49 209 LEU C CA 1
ATOM 5455 C C . LEU C 1 211 ? -7.629 64.761 63.352 1.00 53.68 209 LEU C C 1
ATOM 5456 O O . LEU C 1 211 ? -7.714 64.110 62.310 1.00 54.14 209 LEU C O 1
ATOM 5461 N N . THR C 1 212 ?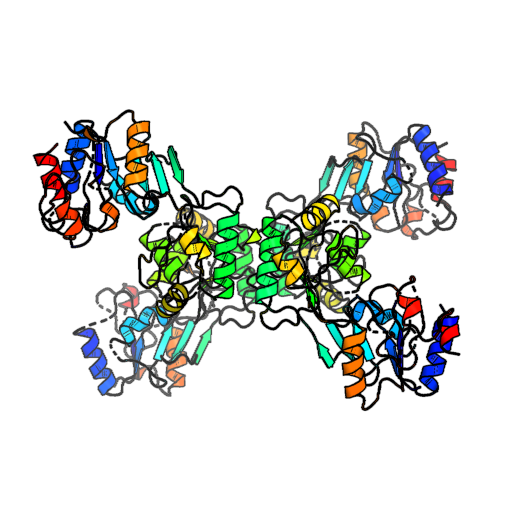 -7.030 65.946 63.420 1.00 53.74 210 THR C N 1
ATOM 5462 C CA . THR C 1 212 ? -6.428 66.572 62.247 1.00 55.45 210 THR C CA 1
ATOM 5463 C C . THR C 1 212 ? -5.326 67.554 62.646 1.00 55.55 210 THR C C 1
ATOM 5464 O O . THR C 1 212 ? -5.230 67.944 63.807 1.00 56.57 210 THR C O 1
ATOM 5468 N N . ALA C 1 213 ? -4.503 67.949 61.679 1.00 54.75 211 ALA C N 1
ATOM 5469 C CA . ALA C 1 213 ? -3.391 68.867 61.926 1.00 55.47 211 ALA C CA 1
ATOM 5470 C C . ALA C 1 213 ? -3.712 69.994 62.918 1.00 56.76 211 ALA C C 1
ATOM 5471 O O . ALA C 1 213 ? -2.967 70.219 63.869 1.00 55.64 211 ALA C O 1
ATOM 5473 N N . ASP C 1 214 ? -4.823 70.693 62.696 1.00 59.03 212 ASP C N 1
ATOM 5474 C CA . ASP C 1 214 ? -5.168 71.875 63.488 1.00 56.85 212 ASP C CA 1
ATOM 5475 C C . ASP C 1 214 ? -5.548 71.557 64.931 1.00 55.98 212 ASP C C 1
ATOM 5476 O O . ASP C 1 214 ? -6.184 72.366 65.602 1.00 55.65 212 ASP C O 1
ATOM 5481 N N . ASP C 1 215 ? -5.168 70.376 65.403 1.00 56.40 213 ASP C N 1
ATOM 5482 C CA . ASP C 1 215 ? -5.347 70.015 66.807 1.00 57.20 213 ASP C CA 1
ATOM 5483 C C . ASP C 1 215 ? -3.982 69.730 67.417 1.00 54.43 213 ASP C C 1
ATOM 5484 O O . ASP C 1 215 ? -3.864 69.427 68.605 1.00 53.39 213 ASP C O 1
ATOM 5489 N N . VAL C 1 216 ? -2.954 69.847 66.587 1.00 53.54 214 VAL C N 1
ATOM 5490 C CA . VAL C 1 216 ? -1.642 69.307 66.899 1.00 52.29 214 VAL C CA 1
ATOM 5491 C C . VAL C 1 216 ? -0.594 70.367 67.208 1.00 51.60 214 VAL C C 1
ATOM 5492 O O . VAL C 1 216 ? -0.340 71.258 66.401 1.00 52.92 214 VAL C O 1
ATOM 5504 N N . THR C 1 218 ? 3.399 70.462 67.879 1.00 48.47 216 THR C N 1
ATOM 5505 C CA . THR C 1 218 ? 4.646 69.715 67.896 1.00 47.84 216 THR C CA 1
ATOM 5506 C C . THR C 1 218 ? 5.757 70.605 68.398 1.00 49.38 216 THR C C 1
ATOM 5507 O O . THR C 1 218 ? 5.881 71.743 67.955 1.00 51.01 216 THR C O 1
ATOM 5511 N N . LEU C 1 219 ? 6.558 70.082 69.324 1.00 49.42 217 LEU C N 1
ATOM 5512 C CA . LEU C 1 219 ? 7.799 70.724 69.746 1.00 48.02 217 LEU C CA 1
ATOM 5513 C C . LEU C 1 219 ? 8.991 69.946 69.198 1.00 47.55 217 LEU C C 1
ATOM 5514 O O . LEU C 1 219 ? 9.099 68.744 69.419 1.00 46.54 217 LEU C O 1
ATOM 5519 N N . GLY C 1 220 ? 9.880 70.628 68.482 1.00 50.61 218 GLY C N 1
ATOM 5520 C CA . GLY C 1 220 ? 11.049 69.979 67.911 1.00 52.98 218 GLY C CA 1
ATOM 5521 C C . GLY C 1 220 ? 12.286 70.860 67.887 1.00 55.23 218 GLY C C 1
ATOM 5522 O O . GLY C 1 220 ? 12.176 72.081 67.969 1.00 55.55 218 GLY C O 1
ATOM 5523 N N . ASP C 1 221 ? 13.461 70.245 67.758 1.00 55.93 219 ASP C N 1
ATOM 5524 C CA . ASP C 1 221 ? 14.723 70.983 67.797 1.00 56.99 219 ASP C CA 1
ATOM 5525 C C . ASP C 1 221 ? 15.669 70.707 66.611 1.00 58.83 219 ASP C C 1
ATOM 5526 O O . ASP C 1 221 ? 16.361 71.612 66.138 1.00 59.96 219 ASP C O 1
ATOM 5531 N N . GLN C 1 222 ? 15.694 69.471 66.122 1.00 57.38 220 GLN C N 1
ATOM 5532 C CA . GLN C 1 222 ? 16.713 69.071 65.148 1.00 57.20 220 GLN C CA 1
ATOM 5533 C C . GLN C 1 222 ? 16.190 68.819 63.731 1.00 55.90 220 GLN C C 1
ATOM 5534 O O . GLN C 1 222 ? 15.014 69.037 63.440 1.00 56.19 220 GLN C O 1
ATOM 5540 N N . GLY C 1 223 ? 17.082 68.345 62.864 1.00 54.21 221 GLY C N 1
ATOM 5541 C CA . GLY C 1 223 ? 16.771 68.103 61.465 1.00 53.53 221 GLY C CA 1
ATOM 5542 C C . GLY C 1 223 ? 15.517 67.289 61.210 1.00 53.89 221 GLY C C 1
ATOM 5543 O O . GLY C 1 223 ? 14.557 67.785 60.620 1.00 54.76 221 GLY C O 1
ATOM 5544 N N . ASN C 1 224 ? 15.517 66.037 61.652 1.00 54.70 222 ASN C N 1
ATOM 5545 C CA . ASN C 1 224 ? 14.364 65.156 61.445 1.00 54.09 222 ASN C CA 1
ATOM 5546 C C . ASN C 1 224 ? 13.050 65.704 61.992 1.00 51.77 222 ASN C C 1
ATOM 5547 O O . ASN C 1 224 ? 11.981 65.246 61.604 1.00 53.66 222 ASN C O 1
ATOM 5552 N N . ASP C 1 225 ? 13.133 66.677 62.894 1.00 51.42 223 ASP C N 1
ATOM 5553 C CA . ASP C 1 225 ? 11.945 67.301 63.466 1.00 51.78 223 ASP C CA 1
ATOM 5554 C C . ASP C 1 225 ? 11.217 68.189 62.464 1.00 53.10 223 ASP C C 1
ATOM 5555 O O . ASP C 1 225 ? 10.028 68.468 62.619 1.00 51.75 223 ASP C O 1
ATOM 5560 N N . LEU C 1 226 ? 11.936 68.637 61.442 1.00 54.43 224 LEU C N 1
ATOM 5561 C CA . LEU C 1 226 ? 11.394 69.606 60.495 1.00 54.21 224 LEU C CA 1
ATOM 5562 C C . LEU C 1 226 ? 9.954 69.287 60.084 1.00 52.46 224 LEU C C 1
ATOM 5563 O O . LEU C 1 226 ? 9.038 70.038 60.410 1.00 54.01 224 LEU C O 1
ATOM 5568 N N . THR C 1 227 ? 9.756 68.174 59.383 1.00 51.48 225 THR C N 1
ATOM 5569 C CA . THR C 1 227 ? 8.432 67.809 58.885 1.00 49.60 225 THR C CA 1
ATOM 5570 C C . THR C 1 227 ? 7.412 67.688 60.006 1.00 50.22 225 THR C C 1
ATOM 5571 O O . THR C 1 227 ? 6.214 67.779 59.767 1.00 52.23 225 THR C O 1
ATOM 5583 N N . ILE C 1 229 ? 7.307 69.788 62.581 1.00 52.60 227 ILE C N 1
ATOM 5584 C CA . ILE C 1 229 ? 6.934 71.158 62.913 1.00 52.00 227 ILE C CA 1
ATOM 5585 C C . ILE C 1 229 ? 6.026 71.784 61.857 1.00 53.54 227 ILE C C 1
ATOM 5586 O O . ILE C 1 229 ? 5.055 72.461 62.192 1.00 56.93 227 ILE C O 1
ATOM 5591 N N . LYS C 1 230 ? 6.341 71.565 60.584 1.00 51.54 228 LYS C N 1
ATOM 5592 C CA . LYS C 1 230 ? 5.491 72.065 59.509 1.00 53.58 228 LYS C CA 1
ATOM 5593 C C . LYS C 1 230 ? 4.063 71.542 59.656 1.00 53.42 228 LYS C C 1
ATOM 5594 O O . LYS C 1 230 ? 3.144 72.296 59.997 1.00 54.97 228 LYS C O 1
ATOM 5600 N N . TYR C 1 231 ? 3.893 70.247 59.407 1.00 50.77 229 TYR C N 1
ATOM 5601 C CA . TYR C 1 231 ? 2.608 69.572 59.564 1.00 51.36 229 TYR C CA 1
ATOM 5602 C C . TYR C 1 231 ? 1.757 70.155 60.687 1.00 51.03 229 TYR C C 1
ATOM 5603 O O . TYR C 1 231 ? 0.600 70.511 60.476 1.00 51.69 229 TYR C O 1
ATOM 5612 N N . ALA C 1 232 ? 2.350 70.255 61.873 1.00 51.48 230 ALA C N 1
ATOM 5613 C CA . ALA C 1 232 ? 1.627 70.533 63.119 1.00 51.64 230 ALA C CA 1
ATOM 5614 C C . ALA C 1 232 ? 0.484 71.550 63.063 1.00 53.59 230 ALA C C 1
ATOM 5615 O O . ALA C 1 232 ? -0.589 71.304 63.613 1.00 53.03 230 ALA C O 1
ATOM 5617 N N . GLY C 1 233 ? 0.702 72.694 62.427 1.00 53.85 231 GLY C N 1
ATOM 5618 C CA . GLY C 1 233 ? -0.249 73.781 62.581 1.00 53.32 231 GLY C CA 1
ATOM 5619 C C . GLY C 1 233 ? -0.242 74.150 64.055 1.00 54.10 231 GLY C C 1
ATOM 5620 O O . GLY C 1 233 ? -1.076 73.688 64.835 1.00 53.75 231 GLY C O 1
ATOM 5621 N N . LEU C 1 234 ? 0.721 74.993 64.415 1.00 54.12 232 LEU C N 1
ATOM 5622 C CA . LEU C 1 234 ? 1.135 75.249 65.797 1.00 53.17 232 LEU C CA 1
ATOM 5623 C C . LEU C 1 234 ? 2.287 74.335 66.163 1.00 53.25 232 LEU C C 1
ATOM 5624 O O . LEU C 1 234 ? 2.275 73.679 67.203 1.00 53.04 232 LEU C O 1
ATOM 5629 N N . GLY C 1 235 ? 3.275 74.285 65.278 1.00 54.02 233 GLY C N 1
ATOM 5630 C CA . GLY C 1 235 ? 4.546 73.675 65.595 1.00 52.47 233 GLY C CA 1
ATOM 5631 C C . GLY C 1 235 ? 5.394 74.737 66.250 1.00 52.09 233 GLY C C 1
ATOM 5632 O O . GLY C 1 235 ? 5.664 75.777 65.660 1.00 54.47 233 GLY C O 1
ATOM 5633 N N . VAL C 1 236 ? 5.795 74.479 67.485 1.00 51.68 234 VAL C N 1
ATOM 5634 C CA . VAL C 1 236 ? 6.624 75.405 68.233 1.00 52.44 234 VAL C CA 1
ATOM 5635 C C . VAL C 1 236 ? 8.070 74.918 68.262 1.00 53.94 234 VAL C C 1
ATOM 5636 O O . VAL C 1 236 ? 8.364 73.860 68.817 1.00 52.84 234 VAL C O 1
ATOM 5640 N N . ALA C 1 237 ? 8.974 75.686 67.663 1.00 55.76 235 ALA C N 1
ATOM 5641 C CA . ALA C 1 237 ? 10.391 75.333 67.671 1.00 55.16 235 ALA C CA 1
ATOM 5642 C C . ALA C 1 237 ? 11.033 75.596 69.035 1.00 56.13 235 ALA C C 1
ATOM 5643 O O . ALA C 1 237 ? 10.522 76.385 69.833 1.00 55.07 235 ALA C O 1
ATOM 5653 N N . GLY C 1 239 ? 14.242 76.713 71.612 1.00 58.59 237 GLY C N 1
ATOM 5654 C CA . GLY C 1 239 ? 15.240 77.767 71.664 1.00 59.01 237 GLY C CA 1
ATOM 5655 C C . GLY C 1 239 ? 16.593 77.350 71.120 1.00 60.03 237 GLY C C 1
ATOM 5656 O O . GLY C 1 239 ? 17.367 78.186 70.644 1.00 59.78 237 GLY C O 1
ATOM 5657 N N . ASN C 1 240 ? 16.875 76.052 71.190 1.00 59.09 238 ASN C N 1
ATOM 5658 C CA . ASN C 1 240 ? 18.146 75.503 70.732 1.00 58.63 238 ASN C CA 1
ATOM 5659 C C . ASN C 1 240 ? 18.054 74.923 69.326 1.00 57.49 238 ASN C C 1
ATOM 5660 O O . ASN C 1 240 ? 19.014 74.358 68.806 1.00 59.34 238 ASN C O 1
ATOM 5665 N N . ALA C 1 241 ? 16.891 75.080 68.710 1.00 57.61 239 ALA C N 1
ATOM 5666 C CA . ALA C 1 241 ? 16.662 74.559 67.370 1.00 59.28 239 ALA C CA 1
ATOM 5667 C C . ALA C 1 241 ? 17.580 75.221 66.359 1.00 57.69 239 ALA C C 1
ATOM 5668 O O . ALA C 1 241 ? 17.978 76.366 66.530 1.00 58.98 239 ALA C O 1
ATOM 5670 N N . ILE C 1 242 ? 17.908 74.495 65.299 1.00 59.85 240 ILE C N 1
ATOM 5671 C CA . ILE C 1 242 ? 18.706 75.061 64.221 1.00 63.50 240 ILE C CA 1
ATOM 5672 C C . ILE C 1 242 ? 17.896 76.061 63.397 1.00 63.88 240 ILE C C 1
ATOM 5673 O O . ILE C 1 242 ? 16.666 76.102 63.471 1.00 60.28 240 ILE C O 1
ATOM 5678 N N . ASP C 1 243 ? 18.604 76.854 62.601 1.00 67.04 241 ASP C N 1
ATOM 5679 C CA . ASP C 1 243 ? 18.002 77.986 61.904 1.00 68.10 241 ASP C CA 1
ATOM 5680 C C . ASP C 1 243 ? 16.849 77.625 60.966 1.00 69.00 241 ASP C C 1
ATOM 5681 O O . ASP C 1 243 ? 15.901 78.400 60.835 1.00 68.04 241 ASP C O 1
ATOM 5686 N N . GLU C 1 244 ? 16.915 76.463 60.322 1.00 68.55 242 GLU C N 1
ATOM 5687 C CA . GLU C 1 244 ? 15.867 76.092 59.368 1.00 67.60 242 GLU C CA 1
ATOM 5688 C C . GLU C 1 244 ? 14.598 75.619 60.065 1.00 65.62 242 GLU C C 1
ATOM 5689 O O . GLU C 1 244 ? 13.520 75.616 59.470 1.00 65.68 242 GLU C O 1
ATOM 5695 N N . VAL C 1 245 ? 14.727 75.231 61.329 1.00 64.96 243 VAL C N 1
ATOM 5696 C CA . VAL C 1 245 ? 13.570 74.792 62.105 1.00 64.59 243 VAL C CA 1
ATOM 5697 C C . VAL C 1 245 ? 12.710 75.980 62.522 1.00 63.66 243 VAL C C 1
ATOM 5698 O O . VAL C 1 245 ? 11.484 75.930 62.442 1.00 63.77 243 VAL C O 1
ATOM 5702 N N . LYS C 1 246 ? 13.364 77.047 62.966 1.00 63.13 244 LYS C N 1
ATOM 5703 C CA . LYS C 1 246 ? 12.666 78.225 63.454 1.00 60.11 244 LYS C CA 1
ATOM 5704 C C . LYS C 1 246 ? 11.925 78.945 62.332 1.00 61.16 244 LYS C C 1
ATOM 5705 O O . LYS C 1 246 ? 10.884 79.554 62.562 1.00 59.53 244 LYS C O 1
ATOM 5711 N N . GLU C 1 247 ? 12.466 78.865 61.119 1.00 64.05 245 GLU C N 1
ATOM 5712 C CA . GLU C 1 247 ? 11.813 79.439 59.946 1.00 63.96 245 GLU C CA 1
ATOM 5713 C C . GLU C 1 247 ? 10.432 78.827 59.763 1.00 62.57 245 GLU C C 1
ATOM 5714 O O . GLU C 1 247 ? 9.448 79.531 59.553 1.00 60.48 245 GLU C O 1
ATOM 5720 N N . ALA C 1 248 ? 10.379 77.501 59.835 1.00 62.32 246 ALA C N 1
ATOM 5721 C CA . ALA C 1 248 ? 9.161 76.754 59.560 1.00 60.74 246 ALA C CA 1
ATOM 5722 C C . ALA C 1 248 ? 8.175 76.810 60.720 1.00 59.89 246 ALA C C 1
ATOM 5723 O O . ALA C 1 248 ? 6.967 76.667 60.529 1.00 60.90 246 ALA C O 1
ATOM 5725 N N . ALA C 1 249 ? 8.692 77.020 61.924 1.00 58.01 247 ALA C N 1
ATOM 5726 C CA . ALA C 1 249 ? 7.848 77.041 63.111 1.00 58.57 247 ALA C CA 1
ATOM 5727 C C . ALA C 1 249 ? 6.803 78.157 63.069 1.00 58.17 247 ALA C C 1
ATOM 5728 O O . ALA C 1 249 ? 6.949 79.139 62.340 1.00 58.31 247 ALA C O 1
ATOM 5730 N N . GLN C 1 250 ? 5.744 77.992 63.854 1.00 57.60 248 GLN C N 1
ATOM 5731 C CA . GLN C 1 250 ? 4.689 78.996 63.937 1.00 58.66 248 GLN C CA 1
ATOM 5732 C C . GLN C 1 250 ? 4.945 79.933 65.118 1.00 58.40 248 GLN C C 1
ATOM 5733 O O . GLN C 1 250 ? 4.607 81.118 65.079 1.00 58.75 248 GLN C O 1
ATOM 5739 N N . ALA C 1 251 ? 5.551 79.387 66.165 1.00 56.56 249 ALA C N 1
ATOM 5740 C CA . ALA C 1 251 ? 6.017 80.178 67.293 1.00 55.44 249 ALA C CA 1
ATOM 5741 C C . ALA C 1 251 ? 7.405 79.679 67.636 1.00 55.38 249 ALA C C 1
ATOM 5742 O O . ALA C 1 251 ? 7.913 78.774 66.980 1.00 57.02 249 ALA C O 1
ATOM 5744 N N . VAL C 1 252 ? 8.021 80.269 68.653 1.00 54.95 250 VAL C N 1
ATOM 5745 C CA . VAL C 1 252 ? 9.280 79.755 69.188 1.00 52.96 250 VAL C CA 1
ATOM 5746 C C . VAL C 1 252 ? 9.231 79.820 70.710 1.00 53.77 250 VAL C C 1
ATOM 5747 O O . VAL C 1 252 ? 8.405 80.536 71.282 1.00 53.20 250 VAL C O 1
ATOM 5751 N N . THR C 1 253 ? 10.093 79.056 71.369 1.00 55.09 251 THR C N 1
ATOM 5752 C CA . THR C 1 253 ? 10.016 78.921 72.817 1.00 55.58 251 THR C CA 1
ATOM 5753 C C . THR C 1 253 ? 11.397 78.907 73.473 1.00 55.94 251 THR C C 1
ATOM 5754 O O . THR C 1 253 ? 12.422 78.897 72.788 1.00 54.56 251 THR C O 1
ATOM 5758 N N . LEU C 1 254 ? 11.412 78.917 74.803 1.00 56.45 252 LEU C N 1
ATOM 5759 C CA . LEU C 1 254 ? 12.659 78.902 75.557 1.00 57.71 252 LEU C CA 1
ATOM 5760 C C . LEU C 1 254 ? 13.462 77.658 75.227 1.00 58.74 252 LEU C C 1
ATOM 5761 O O . LEU C 1 254 ? 12.919 76.667 74.741 1.00 58.80 252 LEU C O 1
ATOM 5766 N N . THR C 1 255 ? 14.759 77.713 75.499 1.00 60.40 253 THR C N 1
ATOM 5767 C CA . THR C 1 255 ? 15.654 76.612 75.172 1.00 61.70 253 THR C CA 1
ATOM 5768 C C . THR C 1 255 ? 15.497 75.448 76.161 1.00 62.32 253 THR C C 1
ATOM 5769 O O . THR C 1 255 ? 14.988 75.630 77.270 1.00 60.75 253 THR C O 1
ATOM 5773 N N . ASN C 1 256 ? 15.925 74.254 75.755 1.00 61.18 254 ASN C N 1
ATOM 5774 C CA . ASN C 1 256 ? 15.723 73.061 76.578 1.00 61.91 254 ASN C CA 1
ATOM 5775 C C . ASN C 1 256 ? 16.384 73.158 77.950 1.00 63.42 254 ASN C C 1
ATOM 5776 O O . ASN C 1 256 ? 16.132 72.340 78.832 1.00 63.97 254 ASN C O 1
ATOM 5781 N N . ALA C 1 257 ? 17.230 74.164 78.125 1.00 64.99 255 ALA C N 1
ATOM 5782 C CA . ALA C 1 257 ? 17.826 74.431 79.424 1.00 65.15 255 ALA C CA 1
ATOM 5783 C C . ALA C 1 257 ? 16.878 75.322 80.219 1.00 65.04 255 ALA C C 1
ATOM 5784 O O . ALA C 1 257 ? 16.766 75.199 81.438 1.00 65.52 255 ALA C O 1
ATOM 5786 N N . GLU C 1 258 ? 16.186 76.212 79.514 1.00 62.95 256 GLU C N 1
ATOM 5787 C CA . GLU C 1 258 ? 15.234 77.113 80.150 1.00 64.36 256 GLU C CA 1
ATOM 5788 C C . GLU C 1 258 ? 13.844 76.483 80.261 1.00 62.93 256 GLU C C 1
ATOM 5789 O O . GLU C 1 258 ? 12.867 77.171 80.558 1.00 63.38 256 GLU C O 1
ATOM 5795 N N . ASN C 1 259 ? 13.759 75.178 80.023 1.00 62.38 257 ASN C N 1
ATOM 5796 C CA . ASN C 1 259 ? 12.486 74.463 80.111 1.00 62.11 257 ASN C CA 1
ATOM 5797 C C . ASN C 1 259 ? 11.447 74.998 79.138 1.00 57.97 257 ASN C C 1
ATOM 5798 O O . ASN C 1 259 ? 10.260 75.056 79.458 1.00 55.18 257 ASN C O 1
ATOM 5803 N N . GLY C 1 260 ? 11.898 75.390 77.952 1.00 58.03 258 GLY C N 1
ATOM 5804 C CA . GLY C 1 260 ? 11.006 75.934 76.948 1.00 57.87 258 GLY C CA 1
ATOM 5805 C C . GLY C 1 260 ? 9.755 75.101 76.744 1.00 57.54 258 GLY C C 1
ATOM 5806 O O . GLY C 1 260 ? 8.687 75.630 76.437 1.00 57.49 258 GLY C O 1
ATOM 5807 N N . VAL C 1 261 ? 9.889 73.792 76.925 1.00 58.78 259 VAL C N 1
ATOM 5808 C CA . VAL C 1 261 ? 8.789 72.854 76.710 1.00 56.89 259 VAL C CA 1
ATOM 5809 C C . VAL C 1 261 ? 7.632 73.066 77.690 1.00 55.37 259 VAL C C 1
ATOM 5810 O O . VAL C 1 261 ? 6.468 73.117 77.289 1.00 52.57 259 VAL C O 1
ATOM 5814 N N . ALA C 1 262 ? 7.958 73.181 78.973 1.00 56.09 260 ALA C N 1
ATOM 5815 C CA . ALA C 1 262 ? 6.957 73.467 79.992 1.00 55.65 260 ALA C CA 1
ATOM 5816 C C . ALA C 1 262 ? 6.343 74.848 79.754 1.00 56.66 260 ALA C C 1
ATOM 5817 O O . ALA C 1 262 ? 5.191 75.102 80.109 1.00 54.46 260 ALA C O 1
ATOM 5819 N N . ALA C 1 263 ? 7.121 75.732 79.138 1.00 56.79 261 ALA C N 1
ATOM 5820 C CA . ALA C 1 263 ? 6.697 77.108 78.920 1.00 54.47 261 ALA C CA 1
ATOM 5821 C C . ALA C 1 263 ? 5.918 77.291 77.623 1.00 54.36 261 ALA C C 1
ATOM 5822 O O . ALA C 1 263 ? 5.189 78.267 77.472 1.00 56.10 261 ALA C O 1
ATOM 5824 N N . ALA C 1 264 ? 6.079 76.364 76.685 1.00 53.94 262 ALA C N 1
ATOM 5825 C CA . ALA C 1 264 ? 5.311 76.412 75.444 1.00 54.38 262 ALA C CA 1
ATOM 5826 C C . ALA C 1 264 ? 3.939 75.772 75.648 1.00 55.33 262 ALA C C 1
ATOM 5827 O O . ALA C 1 264 ? 2.925 76.277 75.167 1.00 54.79 262 ALA C O 1
ATOM 5829 N N . ILE C 1 265 ? 3.914 74.659 76.368 1.00 55.05 263 ILE C N 1
ATOM 5830 C CA . ILE C 1 265 ? 2.661 74.031 76.755 1.00 54.29 263 ILE C CA 1
ATOM 5831 C C . ILE C 1 265 ? 1.789 75.044 77.492 1.00 55.37 263 ILE C C 1
ATOM 5832 O O . ILE C 1 265 ? 0.696 75.388 77.042 1.00 55.30 263 ILE C O 1
ATOM 5837 N N . ARG C 1 266 ? 2.287 75.517 78.630 1.00 55.30 264 ARG C N 1
ATOM 5838 C CA . ARG C 1 266 ? 1.574 76.484 79.452 1.00 55.54 264 ARG C CA 1
ATOM 5839 C C . ARG C 1 266 ? 1.045 77.649 78.625 1.00 56.48 264 ARG C C 1
ATOM 5840 O O . ARG C 1 266 ? -0.097 78.080 78.795 1.00 57.22 264 ARG C O 1
ATOM 5848 N N . LYS C 1 267 ? 1.882 78.157 77.729 1.00 55.20 265 LYS C N 1
ATOM 5849 C CA . LYS C 1 267 ? 1.506 79.297 76.906 1.00 55.33 265 LYS C CA 1
ATOM 5850 C C . LYS C 1 267 ? 0.375 78.983 75.939 1.00 54.21 265 LYS C C 1
ATOM 5851 O O . LYS C 1 267 ? -0.682 79.606 75.996 1.00 54.73 265 LYS C O 1
ATOM 5857 N N . TYR C 1 268 ? 0.601 78.006 75.066 1.00 53.99 266 TYR C N 1
ATOM 5858 C CA . TYR C 1 268 ? -0.265 77.788 73.908 1.00 54.55 266 TYR C CA 1
ATOM 5859 C C . TYR C 1 268 ? -1.379 76.753 74.100 1.00 54.95 266 TYR C C 1
ATOM 5860 O O . TYR C 1 268 ? -2.224 76.589 73.221 1.00 54.49 266 TYR C O 1
ATOM 5869 N N . ALA C 1 269 ? -1.397 76.069 75.240 1.00 55.89 267 ALA C N 1
ATOM 5870 C CA . ALA C 1 269 ? -2.318 74.946 75.420 1.00 54.96 267 ALA C CA 1
ATOM 5871 C C . ALA C 1 269 ? -3.301 75.068 76.593 1.00 57.08 267 ALA C C 1
ATOM 5872 O O . ALA C 1 269 ? -4.273 74.313 76.672 1.00 54.30 267 ALA C O 1
ATOM 5874 N N . LEU C 1 270 ? -3.055 76.009 77.501 1.00 58.98 268 LEU C N 1
ATOM 5875 C CA . LEU C 1 270 ? -3.875 76.118 78.706 1.00 58.83 268 LEU C CA 1
ATOM 5876 C C . LEU C 1 270 ? -4.390 77.540 78.943 1.00 60.08 268 LEU C C 1
ATOM 5877 O O . LEU C 1 270 ? -5.535 77.738 79.365 1.00 59.36 268 LEU C O 1
ATOM 5882 N N . THR D 1 4 ? 55.260 10.380 20.549 1.00 66.75 2 THR D N 1
ATOM 5883 C CA . THR D 1 4 ? 55.671 10.004 21.899 1.00 68.75 2 THR D CA 1
ATOM 5884 C C . THR D 1 4 ? 54.831 10.718 22.960 1.00 67.16 2 THR D C 1
ATOM 5885 O O . THR D 1 4 ? 54.694 11.946 22.951 1.00 65.23 2 THR D O 1
ATOM 5889 N N . ILE D 1 5 ? 54.273 9.931 23.875 1.00 66.29 3 ILE D N 1
ATOM 5890 C CA . ILE D 1 5 ? 53.401 10.449 24.921 1.00 63.31 3 ILE D CA 1
ATOM 5891 C C . ILE D 1 5 ? 54.119 10.451 26.264 1.00 60.82 3 ILE D C 1
ATOM 5892 O O . ILE D 1 5 ? 54.782 9.476 26.622 1.00 60.98 3 ILE D O 1
ATOM 5897 N N . LYS D 1 6 ? 53.987 11.550 27.002 1.00 59.57 4 LYS D N 1
ATOM 5898 C CA . LYS D 1 6 ? 54.599 11.660 28.323 1.00 60.31 4 LYS D CA 1
ATOM 5899 C C . LYS D 1 6 ? 53.555 11.663 29.438 1.00 57.80 4 LYS D C 1
ATOM 5900 O O . LYS D 1 6 ? 53.792 11.138 30.529 1.00 57.29 4 LYS D O 1
ATOM 5906 N N . LEU D 1 7 ? 52.399 12.250 29.148 1.00 56.52 5 LEU D N 1
ATOM 5907 C CA . LEU D 1 7 ? 51.329 12.390 30.128 1.00 54.98 5 LEU D CA 1
ATOM 5908 C C . LEU D 1 7 ? 49.977 12.127 29.475 1.00 54.49 5 LEU D C 1
ATOM 5909 O O . LEU D 1 7 ? 49.686 12.660 28.403 1.00 55.70 5 LEU D O 1
ATOM 5914 N N . ILE D 1 8 ? 49.154 11.310 30.125 1.00 53.33 6 ILE D N 1
ATOM 5915 C CA . ILE D 1 8 ? 47.812 11.016 29.625 1.00 54.01 6 ILE D CA 1
ATOM 5916 C C . ILE D 1 8 ? 46.716 11.439 30.599 1.00 51.92 6 ILE D C 1
ATOM 5917 O O . ILE D 1 8 ? 46.556 10.844 31.667 1.00 50.67 6 ILE D O 1
ATOM 5922 N N . ALA D 1 9 ? 45.955 12.458 30.219 1.00 53.42 7 ALA D N 1
ATOM 5923 C CA . ALA D 1 9 ? 44.812 12.909 31.014 1.00 53.31 7 ALA D CA 1
ATOM 5924 C C . ALA D 1 9 ? 43.562 12.072 30.722 1.00 53.05 7 ALA D C 1
ATOM 5925 O O . ALA D 1 9 ? 43.277 11.747 29.572 1.00 54.18 7 ALA D O 1
ATOM 5927 N N . ILE D 1 10 ? 42.812 11.727 31.763 1.00 51.93 8 ILE D N 1
ATOM 5928 C CA . ILE D 1 10 ? 41.616 10.908 31.585 1.00 52.86 8 ILE D CA 1
ATOM 5929 C C . ILE D 1 10 ? 40.400 11.439 32.356 1.00 53.18 8 ILE D C 1
ATOM 5930 O O . ILE D 1 10 ? 40.513 11.828 33.517 1.00 51.90 8 ILE D O 1
ATOM 5935 N N . ASP D 1 11 ? 39.237 11.446 31.712 1.00 54.03 9 ASP D N 1
ATOM 5936 C CA . ASP D 1 11 ? 37.996 11.794 32.399 1.00 51.98 9 ASP D CA 1
ATOM 5937 C C . ASP D 1 11 ? 37.517 10.583 33.207 1.00 52.91 9 ASP D C 1
ATOM 5938 O O . ASP D 1 11 ? 38.019 9.476 33.024 1.00 53.46 9 ASP D O 1
ATOM 5943 N N . ILE D 1 12 ? 36.553 10.784 34.101 1.00 53.96 10 ILE D N 1
ATOM 5944 C CA . ILE D 1 12 ? 36.103 9.700 34.975 1.00 55.51 10 ILE D CA 1
ATOM 5945 C C . ILE D 1 12 ? 34.748 9.106 34.588 1.00 59.26 10 ILE D C 1
ATOM 5946 O O . ILE D 1 12 ? 34.533 7.893 34.700 1.00 59.79 10 ILE D O 1
ATOM 5951 N N . ASP D 1 13 ? 33.834 9.961 34.146 1.00 59.70 11 ASP D N 1
ATOM 5952 C CA . ASP D 1 13 ? 32.520 9.505 33.707 1.00 61.79 11 ASP D CA 1
ATOM 5953 C C . ASP D 1 13 ? 32.506 9.167 32.219 1.00 61.92 11 ASP D C 1
ATOM 5954 O O . ASP D 1 13 ? 32.772 10.021 31.369 1.00 59.52 11 ASP D O 1
ATOM 5959 N N . GLY D 1 14 ? 32.201 7.908 31.920 1.00 61.87 12 GLY D N 1
ATOM 5960 C CA . GLY D 1 14 ? 32.051 7.457 30.550 1.00 61.93 12 GLY D CA 1
ATOM 5961 C C . GLY D 1 14 ? 33.358 7.388 29.792 1.00 63.07 12 GLY D C 1
ATOM 5962 O O . GLY D 1 14 ? 33.367 7.347 28.562 1.00 64.01 12 GLY D O 1
ATOM 5963 N N . THR D 1 15 ? 34.464 7.385 30.528 1.00 61.72 13 THR D N 1
ATOM 5964 C CA . THR D 1 15 ? 35.783 7.219 29.927 1.00 60.06 13 THR D CA 1
ATOM 5965 C C . THR D 1 15 ? 36.579 6.160 30.686 1.00 59.99 13 THR D C 1
ATOM 5966 O O . THR D 1 15 ? 36.945 5.124 30.128 1.00 61.56 13 THR D O 1
ATOM 5970 N N . LEU D 1 16 ? 36.834 6.421 31.962 1.00 58.76 14 LEU D N 1
ATOM 5971 C CA . LEU D 1 16 ? 37.555 5.483 32.812 1.00 56.09 14 LEU D CA 1
ATOM 5972 C C . LEU D 1 16 ? 36.583 4.476 33.420 1.00 55.98 14 LEU D C 1
ATOM 5973 O O . LEU D 1 16 ? 36.912 3.303 33.593 1.00 54.83 14 LEU D O 1
ATOM 5978 N N . GLN D 1 25 ? 39.901 -3.996 35.068 1.00 62.70 23 GLN D N 1
ATOM 5979 C CA . GLN D 1 25 ? 41.235 -4.561 35.252 1.00 63.99 23 GLN D CA 1
ATOM 5980 C C . GLN D 1 25 ? 42.142 -4.223 34.082 1.00 63.34 23 GLN D C 1
ATOM 5981 O O . GLN D 1 25 ? 43.246 -3.718 34.270 1.00 61.81 23 GLN D O 1
ATOM 5987 N N . ALA D 1 26 ? 41.672 -4.524 32.873 1.00 65.08 24 ALA D N 1
ATOM 5988 C CA . ALA D 1 26 ? 42.365 -4.130 31.649 1.00 65.88 24 ALA D CA 1
ATOM 5989 C C . ALA D 1 26 ? 42.484 -2.606 31.588 1.00 63.58 24 ALA D C 1
ATOM 5990 O O . ALA D 1 26 ? 43.025 -2.041 30.630 1.00 61.19 24 ALA D O 1
ATOM 5992 N N . THR D 1 27 ? 41.964 -1.949 32.620 1.00 62.16 25 THR D N 1
ATOM 5993 C CA . THR D 1 27 ? 42.144 -0.516 32.780 1.00 62.04 25 THR D CA 1
ATOM 5994 C C . THR D 1 27 ? 43.117 -0.219 33.919 1.00 60.47 25 THR D C 1
ATOM 5995 O O . THR D 1 27 ? 43.947 0.679 33.805 1.00 58.63 25 THR D O 1
ATOM 5999 N N . ILE D 1 28 ? 43.022 -0.978 35.008 1.00 61.90 26 ILE D N 1
ATOM 6000 C CA . ILE D 1 28 ? 44.041 -0.915 36.054 1.00 61.09 26 ILE D CA 1
ATOM 6001 C C . ILE D 1 28 ? 45.410 -1.196 35.450 1.00 59.72 26 ILE D C 1
ATOM 6002 O O . ILE D 1 28 ? 46.400 -0.531 35.765 1.00 58.96 26 ILE D O 1
ATOM 6007 N N . ASP D 1 29 ? 45.446 -2.193 34.573 1.00 60.98 27 ASP D N 1
ATOM 6008 C CA . ASP D 1 29 ? 46.690 -2.705 34.019 1.00 59.96 27 ASP D CA 1
ATOM 6009 C C . ASP D 1 29 ? 47.271 -1.807 32.932 1.00 59.72 27 ASP D C 1
ATOM 6010 O O . ASP D 1 29 ? 48.453 -1.461 32.978 1.00 58.61 27 ASP D O 1
ATOM 6015 N N . ALA D 1 30 ? 46.439 -1.435 31.961 1.00 58.09 28 ALA D N 1
ATOM 6016 C CA . ALA D 1 30 ? 46.875 -0.596 30.845 1.00 57.71 28 ALA D CA 1
ATOM 6017 C C . ALA D 1 30 ? 47.438 0.742 31.315 1.00 58.78 28 ALA D C 1
ATOM 6018 O O . ALA D 1 30 ? 48.202 1.389 30.598 1.00 57.33 28 ALA D O 1
ATOM 6020 N N . VAL D 1 31 ? 47.049 1.149 32.520 1.00 60.25 29 VAL D N 1
ATOM 6021 C CA . VAL D 1 31 ? 47.567 2.365 33.147 1.00 59.21 29 VAL D CA 1
ATOM 6022 C C . VAL D 1 31 ? 48.865 2.117 33.923 1.00 58.73 29 VAL D C 1
ATOM 6023 O O . VAL D 1 31 ? 49.750 2.974 33.956 1.00 58.97 29 VAL D O 1
ATOM 6027 N N . GLN D 1 32 ? 48.979 0.948 34.546 1.00 57.60 30 GLN D N 1
ATOM 6028 C CA . GLN D 1 32 ? 50.183 0.619 35.300 1.00 57.95 30 GLN D CA 1
ATOM 6029 C C . GLN D 1 32 ? 51.368 0.318 34.383 1.00 58.60 30 GLN D C 1
ATOM 6030 O O . GLN D 1 32 ? 52.515 0.254 34.831 1.00 58.30 30 GLN D O 1
ATOM 6036 N N . ALA D 1 33 ? 51.084 0.132 33.098 1.00 58.49 31 ALA D N 1
ATOM 6037 C CA . ALA D 1 33 ? 52.135 -0.050 32.106 1.00 57.87 31 ALA D CA 1
ATOM 6038 C C . ALA D 1 33 ? 52.652 1.317 31.692 1.00 56.85 31 ALA D C 1
ATOM 6039 O O . ALA D 1 33 ? 53.856 1.527 31.578 1.00 56.59 31 ALA D O 1
ATOM 6041 N N . ALA D 1 34 ? 51.732 2.248 31.479 1.00 54.97 32 ALA D N 1
ATOM 6042 C CA . ALA D 1 34 ? 52.102 3.613 31.145 1.00 54.91 32 ALA D CA 1
ATOM 6043 C C . ALA D 1 34 ? 52.885 4.263 32.281 1.00 55.60 32 ALA D C 1
ATOM 6044 O O . ALA D 1 34 ? 53.767 5.084 32.044 1.00 55.79 32 ALA D O 1
ATOM 6046 N N . LYS D 1 35 ? 52.559 3.900 33.517 1.00 55.09 33 LYS D N 1
ATOM 6047 C CA . LYS D 1 35 ? 53.296 4.417 34.658 1.00 54.57 33 LYS D CA 1
ATOM 6048 C C . LYS D 1 35 ? 54.702 3.827 34.638 1.00 55.55 33 LYS D C 1
ATOM 6049 O O . LYS D 1 35 ? 55.686 4.518 34.913 1.00 54.99 33 LYS D O 1
ATOM 6055 N N . ALA D 1 36 ? 54.791 2.549 34.286 1.00 55.73 34 ALA D N 1
ATOM 6056 C CA . ALA D 1 36 ? 56.078 1.871 34.158 1.00 56.02 34 ALA D CA 1
ATOM 6057 C C . ALA D 1 36 ? 56.967 2.520 33.088 1.00 55.72 34 ALA D C 1
ATOM 6058 O O . ALA D 1 36 ? 58.185 2.563 33.234 1.00 56.30 34 ALA D O 1
ATOM 6060 N N . GLN D 1 37 ? 56.357 3.019 32.017 1.00 53.64 35 GLN D N 1
ATOM 6061 C CA . GLN D 1 37 ? 57.081 3.773 31.000 1.00 51.48 35 GLN D CA 1
ATOM 6062 C C . GLN D 1 37 ? 57.454 5.148 31.541 1.00 53.85 35 GLN D C 1
ATOM 6063 O O . GLN D 1 37 ? 58.013 5.983 30.824 1.00 51.87 35 GLN D O 1
ATOM 6069 N N . GLY D 1 38 ? 57.126 5.385 32.808 1.00 54.66 36 GLY D N 1
ATOM 6070 C CA . GLY D 1 38 ? 57.481 6.626 33.470 1.00 54.70 36 GLY D CA 1
ATOM 6071 C C . GLY D 1 38 ? 56.535 7.752 33.115 1.00 54.12 36 GLY D C 1
ATOM 6072 O O . GLY D 1 38 ? 56.834 8.927 33.336 1.00 52.44 36 GLY D O 1
ATOM 6073 N N . ILE D 1 39 ? 55.383 7.385 32.562 1.00 55.77 37 ILE D N 1
ATOM 6074 C CA . ILE D 1 39 ? 54.368 8.361 32.172 1.00 54.91 37 ILE D CA 1
ATOM 6075 C C . ILE D 1 39 ? 53.550 8.834 33.365 1.00 53.78 37 ILE D C 1
ATOM 6076 O O . ILE D 1 39 ? 53.316 8.087 34.323 1.00 53.71 37 ILE D O 1
ATOM 6081 N N . LYS D 1 40 ? 53.125 10.089 33.301 1.00 51.45 38 LYS D N 1
ATOM 6082 C CA . LYS D 1 40 ? 52.225 10.627 34.300 1.00 50.80 38 LYS D CA 1
ATOM 6083 C C . LYS D 1 40 ? 50.785 10.401 33.853 1.00 50.30 38 LYS D C 1
ATOM 6084 O O . LYS D 1 40 ? 50.374 10.902 32.808 1.00 51.45 38 LYS D O 1
ATOM 6090 N N . VAL D 1 41 ? 50.034 9.634 34.640 1.00 48.74 39 VAL D N 1
ATOM 6091 C CA . VAL D 1 41 ? 48.614 9.395 34.381 1.00 49.08 39 VAL D CA 1
ATOM 6092 C C . VAL D 1 41 ? 47.744 10.266 35.279 1.00 46.71 39 VAL D C 1
ATOM 6093 O O . VAL D 1 41 ? 47.621 9.998 36.476 1.00 46.91 39 VAL D O 1
ATOM 6097 N N . VAL D 1 42 ? 47.127 11.299 34.718 1.00 43.91 40 VAL D N 1
ATOM 6098 C CA . VAL D 1 42 ? 46.365 12.221 35.557 1.00 43.89 40 VAL D CA 1
ATOM 6099 C C . VAL D 1 42 ? 44.841 12.142 35.384 1.00 46.80 40 VAL D C 1
ATOM 6100 O O . VAL D 1 42 ? 44.279 12.501 34.341 1.00 46.65 40 VAL D O 1
ATOM 6104 N N . LEU D 1 43 ? 44.182 11.651 36.428 1.00 44.86 41 LEU D N 1
ATOM 6105 C CA . LEU D 1 43 ? 42.735 11.599 36.461 1.00 41.81 41 LEU D CA 1
ATOM 6106 C C . LEU D 1 43 ? 42.169 13.002 36.504 1.00 42.52 41 LEU D C 1
ATOM 6107 O O . LEU D 1 43 ? 42.656 13.846 37.249 1.00 42.50 41 LEU D O 1
ATOM 6112 N N . CYS D 1 44 ? 41.144 13.252 35.700 1.00 44.68 42 CYS D N 1
ATOM 6113 C CA . CYS D 1 44 ? 40.420 14.515 35.759 1.00 45.17 42 CYS D CA 1
ATOM 6114 C C . CYS D 1 44 ? 38.997 14.228 36.190 1.00 45.75 42 CYS D C 1
ATOM 6115 O O . CYS D 1 44 ? 38.399 13.247 35.757 1.00 47.69 42 CYS D O 1
ATOM 6118 N N . THR D 1 45 ? 38.456 15.085 37.047 1.00 43.69 43 THR D N 1
ATOM 6119 C CA . THR D 1 45 ? 37.193 14.789 37.695 1.00 41.72 43 THR D CA 1
ATOM 6120 C C . THR D 1 45 ? 36.504 16.063 38.163 1.00 40.24 43 THR D C 1
ATOM 6121 O O . THR D 1 45 ? 37.134 17.114 38.265 1.00 40.31 43 THR D O 1
ATOM 6125 N N . GLY D 1 46 ? 35.206 15.969 38.432 1.00 39.24 44 GLY D N 1
ATOM 6126 C CA . GLY D 1 46 ? 34.459 17.090 38.975 1.00 39.69 44 GLY D CA 1
ATOM 6127 C C . GLY D 1 46 ? 34.299 16.967 40.481 1.00 38.11 44 GLY D C 1
ATOM 6128 O O . GLY D 1 46 ? 33.858 17.893 41.163 1.00 37.53 44 GLY D O 1
ATOM 6129 N N . ARG D 1 47 ? 34.666 15.801 40.992 1.00 37.12 45 ARG D N 1
ATOM 6130 C CA . ARG D 1 47 ? 34.655 15.532 42.417 1.00 37.53 45 ARG D CA 1
ATOM 6131 C C . ARG D 1 47 ? 35.962 16.021 43.055 1.00 37.27 45 ARG D C 1
ATOM 6132 O O . ARG D 1 47 ? 36.869 16.458 42.348 1.00 38.06 45 ARG D O 1
ATOM 6140 N N . PRO D 1 48 ? 36.056 15.988 44.395 1.00 36.43 46 PRO D N 1
ATOM 6141 C CA . PRO D 1 48 ? 37.356 16.273 45.007 1.00 35.14 46 PRO D CA 1
ATOM 6142 C C . PRO D 1 48 ? 38.268 15.055 44.865 1.00 36.16 46 PRO D C 1
ATOM 6143 O O . PRO D 1 48 ? 37.825 14.013 44.384 1.00 37.08 46 PRO D O 1
ATOM 6147 N N . LEU D 1 49 ? 39.521 15.172 45.288 1.00 35.87 47 LEU D N 1
ATOM 6148 C CA . LEU D 1 49 ? 40.433 14.041 45.223 1.00 35.13 47 LEU D CA 1
ATOM 6149 C C . LEU D 1 49 ? 39.842 12.843 45.958 1.00 36.29 47 LEU D C 1
ATOM 6150 O O . LEU D 1 49 ? 39.887 11.713 45.469 1.00 36.29 47 LEU D O 1
ATOM 6155 N N . THR D 1 50 ? 39.284 13.101 47.136 1.00 35.56 48 THR D N 1
ATOM 6156 C CA . THR D 1 50 ? 38.683 12.049 47.943 1.00 34.58 48 THR D CA 1
ATOM 6157 C C . THR D 1 50 ? 37.670 11.245 47.138 1.00 36.14 48 THR D C 1
ATOM 6158 O O . THR D 1 50 ? 37.321 10.128 47.513 1.00 37.56 48 THR D O 1
ATOM 6162 N N . GLY D 1 51 ? 37.200 11.817 46.034 1.00 35.19 49 GLY D N 1
ATOM 6163 C CA . GLY D 1 51 ? 36.220 11.157 45.191 1.00 36.20 49 GLY D CA 1
ATOM 6164 C C . GLY D 1 51 ? 36.797 10.112 44.253 1.00 39.15 49 GLY D C 1
ATOM 6165 O O . GLY D 1 51 ? 36.075 9.233 43.786 1.00 42.02 49 GLY D O 1
ATOM 6166 N N . VAL D 1 52 ? 38.092 10.202 43.964 1.00 38.52 50 VAL D N 1
ATOM 6167 C CA . VAL D 1 52 ? 38.737 9.227 43.093 1.00 39.24 50 VAL D CA 1
ATOM 6168 C C . VAL D 1 52 ? 39.862 8.474 43.793 1.00 39.74 50 VAL D C 1
ATOM 6169 O O . VAL D 1 52 ? 40.514 7.625 43.188 1.00 40.79 50 VAL D O 1
ATOM 6173 N N . GLN D 1 53 ? 40.088 8.782 45.065 1.00 38.89 51 GLN D N 1
ATOM 6174 C CA . GLN D 1 53 ? 41.134 8.103 45.830 1.00 39.60 51 GLN D CA 1
ATOM 6175 C C . GLN D 1 53 ? 41.083 6.576 45.719 1.00 41.96 51 GLN D C 1
ATOM 6176 O O . GLN D 1 53 ? 42.121 5.940 45.557 1.00 42.99 51 GLN D O 1
ATOM 6182 N N . PRO D 1 54 ? 39.879 5.981 45.813 1.00 43.63 52 PRO D N 1
ATOM 6183 C CA . PRO D 1 54 ? 39.773 4.519 45.722 1.00 43.41 52 PRO D CA 1
ATOM 6184 C C . PRO D 1 54 ? 40.317 3.972 44.406 1.00 43.29 52 PRO D C 1
ATOM 6185 O O . PRO D 1 54 ? 40.886 2.884 44.397 1.00 44.00 52 PRO D O 1
ATOM 6189 N N . TYR D 1 55 ? 40.153 4.713 43.316 1.00 41.41 53 TYR D N 1
ATOM 6190 C CA . TYR D 1 55 ? 40.722 4.289 42.044 1.00 43.01 53 TYR D CA 1
ATOM 6191 C C . TYR D 1 55 ? 42.245 4.425 42.046 1.00 44.81 53 TYR D C 1
ATOM 6192 O O . TYR D 1 55 ? 42.957 3.491 41.678 1.00 46.38 53 TYR D O 1
ATOM 6201 N N . LEU D 1 56 ? 42.734 5.591 42.463 1.00 44.37 54 LEU D N 1
ATOM 6202 C CA . LEU D 1 56 ? 44.169 5.861 42.519 1.00 43.30 54 LEU D CA 1
ATOM 6203 C C . LEU D 1 56 ? 44.905 4.805 43.331 1.00 46.07 54 LEU D C 1
ATOM 6204 O O . LEU D 1 56 ? 45.902 4.250 42.872 1.00 47.68 54 LEU D O 1
ATOM 6209 N N . ASP D 1 57 ? 44.419 4.542 44.542 1.00 45.81 55 ASP D N 1
ATOM 6210 C CA . ASP D 1 57 ? 44.993 3.505 45.396 1.00 46.13 55 ASP D CA 1
ATOM 6211 C C . ASP D 1 57 ? 45.126 2.201 44.626 1.00 48.15 55 ASP D C 1
ATOM 6212 O O . ASP D 1 57 ? 46.103 1.473 44.793 1.00 48.95 55 ASP D O 1
ATOM 6217 N N . ALA D 1 58 ? 44.132 1.914 43.786 1.00 47.26 56 ALA D N 1
ATOM 6218 C CA . ALA D 1 58 ? 44.119 0.690 42.984 1.00 49.30 56 ALA D CA 1
ATOM 6219 C C . ALA D 1 58 ? 45.198 0.704 41.898 1.00 50.38 56 ALA D C 1
ATOM 6220 O O . ALA D 1 58 ? 45.900 -0.288 41.683 1.00 50.96 56 ALA D O 1
ATOM 6230 N N . ASP D 1 60 ? 47.709 2.510 42.091 1.00 46.95 58 ASP D N 1
ATOM 6231 C CA . ASP D 1 60 ? 48.907 2.932 42.819 1.00 48.48 58 ASP D CA 1
ATOM 6232 C C . ASP D 1 60 ? 49.504 4.272 42.356 1.00 46.28 58 ASP D C 1
ATOM 6233 O O . ASP D 1 60 ? 50.724 4.477 42.406 1.00 45.52 58 ASP D O 1
ATOM 6235 N N . ILE D 1 61 ? 48.643 5.177 41.908 1.00 44.72 59 ILE D N 1
ATOM 6236 C CA . ILE D 1 61 ? 49.067 6.519 41.536 1.00 43.36 59 ILE D CA 1
ATOM 6237 C C . ILE D 1 61 ? 49.081 7.433 42.759 1.00 42.97 59 ILE D C 1
ATOM 6238 O O . ILE D 1 61 ? 48.054 7.627 43.410 1.00 42.66 59 ILE D O 1
ATOM 6243 N N . ASP D 1 62 ? 50.243 8.002 43.072 1.00 41.72 60 ASP D N 1
ATOM 6244 C CA . ASP D 1 62 ? 50.374 8.783 44.296 1.00 40.17 60 ASP D CA 1
ATOM 6245 C C . ASP D 1 62 ? 51.708 9.504 44.405 1.00 38.73 60 ASP D C 1
ATOM 6246 O O . ASP D 1 62 ? 52.565 9.375 43.537 1.00 40.40 60 ASP D O 1
ATOM 6251 N N . GLY D 1 63 ? 51.872 10.255 45.492 1.00 37.69 61 GLY D N 1
ATOM 6252 C CA . GLY D 1 63 ? 53.117 10.944 45.780 1.00 36.69 61 GLY D CA 1
ATOM 6253 C C . GLY D 1 63 ? 53.201 12.336 45.194 1.00 34.85 61 GLY D C 1
ATOM 6254 O O . GLY D 1 63 ? 52.216 12.856 44.683 1.00 36.54 61 GLY D O 1
ATOM 6255 N N . ASP D 1 64 ? 54.383 12.940 45.264 1.00 34.95 62 ASP D N 1
ATOM 6256 C CA . ASP D 1 64 ? 54.580 14.295 44.752 1.00 34.53 62 ASP D CA 1
ATOM 6257 C C . ASP D 1 64 ? 54.948 14.258 43.284 1.00 35.59 62 ASP D C 1
ATOM 6258 O O . ASP D 1 64 ? 55.121 15.297 42.646 1.00 35.09 62 ASP D O 1
ATOM 6263 N N . ASP D 1 65 ? 55.058 13.051 42.748 1.00 35.97 63 ASP D N 1
ATOM 6264 C CA . ASP D 1 65 ? 55.456 12.891 41.367 1.00 37.97 63 ASP D CA 1
ATOM 6265 C C . ASP D 1 65 ? 54.231 12.697 40.482 1.00 40.05 63 ASP D C 1
ATOM 6266 O O . ASP D 1 65 ? 54.285 12.965 39.288 1.00 41.95 63 ASP D O 1
ATOM 6271 N N . GLN D 1 66 ? 53.123 12.241 41.066 1.00 39.69 64 GLN D N 1
ATOM 6272 C CA . GLN D 1 66 ? 51.907 11.991 40.290 1.00 38.79 64 GLN D CA 1
ATOM 6273 C C . GLN D 1 66 ? 50.874 13.099 40.474 1.00 37.15 64 GLN D C 1
ATOM 6274 O O . GLN D 1 66 ? 50.943 13.847 41.443 1.00 36.00 64 GLN D O 1
ATOM 6280 N N . TYR D 1 67 ? 49.921 13.205 39.546 1.00 38.24 65 TYR D N 1
ATOM 6281 C CA . TYR D 1 67 ? 49.024 14.370 39.514 1.00 37.90 65 TYR D CA 1
ATOM 6282 C C . TYR D 1 67 ? 47.546 14.097 39.224 1.00 38.38 65 TYR D C 1
ATOM 6283 O O . TYR D 1 67 ? 47.185 13.081 38.628 1.00 39.77 65 TYR D O 1
ATOM 6292 N N . ALA D 1 68 ? 46.699 15.030 39.652 1.00 37.91 66 ALA D N 1
ATOM 6293 C CA . ALA D 1 68 ? 45.256 14.931 39.441 1.00 38.68 66 ALA D CA 1
ATOM 6294 C C . ALA D 1 68 ? 44.666 16.301 39.146 1.00 38.88 66 ALA D C 1
ATOM 6295 O O . ALA D 1 68 ? 45.179 17.311 39.613 1.00 40.24 66 ALA D O 1
ATOM 6297 N N . ILE D 1 69 ? 43.604 16.341 38.350 1.00 39.57 67 ILE D N 1
ATOM 6298 C CA . ILE D 1 69 ? 42.837 17.569 38.171 1.00 38.73 67 ILE D CA 1
ATOM 6299 C C . ILE D 1 69 ? 41.489 17.336 38.825 1.00 39.66 67 ILE D C 1
ATOM 6300 O O . ILE D 1 69 ? 40.767 16.408 38.456 1.00 41.20 67 ILE D O 1
ATOM 6305 N N . THR D 1 70 ? 41.152 18.162 39.805 1.00 38.21 68 THR D N 1
ATOM 6306 C CA . THR D 1 70 ? 39.909 17.985 40.544 1.00 37.49 68 THR D CA 1
ATOM 6307 C C . THR D 1 70 ? 38.952 19.146 40.308 1.00 37.43 68 THR D C 1
ATOM 6308 O O . THR D 1 70 ? 39.327 20.152 39.696 1.00 37.12 68 THR D O 1
ATOM 6312 N N . PHE D 1 71 ? 37.719 18.994 40.788 1.00 35.89 69 PHE D N 1
ATOM 6313 C CA . PHE D 1 71 ? 36.690 20.022 40.651 1.00 36.81 69 PHE D CA 1
ATOM 6314 C C . PHE D 1 71 ? 36.617 20.594 39.237 1.00 39.00 69 PHE D C 1
ATOM 6315 O O . PHE D 1 71 ? 36.672 21.808 39.066 1.00 39.50 69 PHE D O 1
ATOM 6323 N N . ASN D 1 72 ? 36.501 19.729 38.231 1.00 39.35 70 ASN D N 1
ATOM 6324 C CA . ASN D 1 72 ? 36.458 20.159 36.825 1.00 41.04 70 ASN D CA 1
ATOM 6325 C C . ASN D 1 72 ? 37.458 21.253 36.419 1.00 41.22 70 ASN D C 1
ATOM 6326 O O . ASN D 1 72 ? 37.080 22.267 35.822 1.00 39.97 70 ASN D O 1
ATOM 6331 N N . GLY D 1 73 ? 38.731 21.037 36.743 1.00 41.75 71 GLY D N 1
ATOM 6332 C CA . GLY D 1 73 ? 39.796 21.935 36.330 1.00 41.01 71 GLY D CA 1
ATOM 6333 C C . GLY D 1 73 ? 40.007 23.124 37.245 1.00 39.22 71 GLY D C 1
ATOM 6334 O O . GLY D 1 73 ? 40.802 24.015 36.951 1.00 39.83 71 GLY D O 1
ATOM 6335 N N . SER D 1 74 ? 39.299 23.139 38.364 1.00 38.75 72 SER D N 1
ATOM 6336 C CA . SER D 1 74 ? 39.409 24.239 39.309 1.00 37.80 72 SER D CA 1
ATOM 6337 C C . SER D 1 74 ? 40.661 24.119 40.176 1.00 36.79 72 SER D C 1
ATOM 6338 O O . SER D 1 74 ? 41.174 25.114 40.678 1.00 36.37 72 SER D O 1
ATOM 6341 N N . VAL D 1 75 ? 41.141 22.890 40.346 1.00 37.27 73 VAL D N 1
ATOM 6342 C CA . VAL D 1 75 ? 42.363 22.624 41.093 1.00 35.85 73 VAL D CA 1
ATOM 6343 C C . VAL D 1 75 ? 43.254 21.646 40.332 1.00 35.75 73 VAL D C 1
ATOM 6344 O O . VAL D 1 75 ? 42.767 20.687 39.744 1.00 36.54 73 VAL D O 1
ATOM 6348 N N . ALA D 1 76 ? 44.560 21.890 40.337 1.00 37.16 74 ALA D N 1
ATOM 6349 C CA . ALA D 1 76 ? 45.518 20.886 39.878 1.00 36.00 74 ALA D CA 1
ATOM 6350 C C . ALA D 1 76 ? 46.431 20.581 41.042 1.00 34.27 74 ALA D C 1
ATOM 6351 O O . ALA D 1 76 ? 46.929 21.500 41.684 1.00 36.02 74 ALA D O 1
ATOM 6353 N N . GLN D 1 77 ? 46.660 19.305 41.320 1.00 32.54 75 GLN D N 1
ATOM 6354 C CA . GLN D 1 77 ? 47.399 18.953 42.522 1.00 33.83 75 GLN D CA 1
ATOM 6355 C C . GLN D 1 77 ? 48.149 17.646 42.395 1.00 33.05 75 GLN D C 1
ATOM 6356 O O . GLN D 1 77 ? 47.809 16.788 41.584 1.00 33.28 75 GLN D O 1
ATOM 6362 N N . THR D 1 78 ? 49.183 17.516 43.211 1.00 33.18 76 THR D N 1
ATOM 6363 C CA . THR D 1 78 ? 49.880 16.263 43.370 1.00 33.92 76 THR D CA 1
ATOM 6364 C C . THR D 1 78 ? 48.910 15.389 44.121 1.00 32.85 76 THR D C 1
ATOM 6365 O O . THR D 1 78 ? 48.082 15.893 44.868 1.00 32.89 76 THR D O 1
ATOM 6369 N N . ILE D 1 79 ? 49.008 14.083 43.933 1.00 33.45 77 ILE D N 1
ATOM 6370 C CA . ILE D 1 79 ? 48.125 13.168 44.634 1.00 35.14 77 ILE D CA 1
ATOM 6371 C C . ILE D 1 79 ? 48.262 13.389 46.138 1.00 35.15 77 ILE D C 1
ATOM 6372 O O . ILE D 1 79 ? 47.321 13.161 46.907 1.00 33.92 77 ILE D O 1
ATOM 6377 N N . SER D 1 80 ? 49.437 13.866 46.541 1.00 34.05 78 SER D N 1
ATOM 6378 C CA . SER D 1 80 ? 49.746 14.076 47.953 1.00 33.47 78 SER D CA 1
ATOM 6379 C C . SER D 1 80 ? 49.088 15.319 48.565 1.00 33.46 78 SER D C 1
ATOM 6380 O O . SER D 1 80 ? 49.068 15.466 49.789 1.00 33.53 78 SER D O 1
ATOM 6383 N N . GLY D 1 81 ? 48.572 16.217 47.724 1.00 32.03 79 GLY D N 1
ATOM 6384 C CA . GLY D 1 81 ? 47.810 17.357 48.210 1.00 31.18 79 GLY D CA 1
ATOM 6385 C C . GLY D 1 81 ? 48.309 18.762 47.893 1.00 32.59 79 GLY D C 1
ATOM 6386 O O . GLY D 1 81 ? 47.552 19.726 47.986 1.00 33.92 79 GLY D O 1
ATOM 6387 N N . LYS D 1 82 ? 49.577 18.903 47.534 1.00 31.63 80 LYS D N 1
ATOM 6388 C CA . LYS D 1 82 ? 50.087 20.220 47.177 1.00 32.61 80 LYS D CA 1
ATOM 6389 C C . LYS D 1 82 ? 49.367 20.800 45.956 1.00 34.56 80 LYS D C 1
ATOM 6390 O O . LYS D 1 82 ? 49.497 20.297 44.840 1.00 34.60 80 LYS D O 1
ATOM 6396 N N . VAL D 1 83 ? 48.605 21.865 46.167 1.00 35.95 81 VAL D N 1
ATOM 6397 C CA . VAL D 1 83 ? 47.949 22.545 45.056 1.00 36.57 81 VAL D CA 1
ATOM 6398 C C . VAL D 1 83 ? 48.961 23.214 44.124 1.00 36.93 81 VAL D C 1
ATOM 6399 O O . VAL D 1 83 ? 49.858 23.929 44.570 1.00 37.32 81 VAL D O 1
ATOM 6403 N N . LEU D 1 84 ? 48.806 22.974 42.826 1.00 36.54 82 LEU D N 1
ATOM 6404 C CA . LEU D 1 84 ? 49.725 23.508 41.829 1.00 38.18 82 LEU D CA 1
ATOM 6405 C C . LEU D 1 84 ? 49.153 24.714 41.097 1.00 39.50 82 LEU D C 1
ATOM 6406 O O . LEU D 1 84 ? 49.842 25.712 40.897 1.00 42.66 82 LEU D O 1
ATOM 6411 N N . THR D 1 85 ? 47.899 24.614 40.678 1.00 39.30 83 THR D N 1
ATOM 6412 C CA . THR D 1 85 ? 47.183 25.770 40.160 1.00 40.37 83 THR D CA 1
ATOM 6413 C C . THR D 1 85 ? 45.781 25.762 40.735 1.00 37.86 83 THR D C 1
ATOM 6414 O O . THR D 1 85 ? 45.238 24.700 41.039 1.00 36.19 83 THR D O 1
ATOM 6418 N N . ASN D 1 86 ? 45.195 26.941 40.902 1.00 37.64 84 ASN D N 1
ATOM 6419 C CA . ASN D 1 86 ? 43.812 26.994 41.347 1.00 38.38 84 ASN D CA 1
ATOM 6420 C C . ASN D 1 86 ? 43.053 28.275 41.002 1.00 38.04 84 ASN D C 1
ATOM 6421 O O . ASN D 1 86 ? 43.520 29.396 41.217 1.00 37.37 84 ASN D O 1
ATOM 6426 N N . HIS D 1 87 ? 41.862 28.073 40.460 1.00 39.97 85 HIS D N 1
ATOM 6427 C CA . HIS D 1 87 ? 40.949 29.150 40.148 1.00 39.45 85 HIS D CA 1
ATOM 6428 C C . HIS D 1 87 ? 39.767 29.020 41.092 1.00 36.87 85 HIS D C 1
ATOM 6429 O O . HIS D 1 87 ? 38.852 28.244 40.851 1.00 36.88 85 HIS D O 1
ATOM 6436 N N . SER D 1 88 ? 39.824 29.766 42.188 1.00 37.02 86 SER D N 1
ATOM 6437 C CA . SER D 1 88 ? 38.860 29.636 43.267 1.00 34.59 86 SER D CA 1
ATOM 6438 C C . SER D 1 88 ? 37.815 30.720 43.151 1.00 32.45 86 SER D C 1
ATOM 6439 O O . SER D 1 88 ? 37.936 31.620 42.321 1.00 34.98 86 SER D O 1
ATOM 6442 N N . LEU D 1 89 ? 36.795 30.637 43.993 1.00 29.50 87 LEU D N 1
ATOM 6443 C CA . LEU D 1 89 ? 35.876 31.748 44.181 1.00 30.44 87 LEU D CA 1
ATOM 6444 C C . LEU D 1 89 ? 36.372 32.576 45.358 1.00 30.73 87 LEU D C 1
ATOM 6445 O O . LEU D 1 89 ? 36.801 32.030 46.365 1.00 31.52 87 LEU D O 1
ATOM 6450 N N . THR D 1 90 ? 36.327 33.893 45.228 1.00 30.42 88 THR D N 1
ATOM 6451 C CA . THR D 1 90 ? 36.727 34.771 46.314 1.00 30.52 88 THR D CA 1
ATOM 6452 C C . THR D 1 90 ? 35.747 34.642 47.476 1.00 30.71 88 THR D C 1
ATOM 6453 O O . THR D 1 90 ? 34.636 34.157 47.301 1.00 30.02 88 THR D O 1
ATOM 6457 N N . TYR D 1 91 ? 36.152 35.074 48.664 1.00 31.46 89 TYR D N 1
ATOM 6458 C CA . TYR D 1 91 ? 35.255 35.022 49.810 1.00 30.21 89 TYR D CA 1
ATOM 6459 C C . TYR D 1 91 ? 34.036 35.896 49.560 1.00 31.52 89 TYR D C 1
ATOM 6460 O O . TYR D 1 91 ? 32.914 35.508 49.871 1.00 31.50 89 TYR D O 1
ATOM 6469 N N . GLU D 1 92 ? 34.264 37.076 48.993 1.00 32.24 90 GLU D N 1
ATOM 6470 C CA . GLU D 1 92 ? 33.185 37.993 48.640 1.00 31.19 90 GLU D CA 1
ATOM 6471 C C . GLU D 1 92 ? 32.230 37.338 47.643 1.00 31.43 90 GLU D C 1
ATOM 6472 O O . GLU D 1 92 ? 31.029 37.630 47.618 1.00 30.67 90 GLU D O 1
ATOM 6478 N N . ASP D 1 93 ? 32.768 36.449 46.816 1.00 30.48 91 ASP D N 1
ATOM 6479 C CA . ASP D 1 93 ? 31.933 35.674 45.914 1.00 30.54 91 ASP D CA 1
ATOM 6480 C C . ASP D 1 93 ? 30.978 34.798 46.731 1.00 29.23 91 ASP D C 1
ATOM 6481 O O . ASP D 1 93 ? 29.766 34.831 46.537 1.00 28.57 91 ASP D O 1
ATOM 6486 N N . TYR D 1 94 ? 31.537 34.032 47.659 1.00 28.55 92 TYR D N 1
ATOM 6487 C CA . TYR D 1 94 ? 30.762 33.144 48.509 1.00 26.39 92 TYR D CA 1
ATOM 6488 C C . TYR D 1 94 ? 29.685 33.886 49.265 1.00 27.37 92 TYR D C 1
ATOM 6489 O O . TYR D 1 94 ? 28.559 33.412 49.358 1.00 28.01 92 TYR D O 1
ATOM 6498 N N . ILE D 1 95 ? 30.033 35.040 49.826 1.00 26.95 93 ILE D N 1
ATOM 6499 C CA . ILE D 1 95 ? 29.062 35.827 50.572 1.00 27.06 93 ILE D CA 1
ATOM 6500 C C . ILE D 1 95 ? 27.867 36.133 49.680 1.00 27.24 93 ILE D C 1
ATOM 6501 O O . ILE D 1 95 ? 26.719 35.953 50.084 1.00 25.93 93 ILE D O 1
ATOM 6506 N N . ASP D 1 96 ? 28.161 36.580 48.462 1.00 27.77 94 ASP D N 1
ATOM 6507 C CA . ASP D 1 96 ? 27.151 36.867 47.453 1.00 27.04 94 ASP D CA 1
ATOM 6508 C C . ASP D 1 96 ? 26.264 35.661 47.158 1.00 27.97 94 ASP D C 1
ATOM 6509 O O . ASP D 1 96 ? 25.033 35.743 47.233 1.00 29.10 94 ASP D O 1
ATOM 6514 N N . LEU D 1 97 ? 26.885 34.545 46.807 1.00 26.46 95 LEU D N 1
ATOM 6515 C CA . LEU D 1 97 ? 26.134 33.335 46.520 1.00 25.98 95 LEU D CA 1
ATOM 6516 C C . LEU D 1 97 ? 25.278 32.920 47.716 1.00 25.84 95 LEU D C 1
ATOM 6517 O O . LEU D 1 97 ? 24.070 32.755 47.588 1.00 26.79 95 LEU D O 1
ATOM 6522 N N . GLU D 1 98 ? 25.901 32.766 48.879 1.00 26.52 96 GLU D N 1
ATOM 6523 C CA . GLU D 1 98 ? 25.199 32.279 50.065 1.00 26.52 96 GLU D CA 1
ATOM 6524 C C . GLU D 1 98 ? 24.007 33.173 50.394 1.00 26.93 96 GLU D C 1
ATOM 6525 O O . GLU D 1 98 ? 22.913 32.690 50.709 1.00 25.32 96 GLU D O 1
ATOM 6531 N N . ALA D 1 99 ? 24.225 34.480 50.317 1.00 26.31 97 ALA D N 1
ATOM 6532 C CA . ALA D 1 99 ? 23.162 35.430 50.599 1.00 26.13 97 ALA D CA 1
ATOM 6533 C C . ALA D 1 99 ? 21.962 35.197 49.688 1.00 26.66 97 ALA D C 1
ATOM 6534 O O . ALA D 1 99 ? 20.819 35.320 50.123 1.00 27.17 97 ALA D O 1
ATOM 6536 N N . TRP D 1 100 ? 22.215 34.858 48.427 1.00 26.61 98 TRP D N 1
ATOM 6537 C CA . TRP D 1 100 ? 21.123 34.644 47.484 1.00 26.27 98 TRP D CA 1
ATOM 6538 C C . TRP D 1 100 ? 20.394 33.346 47.794 1.00 25.57 98 TRP D C 1
ATOM 6539 O O . TRP D 1 100 ? 19.164 33.290 47.784 1.00 24.37 98 TRP D O 1
ATOM 6550 N N . ALA D 1 101 ? 21.167 32.304 48.076 1.00 25.71 99 ALA D N 1
ATOM 6551 C CA . ALA D 1 101 ? 20.590 31.015 48.421 1.00 25.87 99 ALA D CA 1
ATOM 6552 C C . ALA D 1 101 ? 19.510 31.170 49.493 1.00 24.82 99 ALA D C 1
ATOM 6553 O O . ALA D 1 101 ? 18.516 30.453 49.489 1.00 24.39 99 ALA D O 1
ATOM 6555 N N . ARG D 1 102 ? 19.712 32.114 50.403 1.00 24.26 100 ARG D N 1
ATOM 6556 C CA . ARG D 1 102 ? 18.782 32.327 51.496 1.00 24.55 100 ARG D CA 1
ATOM 6557 C C . ARG D 1 102 ? 17.592 33.167 51.051 1.00 26.17 100 ARG D C 1
ATOM 6558 O O . ARG D 1 102 ? 16.494 33.061 51.604 1.00 27.25 100 ARG D O 1
ATOM 6566 N N . LYS D 1 103 ? 17.804 34.003 50.047 1.00 24.87 101 LYS D N 1
ATOM 6567 C CA . LYS D 1 103 ? 16.692 34.742 49.483 1.00 26.26 101 LYS D CA 1
ATOM 6568 C C . LYS D 1 103 ? 15.708 33.790 48.799 1.00 25.98 101 LYS D C 1
ATOM 6569 O O . LYS D 1 103 ? 14.513 33.815 49.070 1.00 25.85 101 LYS D O 1
ATOM 6575 N N . VAL D 1 104 ? 16.235 32.938 47.932 1.00 25.82 102 VAL D N 1
ATOM 6576 C CA . VAL D 1 104 ? 15.437 32.013 47.153 1.00 24.99 102 VAL D CA 1
ATOM 6577 C C . VAL D 1 104 ? 15.024 30.778 47.954 1.00 26.81 102 VAL D C 1
ATOM 6578 O O . VAL D 1 104 ? 14.208 29.980 47.495 1.00 29.24 102 VAL D O 1
ATOM 6582 N N . ARG D 1 105 ? 15.564 30.634 49.160 1.00 26.41 103 ARG D N 1
ATOM 6583 C CA . ARG D 1 105 ? 15.237 29.497 50.040 1.00 27.04 103 ARG D CA 1
ATOM 6584 C C . ARG D 1 105 ? 15.661 28.128 49.478 1.00 26.59 103 ARG D C 1
ATOM 6585 O O . ARG D 1 105 ? 14.854 27.201 49.414 1.00 24.91 103 ARG D O 1
ATOM 6593 N N . ALA D 1 106 ? 16.926 28.008 49.077 1.00 26.22 104 ALA D N 1
ATOM 6594 C CA . ALA D 1 106 ? 17.479 26.734 48.623 1.00 24.34 104 ALA D CA 1
ATOM 6595 C C . ALA D 1 106 ? 18.762 26.447 49.374 1.00 23.91 104 ALA D C 1
ATOM 6596 O O . ALA D 1 106 ? 19.538 27.359 49.644 1.00 25.39 104 ALA D O 1
ATOM 6598 N N . HIS D 1 107 ? 18.991 25.186 49.714 1.00 23.98 105 HIS D N 1
ATOM 6599 C CA . HIS D 1 107 ? 20.173 24.826 50.491 1.00 24.03 105 HIS D CA 1
ATOM 6600 C C . HIS D 1 107 ? 21.482 25.127 49.755 1.00 24.18 105 HIS D C 1
ATOM 6601 O O . HIS D 1 107 ? 21.522 25.166 48.526 1.00 23.46 105 HIS D O 1
ATOM 6608 N N . PHE D 1 108 ? 22.551 25.342 50.519 1.00 24.11 106 PHE D N 1
ATOM 6609 C CA . PHE D 1 108 ? 23.811 25.805 49.952 1.00 23.81 106 PHE D CA 1
ATOM 6610 C C . PHE D 1 108 ? 25.010 25.224 50.672 1.00 24.28 106 PHE D C 1
ATOM 6611 O O . PHE D 1 108 ? 25.075 25.219 51.903 1.00 23.67 106 PHE D O 1
ATOM 6619 N N . GLN D 1 109 ? 25.966 24.753 49.882 1.00 24.97 107 GLN D N 1
ATOM 6620 C CA . GLN D 1 109 ? 27.172 24.139 50.398 1.00 23.73 107 GLN D CA 1
ATOM 6621 C C . GLN D 1 109 ? 28.313 24.502 49.470 1.00 24.77 107 GLN D C 1
ATOM 6622 O O . GLN D 1 109 ? 28.100 24.715 48.274 1.00 24.91 107 GLN D O 1
ATOM 6628 N N . ILE D 1 110 ? 29.518 24.596 50.029 1.00 24.35 108 ILE D N 1
ATOM 6629 C CA . ILE D 1 110 ? 30.727 24.726 49.228 1.00 24.12 108 ILE D CA 1
ATOM 6630 C C . ILE D 1 110 ? 31.693 23.614 49.557 1.00 23.79 108 ILE D C 1
ATOM 6631 O O . ILE D 1 110 ? 31.678 23.069 50.658 1.00 23.78 108 ILE D O 1
ATOM 6636 N N . GLU D 1 111 ? 32.544 23.287 48.595 1.00 25.72 109 GLU D N 1
ATOM 6637 C CA . GLU D 1 111 ? 33.592 22.306 48.819 1.00 26.51 109 GLU D CA 1
ATOM 6638 C C . GLU D 1 111 ? 34.977 22.922 48.710 1.00 24.12 109 GLU D C 1
ATOM 6639 O O . GLU D 1 111 ? 35.229 23.733 47.832 1.00 24.73 109 GLU D O 1
ATOM 6645 N N . THR D 1 112 ? 35.854 22.562 49.638 1.00 25.01 110 THR D N 1
ATOM 6646 C CA . THR D 1 112 ? 37.276 22.884 49.526 1.00 27.01 110 THR D CA 1
ATOM 6647 C C . THR D 1 112 ? 38.016 21.590 49.238 1.00 26.76 110 THR D C 1
ATOM 6648 O O . THR D 1 112 ? 37.399 20.540 49.092 1.00 28.36 110 THR D O 1
ATOM 6652 N N . PRO D 1 113 ? 39.342 21.644 49.142 1.00 26.44 111 PRO D N 1
ATOM 6653 C CA . PRO D 1 113 ? 39.968 20.333 48.946 1.00 28.10 111 PRO D CA 1
ATOM 6654 C C . PRO D 1 113 ? 39.905 19.459 50.200 1.00 28.00 111 PRO D C 1
ATOM 6655 O O . PRO D 1 113 ? 40.398 18.333 50.176 1.00 28.40 111 PRO D O 1
ATOM 6659 N N . ASP D 1 114 ? 39.287 19.959 51.266 1.00 27.34 112 ASP D N 1
ATOM 6660 C CA . ASP D 1 114 ? 39.319 19.269 52.553 1.00 26.63 112 ASP D CA 1
ATOM 6661 C C . ASP D 1 114 ? 37.956 18.893 53.114 1.00 25.78 112 ASP D C 1
ATOM 6662 O O . ASP D 1 114 ? 37.820 17.862 53.766 1.00 24.70 112 ASP D O 1
ATOM 6667 N N . TYR D 1 115 ? 36.958 19.741 52.882 1.00 25.69 113 TYR D N 1
ATOM 6668 C CA . TYR D 1 115 ? 35.656 19.564 53.498 1.00 24.58 113 TYR D CA 1
ATOM 6669 C C . TYR D 1 115 ? 34.557 20.162 52.654 1.00 25.44 113 TYR D C 1
ATOM 6670 O O . TYR D 1 115 ? 34.806 21.058 51.845 1.00 25.08 113 TYR D O 1
ATOM 6679 N N . ILE D 1 116 ? 33.341 19.653 52.849 1.00 24.89 114 ILE D N 1
ATOM 6680 C CA . ILE D 1 116 ? 32.135 20.351 52.429 1.00 24.18 114 ILE D CA 1
ATOM 6681 C C . ILE D 1 116 ? 31.780 21.307 53.553 1.00 22.78 114 ILE D C 1
ATOM 6682 O O . ILE D 1 116 ? 31.747 20.919 54.720 1.00 22.44 114 ILE D O 1
ATOM 6687 N N . TYR D 1 117 ? 31.516 22.558 53.221 1.00 22.40 115 TYR D N 1
ATOM 6688 C CA . TYR D 1 117 ? 30.965 23.457 54.223 1.00 23.07 115 TYR D CA 1
ATOM 6689 C C . TYR D 1 117 ? 29.519 23.805 53.875 1.00 23.07 115 TYR D C 1
ATOM 6690 O O . TYR D 1 117 ? 29.196 24.077 52.719 1.00 23.25 115 TYR D O 1
ATOM 6699 N N . THR D 1 118 ? 28.648 23.784 54.875 1.00 21.10 116 THR D N 1
ATOM 6700 C CA . THR D 1 118 ? 27.311 24.309 54.700 1.00 21.52 116 THR D CA 1
ATOM 6701 C C . THR D 1 118 ? 26.899 25.069 55.934 1.00 21.69 116 THR D C 1
ATOM 6702 O O . THR D 1 118 ? 27.324 24.737 57.035 1.00 21.02 116 THR D O 1
ATOM 6706 N N . ALA D 1 119 ? 26.069 26.093 55.737 1.00 24.02 117 ALA D N 1
ATOM 6707 C CA . ALA D 1 119 ? 25.503 26.873 56.838 1.00 22.07 117 ALA D CA 1
ATOM 6708 C C . ALA D 1 119 ? 24.034 26.495 57.078 1.00 21.78 117 ALA D C 1
ATOM 6709 O O . ALA D 1 119 ? 23.341 27.120 57.886 1.00 22.32 117 ALA D O 1
ATOM 6711 N N . ASN D 1 120 ? 23.569 25.465 56.382 1.00 19.59 118 ASN D N 1
ATOM 6712 C CA . ASN D 1 120 ? 22.221 24.976 56.590 1.00 20.85 118 ASN D CA 1
ATOM 6713 C C . ASN D 1 120 ? 22.103 24.123 57.859 1.00 22.03 118 ASN D C 1
ATOM 6714 O O . ASN D 1 120 ? 22.733 23.077 57.954 1.00 22.48 118 ASN D O 1
ATOM 6719 N N . LYS D 1 121 ? 21.310 24.576 58.836 1.00 22.15 119 LYS D N 1
ATOM 6720 C CA . LYS D 1 121 ? 21.109 23.825 60.078 1.00 20.26 119 LYS D CA 1
ATOM 6721 C C . LYS D 1 121 ? 20.206 22.639 59.815 1.00 20.52 119 LYS D C 1
ATOM 6722 O O . LYS D 1 121 ? 20.239 21.643 60.532 1.00 20.62 119 LYS D O 1
ATOM 6728 N N . ASP D 1 122 ? 19.383 22.761 58.786 1.00 21.33 120 ASP D N 1
ATOM 6729 C CA . ASP D 1 122 ? 18.632 21.626 58.280 1.00 22.39 120 ASP D CA 1
ATOM 6730 C C . ASP D 1 122 ? 19.369 21.133 57.035 1.00 23.11 120 ASP D C 1
ATOM 6731 O O . ASP D 1 122 ? 19.166 21.641 55.930 1.00 23.63 120 ASP D O 1
ATOM 6736 N N . ILE D 1 123 ? 20.253 20.161 57.223 1.00 22.18 121 ILE D N 1
ATOM 6737 C CA . ILE D 1 123 ? 21.155 19.757 56.160 1.00 21.90 121 ILE D CA 1
ATOM 6738 C C . ILE D 1 123 ? 20.401 19.054 55.051 1.00 22.84 121 ILE D C 1
ATOM 6739 O O . ILE D 1 123 ? 19.594 18.159 55.307 1.00 22.97 121 ILE D O 1
ATOM 6744 N N . SER D 1 124 ? 20.660 19.474 53.818 1.00 23.31 122 SER D N 1
ATOM 6745 C CA . SER D 1 124 ? 19.986 18.894 52.665 1.00 23.61 122 SER D CA 1
ATOM 6746 C C . SER D 1 124 ? 20.317 17.421 52.532 1.00 24.08 122 SER D C 1
ATOM 6747 O O . SER D 1 124 ? 21.482 17.031 52.630 1.00 25.00 122 SER D O 1
ATOM 6750 N N . ALA D 1 125 ? 19.293 16.600 52.311 1.00 24.58 123 ALA D N 1
ATOM 6751 C CA . ALA D 1 125 ? 19.506 15.187 52.011 1.00 24.89 123 ALA D CA 1
ATOM 6752 C C . ALA D 1 125 ? 20.573 15.052 50.932 1.00 24.85 123 ALA D C 1
ATOM 6753 O O . ALA D 1 125 ? 21.388 14.129 50.937 1.00 24.33 123 ALA D O 1
ATOM 6755 N N . TYR D 1 126 ? 20.572 15.999 50.010 1.00 24.30 124 TYR D N 1
ATOM 6756 C CA . TYR D 1 126 ? 21.477 15.938 48.885 1.00 25.05 124 TYR D CA 1
ATOM 6757 C C . TYR D 1 126 ? 22.916 16.300 49.249 1.00 25.75 124 TYR D C 1
ATOM 6758 O O . TYR D 1 126 ? 23.854 15.920 48.544 1.00 26.08 124 TYR D O 1
ATOM 6767 N N . THR D 1 127 ? 23.080 17.021 50.357 1.00 24.95 125 THR D N 1
ATOM 6768 C CA . THR D 1 127 ? 24.399 17.251 50.939 1.00 24.58 125 THR D CA 1
ATOM 6769 C C . THR D 1 127 ? 24.877 16.001 51.680 1.00 25.32 125 THR D C 1
ATOM 6770 O O . THR D 1 127 ? 26.031 15.604 51.558 1.00 26.13 125 THR D O 1
ATOM 6774 N N . ILE D 1 128 ? 23.990 15.370 52.442 1.00 25.07 126 ILE D N 1
ATOM 6775 C CA . ILE D 1 128 ? 24.328 14.093 53.060 1.00 25.47 126 ILE D CA 1
ATOM 6776 C C . ILE D 1 128 ? 24.720 13.070 51.987 1.00 26.65 126 ILE D C 1
ATOM 6777 O O . ILE D 1 128 ? 25.656 12.296 52.152 1.00 27.16 126 ILE D O 1
ATOM 6782 N N . ALA D 1 129 ? 24.003 13.081 50.875 1.00 27.05 127 ALA D N 1
ATOM 6783 C CA . ALA D 1 129 ? 24.299 12.158 49.791 1.00 27.89 127 ALA D CA 1
ATOM 6784 C C . ALA D 1 129 ? 25.675 12.424 49.177 1.00 29.08 127 ALA D C 1
ATOM 6785 O O . ALA D 1 129 ? 26.459 11.497 48.979 1.00 31.06 127 ALA D O 1
ATOM 6787 N N . GLU D 1 130 ? 25.966 13.683 48.867 1.00 26.92 128 GLU D N 1
ATOM 6788 C CA . GLU D 1 130 ? 27.254 14.029 48.277 1.00 28.03 128 GLU D CA 1
ATOM 6789 C C . GLU D 1 130 ? 28.426 13.691 49.212 1.00 30.33 128 GLU D C 1
ATOM 6790 O O . GLU D 1 130 ? 29.447 13.156 48.773 1.00 30.92 128 GLU D O 1
ATOM 6796 N N . SER D 1 131 ? 28.277 14.000 50.498 1.00 28.70 129 SER D N 1
ATOM 6797 C CA . SER D 1 131 ? 29.298 13.660 51.480 1.00 27.87 129 SER D CA 1
ATOM 6798 C C . SER D 1 131 ? 29.635 12.169 51.406 1.00 29.37 129 SER D C 1
ATOM 6799 O O . SER D 1 131 ? 30.794 11.781 51.490 1.00 30.32 129 SER D O 1
ATOM 6802 N N . TYR D 1 132 ? 28.610 11.342 51.233 1.00 29.23 130 TYR D N 1
ATOM 6803 C CA . TYR D 1 132 ? 28.751 9.894 51.302 1.00 28.90 130 TYR D CA 1
ATOM 6804 C C . TYR D 1 132 ? 29.383 9.303 50.060 1.00 30.93 130 TYR D C 1
ATOM 6805 O O . TYR D 1 132 ? 30.265 8.449 50.152 1.00 31.01 130 TYR D O 1
ATOM 6814 N N . LEU D 1 133 ? 28.915 9.740 48.895 1.00 31.65 131 LEU D N 1
ATOM 6815 C CA . LEU D 1 133 ? 29.407 9.190 47.636 1.00 33.80 131 LEU D CA 1
ATOM 6816 C C . LEU D 1 133 ? 30.794 9.733 47.339 1.00 32.84 131 LEU D C 1
ATOM 6817 O O . LEU D 1 133 ? 31.714 8.983 47.024 1.00 33.41 131 LEU D O 1
ATOM 6822 N N . VAL D 1 134 ? 30.930 11.046 47.463 1.00 32.62 132 VAL D N 1
ATOM 6823 C CA . VAL D 1 134 ? 32.176 11.738 47.184 1.00 31.64 132 VAL D CA 1
ATOM 6824 C C . VAL D 1 134 ? 33.222 11.503 48.266 1.00 30.22 132 VAL D C 1
ATOM 6825 O O . VAL D 1 134 ? 34.395 11.795 48.070 1.00 31.35 132 VAL D O 1
ATOM 6829 N N . ARG D 1 135 ? 32.800 10.967 49.405 1.00 30.22 133 ARG D N 1
ATOM 6830 C CA . ARG D 1 135 ? 33.734 10.623 50.480 1.00 30.94 133 ARG D CA 1
ATOM 6831 C C . ARG D 1 135 ? 34.424 11.833 51.098 1.00 30.32 133 ARG D C 1
ATOM 6832 O O . ARG D 1 135 ? 35.650 11.908 51.113 1.00 30.06 133 ARG D O 1
ATOM 6848 N N . LEU D 1 137 ? 34.034 14.665 54.531 1.00 24.27 135 LEU D N 1
ATOM 6849 C CA . LEU D 1 137 ? 33.359 15.062 55.753 1.00 23.81 135 LEU D CA 1
ATOM 6850 C C . LEU D 1 137 ? 32.669 16.403 55.579 1.00 24.23 135 LEU D C 1
ATOM 6851 O O . LEU D 1 137 ? 33.159 17.275 54.861 1.00 25.39 135 LEU D O 1
ATOM 6856 N N . ILE D 1 138 ? 31.524 16.558 56.233 1.00 22.83 136 ILE D N 1
ATOM 6857 C CA . ILE D 1 138 ? 30.841 17.843 56.268 1.00 23.70 136 ILE D CA 1
ATOM 6858 C C . ILE D 1 138 ? 31.166 18.618 57.545 1.00 21.46 136 ILE D C 1
ATOM 6859 O O . ILE D 1 138 ? 31.050 18.097 58.654 1.00 21.78 136 ILE D O 1
ATOM 6864 N N . GLN D 1 139 ? 31.580 19.862 57.388 1.00 20.66 137 GLN D N 1
ATOM 6865 C CA . GLN D 1 139 ? 31.647 20.752 58.531 1.00 21.61 137 GLN D CA 1
ATOM 6866 C C . GLN D 1 139 ? 30.472 21.733 58.434 1.00 21.61 137 GLN D C 1
ATOM 6867 O O . GLN D 1 139 ? 30.283 22.394 57.407 1.00 21.25 137 GLN D O 1
ATOM 6873 N N . TYR D 1 140 ? 29.655 21.785 59.484 1.00 20.31 138 TYR D N 1
ATOM 6874 C CA . TYR D 1 140 ? 28.603 22.785 59.573 1.00 19.44 138 TYR D CA 1
ATOM 6875 C C . TYR D 1 140 ? 29.158 24.097 60.132 1.00 19.82 138 TYR D C 1
ATOM 6876 O O . TYR D 1 140 ? 29.637 24.147 61.261 1.00 20.40 138 TYR D O 1
ATOM 6885 N N . ARG D 1 141 ? 29.089 25.165 59.354 1.00 19.37 139 ARG D N 1
ATOM 6886 C CA . ARG D 1 141 ? 29.522 26.460 59.847 1.00 19.65 139 ARG D CA 1
ATOM 6887 C C . ARG D 1 141 ? 28.445 27.493 59.580 1.00 20.68 139 ARG D C 1
ATOM 6888 O O . ARG D 1 141 ? 28.020 27.661 58.434 1.00 21.73 139 ARG D O 1
ATOM 6896 N N . GLU D 1 142 ? 27.991 28.168 60.633 1.00 20.17 140 GLU D N 1
ATOM 6897 C CA . GLU D 1 142 ? 27.139 29.332 60.458 1.00 20.45 140 GLU D CA 1
ATOM 6898 C C . GLU D 1 142 ? 27.925 30.313 59.589 1.00 20.73 140 GLU D C 1
ATOM 6899 O O . GLU D 1 142 ? 29.130 30.434 59.720 1.00 20.43 140 GLU D O 1
ATOM 6905 N N . VAL D 1 143 ? 27.240 30.980 58.674 1.00 21.54 141 VAL D N 1
ATOM 6906 C CA . VAL D 1 143 ? 27.903 31.708 57.601 1.00 22.56 141 VAL D CA 1
ATOM 6907 C C . VAL D 1 143 ? 28.979 32.694 58.102 1.00 24.45 141 VAL D C 1
ATOM 6908 O O . VAL D 1 143 ? 29.873 33.109 57.352 1.00 24.49 141 VAL D O 1
ATOM 6912 N N . SER D 1 144 ? 28.899 33.044 59.380 1.00 23.49 142 SER D N 1
ATOM 6913 C CA . SER D 1 144 ? 29.836 33.981 59.989 1.00 23.12 142 SER D CA 1
ATOM 6914 C C . SER D 1 144 ? 31.143 33.314 60.395 1.00 23.18 142 SER D C 1
ATOM 6915 O O . SER D 1 144 ? 32.052 33.965 60.902 1.00 22.99 142 SER D O 1
ATOM 6918 N N . GLU D 1 145 ? 31.224 32.009 60.181 1.00 23.93 143 GLU D N 1
ATOM 6919 C CA . GLU D 1 145 ? 32.309 31.215 60.722 1.00 22.80 143 GLU D CA 1
ATOM 6920 C C . GLU D 1 145 ? 32.947 30.361 59.647 1.00 23.41 143 GLU D C 1
ATOM 6921 O O . GLU D 1 145 ? 33.829 29.554 59.925 1.00 24.82 143 GLU D O 1
ATOM 6927 N N . THR D 1 146 ? 32.490 30.537 58.418 1.00 22.56 144 THR D N 1
ATOM 6928 C CA . THR D 1 146 ? 33.155 29.938 57.284 1.00 23.59 144 THR D CA 1
ATOM 6929 C C . THR D 1 146 ? 34.522 30.618 57.183 1.00 25.98 144 THR D C 1
ATOM 6930 O O . THR D 1 146 ? 34.598 31.834 56.981 1.00 26.73 144 THR D O 1
ATOM 6934 N N . PRO D 1 147 ? 35.608 29.844 57.353 1.00 25.09 145 PRO D N 1
ATOM 6935 C CA . PRO D 1 147 ? 36.944 30.436 57.437 1.00 25.62 145 PRO D CA 1
ATOM 6936 C C . PRO D 1 147 ? 37.245 31.324 56.243 1.00 27.69 145 PRO D C 1
ATOM 6937 O O . PRO D 1 147 ? 36.896 30.977 55.113 1.00 27.77 145 PRO D O 1
ATOM 6941 N N . ARG D 1 148 ? 37.887 32.460 56.496 1.00 27.82 146 ARG D N 1
ATOM 6942 C CA . ARG D 1 148 ? 38.153 33.427 55.442 1.00 28.91 146 ARG D CA 1
ATOM 6943 C C . ARG D 1 148 ? 39.301 33.014 54.530 1.00 29.46 146 ARG D C 1
ATOM 6944 O O . ARG D 1 148 ? 39.507 33.612 53.477 1.00 32.15 146 ARG D O 1
ATOM 6952 N N . ASP D 1 149 ? 40.042 31.990 54.940 1.00 29.15 147 ASP D N 1
ATOM 6953 C CA . ASP D 1 149 ? 41.209 31.528 54.198 1.00 28.22 147 ASP D CA 1
ATOM 6954 C C . ASP D 1 149 ? 40.959 30.191 53.502 1.00 28.57 147 ASP D C 1
ATOM 6955 O O . ASP D 1 149 ? 41.900 29.522 53.084 1.00 28.62 147 ASP D O 1
ATOM 6960 N N . LEU D 1 150 ? 39.693 29.798 53.400 1.00 27.97 148 LEU D N 1
ATOM 6961 C CA . LEU D 1 150 ? 39.311 28.590 52.678 1.00 26.74 148 LEU D CA 1
ATOM 6962 C C . LEU D 1 150 ? 39.718 28.634 51.211 1.00 27.49 148 LEU D C 1
ATOM 6963 O O . LEU D 1 150 ? 39.698 29.692 50.584 1.00 28.74 148 LEU D O 1
ATOM 6968 N N . THR D 1 151 ? 40.081 27.486 50.652 1.00 26.76 149 THR D N 1
ATOM 6969 C CA . THR D 1 151 ? 40.234 27.409 49.206 1.00 27.93 149 THR D CA 1
ATOM 6970 C C . THR D 1 151 ? 38.915 26.934 48.631 1.00 27.32 149 THR D C 1
ATOM 6971 O O . THR D 1 151 ? 38.609 25.743 48.668 1.00 26.63 149 THR D O 1
ATOM 6975 N N . ILE D 1 152 ? 38.131 27.876 48.116 1.00 28.14 150 ILE D N 1
ATOM 6976 C CA . ILE D 1 152 ? 36.780 27.581 47.648 1.00 27.83 150 ILE D CA 1
ATOM 6977 C C . ILE D 1 152 ? 36.783 27.132 46.194 1.00 27.43 150 ILE D C 1
ATOM 6978 O O . ILE D 1 152 ? 36.810 27.947 45.277 1.00 29.01 150 ILE D O 1
ATOM 6983 N N . SER D 1 153 ? 36.747 25.820 46.001 1.00 27.20 151 SER D N 1
ATOM 6984 C CA . SER D 1 153 ? 36.861 25.225 44.679 1.00 28.95 151 SER D CA 1
ATOM 6985 C C . SER D 1 153 ? 35.507 25.117 43.996 1.00 29.61 151 SER D C 1
ATOM 6986 O O . SER D 1 153 ? 35.416 25.111 42.768 1.00 31.19 151 SER D O 1
ATOM 6989 N N . LYS D 1 154 ? 34.451 25.036 44.797 1.00 28.90 152 LYS D N 1
ATOM 6990 C CA . LYS D 1 154 ? 33.124 24.780 44.257 1.00 29.35 152 LYS D CA 1
ATOM 6991 C C . LYS D 1 154 ? 32.022 25.298 45.179 1.00 27.08 152 LYS D C 1
ATOM 6992 O O . LYS D 1 154 ? 32.057 25.092 46.392 1.00 25.97 152 LYS D O 1
ATOM 6998 N N . ALA D 1 155 ? 31.051 25.988 44.599 1.00 27.17 153 ALA D N 1
ATOM 6999 C CA . ALA D 1 155 ? 29.844 26.355 45.328 1.00 28.19 153 ALA D CA 1
ATOM 7000 C C . ALA D 1 155 ? 28.679 25.670 44.645 1.00 29.56 153 ALA D C 1
ATOM 7001 O O . ALA D 1 155 ? 28.653 25.559 43.426 1.00 30.50 153 ALA D O 1
ATOM 7011 N N . PHE D 1 157 ? 24.276 25.092 44.619 1.00 27.36 155 PHE D N 1
ATOM 7012 C CA . PHE D 1 157 ? 22.902 25.102 45.054 1.00 26.68 155 PHE D CA 1
ATOM 7013 C C . PHE D 1 157 ? 22.455 23.660 44.993 1.00 27.20 155 PHE D C 1
ATOM 7014 O O . PHE D 1 157 ? 22.426 23.053 43.926 1.00 29.07 155 PHE D O 1
ATOM 7022 N N . VAL D 1 158 ? 22.154 23.109 46.159 1.00 25.83 156 VAL D N 1
ATOM 7023 C CA . VAL D 1 158 ? 21.863 21.698 46.299 1.00 26.01 156 VAL D CA 1
ATOM 7024 C C . VAL D 1 158 ? 20.487 21.555 46.945 1.00 26.24 156 VAL D C 1
ATOM 7025 O O . VAL D 1 158 ? 20.266 22.026 48.062 1.00 26.24 156 VAL D O 1
ATOM 7029 N N . ASP D 1 159 ? 19.550 20.928 46.242 1.00 27.41 157 ASP D N 1
ATOM 7030 C CA . ASP D 1 159 ? 18.193 20.797 46.778 1.00 28.50 157 ASP D CA 1
ATOM 7031 C C . ASP D 1 159 ? 17.318 19.808 46.011 1.00 27.30 157 ASP D C 1
ATOM 7032 O O . ASP D 1 159 ? 17.769 19.161 45.065 1.00 27.10 157 ASP D O 1
ATOM 7037 N N . TYR D 1 160 ? 16.063 19.697 46.434 1.00 26.84 158 TYR D N 1
ATOM 7038 C CA . TYR D 1 160 ? 15.094 18.877 45.718 1.00 26.90 158 TYR D CA 1
ATOM 7039 C C . TYR D 1 160 ? 14.897 19.459 44.330 1.00 27.68 158 TYR D C 1
ATOM 7040 O O . TYR D 1 160 ? 14.886 20.683 44.160 1.00 27.81 158 TYR D O 1
ATOM 7049 N N . PRO D 1 161 ? 14.759 18.582 43.329 1.00 27.60 159 PRO D N 1
ATOM 7050 C CA . PRO D 1 161 ? 14.617 19.001 41.932 1.00 27.98 159 PRO D CA 1
ATOM 7051 C C . PRO D 1 161 ? 13.586 20.114 41.731 1.00 29.42 159 PRO D C 1
ATOM 7052 O O . PRO D 1 161 ? 13.803 20.987 40.889 1.00 30.43 159 PRO D O 1
ATOM 7056 N N . GLN D 1 162 ? 12.500 20.098 42.502 1.00 28.87 160 GLN D N 1
ATOM 7057 C CA . GLN D 1 162 ? 11.439 21.095 42.355 1.00 28.37 160 GLN D CA 1
ATOM 7058 C C . GLN D 1 162 ? 11.866 22.471 42.837 1.00 29.18 160 GLN D C 1
ATOM 7059 O O . GLN D 1 162 ? 11.303 23.482 42.423 1.00 28.18 160 GLN D O 1
ATOM 7065 N N . VAL D 1 163 ? 12.857 22.501 43.725 1.00 30.41 161 VAL D N 1
ATOM 7066 C CA . VAL D 1 163 ? 13.401 23.758 44.232 1.00 29.36 161 VAL D CA 1
ATOM 7067 C C . VAL D 1 163 ? 14.484 24.258 43.292 1.00 30.35 161 VAL D C 1
ATOM 7068 O O . VAL D 1 163 ? 14.639 25.461 43.074 1.00 30.42 161 VAL D O 1
ATOM 7072 N N . ILE D 1 164 ? 15.241 23.320 42.739 1.00 30.05 162 ILE D N 1
ATOM 7073 C CA . ILE D 1 164 ? 16.284 23.667 41.795 1.00 31.29 162 ILE D CA 1
ATOM 7074 C C . ILE D 1 164 ? 15.650 24.307 40.567 1.00 32.31 162 ILE D C 1
ATOM 7075 O O . ILE D 1 164 ? 16.166 25.290 40.031 1.00 32.37 162 ILE D O 1
ATOM 7080 N N . GLU D 1 165 ? 14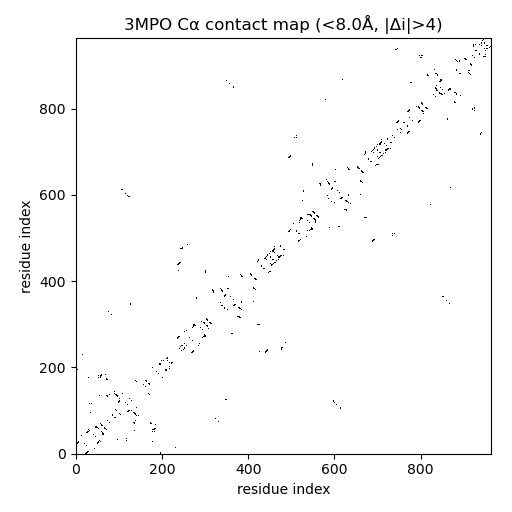.520 23.759 40.131 1.00 31.23 163 GLU D N 1
ATOM 7081 C CA . GLU D 1 165 ? 13.825 24.316 38.982 1.00 31.94 163 GLU D CA 1
ATOM 7082 C C . GLU D 1 165 ? 13.573 25.789 39.238 1.00 33.48 163 GLU D C 1
ATOM 7083 O O . GLU D 1 165 ? 13.605 26.610 38.319 1.00 33.67 163 GLU D O 1
ATOM 7089 N N . GLN D 1 166 ? 13.340 26.111 40.508 1.00 32.95 164 GLN D N 1
ATOM 7090 C CA . GLN D 1 166 ? 13.035 27.471 40.923 1.00 32.89 164 GLN D CA 1
ATOM 7091 C C . GLN D 1 166 ? 14.298 28.310 40.942 1.00 33.86 164 GLN D C 1
ATOM 7092 O O . GLN D 1 166 ? 14.277 29.501 40.622 1.00 34.85 164 GLN D O 1
ATOM 7098 N N . VAL D 1 167 ? 15.399 27.677 41.322 1.00 33.45 165 VAL D N 1
ATOM 7099 C CA . VAL D 1 167 ? 16.692 28.335 41.321 1.00 33.18 165 VAL D CA 1
ATOM 7100 C C . VAL D 1 167 ? 17.110 28.630 39.884 1.00 34.08 165 VAL D C 1
ATOM 7101 O O . VAL D 1 167 ? 17.458 29.763 39.565 1.00 34.74 165 VAL D O 1
ATOM 7105 N N . LYS D 1 168 ? 17.061 27.612 39.023 1.00 34.15 166 LYS D N 1
ATOM 7106 C CA . LYS D 1 168 ? 17.374 27.770 37.600 1.00 33.46 166 LYS D CA 1
ATOM 7107 C C . LYS D 1 168 ? 16.676 28.972 36.981 1.00 33.87 166 LYS D C 1
ATOM 7108 O O . LYS D 1 168 ? 17.296 29.781 36.297 1.00 34.60 166 LYS D O 1
ATOM 7114 N N . ALA D 1 169 ? 15.374 29.078 37.214 1.00 35.11 167 ALA D N 1
ATOM 7115 C CA . ALA D 1 169 ? 14.583 30.157 36.635 1.00 35.24 167 ALA D CA 1
ATOM 7116 C C . ALA D 1 169 ? 14.988 31.544 37.146 1.00 35.41 167 ALA D C 1
ATOM 7117 O O . ALA D 1 169 ? 15.129 32.481 36.360 1.00 36.09 167 ALA D O 1
ATOM 7119 N N . ASN D 1 170 ? 15.171 31.671 38.459 1.00 33.99 168 ASN D N 1
ATOM 7120 C CA . ASN D 1 170 ? 15.464 32.967 39.070 1.00 33.71 168 ASN D CA 1
ATOM 7121 C C . ASN D 1 170 ? 16.943 33.302 39.199 1.00 34.55 168 ASN D C 1
ATOM 7122 O O . ASN D 1 170 ? 17.305 34.277 39.866 1.00 33.59 168 ASN D O 1
ATOM 7135 N N . PRO D 1 172 ? 20.177 34.924 38.876 1.00 33.77 170 PRO D N 1
ATOM 7136 C CA . PRO D 1 172 ? 20.592 36.293 38.542 1.00 32.91 170 PRO D CA 1
ATOM 7137 C C . PRO D 1 172 ? 21.539 36.365 37.354 1.00 33.41 170 PRO D C 1
ATOM 7138 O O . PRO D 1 172 ? 22.430 35.531 37.224 1.00 33.92 170 PRO D O 1
ATOM 7142 N N . GLN D 1 173 ? 21.348 37.365 36.499 1.00 35.38 171 GLN D N 1
ATOM 7143 C CA . GLN D 1 173 ? 22.221 37.555 35.350 1.00 35.19 171 GLN D CA 1
ATOM 7144 C C . GLN D 1 173 ? 23.634 37.828 35.830 1.00 33.89 171 GLN D C 1
ATOM 7145 O O . GLN D 1 173 ? 24.602 37.357 35.230 1.00 34.06 171 GLN D O 1
ATOM 7151 N N . ASP D 1 174 ? 23.739 38.583 36.920 1.00 32.15 172 ASP D N 1
ATOM 7152 C CA . ASP D 1 174 ? 25.026 38.859 37.550 1.00 32.49 172 ASP D CA 1
ATOM 7153 C C . ASP D 1 174 ? 25.869 37.586 37.685 1.00 33.00 172 ASP D C 1
ATOM 7154 O O . ASP D 1 174 ? 26.983 37.511 37.162 1.00 31.79 172 ASP D O 1
ATOM 7159 N N . PHE D 1 175 ? 25.325 36.584 38.372 1.00 31.84 173 PHE D N 1
ATOM 7160 C CA . PHE D 1 175 ? 26.047 35.343 38.618 1.00 30.43 173 PHE D CA 1
ATOM 7161 C C . PHE D 1 175 ? 26.446 34.637 37.333 1.00 32.15 173 PHE D C 1
ATOM 7162 O O . PHE D 1 175 ? 27.462 33.945 37.286 1.00 33.53 173 PHE D O 1
ATOM 7170 N N . LYS D 1 176 ? 25.646 34.794 36.290 1.00 32.57 174 LYS D N 1
ATOM 7171 C CA . LYS D 1 176 ? 25.938 34.109 35.036 1.00 34.43 174 LYS D CA 1
ATOM 7172 C C . LYS D 1 176 ? 27.151 34.722 34.332 1.00 33.28 174 LYS D C 1
ATOM 7173 O O . LYS D 1 176 ? 27.867 34.042 33.591 1.00 32.09 174 LYS D O 1
ATOM 7179 N N . ASP D 1 177 ? 27.380 36.006 34.581 1.00 31.37 175 ASP D N 1
ATOM 7180 C CA . ASP D 1 177 ? 28.480 36.719 33.957 1.00 33.30 175 ASP D CA 1
ATOM 7181 C C . ASP D 1 177 ? 29.752 36.500 34.781 1.00 35.33 175 ASP D C 1
ATOM 7182 O O . ASP D 1 177 ? 30.856 36.330 34.246 1.00 34.90 175 ASP D O 1
ATOM 7187 N N . ARG D 1 178 ? 29.575 36.503 36.097 1.00 34.48 176 ARG D N 1
ATOM 7188 C CA . ARG D 1 178 ? 30.685 36.426 37.031 1.00 32.44 176 ARG D CA 1
ATOM 7189 C C . ARG D 1 178 ? 31.311 35.045 37.086 1.00 34.10 176 ARG D C 1
ATOM 7190 O O . ARG D 1 178 ? 32.537 34.917 37.102 1.00 37.83 176 ARG D O 1
ATOM 7198 N N . PHE D 1 179 ? 30.478 34.012 37.118 1.00 32.62 177 PHE D N 1
ATOM 7199 C CA . PHE D 1 179 ? 30.988 32.655 37.222 1.00 32.88 177 PHE D CA 1
ATOM 7200 C C . PHE D 1 179 ? 30.486 31.756 36.116 1.00 33.48 177 PHE D C 1
ATOM 7201 O O . PHE D 1 179 ? 29.641 32.138 35.309 1.00 34.42 177 PHE D O 1
ATOM 7209 N N . SER D 1 180 ? 31.024 30.543 36.106 1.00 33.57 178 SER D N 1
ATOM 7210 C CA . SER D 1 180 ? 30.457 29.443 35.356 1.00 31.28 178 SER D CA 1
ATOM 7211 C C . SER D 1 180 ? 29.325 28.847 36.192 1.00 32.27 178 SER D C 1
ATOM 7212 O O . SER D 1 180 ? 29.515 28.497 37.359 1.00 31.03 178 SER D O 1
ATOM 7215 N N . VAL D 1 181 ? 28.136 28.764 35.603 1.00 32.86 179 VAL D N 1
ATOM 7216 C CA . VAL D 1 181 ? 26.984 28.185 36.281 1.00 31.22 179 VAL D CA 1
ATOM 7217 C C . VAL D 1 181 ? 26.459 27.013 35.463 1.00 31.55 179 VAL D C 1
ATOM 7218 O O . VAL D 1 181 ? 26.002 27.188 34.333 1.00 33.31 179 VAL D O 1
ATOM 7222 N N . VAL D 1 182 ? 26.539 25.818 36.038 1.00 30.76 180 VAL D N 1
ATOM 7223 C CA . VAL D 1 182 ? 26.177 24.588 35.343 1.00 29.60 180 VAL D CA 1
ATOM 7224 C C . VAL D 1 182 ? 25.408 23.656 36.263 1.00 31.32 180 VAL D C 1
ATOM 7225 O O . VAL D 1 182 ? 25.779 23.472 37.418 1.00 32.02 180 VAL D O 1
ATOM 7229 N N . GLN D 1 183 ? 24.340 23.061 35.742 1.00 32.44 181 GLN D N 1
ATOM 7230 C CA . GLN D 1 183 ? 23.549 22.106 36.510 1.00 31.68 181 GLN D CA 1
ATOM 7231 C C . GLN D 1 183 ? 23.968 20.674 36.209 1.00 31.99 181 GLN D C 1
ATOM 7232 O O . GLN D 1 183 ? 23.685 20.153 35.132 1.00 32.95 181 GLN D O 1
ATOM 7238 N N . SER D 1 184 ? 24.630 20.032 37.167 1.00 31.57 182 SER D N 1
ATOM 7239 C CA . SER D 1 184 ? 25.193 18.704 36.936 1.00 32.23 182 SER D CA 1
ATOM 7240 C C . SER D 1 184 ? 24.232 17.558 37.242 1.00 32.39 182 SER D C 1
ATOM 7241 O O . SER D 1 184 ? 24.433 16.435 36.778 1.00 31.82 182 SER D O 1
ATOM 7244 N N . ALA D 1 185 ? 23.200 17.841 38.032 1.00 33.63 183 ALA D N 1
ATOM 7245 C CA . ALA D 1 185 ? 22.168 16.852 38.345 1.00 32.97 183 ALA D CA 1
ATOM 7246 C C . ALA D 1 185 ? 20.812 17.534 38.436 1.00 31.30 183 ALA D C 1
ATOM 7247 O O . ALA D 1 185 ? 20.734 18.756 38.424 1.00 31.79 183 ALA D O 1
ATOM 7249 N N . PRO D 1 186 ? 19.732 16.746 38.515 1.00 33.14 184 PRO D N 1
ATOM 7250 C CA . PRO D 1 186 ? 18.417 17.354 38.729 1.00 33.03 184 PRO D CA 1
ATOM 7251 C C . PRO D 1 186 ? 18.409 18.172 40.019 1.00 31.76 184 PRO D C 1
ATOM 7252 O O . PRO D 1 186 ? 17.595 19.088 40.177 1.00 31.50 184 PRO D O 1
ATOM 7256 N N . TYR D 1 187 ? 19.329 17.841 40.922 1.00 30.76 185 TYR D N 1
ATOM 7257 C CA . TYR D 1 187 ? 19.353 18.406 42.265 1.00 30.74 185 TYR D CA 1
ATOM 7258 C C . TYR D 1 187 ? 20.667 19.133 42.574 1.00 32.24 185 TYR D C 1
ATOM 7259 O O . TYR D 1 187 ? 21.001 19.346 43.740 1.00 31.54 185 TYR D O 1
ATOM 7268 N N . PHE D 1 188 ? 21.408 19.507 41.531 1.00 33.11 186 PHE D N 1
ATOM 7269 C CA . PHE D 1 188 ? 22.702 20.177 41.690 1.00 32.11 186 PHE D CA 1
ATOM 7270 C C . PHE D 1 188 ? 22.877 21.304 40.705 1.00 32.64 186 PHE D C 1
ATOM 7271 O O . PHE D 1 188 ? 22.793 21.097 39.499 1.00 34.18 186 PHE D O 1
ATOM 7279 N N . ILE D 1 189 ? 23.146 22.497 41.209 1.00 32.20 187 ILE D N 1
ATOM 7280 C CA . ILE D 1 189 ? 23.663 23.540 40.344 1.00 31.13 187 ILE D CA 1
ATOM 7281 C C . ILE D 1 189 ? 25.016 23.995 40.876 1.00 31.36 187 ILE D C 1
ATOM 7282 O O . ILE D 1 189 ? 25.111 24.552 41.969 1.00 31.64 187 ILE D O 1
ATOM 7287 N N . GLU D 1 190 ? 26.063 23.715 40.107 1.00 31.97 188 GLU D N 1
ATOM 7288 C CA . GLU D 1 190 ? 27.428 24.046 40.495 1.00 30.18 188 GLU D CA 1
ATOM 7289 C C . GLU D 1 190 ? 27.825 25.438 40.038 1.00 30.21 188 GLU D C 1
ATOM 7290 O O . GLU D 1 190 ? 27.390 25.916 38.994 1.00 30.73 188 GLU D O 1
ATOM 7296 N N . VAL D 1 191 ? 28.652 26.087 40.845 1.00 31.04 189 VAL D N 1
ATOM 7297 C CA . VAL D 1 191 ? 29.186 27.395 40.519 1.00 30.49 189 VAL D CA 1
ATOM 7298 C C . VAL D 1 191 ? 30.696 27.395 40.737 1.00 30.44 189 VAL D C 1
ATOM 7299 O O . VAL D 1 191 ? 31.175 27.072 41.818 1.00 29.62 189 VAL D O 1
ATOM 7311 N N . ASN D 1 193 ? 34.684 29.364 39.526 1.00 36.80 191 ASN D N 1
ATOM 7312 C CA . ASN D 1 193 ? 35.391 30.473 38.909 1.00 36.50 191 ASN D CA 1
ATOM 7313 C C . ASN D 1 193 ? 35.213 30.412 37.399 1.00 39.18 191 ASN D C 1
ATOM 7314 O O . ASN D 1 193 ? 35.532 29.405 36.762 1.00 39.91 191 ASN D O 1
ATOM 7319 N N . ARG D 1 194 ? 34.685 31.498 36.846 1.00 38.51 192 ARG D N 1
ATOM 7320 C CA . ARG D 1 194 ? 34.353 31.604 35.428 1.00 38.75 192 ARG D CA 1
ATOM 7321 C C . ARG D 1 194 ? 35.396 30.998 34.483 1.00 43.72 192 ARG D C 1
ATOM 7322 O O . ARG D 1 194 ? 35.043 30.250 33.568 1.00 44.21 192 ARG D O 1
ATOM 7330 N N . ARG D 1 195 ? 36.671 31.316 34.713 1.00 45.11 193 ARG D N 1
ATOM 7331 C CA . ARG D 1 195 ? 37.762 30.923 33.808 1.00 46.05 193 ARG D CA 1
ATOM 7332 C C . ARG D 1 195 ? 38.526 29.676 34.263 1.00 44.46 193 ARG D C 1
ATOM 7333 O O . ARG D 1 195 ? 39.759 29.648 34.236 1.00 41.16 193 ARG D O 1
ATOM 7341 N N . ALA D 1 196 ? 37.785 28.647 34.665 1.00 45.00 194 ALA D N 1
ATOM 7342 C CA . ALA D 1 196 ? 38.376 27.408 35.159 1.00 44.18 194 ALA D CA 1
ATOM 7343 C C . ALA D 1 196 ? 37.805 26.217 34.416 1.00 43.21 194 ALA D C 1
ATOM 7344 O O . ALA D 1 196 ? 36.610 25.962 34.488 1.00 45.78 194 ALA D O 1
ATOM 7346 N N . SER D 1 197 ? 38.657 25.484 33.711 1.00 43.14 195 SER D N 1
ATOM 7347 C CA . SER D 1 197 ? 38.199 24.351 32.913 1.00 45.24 195 SER D CA 1
ATOM 7348 C C . SER D 1 197 ? 39.161 23.169 32.975 1.00 46.93 195 SER D C 1
ATOM 7349 O O . SER D 1 197 ? 40.318 23.316 33.366 1.00 47.67 195 SER D O 1
ATOM 7352 N N . LYS D 1 198 ? 38.681 21.995 32.581 1.00 45.97 196 LYS D N 1
ATOM 7353 C CA . LYS D 1 198 ? 39.534 20.817 32.512 1.00 47.24 196 LYS D CA 1
ATOM 7354 C C . LYS D 1 198 ? 40.614 20.992 31.448 1.00 52.21 196 LYS D C 1
ATOM 7355 O O . LYS D 1 198 ? 41.705 20.432 31.553 1.00 53.78 196 LYS D O 1
ATOM 7361 N N . GLY D 1 199 ? 40.310 21.766 30.415 1.00 52.62 197 GLY D N 1
ATOM 7362 C CA . GLY D 1 199 ? 41.223 21.898 29.298 1.00 53.00 197 GLY D CA 1
ATOM 7363 C C . GLY D 1 199 ? 42.080 23.144 29.334 1.00 50.47 197 GLY D C 1
ATOM 7364 O O . GLY D 1 199 ? 43.046 23.250 28.585 1.00 51.99 197 GLY D O 1
ATOM 7365 N N . GLY D 1 200 ? 41.722 24.097 30.186 1.00 49.59 198 GLY D N 1
ATOM 7366 C CA . GLY D 1 200 ? 42.501 25.316 30.319 1.00 50.96 198 GLY D CA 1
ATOM 7367 C C . GLY D 1 200 ? 43.445 25.212 31.499 1.00 51.59 198 GLY D C 1
ATOM 7368 O O . GLY D 1 200 ? 44.248 26.108 31.764 1.00 50.97 198 GLY D O 1
ATOM 7369 N N . THR D 1 201 ? 43.337 24.095 32.207 1.00 51.49 199 THR D N 1
ATOM 7370 C CA . THR D 1 201 ? 44.103 23.860 33.418 1.00 49.02 199 THR D CA 1
ATOM 7371 C C . THR D 1 201 ? 45.078 22.731 33.166 1.00 48.21 199 THR D C 1
ATOM 7372 O O . THR D 1 201 ? 46.136 22.668 33.782 1.00 48.87 199 THR D O 1
ATOM 7376 N N . LEU D 1 202 ? 44.718 21.838 32.252 1.00 48.36 200 LEU D N 1
ATOM 7377 C CA . LEU D 1 202 ? 45.656 20.829 31.785 1.00 48.44 200 LEU D CA 1
ATOM 7378 C C . LEU D 1 202 ? 46.822 21.554 31.127 1.00 49.72 200 LEU D C 1
ATOM 7379 O O . LEU D 1 202 ? 47.991 21.267 31.388 1.00 47.94 200 LEU D O 1
ATOM 7384 N N . SER D 1 203 ? 46.483 22.501 30.263 1.00 50.00 201 SER D N 1
ATOM 7385 C CA . SER D 1 203 ? 47.460 23.393 29.676 1.00 49.79 201 SER D CA 1
ATOM 7386 C C . SER D 1 203 ? 48.357 23.991 30.766 1.00 51.24 201 SER D C 1
ATOM 7387 O O . SER D 1 203 ? 49.580 23.834 30.733 1.00 51.06 201 SER D O 1
ATOM 7390 N N . GLU D 1 204 ? 47.740 24.660 31.738 1.00 50.70 202 GLU D N 1
ATOM 7391 C CA . GLU D 1 204 ? 48.476 25.326 32.811 1.00 47.29 202 GLU D CA 1
ATOM 7392 C C . GLU D 1 204 ? 49.377 24.372 33.576 1.00 46.47 202 GLU D C 1
ATOM 7393 O O . GLU D 1 204 ? 50.521 24.708 33.870 1.00 47.81 202 GLU D O 1
ATOM 7399 N N . LEU D 1 205 ? 48.861 23.191 33.908 1.00 45.06 203 LEU D N 1
ATOM 7400 C CA . LEU D 1 205 ? 49.663 22.179 34.588 1.00 44.83 203 LEU D CA 1
ATOM 7401 C C . LEU D 1 205 ? 50.771 21.681 33.683 1.00 46.36 203 LEU D C 1
ATOM 7402 O O . LEU D 1 205 ? 51.923 21.583 34.096 1.00 45.91 203 LEU D O 1
ATOM 7407 N N . VAL D 1 206 ? 50.405 21.355 32.447 1.00 48.54 204 VAL D N 1
ATOM 7408 C CA . VAL D 1 206 ? 51.341 20.796 31.471 1.00 49.70 204 VAL D CA 1
ATOM 7409 C C . VAL D 1 206 ? 52.629 21.602 31.326 1.00 47.52 204 VAL D C 1
ATOM 7410 O O . VAL D 1 206 ? 53.701 21.035 31.132 1.00 47.95 204 VAL D O 1
ATOM 7414 N N . ASP D 1 207 ? 52.524 22.920 31.423 1.00 46.26 205 ASP D N 1
ATOM 7415 C CA . ASP D 1 207 ? 53.701 23.776 31.362 1.00 48.06 205 ASP D CA 1
ATOM 7416 C C . ASP D 1 207 ? 54.522 23.656 32.648 1.00 48.87 205 ASP D C 1
ATOM 7417 O O . ASP D 1 207 ? 55.748 23.514 32.615 1.00 48.32 205 ASP D O 1
ATOM 7422 N N . GLN D 1 208 ? 53.829 23.713 33.781 1.00 47.45 206 GLN D N 1
ATOM 7423 C CA . GLN D 1 208 ? 54.453 23.568 35.087 1.00 44.97 206 GLN D CA 1
ATOM 7424 C C . GLN D 1 208 ? 55.306 22.304 35.195 1.00 43.59 206 GLN D C 1
ATOM 7425 O O . GLN D 1 208 ? 56.028 22.122 36.176 1.00 43.12 206 GLN D O 1
ATOM 7431 N N . LEU D 1 209 ? 55.216 21.435 34.193 1.00 42.35 207 LEU D N 1
ATOM 7432 C CA . LEU D 1 209 ? 56.020 20.216 34.162 1.00 43.94 207 LEU D CA 1
ATOM 7433 C C . LEU D 1 209 ? 57.015 20.179 32.994 1.00 45.31 207 LEU D C 1
ATOM 7434 O O . LEU D 1 209 ? 57.620 19.144 32.719 1.00 43.81 207 LEU D O 1
ATOM 7439 N N . GLY D 1 210 ? 57.176 21.311 32.312 1.00 46.84 208 GLY D N 1
ATOM 7440 C CA . GLY D 1 210 ? 58.075 21.403 31.175 1.00 47.28 208 GLY D CA 1
ATOM 7441 C C . GLY D 1 210 ? 57.659 20.516 30.012 1.00 50.26 208 GLY D C 1
ATOM 7442 O O . GLY D 1 210 ? 58.499 19.995 29.281 1.00 51.54 208 GLY D O 1
ATOM 7443 N N . LEU D 1 211 ? 56.353 20.336 29.848 1.00 50.69 209 LEU D N 1
ATOM 7444 C CA . LEU D 1 211 ? 55.817 19.542 28.749 1.00 51.21 209 LEU D CA 1
ATOM 7445 C C . LEU D 1 211 ? 55.040 20.439 27.796 1.00 52.90 209 LEU D C 1
ATOM 7446 O O . LEU D 1 211 ? 54.842 21.627 28.064 1.00 50.93 209 LEU D O 1
ATOM 7451 N N . THR D 1 212 ? 54.598 19.866 26.682 1.00 55.78 210 THR D N 1
ATOM 7452 C CA . THR D 1 212 ? 53.869 20.629 25.673 1.00 59.09 210 THR D CA 1
ATOM 7453 C C . THR D 1 212 ? 52.724 19.822 25.066 1.00 57.30 210 THR D C 1
ATOM 7454 O O . THR D 1 212 ? 52.685 18.597 25.183 1.00 56.31 210 THR D O 1
ATOM 7458 N N . ALA D 1 213 ? 51.793 20.523 24.427 1.00 56.45 211 ALA D N 1
ATOM 7459 C CA . ALA D 1 213 ? 50.647 19.890 23.784 1.00 59.11 211 ALA D CA 1
ATOM 7460 C C . ALA D 1 213 ? 50.989 18.531 23.168 1.00 61.44 211 ALA D C 1
ATOM 7461 O O . ALA D 1 213 ? 50.290 17.539 23.387 1.00 59.64 211 ALA D O 1
ATOM 7463 N N . ASP D 1 214 ? 52.079 18.487 22.411 1.00 62.65 212 ASP D N 1
ATOM 7464 C CA . ASP D 1 214 ? 52.450 17.285 21.671 1.00 62.99 212 ASP D CA 1
ATOM 7465 C C . ASP D 1 214 ? 52.959 16.181 22.595 1.00 61.33 212 ASP D C 1
ATOM 7466 O O . ASP D 1 214 ? 53.280 15.079 22.145 1.00 60.03 212 ASP D O 1
ATOM 7471 N N . ASP D 1 215 ? 53.024 16.482 23.888 1.00 59.68 213 ASP D N 1
ATOM 7472 C CA . ASP D 1 215 ? 53.469 15.512 24.880 1.00 59.64 213 ASP D CA 1
ATOM 7473 C C . ASP D 1 215 ? 52.284 14.796 25.503 1.00 59.74 213 ASP D C 1
ATOM 7474 O O . ASP D 1 215 ? 52.434 13.712 26.066 1.00 60.19 213 ASP D O 1
ATOM 7479 N N . VAL D 1 216 ? 51.106 15.407 25.396 1.00 60.58 214 VAL D N 1
ATOM 7480 C CA . VAL D 1 216 ? 49.934 14.961 26.153 1.00 60.52 214 VAL D CA 1
ATOM 7481 C C . VAL D 1 216 ? 48.873 14.227 25.338 1.00 60.30 214 VAL D C 1
ATOM 7482 O O . VAL D 1 216 ? 48.578 14.591 24.200 1.00 62.50 214 VAL D O 1
ATOM 7494 N N . THR D 1 218 ? 44.911 13.299 25.826 1.00 59.57 216 THR D N 1
ATOM 7495 C CA . THR D 1 218 ? 43.661 13.395 26.586 1.00 56.36 216 THR D CA 1
ATOM 7496 C C . THR D 1 218 ? 42.689 12.297 26.171 1.00 55.04 216 THR D C 1
ATOM 7497 O O . THR D 1 218 ? 42.741 11.807 25.046 1.00 55.75 216 THR D O 1
ATOM 7501 N N . LEU D 1 219 ? 41.807 11.910 27.083 1.00 56.23 217 LEU D N 1
ATOM 7502 C CA . LEU D 1 219 ? 40.781 10.916 26.781 1.00 56.28 217 LEU D CA 1
ATOM 7503 C C . LEU D 1 219 ? 39.385 11.474 27.021 1.00 56.49 217 LEU D C 1
ATOM 7504 O O . LEU D 1 219 ? 39.140 12.121 28.037 1.00 57.66 217 LEU D O 1
ATOM 7509 N N . GLY D 1 223 ? 31.938 15.609 26.928 1.00 53.03 221 GLY D N 1
ATOM 7510 C CA . GLY D 1 223 ? 31.204 16.812 26.582 1.00 56.86 221 GLY D CA 1
ATOM 7511 C C . GLY D 1 223 ? 31.943 18.098 26.907 1.00 59.95 221 GLY D C 1
ATOM 7512 O O . GLY D 1 223 ? 32.173 18.934 26.032 1.00 59.30 221 GLY D O 1
ATOM 7513 N N . ASN D 1 224 ? 32.301 18.267 28.177 1.00 62.46 222 ASN D N 1
ATOM 7514 C CA . ASN D 1 224 ? 33.118 19.403 28.611 1.00 61.82 222 ASN D CA 1
ATOM 7515 C C . ASN D 1 224 ? 34.612 19.164 28.359 1.00 62.63 222 ASN D C 1
ATOM 7516 O O . ASN D 1 224 ? 35.446 20.047 28.584 1.00 58.96 222 ASN D O 1
ATOM 7521 N N . ASP D 1 225 ? 34.927 17.957 27.887 1.00 62.10 223 ASP D N 1
ATOM 7522 C CA . ASP D 1 225 ? 36.291 17.558 27.567 1.00 59.58 223 ASP D CA 1
ATOM 7523 C C . ASP D 1 225 ? 36.743 18.186 26.262 1.00 60.88 223 ASP D C 1
ATOM 7524 O O . ASP D 1 225 ? 37.891 18.020 25.852 1.00 61.50 223 ASP D O 1
ATOM 7529 N N . LEU D 1 226 ? 35.838 18.894 25.597 1.00 61.75 224 LEU D N 1
ATOM 7530 C CA . LEU D 1 226 ? 36.169 19.510 24.321 1.00 62.56 224 LEU D CA 1
ATOM 7531 C C . LEU D 1 226 ? 37.481 20.267 24.448 1.00 60.77 224 LEU D C 1
ATOM 7532 O O . LEU D 1 226 ? 38.464 19.926 23.798 1.00 63.37 224 LEU D O 1
ATOM 7537 N N . THR D 1 227 ? 37.492 21.281 25.305 1.00 58.68 225 THR D N 1
ATOM 7538 C CA . THR D 1 227 ? 38.697 22.057 25.575 1.00 59.90 225 THR D CA 1
ATOM 7539 C C . THR D 1 227 ? 39.941 21.176 25.707 1.00 59.33 225 THR D C 1
ATOM 7540 O O . THR D 1 227 ? 41.013 21.521 25.209 1.00 57.25 225 THR D O 1
ATOM 7552 N N . ILE D 1 229 ? 40.405 17.948 24.504 1.00 62.10 227 ILE D N 1
ATOM 7553 C CA . ILE D 1 229 ? 40.699 17.276 23.242 1.00 62.80 227 ILE D CA 1
ATOM 7554 C C . ILE D 1 229 ? 41.403 18.209 22.255 1.00 60.71 227 ILE D C 1
ATOM 7555 O O . ILE D 1 229 ? 42.446 17.865 21.697 1.00 60.02 227 ILE D O 1
ATOM 7560 N N . LYS D 1 230 ? 40.826 19.388 22.047 1.00 59.21 228 LYS D N 1
ATOM 7561 C CA . LYS D 1 230 ? 41.429 20.391 21.181 1.00 61.20 228 LYS D CA 1
ATOM 7562 C C . LYS D 1 230 ? 42.849 20.722 21.625 1.00 65.44 228 LYS D C 1
ATOM 7563 O O . LYS D 1 230 ? 43.721 20.974 20.791 1.00 67.39 228 LYS D O 1
ATOM 7569 N N . TYR D 1 231 ? 43.078 20.722 22.938 1.00 64.14 229 TYR D N 1
ATOM 7570 C CA . TYR D 1 231 ? 44.399 21.042 23.480 1.00 60.83 229 TYR D CA 1
ATOM 7571 C C . TYR D 1 231 ? 45.452 20.021 23.080 1.00 60.65 229 TYR D C 1
ATOM 7572 O O . TYR D 1 231 ? 46.469 20.364 22.474 1.00 59.47 229 TYR D O 1
ATOM 7581 N N . ALA D 1 232 ? 45.205 18.768 23.444 1.00 60.46 230 ALA D N 1
ATOM 7582 C CA . ALA D 1 232 ? 46.126 17.691 23.134 1.00 59.27 230 ALA D CA 1
ATOM 7583 C C . ALA D 1 232 ? 46.440 17.645 21.644 1.00 62.30 230 ALA D C 1
ATOM 7584 O O . ALA D 1 232 ? 45.551 17.803 20.798 1.00 61.95 230 ALA D O 1
ATOM 7586 N N . GLY D 1 233 ? 47.722 17.457 21.340 1.00 63.01 231 GLY D N 1
ATOM 7587 C CA . GLY D 1 233 ? 48.154 17.111 20.002 1.00 60.47 231 GLY D CA 1
ATOM 7588 C C . GLY D 1 233 ? 47.635 15.717 19.708 1.00 61.62 231 GLY D C 1
ATOM 7589 O O . GLY D 1 233 ? 47.476 15.331 18.550 1.00 62.09 231 GLY D O 1
ATOM 7590 N N . LEU D 1 234 ? 47.376 14.956 20.770 1.00 59.28 232 LEU D N 1
ATOM 7591 C CA . LEU D 1 234 ? 46.659 13.693 20.639 1.00 61.71 232 LEU D CA 1
ATOM 7592 C C . LEU D 1 234 ? 45.367 13.690 21.459 1.00 61.47 232 LEU D C 1
ATOM 7593 O O . LEU D 1 234 ? 45.292 13.062 22.518 1.00 60.26 232 LEU D O 1
ATOM 7598 N N . GLY D 1 235 ? 44.354 14.399 20.965 1.00 61.32 233 GLY D N 1
ATOM 7599 C CA . GLY D 1 235 ? 43.036 14.369 21.577 1.00 61.15 233 GLY D CA 1
ATOM 7600 C C . GLY D 1 235 ? 42.234 13.178 21.080 1.00 61.24 233 GLY D C 1
ATOM 7601 O O . GLY D 1 235 ? 41.869 13.114 19.905 1.00 62.24 233 GLY D O 1
ATOM 7602 N N . VAL D 1 236 ? 41.963 12.230 21.972 1.00 58.83 234 VAL D N 1
ATOM 7603 C CA . VAL D 1 236 ? 41.249 11.009 21.601 1.00 58.24 234 VAL D CA 1
ATOM 7604 C C . VAL D 1 236 ? 39.838 10.955 22.188 1.00 59.66 234 VAL D C 1
ATOM 7605 O O . VAL D 1 236 ? 39.646 11.178 23.385 1.00 59.28 234 VAL D O 1
ATOM 7609 N N . ALA D 1 237 ? 38.856 10.654 21.339 1.00 61.54 235 ALA D N 1
ATOM 7610 C CA . ALA D 1 237 ? 37.457 10.585 21.761 1.00 62.93 235 ALA D CA 1
ATOM 7611 C C . ALA D 1 237 ? 37.022 9.170 22.122 1.00 63.33 235 ALA D C 1
ATOM 7612 O O . ALA D 1 237 ? 37.371 8.206 21.442 1.00 62.99 235 ALA D O 1
ATOM 7622 N N . GLY D 1 239 ? 34.429 6.044 22.411 1.00 71.04 237 GLY D N 1
ATOM 7623 C CA . GLY D 1 239 ? 33.437 5.541 21.478 1.00 70.43 237 GLY D CA 1
ATOM 7624 C C . GLY D 1 239 ? 32.083 6.192 21.699 1.00 71.10 237 GLY D C 1
ATOM 7625 O O . GLY D 1 239 ? 31.284 6.321 20.771 1.00 71.00 237 GLY D O 1
ATOM 7626 N N . ASN D 1 240 ? 31.844 6.624 22.934 1.00 71.14 238 ASN D N 1
ATOM 7627 C CA . ASN D 1 240 ? 30.557 7.163 23.352 1.00 68.10 238 ASN D CA 1
ATOM 7628 C C . ASN D 1 240 ? 30.511 8.685 23.277 1.00 68.40 238 ASN D C 1
ATOM 7629 O O . ASN D 1 240 ? 29.639 9.313 23.868 1.00 69.29 238 ASN D O 1
ATOM 7634 N N . ALA D 1 241 ? 31.448 9.272 22.541 1.00 69.34 239 ALA D N 1
ATOM 7635 C CA . ALA D 1 241 ? 31.624 10.723 22.530 1.00 70.63 239 ALA D CA 1
ATOM 7636 C C . ALA D 1 241 ? 30.490 11.491 21.852 1.00 70.30 239 ALA D C 1
ATOM 7637 O O . ALA D 1 241 ? 29.846 10.992 20.928 1.00 71.23 239 ALA D O 1
ATOM 7639 N N . ILE D 1 242 ? 30.264 12.715 22.318 1.00 71.40 240 ILE D N 1
ATOM 7640 C CA . ILE D 1 242 ? 29.302 13.619 21.698 1.00 72.88 240 ILE D CA 1
ATOM 7641 C C . ILE D 1 242 ? 29.810 14.056 20.324 1.00 73.34 240 ILE D C 1
ATOM 7642 O O . ILE D 1 242 ? 31.018 14.112 20.089 1.00 72.10 240 ILE D O 1
ATOM 7647 N N . ASP D 1 243 ? 28.886 14.361 19.420 1.00 74.36 241 ASP D N 1
ATOM 7648 C CA . ASP D 1 243 ? 29.254 14.695 18.049 1.00 74.40 241 ASP D CA 1
ATOM 7649 C C . ASP D 1 243 ? 30.430 15.663 17.982 1.00 73.81 241 ASP D C 1
ATOM 7650 O O . ASP D 1 243 ? 31.438 15.377 17.339 1.00 72.63 241 ASP D O 1
ATOM 7655 N N . GLU D 1 244 ? 30.301 16.801 18.655 1.00 73.73 242 GLU D N 1
ATOM 7656 C CA . GLU D 1 244 ? 31.320 17.842 18.581 1.00 73.52 242 GLU D CA 1
ATOM 7657 C C . GLU D 1 244 ? 32.679 17.347 19.098 1.00 75.01 242 GLU D C 1
ATOM 7658 O O . GLU D 1 244 ? 33.720 17.585 18.474 1.00 75.16 242 GLU D O 1
ATOM 7664 N N . VAL D 1 245 ? 32.664 16.652 20.232 1.00 73.44 243 VAL D N 1
ATOM 7665 C CA . VAL D 1 245 ? 33.887 16.111 20.817 1.00 70.98 243 VAL D CA 1
ATOM 7666 C C . VAL D 1 245 ? 34.502 15.025 19.929 1.00 72.08 243 VAL D C 1
ATOM 7667 O O . VAL D 1 245 ? 35.712 14.800 19.945 1.00 70.86 243 VAL D O 1
ATOM 7671 N N . LYS D 1 246 ? 33.663 14.365 19.142 1.00 72.90 244 LYS D N 1
ATOM 7672 C CA . LYS D 1 246 ? 34.133 13.350 18.212 1.00 71.66 244 LYS D CA 1
ATOM 7673 C C . LYS D 1 246 ? 34.752 14.038 16.993 1.00 72.09 244 LYS D C 1
ATOM 7674 O O . LYS D 1 246 ? 35.598 13.470 16.302 1.00 71.29 244 LYS D O 1
ATOM 7680 N N . GLU D 1 247 ? 34.326 15.271 16.740 1.00 70.89 245 GLU D N 1
ATOM 7681 C CA . GLU D 1 247 ? 34.868 16.053 15.638 1.00 70.98 245 GLU D CA 1
ATOM 7682 C C . GLU D 1 247 ? 35.804 17.122 16.185 1.00 71.63 245 GLU D C 1
ATOM 7683 O O . GLU D 1 247 ? 36.825 17.435 15.577 1.00 73.71 245 GLU D O 1
#

InterPro domains:
  IPR000150 Cof family [TIGR00099] (5-263)
  IPR006379 HAD-superfamily hydrolase, subfamily IIB [TIGR01484] (5-236)
  IPR023214 HAD superfamily [G3DSA:3.40.50.1000] (4-263)
  IPR036412 HAD-like superfamily [SSF56784] (1-267)

Organism: Levilactobacillus brevis (strain ATCC 367 / BCRC 12310 / CIP 105137 / JCM 1170 / LMG 11437 / NCIMB 947 / NCTC 947) (NCBI:txid387344)

Sequence (964 aa):
IKLIAIDIAQATIDAVQAAKAQGIKVVLCTGRPLTGVQPYLDADIDGDDQYAITFNGSVAQTISGKVLTNHSLTYEDYIDLEAWARKVRAHFQIETPDYIYTANKDISAYTIAESYLVRLIQYREVSETPRDLTISKAFVDYPQVIEQVKANPQDFKDRFSVVQSAPYFIEVNRRASKGGTLSELVDQLGLTADDVTLQGNDLTIKYAGLGVAIDEVKEAAQAVTGVAAAIRTIKLIAIDIDGTLLNEKNELAQATIDAVQAAKAQGIKVVLCTGRPLTGVQPYLDADIDGDDQYAITFNGSVAQTISGKVLTNHSLTYEDYIDLEAWARKVRAHFQIETPDYIYTANKDISAYTIAESYLVRLIQYREVSETPRDLTISKAFVDYPQVIEQVKANPQDFKDRFSVVQSAPYFIEVNRRASKGGTLSELVDQLGLTADDVTLGDQGNDLTIKYAGLGVAGNAIDEVKEAAQAVTLTNAENGVAAAIRKYATIKLIAIDIDAQATIDAVQAAKAQGIKVVLCTGRPLTGVQPYLDADIDGDDQYAITFNGSVAQTISGKVLTNHSLTYEDYIDLEAWARKVRAHFQIETPDYIYTANKDISAYTIAESYLVRLIQYREVSETPRDLTISKAFVDYPQVIEQVKANPQDFKDRFSVVQSAPYFIEVNRRASKGGTLSELVDQLGLTADDVTLGDQGNDLTIKYAGLGVAGNAIDEVKEAAQAVTLTNAENGVAAAIRKYALTIKLIAIDIDGTLQATIDAVQAAKAQGIKVVLCTGRPLTGVQPYLDADIDGDDQYAITFNGSVAQTISGKVLTNHSLTYEDYIDLEAWARKVRAHFQIETPDYIYTANKDISAYTIAESYLVRLIQYREVSETPRDLTISKAFVDYPQVIEQVKANPQDFKDRFSVVQSAPYFIEVNRRASKGGTLSELVDQLGLTADDVTLGNDLTIKYAGLGVAGNAIDEVKE

Foldseek 3Di:
DAEEEEEDDVLQLVLVVVSVVVRHAYEYEELAALLQCLVVCVSPHADQPHKYQYNQQQFIGGRPQHTDDHNADALVRVVVVVVVCVVLVFFKWFDANVEIEGQDPPDAPVVVVSCVNSPHHDYDNSVGPDNPTRGSKITFAALVSVVVVVVDDPVQVVQWPWDAPDSGDIMIHNDGHNLVNVCVVQVVVVHALAVYYEPDRPCVCQRHPQAEYVPVSNVSHPYYDPNSPVSD/DAAEEEFEQPFTCAFPVSDHDPLSLVLVVVCVVVNHAYEYEYLAALLQCVVVCVNPQADQSHWYQYNQQQFIHHRVGHTPDHQAQALVRVVVVVVVCVVLVFFKWFDASVEIEGAPPPDAPVVVVCCVNSPHYDYDHSVGPDNPTRGSKMTFHDLVSVVVVVVDDVVQVVQWPWDAPDSGDIIIHRQGHNLSNVCVVQVVVVHALARYYEDAEDRRQNCQSHPASEYVNHDPSSVVRGPYYADTSNVPSVSVCSVPPD/DAQEEEEEDVDVLLLVLVVVCVVVNHAYEYEELAALLLCLVVCVNPAADQPHWYHYNQQQFIGGNDQGTPHGQADALVNVCVVVVVCVVLVFFKWFDANPEIEGCDPPDAVVSVVSCVNSPHYDYDNSVGPDNPTRRRKMTFHDLVSVVSVVVDDPVQVVQWDWADPDSGDIIIRNPGHSLVSVQVVQVVVVHALCNYYEDAEDSRQNCQSNNQSEYANHDPVNNVNHPHYFDDVVVVRSSVSSVPPPD/DAAEEEEEDPPFQVCRLPVVVVCVVVVHAYEYEYLFALLLCVVVCVNPQADQSHWYQYNAQQFIGGNDGDTDDHQAQALVRVVVVVVVCVVLVFWKWFDANPEIEGQDPPDAPQNVVCCVNSPHYDYDNSVGPDNPTRTSKMTFHDLVSVVVVVVDDPVQVVQWPWAAPDSGDIMIRHPGHNLVNCQVVCVVVVHALARYYEVSRQVCVSHPRSHYVPDDPSSND

CATH classification: 3.40.50.1000 (+1 more: 3.30.1240.10)

B-factor: mean 38.8, std 13.42, range [16.14, 87.98]